Protein AF-0000000085142765 (afdb_homodimer)

InterPro domains:
  IPR001173 Glycosyltransferase 2-like [PF00535] (8-128)
  IPR027791 Galactosyltransferase, C-terminal [PF02709] (174-221)
  IPR029044 Nucleotide-diphospho-sugar transferases [G3DSA:3.90.550.10] (2-235)
  IPR029044 Nucleotide-diphospho-sugar transferases [SSF53448] (7-227)

Sequence (922 aa):
MDVSAAVSVVVPYYRAQADLDRLMAALAAQRGLTGGLQLVVADDGSPVPPRVDPGLPFDVVTVRQQDRGFRASAARALGAEAADGDVLAFLDGDMLPEPGYLNAALAAVAEAPRDAAVVGRRRHLAEAWLERAWADGWRPGDEVPADSRLAEPAWLGDGYRATDDLRRADSTGYRYVISAVLTVAREVYEDAGGFDPAFVGYGGEDWELAHRLWRVGAALRHAPDAVAWQAGADFGGRGDAAEAARVKAREALVLASRIPATTARGHGLSLAGPLRVEARVRVPEGADGAAAAVVAVDAVLCAAPGARVGVVGGLDEAAARALGDPRVRLLGEPGGGAAAAQDLPSTPARGDLDAVRSVPDWSVDVHVPLRPATAGARPDADAVAAWLLRLERAGVERVEVLGEPGERGARDVLAVLTCARARWRRRRGGTARVWRVPVSRLGWAPVAAVPDLEAWWGGWGMDVSAAVSVVVPYYRAQADLDRLMAALAAQRGLTGGLQLVVADDGSPVPPRVDPGLPFDVVTVRQQDRGFRASAARALGAEAADGDVLAFLDGDMLPEPGYLNAALAAVAEAPRDAAVVGRRRHLAEAWLERAWADGWRPGDEVPADSRLAEPAWLGDGYRATDDLRRADSTGYRYVISAVLTVAREVYEDAGGFDPAFVGYGGEDWELAHRLWRVGAALRHAPDAVAWQAGADFGGRGDAAEAARVKAREALVLASRIPATTARGHGLSLAGPLRVEARVRVPEGADGAAAAVVAVDAVLCAAPGARVGVVGGLDEAAARALGDPRVRLLGEPGGGAAAAQDLPSTPARGDLDAVRSVPDWSVDVHVPLRPATAGARPDADAVAAWLLRLERAGVERVEVLGEPGERGARDVLAVLTCARARWRRRRGGTARVWRVPVSRLGWAPVAAVPDLEAWWGGWG

Organism: Micrococcus luteus (strain ATCC 4698 / DSM 20030 / JCM 1464 / CCM 169 / CCUG 5858 / IAM 1056 / NBRC 3333 / NCIMB 9278 / NCTC 2665 / VKM Ac-2230) (NCBI:txid465515)

Radius of gyration: 34.9 Å; Cα contacts (8 Å, |Δi|>4): 2107; chains: 2; bounding box: 73×120×62 Å

Nearest PDB structures (foldseek):
  2z86-assembly1_B  TM=6.151E-01  e=8.120E-24  Escherichia coli
  2z86-assembly2_C  TM=6.147E-01  e=1.084E-23  Escherichia coli
  2z86-assembly2_D  TM=6.015E-01  e=3.859E-23  Escherichia coli
  6p61-assembly2_B  TM=7.987E-01  e=1.266E-08  Leptospira borgpetersenii serovar Hardjo-bovis str. JB197
  6p61-assembly3_C  TM=7.959E-01  e=2.682E-08  Leptospira borgpetersenii serovar Hardjo-bovis str. JB197

Secondary structure (DSSP, 8-state):
--B-S-EEEEEEESS-HHHHHHHHHHHHT--SB-S-EEEEEEE-S-SSPPP--TT-SSEEEEEE----S--HHHHHHHHHHH---SEEEEE-TTEEE-TTHHHHHHHHHHTSTTTEEEEEEEEEE-HHHHHHHHHTT--BTBPPPGGGEEPPPHHHHHHHHHTTTTTT--TTGGGG--TTEEEEEHHHHHHTT-S-TT--SSSSHHHHHHHHHHHTT-EEEEEEEEEEEEES--GGGSS-HHHHHHHHHHHHHHHHTT--SHHHH-SSPPPSS--SEEEEEEPPSSTTHHHHHHHHHHHHHHH-TT-EEEEES---HHHHHHT--TTEEEEES--S----TTSPPPPPPTT-HHHHHHS-SEEEEESS-EEESSTT----HHHHHHHHHHHHHTT--EEEEEEEE-TTSPEEEEEEEEEHHHHHHHHTT----EEEEEGGGGTEEEPPSS--HHHHHT---/--B-S-EEEEEEESS-HHHHHHHHHHHHT--SB-S-EEEEEEE-S-SSPPP--TT-SSEEEEEE----S--HHHHHHHHHHH---SEEEEE-TTEEE-TTHHHHHHHHHHTSTTTEEEEEEEEEE-HHHHHHHHHTT--BTBPPPGGGEEPPPHHHHHHHHHTTTTTT--TTGGGG--TTEEEEEHHHHHHTT-S-TT--SSSSHHHHHHHHHHHTT-EEEEEEEEEEEEES--GGGSS-HHHHHHHHHHHHHHHHTT--SHHHH-SSPPPSSS-SEEEEEEPPSSTTHHHHHHHHHHHHHHH-TT-EEEEES---HHHHHHT--TTEEEEES--S----TT-PPPPPPTT-HHHHHHS-SEEEEESS-EEESSTT----HHHHHHHHHHHHHTT--EEEEEEEE-TTSPEEEEEEEEEHHHHHHHHTT----EEEEEGGGGTEEEPPSS--HHHHTT---

Structure (mmCIF, N/CA/C/O backbone):
data_AF-0000000085142765-model_v1
#
loop_
_entity.id
_entity.type
_entity.pdbx_description
1 polymer 'Predicted glycosyltransferase'
#
loop_
_atom_site.group_PDB
_atom_site.id
_atom_site.type_symbol
_atom_site.label_atom_id
_atom_site.label_alt_id
_atom_site.label_comp_id
_atom_site.label_asym_id
_atom_site.label_entity_id
_atom_site.label_seq_id
_atom_site.pdbx_PDB_ins_code
_atom_site.Cartn_x
_atom_site.Cartn_y
_atom_site.Cartn_z
_atom_site.occupancy
_atom_site.B_iso_or_equiv
_atom_site.auth_seq_id
_atom_site.auth_comp_id
_atom_site.auth_asym_id
_atom_site.auth_atom_id
_atom_site.pdbx_PDB_model_num
ATOM 1 N N . MET A 1 1 ? -17.719 46.75 15.195 1 68.12 1 MET A N 1
ATOM 2 C CA . MET A 1 1 ? -18.547 46.031 16.172 1 68.12 1 MET A CA 1
ATOM 3 C C . MET A 1 1 ? -17.781 45.812 17.469 1 68.12 1 MET A C 1
ATOM 5 O O . MET A 1 1 ? -16.562 45.625 17.469 1 68.12 1 MET A O 1
ATOM 9 N N . ASP A 1 2 ? -18.344 46.094 18.562 1 72.56 2 ASP A N 1
ATOM 10 C CA . ASP A 1 2 ? -17.719 45.875 19.859 1 72.56 2 ASP A CA 1
ATOM 11 C C . ASP A 1 2 ? -17.672 44.375 20.188 1 72.56 2 ASP A C 1
ATOM 13 O O . ASP A 1 2 ? -18.688 43.688 20.109 1 72.56 2 ASP A O 1
ATOM 17 N N . VAL A 1 3 ? -16.406 43.906 20.281 1 80.62 3 VAL A N 1
ATOM 18 C CA . VAL A 1 3 ? -16.25 42.5 20.594 1 80.62 3 VAL A CA 1
ATOM 19 C C . VAL A 1 3 ? -15.859 42.344 22.062 1 80.62 3 VAL A C 1
ATOM 21 O O . VAL A 1 3 ? -15.055 43.094 22.594 1 80.62 3 VAL A O 1
ATOM 24 N N . SER A 1 4 ? -16.453 41.406 22.688 1 84.44 4 SER A N 1
ATOM 25 C CA . SER A 1 4 ? -16.406 41.375 24.156 1 84.44 4 SER A CA 1
ATOM 26 C C . SER A 1 4 ? -15.492 40.25 24.625 1 84.44 4 SER A C 1
ATOM 28 O O . SER A 1 4 ? -15.164 40.156 25.812 1 84.44 4 SER A O 1
ATOM 30 N N . ALA A 1 5 ? -15.023 39.5 23.719 1 89.44 5 ALA A N 1
ATOM 31 C CA . ALA A 1 5 ? -14.156 38.406 24.156 1 89.44 5 ALA A CA 1
ATOM 32 C C . ALA A 1 5 ? -12.797 38.938 24.609 1 89.44 5 ALA A C 1
ATOM 34 O O . ALA A 1 5 ? -12.234 39.812 23.969 1 89.44 5 ALA A O 1
ATOM 35 N N . ALA A 1 6 ? -12.312 38.406 25.734 1 95.56 6 ALA A N 1
ATOM 36 C CA . ALA A 1 6 ? -10.953 38.719 26.172 1 95.56 6 ALA A CA 1
ATOM 37 C C . ALA A 1 6 ? -9.922 38.031 25.266 1 95.56 6 ALA A C 1
ATOM 39 O O . ALA A 1 6 ? -10.031 36.844 24.953 1 95.56 6 ALA A O 1
ATOM 40 N N . VAL A 1 7 ? -9.023 38.812 24.766 1 98.19 7 VAL A N 1
ATOM 41 C CA . VAL A 1 7 ? -8.047 38.281 23.812 1 98.19 7 VAL A CA 1
ATOM 42 C C . VAL A 1 7 ? -6.641 38.406 24.391 1 98.19 7 VAL A C 1
ATOM 44 O O . VAL A 1 7 ? -6.312 39.406 25.016 1 98.19 7 VAL A O 1
ATOM 47 N N . SER A 1 8 ? -5.895 37.344 24.375 1 98.81 8 SER A N 1
ATOM 48 C CA . SER A 1 8 ? -4.461 37.375 24.641 1 98.81 8 SER A CA 1
ATOM 49 C C . SER A 1 8 ? -3.654 37.312 23.359 1 98.81 8 SER A C 1
ATOM 51 O O . SER A 1 8 ? -3.77 36.344 22.594 1 98.81 8 SER A O 1
ATOM 53 N N . VAL A 1 9 ? -2.904 38.344 23.078 1 98.88 9 VAL A N 1
ATOM 54 C CA . VAL A 1 9 ? -1.963 38.312 21.969 1 98.88 9 VAL A CA 1
ATOM 55 C C . VAL A 1 9 ? -0.661 37.656 22.406 1 98.88 9 VAL A C 1
ATOM 57 O O . VAL A 1 9 ? -0.03 38.062 23.375 1 98.88 9 VAL A O 1
ATOM 60 N N . VAL A 1 10 ? -0.28 36.531 21.75 1 98.88 10 VAL A N 1
ATOM 61 C CA . VAL A 1 10 ? 0.938 35.812 22.047 1 98.88 10 VAL A CA 1
ATOM 62 C C . VAL A 1 10 ? 1.992 36.094 20.984 1 98.88 10 VAL A C 1
ATOM 64 O O . VAL A 1 10 ? 1.764 35.844 19.797 1 98.88 10 VAL A O 1
ATOM 67 N N . VAL A 1 11 ? 3.178 36.562 21.375 1 98.69 11 VAL A N 1
ATOM 68 C CA . VAL A 1 11 ? 4.227 37 20.469 1 98.69 11 VAL A CA 1
ATOM 69 C C . VAL A 1 11 ? 5.543 36.312 20.828 1 98.69 11 VAL A C 1
ATOM 71 O O . VAL A 1 11 ? 6.109 36.562 21.891 1 98.69 11 VAL A O 1
ATOM 74 N N . PRO A 1 12 ? 6.02 35.406 19.938 1 98.19 12 PRO A N 1
ATOM 75 C CA . PRO A 1 12 ? 7.395 34.938 20.141 1 98.19 12 PRO A CA 1
ATOM 76 C C . PRO A 1 12 ? 8.422 36.062 19.969 1 98.19 12 PRO A C 1
ATOM 78 O O . PRO A 1 12 ? 8.242 36.938 19.125 1 98.19 12 PRO A O 1
ATOM 81 N N . TYR A 1 13 ? 9.469 36 20.766 1 98.06 13 TYR A N 1
ATOM 82 C CA . TYR A 1 13 ? 10.453 37.094 20.797 1 98.06 13 TYR A CA 1
ATOM 83 C C . TYR A 1 13 ? 11.867 36.531 20.844 1 98.06 13 TYR A C 1
ATOM 85 O O . TYR A 1 13 ? 12.133 35.562 21.578 1 98.06 13 TYR A O 1
ATOM 93 N N . TYR A 1 14 ? 12.734 37.031 20.062 1 97.75 14 TYR A N 1
ATOM 94 C CA . TYR A 1 14 ? 14.164 36.75 20.141 1 97.75 14 TYR A CA 1
ATOM 95 C C . TYR A 1 14 ? 14.977 37.938 19.625 1 97.75 14 TYR A C 1
ATOM 97 O O . TYR A 1 14 ? 15.094 38.125 18.422 1 97.75 14 TYR A O 1
ATOM 105 N N . ARG A 1 15 ? 15.594 38.719 20.422 1 97.06 15 ARG A N 1
ATOM 106 C CA . ARG A 1 15 ? 16.531 39.781 20.141 1 97.06 15 ARG A CA 1
ATOM 107 C C . ARG A 1 15 ? 15.93 40.781 19.156 1 97.06 15 ARG A C 1
ATOM 109 O O . ARG A 1 15 ? 16.578 41.188 18.188 1 97.06 15 ARG A O 1
ATOM 116 N N . ALA A 1 16 ? 14.711 41.25 19.406 1 96.44 16 ALA A N 1
ATOM 117 C CA . ALA A 1 16 ? 14.047 42.125 18.438 1 96.44 16 ALA A CA 1
ATOM 118 C C . ALA A 1 16 ? 13.266 43.219 19.156 1 96.44 16 ALA A C 1
ATOM 120 O O . ALA A 1 16 ? 12.078 43.406 18.891 1 96.44 16 ALA A O 1
ATOM 121 N N . GLN A 1 17 ? 14.016 44 19.938 1 97.44 17 GLN A N 1
ATOM 122 C CA . GLN A 1 17 ? 13.359 45 20.797 1 97.44 17 GLN A CA 1
ATOM 123 C C . GLN A 1 17 ? 12.648 46.062 19.953 1 97.44 17 GLN A C 1
ATOM 125 O O . GLN A 1 17 ? 11.523 46.469 20.266 1 97.44 17 GLN A O 1
ATOM 130 N N . ALA A 1 18 ? 13.305 46.531 18.828 1 95.19 18 ALA A N 1
ATOM 131 C CA . ALA A 1 18 ? 12.695 47.562 18 1 95.19 18 ALA A CA 1
ATOM 132 C C . ALA A 1 18 ? 11.367 47.094 17.406 1 95.19 18 ALA A C 1
ATOM 134 O O . ALA A 1 18 ? 10.391 47.844 17.375 1 95.19 18 ALA A O 1
ATOM 135 N N . ASP A 1 19 ? 11.359 45.844 17 1 96.25 19 ASP A N 1
ATOM 136 C CA . ASP A 1 19 ? 10.133 45.25 16.469 1 96.25 19 ASP A CA 1
ATOM 137 C C . ASP A 1 19 ? 9.062 45.156 17.547 1 96.25 19 ASP A C 1
ATOM 139 O O . ASP A 1 19 ? 7.895 45.469 17.312 1 96.25 19 ASP A O 1
ATOM 143 N N . LEU A 1 20 ? 9.469 44.688 18.688 1 97.62 20 LEU A N 1
ATOM 144 C CA . LEU A 1 20 ? 8.531 44.562 19.797 1 97.62 20 LEU A CA 1
ATOM 145 C C . LEU A 1 20 ? 7.938 45.938 20.172 1 97.62 20 LEU A C 1
ATOM 147 O O . LEU A 1 20 ? 6.738 46.031 20.438 1 97.62 20 LEU A O 1
ATOM 151 N N . ASP A 1 21 ? 8.797 47 20.172 1 96.88 21 ASP A N 1
ATOM 152 C CA . ASP A 1 21 ? 8.336 48.344 20.469 1 96.88 21 ASP A CA 1
ATOM 153 C C . ASP A 1 21 ? 7.254 48.781 19.5 1 96.88 21 ASP A C 1
ATOM 155 O O . ASP A 1 21 ? 6.219 49.312 19.906 1 96.88 21 ASP A O 1
ATOM 159 N N . ARG A 1 22 ? 7.516 48.562 18.234 1 96.81 22 ARG A N 1
ATOM 160 C CA . ARG A 1 22 ? 6.543 48.938 17.203 1 96.81 22 ARG A CA 1
ATOM 161 C C . ARG A 1 22 ? 5.246 48.156 17.359 1 96.81 22 ARG A C 1
ATOM 163 O O . ARG A 1 22 ? 4.156 48.688 17.234 1 96.81 22 ARG A O 1
ATOM 170 N N . LEU A 1 23 ? 5.371 46.844 17.609 1 97.69 23 LEU A N 1
ATOM 171 C CA . LEU A 1 23 ? 4.199 46 17.781 1 97.69 23 LEU A CA 1
ATOM 172 C C . LEU A 1 23 ? 3.369 46.438 18.969 1 97.69 23 LEU A C 1
ATOM 174 O O . LEU A 1 23 ? 2.141 46.5 18.891 1 97.69 23 LEU A O 1
ATOM 178 N N . MET A 1 24 ? 4.004 46.781 20.109 1 98 24 MET A N 1
ATOM 179 C CA . MET A 1 24 ? 3.303 47.25 21.312 1 98 24 MET A CA 1
ATOM 180 C C . MET A 1 24 ? 2.549 48.531 21.016 1 98 24 MET A C 1
ATOM 182 O O . MET A 1 24 ? 1.405 48.688 21.453 1 98 24 MET A O 1
ATOM 186 N N . ALA A 1 25 ? 3.229 49.406 20.281 1 96.88 25 ALA A N 1
ATOM 187 C CA . ALA A 1 25 ? 2.566 50.656 19.906 1 96.88 25 ALA A CA 1
ATOM 188 C C . ALA A 1 25 ? 1.337 50.375 19.047 1 96.88 25 ALA A C 1
ATOM 190 O O . ALA A 1 25 ? 0.284 50.969 19.234 1 96.88 25 ALA A O 1
ATOM 191 N N . ALA A 1 26 ? 1.474 49.5 18.109 1 97.81 26 ALA A N 1
ATOM 192 C CA . ALA A 1 26 ? 0.361 49.125 17.234 1 97.81 26 ALA A CA 1
ATOM 193 C C . ALA A 1 26 ? -0.78 48.5 18.031 1 97.81 26 ALA A C 1
ATOM 195 O O . ALA A 1 26 ? -1.954 48.781 17.766 1 97.81 26 ALA A O 1
ATOM 196 N N . LEU A 1 27 ? -0.471 47.625 19.016 1 98.19 27 LEU A N 1
ATOM 197 C CA . LEU A 1 27 ? -1.481 47 19.859 1 98.19 27 LEU A CA 1
ATOM 198 C C . LEU A 1 27 ? -2.197 48.031 20.719 1 98.19 27 LEU A C 1
ATOM 200 O O . LEU A 1 27 ? -3.406 47.906 20.938 1 98.19 27 LEU A O 1
ATOM 204 N N . ALA A 1 28 ? -1.47 49.031 21.203 1 97.12 28 ALA A N 1
ATOM 205 C CA . ALA A 1 28 ? -2.061 50.094 22.016 1 97.12 28 ALA A CA 1
ATOM 206 C C . ALA A 1 28 ? -3.078 50.906 21.219 1 97.12 28 ALA A C 1
ATOM 208 O O . ALA A 1 28 ? -3.971 51.531 21.797 1 97.12 28 ALA A O 1
ATOM 209 N N . ALA A 1 29 ? -2.934 50.875 19.906 1 96.94 29 ALA A N 1
ATOM 210 C CA . ALA A 1 29 ? -3.791 51.656 19.047 1 96.94 29 ALA A CA 1
ATOM 211 C C . ALA A 1 29 ? -5.008 50.875 18.594 1 96.94 29 ALA A C 1
ATOM 213 O O . ALA A 1 29 ? -5.84 51.375 17.828 1 96.94 29 ALA A O 1
ATOM 214 N N . GLN A 1 30 ? -5.129 49.594 19.047 1 97.44 30 GLN A N 1
ATOM 215 C CA . GLN A 1 30 ? -6.262 48.781 18.641 1 97.44 30 GLN A CA 1
ATOM 216 C C . GLN A 1 30 ? -7.578 49.375 19.109 1 97.44 30 GLN A C 1
ATOM 218 O O . GLN A 1 30 ? -7.645 49.969 20.203 1 97.44 30 GLN A O 1
ATOM 223 N N . ARG A 1 31 ? -8.617 49.188 18.297 1 95.62 31 ARG A N 1
ATOM 224 C CA . ARG A 1 31 ? -9.914 49.812 18.578 1 95.62 31 ARG A CA 1
ATOM 225 C C . ARG A 1 31 ? -11.008 48.75 18.625 1 95.62 31 ARG A C 1
ATOM 227 O O . ARG A 1 31 ? -10.836 47.656 18.094 1 95.62 31 ARG A O 1
ATOM 234 N N . GLY A 1 32 ? -12.055 49.062 19.312 1 94.25 32 GLY A N 1
ATOM 235 C CA . GLY A 1 32 ? -13.25 48.25 19.297 1 94.25 32 GLY A CA 1
ATOM 236 C C . GLY A 1 32 ? -13.141 47 20.156 1 94.25 32 GLY A C 1
ATOM 237 O O . GLY A 1 32 ? -13.75 45.969 19.844 1 94.25 32 GLY A O 1
ATOM 238 N N . LEU A 1 33 ? -12.234 47 21.156 1 94.5 33 LEU A N 1
ATOM 239 C CA . LEU A 1 33 ? -12.055 45.906 22.078 1 94.5 33 LEU A CA 1
ATOM 240 C C . LEU A 1 33 ? -12.695 46.188 23.422 1 94.5 33 LEU A C 1
ATOM 242 O O . LEU A 1 33 ? -12.281 47.125 24.125 1 94.5 33 LEU A O 1
ATOM 246 N N . THR A 1 34 ? -13.711 45.469 23.812 1 92.94 34 THR A N 1
ATOM 247 C CA . THR A 1 34 ? -14.383 45.719 25.078 1 92.94 34 THR A CA 1
ATOM 248 C C . THR A 1 34 ? -14.078 44.625 26.094 1 92.94 34 THR A C 1
ATOM 250 O O . THR A 1 34 ? -14.242 44.812 27.297 1 92.94 34 THR A O 1
ATOM 253 N N . GLY A 1 35 ? -13.703 43.438 25.688 1 92.38 35 GLY A N 1
ATOM 254 C CA . GLY A 1 35 ? -13.453 42.312 26.547 1 92.38 35 GLY A CA 1
ATOM 255 C C . GLY A 1 35 ? -12.086 42.344 27.203 1 92.38 35 GLY A C 1
ATOM 256 O O . GLY A 1 35 ? -11.805 41.531 28.109 1 92.38 35 GLY A O 1
ATOM 257 N N . GLY A 1 36 ? -11.18 43.219 26.688 1 93.56 36 GLY A N 1
ATOM 258 C CA . GLY A 1 36 ? -9.852 43.312 27.266 1 93.56 36 GLY A CA 1
ATOM 259 C C . GLY A 1 36 ? -8.773 42.719 26.359 1 93.56 36 GLY A C 1
ATOM 260 O O . GLY A 1 36 ? -9.062 41.906 25.484 1 93.56 36 GLY A O 1
ATOM 261 N N . LEU A 1 37 ? -7.586 43.219 26.562 1 97.25 37 LEU A N 1
ATOM 262 C CA . LEU A 1 37 ? -6.414 42.812 25.797 1 97.25 37 LEU A CA 1
ATOM 263 C C . LEU A 1 37 ? -5.238 42.5 26.719 1 97.25 37 LEU A C 1
ATOM 265 O O . LEU A 1 37 ? -4.965 43.25 27.656 1 97.25 37 LEU A O 1
ATOM 269 N N . GLN A 1 38 ? -4.715 41.312 26.562 1 98.5 38 GLN A N 1
ATOM 270 C CA . GLN A 1 38 ? -3.457 40.938 27.188 1 98.5 38 GLN A CA 1
ATOM 271 C C . GLN A 1 38 ? -2.377 40.688 26.156 1 98.5 38 GLN A C 1
ATOM 273 O O . GLN A 1 38 ? -2.65 40.094 25.109 1 98.5 38 GLN A O 1
ATOM 278 N N . LEU A 1 39 ? -1.205 41.156 26.422 1 98.69 39 LEU A N 1
ATOM 279 C CA . LEU A 1 39 ? -0.053 40.781 25.609 1 98.69 39 LEU A CA 1
ATOM 280 C C . LEU A 1 39 ? 0.854 39.812 26.359 1 98.69 39 LEU A C 1
ATOM 282 O O . LEU A 1 39 ? 1.226 40.062 27.5 1 98.69 39 LEU A O 1
ATOM 286 N N . VAL A 1 40 ? 1.119 38.656 25.75 1 98.81 40 VAL A N 1
ATOM 287 C CA . VAL A 1 40 ? 2.1 37.719 26.266 1 98.81 40 VAL A CA 1
ATOM 288 C C . VAL A 1 40 ? 3.328 37.688 25.359 1 98.81 40 VAL A C 1
ATOM 290 O O . VAL A 1 40 ? 3.246 37.281 24.203 1 98.81 40 VAL A O 1
ATOM 293 N N . VAL A 1 41 ? 4.445 38.188 25.859 1 98.75 41 VAL A N 1
ATOM 294 C CA . VAL A 1 41 ? 5.719 38.125 25.156 1 98.75 41 VAL A CA 1
ATOM 295 C C . VAL A 1 41 ? 6.457 36.844 25.547 1 98.75 41 VAL A C 1
ATOM 297 O O . VAL A 1 41 ? 6.844 36.656 26.703 1 98.75 41 VAL A O 1
ATOM 300 N N . ALA A 1 42 ? 6.594 35.938 24.609 1 98.75 42 ALA A N 1
ATOM 301 C CA . ALA A 1 42 ? 7.277 34.656 24.844 1 98.75 42 ALA A CA 1
ATOM 302 C C . ALA A 1 42 ? 8.711 34.688 24.328 1 98.75 42 ALA A C 1
ATOM 304 O O . ALA A 1 42 ? 8.945 34.469 23.141 1 98.75 42 ALA A O 1
ATOM 305 N N . ASP A 1 43 ? 9.648 34.906 25.188 1 98.69 43 ASP A N 1
ATOM 306 C CA . ASP A 1 43 ? 11.055 35.094 24.859 1 98.69 43 ASP A CA 1
ATOM 307 C C . ASP A 1 43 ? 11.742 33.75 24.625 1 98.69 43 ASP A C 1
ATOM 309 O O . ASP A 1 43 ? 11.805 32.906 25.516 1 98.69 43 ASP A O 1
ATOM 313 N N . ASP A 1 44 ? 12.266 33.594 23.391 1 98.12 44 ASP A N 1
ATOM 314 C CA . ASP A 1 44 ? 12.914 32.344 22.969 1 98.12 44 ASP A CA 1
ATOM 315 C C . ASP A 1 44 ? 14.367 32.312 23.422 1 98.12 44 ASP A C 1
ATOM 317 O O . ASP A 1 44 ? 15.266 31.953 22.656 1 98.12 44 ASP A O 1
ATOM 321 N N . GLY A 1 45 ? 14.633 32.812 24.562 1 97.69 45 GLY A N 1
ATOM 322 C CA . GLY A 1 45 ? 15.938 32.719 25.203 1 97.69 45 GLY A CA 1
ATOM 323 C C . GLY A 1 45 ? 16.891 33.844 24.812 1 97.69 45 GLY A C 1
ATOM 324 O O . GLY A 1 45 ? 18.078 33.594 24.609 1 97.69 45 GLY A O 1
ATOM 325 N N . SER A 1 46 ? 16.406 35.031 24.625 1 97.56 46 SER A N 1
ATOM 326 C CA . SER A 1 46 ? 17.266 36.156 24.281 1 97.56 46 SER A CA 1
ATOM 327 C C . SER A 1 46 ? 18.281 36.438 25.391 1 97.56 46 SER A C 1
ATOM 329 O O . SER A 1 46 ? 17.969 36.312 26.578 1 97.56 46 SER A O 1
ATOM 331 N N . PRO A 1 47 ? 19.5 36.812 24.984 1 96.38 47 PRO A N 1
ATOM 332 C CA . PRO A 1 47 ? 20.484 37.188 26 1 96.38 47 PRO A CA 1
ATOM 333 C C . PRO A 1 47 ? 20.031 38.344 26.875 1 96.38 47 PRO A C 1
ATOM 335 O O . PRO A 1 47 ? 20.297 38.375 28.078 1 96.38 47 PRO A O 1
ATOM 338 N N . VAL A 1 48 ? 19.438 39.344 26.281 1 96.44 48 VAL A N 1
ATOM 339 C CA . VAL A 1 48 ? 18.828 40.469 26.984 1 96.44 48 VAL A CA 1
ATOM 340 C C . VAL A 1 48 ? 17.312 40.344 26.953 1 96.44 48 VAL A C 1
ATOM 342 O O . VAL A 1 48 ? 16.703 40.219 25.891 1 96.44 48 VAL A O 1
ATOM 345 N N . PRO A 1 49 ? 16.719 40.344 28.047 1 95.94 49 PRO A N 1
ATOM 346 C CA . PRO A 1 49 ? 15.266 40.188 28.094 1 95.94 49 PRO A CA 1
ATOM 347 C C . PRO A 1 49 ? 14.547 41.344 27.391 1 95.94 49 PRO A C 1
ATOM 349 O O . PRO A 1 49 ? 15.078 42.469 27.328 1 95.94 49 PRO A O 1
ATOM 352 N N . PRO A 1 50 ? 13.398 41.062 26.875 1 97.94 50 PRO A N 1
ATOM 353 C CA . PRO A 1 50 ? 12.625 42.125 26.266 1 97.94 50 PRO A CA 1
ATOM 354 C C . PRO A 1 50 ? 12.172 43.188 27.266 1 97.94 50 PRO A C 1
ATOM 356 O O . PRO A 1 50 ? 11.828 42.844 28.406 1 97.94 50 PRO A O 1
ATOM 359 N N . ARG A 1 51 ? 12.156 44.406 26.844 1 96.81 51 ARG A N 1
ATOM 360 C CA . ARG A 1 51 ? 11.617 45.5 27.625 1 96.81 51 ARG A CA 1
ATOM 361 C C . ARG A 1 51 ? 10.172 45.812 27.234 1 96.81 51 ARG A C 1
ATOM 363 O O . ARG A 1 51 ? 9.836 45.812 26.047 1 96.81 51 ARG A O 1
ATOM 370 N N . VAL A 1 52 ? 9.352 45.969 28.219 1 95.5 52 VAL A N 1
ATOM 371 C CA . VAL A 1 52 ? 7.941 46.281 27.984 1 95.5 52 VAL A CA 1
ATOM 372 C C . VAL A 1 52 ? 7.617 47.656 28.531 1 95.5 52 VAL A C 1
ATOM 374 O O . VAL A 1 52 ? 8.047 48.031 29.625 1 95.5 52 VAL A O 1
ATOM 377 N N . ASP A 1 53 ? 6.945 48.438 27.75 1 89.62 53 ASP A N 1
ATOM 378 C CA . ASP A 1 53 ? 6.523 49.75 28.156 1 89.62 53 ASP A CA 1
ATOM 379 C C . ASP A 1 53 ? 5.5 49.688 29.281 1 89.62 53 ASP A C 1
ATOM 381 O O . ASP A 1 53 ? 4.41 49.125 29.109 1 89.62 53 ASP A O 1
ATOM 385 N N . PRO A 1 54 ? 5.727 50.25 30.422 1 88.94 54 PRO A N 1
ATOM 386 C CA . PRO A 1 54 ? 4.793 50.188 31.547 1 88.94 54 PRO A CA 1
ATOM 387 C C . PRO A 1 54 ? 3.537 51.031 31.312 1 88.94 54 PRO A C 1
ATOM 389 O O . PRO A 1 54 ? 2.555 50.906 32.031 1 88.94 54 PRO A O 1
ATOM 392 N N . GLY A 1 55 ? 3.518 51.906 30.406 1 93 55 GLY A N 1
ATOM 393 C CA . GLY A 1 55 ? 2.396 52.812 30.172 1 93 55 GLY A CA 1
ATOM 394 C C . GLY A 1 55 ? 1.373 52.25 29.203 1 93 55 GLY A C 1
ATOM 395 O O . GLY A 1 55 ? 0.457 52.938 28.781 1 93 55 GLY A O 1
ATOM 396 N N . LEU A 1 56 ? 1.499 50.969 28.938 1 95.06 56 LEU A N 1
ATOM 397 C CA . LEU A 1 56 ? 0.558 50.344 28 1 95.06 56 LEU A CA 1
ATOM 398 C C . LEU A 1 56 ? -0.821 50.219 28.641 1 95.06 56 LEU A C 1
ATOM 400 O O . LEU A 1 56 ? -0.934 49.938 29.844 1 95.06 56 LEU A O 1
ATOM 404 N N . PRO A 1 57 ? -1.888 50.344 27.859 1 94.56 57 PRO A N 1
ATOM 405 C CA . PRO A 1 57 ? -3.254 50.312 28.391 1 94.56 57 PRO A CA 1
ATOM 406 C C . PRO A 1 57 ? -3.779 48.875 28.578 1 94.56 57 PRO A C 1
ATOM 408 O O . PRO A 1 57 ? -4.992 48.688 28.672 1 94.56 57 PRO A O 1
ATOM 411 N N . PHE A 1 58 ? -2.955 47.906 28.484 1 95.94 58 PHE A N 1
ATOM 412 C CA . PHE A 1 58 ? -3.309 46.5 28.688 1 95.94 58 PHE A CA 1
ATOM 413 C C . PHE A 1 58 ? -2.213 45.781 29.453 1 95.94 58 PHE A C 1
ATOM 415 O O . PHE A 1 58 ? -1.1 46.281 29.594 1 95.94 58 PHE A O 1
ATOM 422 N N . ASP A 1 59 ? -2.547 44.594 30 1 95.56 59 ASP A N 1
ATOM 423 C CA . ASP A 1 59 ? -1.597 43.781 30.766 1 95.56 59 ASP A CA 1
ATOM 424 C C . ASP A 1 59 ? -0.562 43.125 29.859 1 95.56 59 ASP A C 1
ATOM 426 O O . ASP A 1 59 ? -0.894 42.656 28.766 1 95.56 59 ASP A O 1
ATOM 430 N N . VAL A 1 60 ? 0.658 43.125 30.359 1 97.81 60 VAL A N 1
ATOM 431 C CA . VAL A 1 60 ? 1.731 42.438 29.641 1 97.81 60 VAL A CA 1
ATOM 432 C C . VAL A 1 60 ? 2.393 41.406 30.547 1 97.81 60 VAL A C 1
ATOM 434 O O . VAL A 1 60 ? 2.711 41.719 31.703 1 97.81 60 VAL A O 1
ATOM 437 N N . VAL A 1 61 ? 2.471 40.219 30.047 1 97.69 61 VAL A N 1
ATOM 438 C CA . VAL A 1 61 ? 3.188 39.125 30.719 1 97.69 61 VAL A CA 1
ATOM 439 C C . VAL A 1 61 ? 4.359 38.656 29.844 1 97.69 61 VAL A C 1
ATOM 441 O O . VAL A 1 61 ? 4.219 38.531 28.641 1 97.69 61 VAL A O 1
ATOM 444 N N . THR A 1 62 ? 5.547 38.562 30.453 1 98.12 62 THR A N 1
ATOM 445 C CA . THR A 1 62 ? 6.707 38.031 29.75 1 98.12 62 THR A CA 1
ATOM 446 C C . THR A 1 62 ? 7.09 36.656 30.281 1 98.12 62 THR A C 1
ATOM 448 O O . THR A 1 62 ? 7.195 36.469 31.484 1 98.12 62 THR A O 1
ATOM 451 N N . VAL A 1 63 ? 7.121 35.656 29.391 1 98.56 63 VAL A N 1
ATOM 452 C CA . VAL A 1 63 ? 7.621 34.312 29.719 1 98.56 63 VAL A CA 1
ATOM 453 C C . VAL A 1 63 ? 8.883 34.031 28.906 1 98.56 63 VAL A C 1
ATOM 455 O O . VAL A 1 63 ? 9.109 34.656 27.859 1 98.56 63 VAL A O 1
ATOM 458 N N . ARG A 1 64 ? 9.727 33.125 29.438 1 98 64 ARG A N 1
ATOM 459 C CA . ARG A 1 64 ? 11.023 32.906 28.812 1 98 64 ARG A CA 1
ATOM 460 C C . ARG A 1 64 ? 11.398 31.422 28.859 1 98 64 ARG A C 1
ATOM 462 O O . ARG A 1 64 ? 11.047 30.719 29.797 1 98 64 ARG A O 1
ATOM 469 N N . GLN A 1 65 ? 12 30.891 27.781 1 97.88 65 GLN A N 1
ATOM 470 C CA . GLN A 1 65 ? 12.609 29.562 27.75 1 97.88 65 GLN A CA 1
ATOM 471 C C . GLN A 1 65 ? 14.117 29.656 27.531 1 97.88 65 GLN A C 1
ATOM 473 O O . GLN A 1 65 ? 14.648 30.75 27.281 1 97.88 65 GLN A O 1
ATOM 478 N N . GLN A 1 66 ? 14.859 28.516 27.688 1 96.56 66 GLN A N 1
ATOM 479 C CA . GLN A 1 66 ? 16.297 28.484 27.5 1 96.56 66 GLN A CA 1
ATOM 480 C C . GLN A 1 66 ? 16.688 28.719 26.047 1 96.56 66 GLN A C 1
ATOM 482 O O . GLN A 1 66 ? 15.953 28.312 25.141 1 96.56 66 GLN A O 1
ATOM 487 N N . ASP A 1 67 ? 17.797 29.391 25.859 1 96 67 ASP A N 1
ATOM 488 C CA . ASP A 1 67 ? 18.328 29.578 24.516 1 96 67 ASP A CA 1
ATOM 489 C C . ASP A 1 67 ? 18.891 28.281 23.953 1 96 67 ASP A C 1
ATOM 491 O O . ASP A 1 67 ? 20.047 27.953 24.188 1 96 67 ASP A O 1
ATOM 495 N N . ARG A 1 68 ? 18.156 27.562 23.281 1 94.56 68 ARG A N 1
ATOM 496 C CA . ARG A 1 68 ? 18.594 26.312 22.672 1 94.56 68 ARG A CA 1
ATOM 497 C C . ARG A 1 68 ? 18.406 26.344 21.156 1 94.56 68 ARG A C 1
ATOM 499 O O . ARG A 1 68 ? 18.078 25.328 20.547 1 94.56 68 ARG A O 1
ATOM 506 N N . GLY A 1 69 ? 18.469 27.609 20.656 1 92.38 69 GLY A N 1
ATOM 507 C CA . GLY A 1 69 ? 18.281 27.75 19.219 1 92.38 69 GLY A CA 1
ATOM 508 C C . GLY A 1 69 ? 16.891 28.234 18.844 1 92.38 69 GLY A C 1
ATOM 509 O O . GLY A 1 69 ? 16.125 28.703 19.703 1 92.38 69 GLY A O 1
ATOM 510 N N . PHE A 1 70 ? 16.562 28.25 17.562 1 92 70 PHE A N 1
ATOM 511 C CA . PHE A 1 70 ? 15.312 28.766 17.031 1 92 70 PHE A CA 1
ATOM 512 C C . PHE A 1 70 ? 14.156 27.812 17.344 1 92 70 PHE A C 1
ATOM 514 O O . PHE A 1 70 ? 14 26.781 16.688 1 92 70 PHE A O 1
ATOM 521 N N . ARG A 1 71 ? 13.367 28.156 18.312 1 95.69 71 ARG A N 1
ATOM 522 C CA . ARG A 1 71 ? 12.266 27.328 18.781 1 95.69 71 ARG A CA 1
ATOM 523 C C . ARG A 1 71 ? 10.992 28.156 18.953 1 95.69 71 ARG A C 1
ATOM 525 O O . ARG A 1 71 ? 10.391 28.172 20.031 1 95.69 71 ARG A O 1
ATOM 532 N N . ALA A 1 72 ? 10.586 28.781 17.859 1 95.44 72 ALA A N 1
ATOM 533 C CA . ALA A 1 72 ? 9.406 29.641 17.875 1 95.44 72 ALA A CA 1
ATOM 534 C C . ALA A 1 72 ? 8.164 28.875 18.297 1 95.44 72 ALA A C 1
ATOM 536 O O . ALA A 1 72 ? 7.297 29.406 19 1 95.44 72 ALA A O 1
ATOM 537 N N . SER A 1 73 ? 8.07 27.609 17.859 1 97.06 73 SER A N 1
ATOM 538 C CA . SER A 1 73 ? 6.91 26.812 18.219 1 97.06 73 SER A CA 1
ATOM 539 C C . SER A 1 73 ? 6.816 26.609 19.734 1 97.06 73 SER A C 1
ATOM 541 O O . SER A 1 73 ? 5.746 26.781 20.328 1 97.06 73 SER A O 1
ATOM 543 N N . ALA A 1 74 ? 7.926 26.297 20.328 1 97.75 74 ALA A N 1
ATOM 544 C CA . ALA A 1 74 ? 7.969 26.125 21.781 1 97.75 74 ALA A CA 1
ATOM 545 C C . ALA A 1 74 ? 7.652 27.438 22.484 1 97.75 74 ALA A C 1
ATOM 547 O O . ALA A 1 74 ? 6.965 27.438 23.516 1 97.75 74 ALA A O 1
ATOM 548 N N . ALA A 1 75 ? 8.164 28.5 21.984 1 98.19 75 ALA A N 1
ATOM 549 C CA . ALA A 1 75 ? 7.891 29.812 22.562 1 98.19 75 ALA A CA 1
ATOM 550 C C . ALA A 1 75 ? 6.402 30.141 22.5 1 98.19 75 ALA A C 1
ATOM 552 O O . ALA A 1 75 ? 5.824 30.609 23.484 1 98.19 75 ALA A O 1
ATOM 553 N N . ARG A 1 76 ? 5.754 29.922 21.359 1 98.38 76 ARG A N 1
ATOM 554 C CA . ARG A 1 76 ? 4.32 30.156 21.219 1 98.38 76 ARG A CA 1
ATOM 555 C C . ARG A 1 76 ? 3.523 29.297 22.188 1 98.38 76 ARG A C 1
ATOM 557 O O . ARG A 1 76 ? 2.555 29.766 22.797 1 98.38 76 ARG A O 1
ATOM 564 N N . ALA A 1 77 ? 3.973 28.016 22.297 1 98.19 77 ALA A N 1
ATOM 565 C CA . ALA A 1 77 ? 3.299 27.125 23.25 1 98.19 77 ALA A CA 1
ATOM 566 C C . ALA A 1 77 ? 3.406 27.656 24.672 1 98.19 77 ALA A C 1
ATOM 568 O O . ALA A 1 77 ? 2.412 27.688 25.406 1 98.19 77 ALA A O 1
ATOM 569 N N . LEU A 1 78 ? 4.621 28.062 25.031 1 98.38 78 LEU A N 1
ATOM 570 C CA . LEU A 1 78 ? 4.871 28.609 26.359 1 98.38 78 LEU A CA 1
ATOM 571 C C . LEU A 1 78 ? 4.02 29.859 26.594 1 98.38 78 LEU A C 1
ATOM 573 O O . LEU A 1 78 ? 3.432 30.016 27.672 1 98.38 78 LEU A O 1
ATOM 577 N N . GLY A 1 79 ? 3.967 30.734 25.625 1 98.75 79 GLY A N 1
ATOM 578 C CA . GLY A 1 79 ? 3.148 31.922 25.719 1 98.75 79 GLY A CA 1
ATOM 579 C C . GLY A 1 79 ? 1.668 31.625 25.859 1 98.75 79 GLY A C 1
ATOM 580 O O . GLY A 1 79 ? 0.974 32.281 26.641 1 98.75 79 GLY A O 1
ATOM 581 N N . ALA A 1 80 ? 1.171 30.703 25.078 1 98.5 80 ALA A N 1
ATOM 582 C CA . ALA A 1 80 ? -0.237 30.312 25.141 1 98.5 80 ALA A CA 1
ATOM 583 C C . ALA A 1 80 ? -0.597 29.797 26.531 1 98.5 80 ALA A C 1
ATOM 585 O O . ALA A 1 80 ? -1.691 30.062 27.031 1 98.5 80 ALA A O 1
ATOM 586 N N . GLU A 1 81 ? 0.314 29.078 27.125 1 97.75 81 GLU A N 1
ATOM 587 C CA . GLU A 1 81 ? 0.087 28.547 28.469 1 97.75 81 GLU A CA 1
ATOM 588 C C . GLU A 1 81 ? -0.087 29.688 29.484 1 97.75 81 GLU A C 1
ATOM 590 O O . GLU A 1 81 ? -0.833 29.547 30.453 1 97.75 81 GLU A O 1
ATOM 595 N N . ALA A 1 82 ? 0.561 30.797 29.25 1 98.31 82 ALA A N 1
ATOM 596 C CA . ALA A 1 82 ? 0.552 31.922 30.188 1 98.31 82 ALA A CA 1
ATOM 597 C C . ALA A 1 82 ? -0.606 32.875 29.891 1 98.31 82 ALA A C 1
ATOM 599 O O . ALA A 1 82 ? -0.868 33.812 30.641 1 98.31 82 ALA A O 1
ATOM 600 N N . ALA A 1 83 ? -1.313 32.656 28.797 1 98.44 83 ALA A N 1
ATOM 601 C CA . ALA A 1 83 ? -2.383 33.562 28.344 1 98.44 83 ALA A CA 1
ATOM 602 C C . ALA A 1 83 ? -3.646 33.375 29.172 1 98.44 83 ALA A C 1
ATOM 604 O O . ALA A 1 83 ? -3.961 32.25 29.578 1 98.44 83 ALA A O 1
ATOM 605 N N . ASP A 1 84 ? -4.406 34.375 29.359 1 97.06 84 ASP A N 1
ATOM 606 C CA . ASP A 1 84 ? -5.617 34.281 30.172 1 97.06 84 ASP A CA 1
ATOM 607 C C . ASP A 1 84 ? -6.867 34.469 29.312 1 97.06 84 ASP A C 1
ATOM 609 O O . ASP A 1 84 ? -7.98 34.188 29.766 1 97.06 84 ASP A O 1
ATOM 613 N N . GLY A 1 85 ? -6.707 34.906 28.109 1 97 85 GLY A N 1
ATOM 614 C CA . GLY A 1 85 ? -7.844 35.219 27.25 1 97 85 GLY A CA 1
ATOM 615 C C . GLY A 1 85 ? -8.594 34 26.781 1 97 85 GLY A C 1
ATOM 616 O O . GLY A 1 85 ? -8.023 32.906 26.688 1 97 85 GLY A O 1
ATOM 617 N N . ASP A 1 86 ? -9.875 34.219 26.438 1 96.56 86 ASP A N 1
ATOM 618 C CA . ASP A 1 86 ? -10.703 33.188 25.828 1 96.56 86 ASP A CA 1
ATOM 619 C C . ASP A 1 86 ? -10.32 32.969 24.375 1 96.56 86 ASP A C 1
ATOM 621 O O . ASP A 1 86 ? -10.68 31.938 23.781 1 96.56 86 ASP A O 1
ATOM 625 N N . VAL A 1 87 ? -9.711 33.938 23.859 1 98.5 87 VAL A N 1
ATOM 626 C CA . VAL A 1 87 ? -9.219 33.906 22.484 1 98.5 87 VAL A CA 1
ATOM 627 C C . VAL A 1 87 ? -7.707 34.125 22.469 1 98.5 87 VAL A C 1
ATOM 629 O O . VAL A 1 87 ? -7.207 35 23.203 1 98.5 87 VAL A O 1
ATOM 632 N N . LEU A 1 88 ? -7.016 33.312 21.734 1 98.81 88 LEU A N 1
ATOM 633 C CA . LEU A 1 88 ? -5.578 33.469 21.547 1 98.81 88 LEU A CA 1
ATOM 634 C C . LEU A 1 88 ? -5.266 34.062 20.172 1 98.81 88 LEU A C 1
ATOM 636 O O . LEU A 1 88 ? -5.637 33.469 19.156 1 98.81 88 LEU A O 1
ATOM 640 N N . ALA A 1 89 ? -4.66 35.188 20.141 1 98.88 89 ALA A N 1
ATOM 641 C CA . ALA A 1 89 ? -4.188 35.781 18.891 1 98.88 89 ALA A CA 1
ATOM 642 C C . ALA A 1 89 ? -2.67 35.688 18.781 1 98.88 89 ALA A C 1
ATOM 644 O O . ALA A 1 89 ? -1.938 36.344 19.516 1 98.88 89 ALA A O 1
ATOM 645 N N . PHE A 1 90 ? -2.248 34.844 17.906 1 98.88 90 PHE A N 1
ATOM 646 C CA . PHE A 1 90 ? -0.818 34.719 17.641 1 98.88 90 PHE A CA 1
ATOM 647 C C . PHE A 1 90 ? -0.366 35.75 16.609 1 98.88 90 PHE A C 1
ATOM 649 O O . PHE A 1 90 ? -0.963 35.844 15.531 1 98.88 90 PHE A O 1
ATOM 656 N N . LEU A 1 91 ? 0.644 36.5 16.906 1 98.56 91 LEU A N 1
ATOM 657 C CA . LEU A 1 91 ? 1.317 37.438 16 1 98.56 91 LEU A CA 1
ATOM 658 C C . LEU A 1 91 ? 2.832 37.281 16.078 1 98.56 91 LEU A C 1
ATOM 660 O O . LEU A 1 91 ? 3.389 37.094 17.156 1 98.56 91 LEU A O 1
ATOM 664 N N . ASP A 1 92 ? 3.439 37.25 14.906 1 96.94 92 ASP A N 1
ATOM 665 C CA . ASP A 1 92 ? 4.898 37.312 14.938 1 96.94 92 ASP A CA 1
ATOM 666 C C . ASP A 1 92 ? 5.379 38.688 15.445 1 96.94 92 ASP A C 1
ATOM 668 O O . ASP A 1 92 ? 4.672 39.688 15.32 1 96.94 92 ASP A O 1
ATOM 672 N N . GLY A 1 93 ? 6.59 38.688 16 1 95.81 93 GLY A N 1
ATOM 673 C CA . GLY A 1 93 ? 7.121 39.875 16.656 1 95.81 93 GLY A CA 1
ATOM 674 C C . GLY A 1 93 ? 7.359 41 15.695 1 95.81 93 GLY A C 1
ATOM 675 O O . GLY A 1 93 ? 7.477 42.156 16.109 1 95.81 93 GLY A O 1
ATOM 676 N N . ASP A 1 94 ? 7.398 40.688 14.391 1 94.88 94 ASP A N 1
ATOM 677 C CA . ASP A 1 94 ? 7.68 41.719 13.406 1 94.88 94 ASP A CA 1
ATOM 678 C C . ASP A 1 94 ? 6.41 42.125 12.656 1 94.88 94 ASP A C 1
ATOM 680 O O . ASP A 1 94 ? 6.484 42.719 11.578 1 94.88 94 ASP A O 1
ATOM 684 N N . MET A 1 95 ? 5.285 41.75 13.203 1 97.25 95 MET A N 1
ATOM 685 C CA . MET A 1 95 ? 4.008 42.125 12.594 1 97.25 95 MET A CA 1
ATOM 686 C C . MET A 1 95 ? 3.523 43.469 13.141 1 97.25 95 MET A C 1
ATOM 688 O O . MET A 1 95 ? 3.721 43.75 14.32 1 97.25 95 MET A O 1
ATOM 692 N N . LEU A 1 96 ? 2.867 44.25 12.289 1 98.06 96 LEU A N 1
ATOM 693 C CA . LEU A 1 96 ? 2.256 45.531 12.648 1 98.06 96 LEU A CA 1
ATOM 694 C C . LEU A 1 96 ? 0.765 45.531 12.328 1 98.06 96 LEU A C 1
ATOM 696 O O . LEU A 1 96 ? 0.361 45.906 11.234 1 98.06 96 LEU A O 1
ATOM 700 N N . PRO A 1 97 ? -0.05 45.156 13.32 1 98.62 97 PRO A N 1
ATOM 701 C CA . PRO A 1 97 ? -1.492 45.094 13.07 1 98.62 97 PRO A CA 1
ATOM 702 C C . PRO A 1 97 ? -2.107 46.469 12.906 1 98.62 97 PRO A C 1
ATOM 704 O O . PRO A 1 97 ? -1.769 47.406 13.648 1 98.62 97 PRO A O 1
ATOM 707 N N . GLU A 1 98 ? -2.945 46.656 11.938 1 98.44 98 GLU A N 1
ATOM 708 C CA . GLU A 1 98 ? -3.727 47.875 11.797 1 98.44 98 GLU A CA 1
ATOM 709 C C . GLU A 1 98 ? -4.703 48.031 12.961 1 98.44 98 GLU A C 1
ATOM 711 O O . GLU A 1 98 ? -5.031 47.062 13.648 1 98.44 98 GLU A O 1
ATOM 716 N N . PRO A 1 99 ? -5.207 49.25 13.195 1 98 99 PRO A N 1
ATOM 717 C CA . PRO A 1 99 ? -6.023 49.531 14.383 1 98 99 PRO A CA 1
ATOM 718 C C . PRO A 1 99 ? -7.277 48.656 14.445 1 98 99 PRO A C 1
ATOM 720 O O . PRO A 1 99 ? -7.816 48.406 15.523 1 98 99 PRO A O 1
ATOM 723 N N . GLY A 1 100 ? -7.746 48.156 13.367 1 97.56 100 GLY A N 1
ATOM 724 C CA . GLY A 1 100 ? -8.945 47.312 13.336 1 97.56 100 GLY A CA 1
ATOM 725 C C . GLY A 1 100 ? -8.656 45.844 13.297 1 97.56 100 GLY A C 1
ATOM 726 O O . GLY A 1 100 ? -9.57 45.031 13.203 1 97.56 100 GLY A O 1
ATOM 727 N N . TYR A 1 101 ? -7.391 45.406 13.375 1 98.38 101 TYR A N 1
ATOM 728 C CA . TYR A 1 101 ? -6.988 44.031 13.172 1 98.38 101 TYR A CA 1
ATOM 729 C C . TYR A 1 101 ? -7.684 43.094 14.164 1 98.38 101 TYR A C 1
ATOM 731 O O . TYR A 1 101 ? -8.383 42.188 13.766 1 98.38 101 TYR A O 1
ATOM 739 N N . LEU A 1 102 ? -7.496 43.344 15.469 1 98.44 102 LEU A N 1
ATOM 740 C CA . LEU A 1 102 ? -8.039 42.438 16.484 1 98.44 102 LEU A CA 1
ATOM 741 C C . LEU A 1 102 ? -9.562 42.438 16.453 1 98.44 102 LEU A C 1
ATOM 743 O O . LEU A 1 102 ? -10.195 41.375 16.625 1 98.44 102 LEU A O 1
ATOM 747 N N . ASN A 1 103 ? -10.141 43.656 16.234 1 97.94 103 ASN A N 1
ATOM 748 C CA . ASN A 1 103 ? -11.602 43.75 16.125 1 97.94 103 ASN A CA 1
ATOM 749 C C . ASN A 1 103 ? -12.125 42.844 15 1 97.94 103 ASN A C 1
ATOM 751 O O . ASN A 1 103 ? -13.07 42.094 15.203 1 97.94 103 ASN A O 1
ATOM 755 N N . ALA A 1 104 ? -11.516 42.938 13.852 1 98 104 ALA A N 1
ATOM 756 C CA . ALA A 1 104 ? -11.93 42.125 12.695 1 98 104 ALA A CA 1
ATOM 757 C C . ALA A 1 104 ? -11.734 40.625 12.961 1 98 104 ALA A C 1
ATOM 759 O O . ALA A 1 104 ? -12.602 39.812 12.641 1 98 104 ALA A O 1
ATOM 760 N N . ALA A 1 105 ? -10.586 40.281 13.539 1 98.25 105 ALA A N 1
ATOM 761 C CA . ALA A 1 105 ? -10.297 38.875 13.852 1 98.25 105 ALA A CA 1
ATOM 762 C C . ALA A 1 105 ? -11.297 38.312 14.867 1 98.25 105 ALA A C 1
ATOM 764 O O . ALA A 1 105 ? -11.828 37.219 14.688 1 98.25 105 ALA A O 1
ATOM 765 N N . LEU A 1 106 ? -11.562 39.062 15.898 1 98.06 106 LEU A N 1
ATOM 766 C CA . LEU A 1 106 ? -12.477 38.625 16.953 1 98.06 106 LEU A CA 1
ATOM 767 C C . LEU A 1 106 ? -13.906 38.531 16.422 1 98.06 106 LEU A C 1
ATOM 769 O O . LEU A 1 106 ? -14.672 37.688 16.859 1 98.06 106 LEU A O 1
ATOM 773 N N . ALA A 1 107 ? -14.258 39.469 15.547 1 97.25 107 ALA A N 1
ATOM 774 C CA . ALA A 1 107 ? -15.578 39.375 14.93 1 97.25 107 ALA A CA 1
ATOM 775 C C . ALA A 1 107 ? -15.75 38.062 14.195 1 97.25 107 ALA A C 1
ATOM 777 O O . ALA A 1 107 ? -16.812 37.438 14.266 1 97.25 107 ALA A O 1
ATOM 778 N N . ALA A 1 108 ? -14.734 37.656 13.523 1 97.25 108 ALA A N 1
ATOM 779 C CA . ALA A 1 108 ? -14.766 36.344 12.836 1 97.25 108 ALA A CA 1
ATOM 780 C C . ALA A 1 108 ? -14.828 35.188 13.828 1 97.25 108 ALA A C 1
ATOM 782 O O . ALA A 1 108 ? -15.555 34.219 13.617 1 97.25 108 ALA A O 1
ATOM 783 N N . VAL A 1 109 ? -14.055 35.281 14.945 1 97.62 109 VAL A N 1
ATOM 784 C CA . VAL A 1 109 ? -14.078 34.25 15.992 1 97.62 109 VAL A CA 1
ATOM 785 C C . VAL A 1 109 ? -15.484 34.156 16.578 1 97.62 109 VAL A C 1
ATOM 787 O O . VAL A 1 109 ? -15.961 33.062 16.875 1 97.62 109 VAL A O 1
ATOM 790 N N . ALA A 1 110 ? -16.141 35.25 16.688 1 96.19 110 ALA A N 1
ATOM 791 C CA . ALA A 1 110 ? -17.469 35.312 17.312 1 96.19 110 ALA A CA 1
ATOM 792 C C . ALA A 1 110 ? -18.469 34.5 16.531 1 96.19 110 ALA A C 1
ATOM 794 O O . ALA A 1 110 ? -19.5 34.062 17.078 1 96.19 110 ALA A O 1
ATOM 795 N N . GLU A 1 111 ? -18.219 34.25 15.258 1 94.31 111 GLU A N 1
ATOM 796 C CA . GLU A 1 111 ? -19.109 33.438 14.445 1 94.31 111 GLU A CA 1
ATOM 797 C C . GLU A 1 111 ? -19.094 31.984 14.891 1 94.31 111 GLU A C 1
ATOM 799 O O . GLU A 1 111 ? -20.031 31.234 14.633 1 94.31 111 GLU A O 1
ATOM 804 N N . ALA A 1 112 ? -18 31.578 15.539 1 93.38 112 ALA A N 1
ATOM 805 C CA . ALA A 1 112 ? -17.812 30.25 16.125 1 93.38 112 ALA A CA 1
ATOM 806 C C . ALA A 1 112 ? -16.953 30.312 17.375 1 93.38 112 ALA A C 1
ATOM 808 O O . ALA A 1 112 ? -15.82 29.812 17.406 1 93.38 112 ALA A O 1
ATOM 809 N N . PRO A 1 113 ? -17.469 30.797 18.406 1 93.81 113 PRO A N 1
ATOM 810 C CA . PRO A 1 113 ? -16.688 31.266 19.547 1 93.81 113 PRO A CA 1
ATOM 811 C C . PRO A 1 113 ? -15.883 30.141 20.219 1 93.81 113 PRO A C 1
ATOM 813 O O . PRO A 1 113 ? -14.891 30.391 20.891 1 93.81 113 PRO A O 1
ATOM 816 N N . ARG A 1 114 ? -16.266 28.891 19.969 1 93.69 114 ARG A N 1
ATOM 817 C CA . ARG A 1 114 ? -15.578 27.797 20.656 1 93.69 114 ARG A CA 1
ATOM 818 C C . ARG A 1 114 ? -14.641 27.062 19.703 1 93.69 114 ARG A C 1
ATOM 820 O O . ARG A 1 114 ? -13.75 26.328 20.141 1 93.69 114 ARG A O 1
ATOM 827 N N . ASP A 1 115 ? -14.836 27.25 18.406 1 95.38 115 ASP A N 1
ATOM 828 C CA . ASP A 1 115 ? -14.102 26.375 17.5 1 95.38 115 ASP A CA 1
ATOM 829 C C . ASP A 1 115 ? -13.438 27.156 16.375 1 95.38 115 ASP A C 1
ATOM 831 O O . ASP A 1 115 ? -12.789 26.594 15.508 1 95.38 115 ASP A O 1
ATOM 835 N N . ALA A 1 116 ? -13.438 28.469 16.438 1 96.94 116 ALA A N 1
ATOM 836 C CA . ALA A 1 116 ? -12.922 29.281 15.336 1 96.94 116 ALA A CA 1
ATOM 837 C C . ALA A 1 116 ? -11.398 29.297 15.344 1 96.94 116 ALA A C 1
ATOM 839 O O . ALA A 1 116 ? -10.773 29.406 16.406 1 96.94 116 ALA A O 1
ATOM 840 N N . ALA A 1 117 ? -10.82 29.109 14.242 1 98.56 117 ALA A N 1
ATOM 841 C CA . ALA A 1 117 ? -9.43 29.422 13.922 1 98.56 117 ALA A CA 1
ATOM 842 C C . ALA A 1 117 ? -9.344 30.375 12.742 1 98.56 117 ALA A C 1
ATOM 844 O O . ALA A 1 117 ? -9.609 30 11.602 1 98.56 117 ALA A O 1
ATOM 845 N N . VAL A 1 118 ? -8.953 31.609 12.984 1 98.69 118 VAL A N 1
ATOM 846 C CA . VAL A 1 118 ? -9.078 32.719 12.023 1 98.69 118 VAL A CA 1
ATOM 847 C C . VAL A 1 118 ? -7.691 33.188 11.617 1 98.69 118 VAL A C 1
ATOM 849 O O . VAL A 1 118 ? -6.879 33.562 12.469 1 98.69 118 VAL A O 1
ATOM 852 N N . VAL A 1 119 ? -7.43 33.125 10.344 1 98.69 119 VAL A N 1
ATOM 853 C CA . VAL A 1 119 ? -6.191 33.688 9.82 1 98.69 119 VAL A CA 1
ATOM 854 C C . VAL A 1 119 ? -6.445 35.094 9.289 1 98.69 119 VAL A C 1
ATOM 856 O O . VAL A 1 119 ? -7.387 35.312 8.523 1 98.69 119 VAL A O 1
ATOM 859 N N . GLY A 1 120 ? -5.695 36.062 9.758 1 98.25 120 GLY A N 1
ATOM 860 C CA . GLY A 1 120 ? -5.781 37.406 9.25 1 98.25 120 GLY A CA 1
ATOM 861 C C . GLY A 1 120 ? -5.105 37.594 7.902 1 98.25 120 GLY A C 1
ATOM 862 O O . GLY A 1 120 ? -4.77 36.625 7.238 1 98.25 120 GLY A O 1
ATOM 863 N N . ARG A 1 121 ? -5.016 38.844 7.453 1 97.44 121 ARG A N 1
ATOM 864 C CA . ARG A 1 121 ? -4.363 39.188 6.191 1 97.44 121 ARG A CA 1
ATOM 865 C C . ARG A 1 121 ? -2.982 39.781 6.434 1 97.44 121 ARG A C 1
ATOM 867 O O . ARG A 1 121 ? -2.871 40.906 6.93 1 97.44 121 ARG A O 1
ATOM 874 N N . ARG A 1 122 ? -1.988 39.031 6.125 1 96.31 122 ARG A N 1
ATOM 875 C CA . ARG A 1 122 ? -0.609 39.5 6.211 1 96.31 122 ARG A CA 1
ATOM 876 C C . ARG A 1 122 ? -0.201 40.219 4.941 1 96.31 122 ARG A C 1
ATOM 878 O O . ARG A 1 122 ? -0.298 39.688 3.84 1 96.31 122 ARG A O 1
ATOM 885 N N . ARG A 1 123 ? 0.196 41.406 5.043 1 95.5 123 ARG A N 1
ATOM 886 C CA . ARG A 1 123 ? 0.728 42.219 3.943 1 95.5 123 ARG A CA 1
ATOM 887 C C . ARG A 1 123 ? 2.186 42.594 4.195 1 95.5 123 ARG A C 1
ATOM 889 O O . ARG A 1 123 ? 2.662 42.531 5.328 1 95.5 123 ARG A O 1
ATOM 896 N N . HIS A 1 124 ? 2.836 42.906 3.104 1 95.06 124 HIS A N 1
ATOM 897 C CA . HIS A 1 124 ? 4.266 43.188 3.207 1 95.06 124 HIS A CA 1
ATOM 898 C C . HIS A 1 124 ? 4.594 44.594 2.734 1 95.06 124 HIS A C 1
ATOM 900 O O . HIS A 1 124 ? 3.961 45.094 1.809 1 95.06 124 HIS A O 1
ATOM 906 N N . LEU A 1 125 ? 5.523 45.156 3.387 1 94.88 125 LEU A N 1
ATOM 907 C CA . LEU A 1 125 ? 6.008 46.469 2.982 1 94.88 125 LEU A CA 1
ATOM 908 C C . LEU A 1 125 ? 7.531 46.531 3.051 1 94.88 125 LEU A C 1
ATOM 910 O O . LEU A 1 125 ? 8.164 45.688 3.664 1 94.88 125 LEU A O 1
ATOM 914 N N . ALA A 1 126 ? 8.109 47.531 2.377 1 94.44 126 ALA A N 1
ATOM 915 C CA . ALA A 1 126 ? 9.555 47.688 2.316 1 94.44 126 ALA A CA 1
ATOM 916 C C . ALA A 1 126 ? 10.125 48.062 3.674 1 94.44 126 ALA A C 1
ATOM 918 O O . ALA A 1 126 ? 9.703 49.062 4.258 1 94.44 126 ALA A O 1
ATOM 919 N N . GLU A 1 127 ? 11.078 47.312 4.098 1 92.69 127 GLU A N 1
ATOM 920 C CA . GLU A 1 127 ? 11.672 47.531 5.414 1 92.69 127 GLU A CA 1
ATOM 921 C C . GLU A 1 127 ? 12.289 48.938 5.516 1 92.69 127 GLU A C 1
ATOM 923 O O . GLU A 1 127 ? 12.117 49.625 6.523 1 92.69 127 GLU A O 1
ATOM 928 N N . ALA A 1 128 ? 13.031 49.312 4.512 1 92.62 128 ALA A N 1
ATOM 929 C CA . ALA A 1 128 ? 13.703 50.625 4.504 1 92.62 128 ALA A CA 1
ATOM 930 C C . ALA A 1 128 ? 12.688 51.75 4.609 1 92.62 128 ALA A C 1
ATOM 932 O O . ALA A 1 128 ? 12.945 52.75 5.285 1 92.62 128 ALA A O 1
ATOM 933 N N . TRP A 1 129 ? 11.633 51.594 3.953 1 95.5 129 TRP A N 1
ATOM 934 C CA . TRP A 1 129 ? 10.586 52.594 4.035 1 95.5 129 TRP A CA 1
ATOM 935 C C . TRP A 1 129 ? 10.008 52.688 5.449 1 95.5 129 TRP A C 1
ATOM 937 O O . TRP A 1 129 ? 9.805 53.781 5.984 1 95.5 129 TRP A O 1
ATOM 947 N N . LEU A 1 130 ? 9.695 51.531 6.027 1 95.44 130 LEU A N 1
ATOM 948 C CA . LEU A 1 130 ? 9.094 51.469 7.355 1 95.44 130 LEU A CA 1
ATOM 949 C C . LEU A 1 130 ? 9.945 52.219 8.367 1 95.44 130 LEU A C 1
ATOM 951 O O . LEU A 1 130 ? 9.422 53 9.188 1 95.44 130 LEU A O 1
ATOM 955 N N . GLU A 1 131 ? 11.234 52 8.344 1 94.06 131 GLU A N 1
ATOM 956 C CA . GLU A 1 131 ? 12.141 52.625 9.289 1 94.06 131 GLU A CA 1
ATOM 957 C C . GLU A 1 131 ? 12.023 54.156 9.211 1 94.06 131 GLU A C 1
ATOM 959 O O . GLU A 1 131 ? 11.906 54.844 10.234 1 94.06 131 GLU A O 1
ATOM 964 N N . ARG A 1 132 ? 12.047 54.688 8.023 1 95.81 132 ARG A N 1
ATOM 965 C CA . ARG A 1 132 ? 11.93 56.125 7.816 1 95.81 132 ARG A CA 1
ATOM 966 C C . ARG A 1 132 ? 10.539 56.625 8.188 1 95.81 132 ARG A C 1
ATOM 968 O O . ARG A 1 132 ? 10.398 57.625 8.875 1 95.81 132 ARG A O 1
ATOM 975 N N . ALA A 1 133 ? 9.578 55.906 7.719 1 96.56 133 ALA A N 1
ATOM 976 C CA . ALA A 1 133 ? 8.188 56.312 7.93 1 96.56 133 ALA A CA 1
ATOM 977 C C . ALA A 1 133 ? 7.844 56.312 9.414 1 96.56 133 ALA A C 1
ATOM 979 O O . ALA A 1 133 ? 7.129 57.219 9.891 1 96.56 133 ALA A O 1
ATOM 980 N N . TRP A 1 134 ? 8.32 55.312 10.141 1 96.25 134 TRP A N 1
ATOM 981 C CA . TRP A 1 134 ? 8.055 55.25 11.578 1 96.25 134 TRP A CA 1
ATOM 982 C C . TRP A 1 134 ? 8.641 56.438 12.305 1 96.25 134 TRP A C 1
ATOM 984 O O . TRP A 1 134 ? 7.98 57.031 13.164 1 96.25 134 TRP A O 1
ATOM 994 N N . ALA A 1 135 ? 9.859 56.8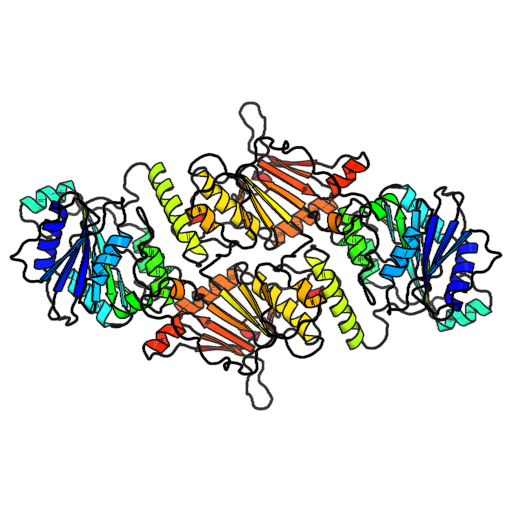12 11.977 1 95.56 135 ALA A N 1
ATOM 995 C CA . ALA A 1 135 ? 10.516 57.969 12.562 1 95.56 135 ALA A CA 1
ATOM 996 C C . ALA A 1 135 ? 9.758 59.25 12.242 1 95.56 135 ALA A C 1
ATOM 998 O O . ALA A 1 135 ? 9.742 60.188 13.047 1 95.56 135 ALA A O 1
ATOM 999 N N . ASP A 1 136 ? 9.109 59.25 11.141 1 97 136 ASP A N 1
ATOM 1000 C CA . ASP A 1 136 ? 8.383 60.438 10.688 1 97 136 ASP A CA 1
ATOM 1001 C C . ASP A 1 136 ? 6.953 60.438 11.211 1 97 136 ASP A C 1
ATOM 1003 O O . ASP A 1 136 ? 6.148 61.281 10.836 1 97 136 ASP A O 1
ATOM 1007 N N . GLY A 1 137 ? 6.547 59.469 11.984 1 96 137 GLY A N 1
ATOM 1008 C CA . GLY A 1 137 ? 5.266 59.5 12.672 1 96 137 GLY A CA 1
ATOM 1009 C C . GLY A 1 137 ? 4.234 58.562 12.062 1 96 137 GLY A C 1
ATOM 1010 O O . GLY A 1 137 ? 3.084 58.531 12.508 1 96 137 GLY A O 1
ATOM 1011 N N . TRP A 1 138 ? 4.668 57.812 10.992 1 96.25 138 TRP A N 1
ATOM 1012 C CA . TRP A 1 138 ? 3.746 56.844 10.406 1 96.25 138 TRP A CA 1
ATOM 1013 C C . TRP A 1 138 ? 3.357 55.781 11.422 1 96.25 138 TRP A C 1
ATOM 1015 O O . TRP A 1 138 ? 4.195 55.344 12.211 1 96.25 138 TRP A O 1
ATOM 1025 N N . ARG A 1 139 ? 2.148 55.375 11.422 1 95.88 139 ARG A N 1
ATOM 1026 C CA . ARG A 1 139 ? 1.625 54.281 12.227 1 95.88 139 ARG A CA 1
ATOM 1027 C C . ARG A 1 139 ? 0.682 53.406 11.406 1 95.88 139 ARG A C 1
ATOM 1029 O O . ARG A 1 139 ? 0.109 53.875 10.414 1 95.88 139 ARG A O 1
ATOM 1036 N N . PRO A 1 140 ? 0.573 52.094 11.781 1 94.56 140 PRO A N 1
ATOM 1037 C CA . PRO A 1 140 ? -0.408 51.25 11.07 1 94.56 140 PRO A CA 1
ATOM 1038 C C . PRO A 1 140 ? -1.787 51.906 11 1 94.56 140 PRO A C 1
ATOM 1040 O O . PRO A 1 140 ? -2.252 52.5 11.992 1 94.56 140 PRO A O 1
ATOM 1043 N N . GLY A 1 141 ? -2.471 51.781 9.93 1 92.81 141 GLY A N 1
ATOM 1044 C CA . GLY A 1 141 ? -3.699 52.5 9.656 1 92.81 141 GLY A CA 1
ATOM 1045 C C . GLY A 1 141 ? -3.504 53.656 8.695 1 92.81 141 GLY A C 1
ATOM 1046 O O . GLY A 1 141 ? -4.441 54.062 8.008 1 92.81 141 GLY A O 1
ATOM 1047 N N . ASP A 1 142 ? -2.193 54.219 8.812 1 95.88 142 ASP A N 1
ATOM 1048 C CA . ASP A 1 142 ? -1.847 55.25 7.832 1 95.88 142 ASP A CA 1
ATOM 1049 C C . ASP A 1 142 ? -1.641 54.625 6.445 1 95.88 142 ASP A C 1
ATOM 1051 O O . ASP A 1 142 ? -1.419 53.438 6.32 1 95.88 142 ASP A O 1
ATOM 1055 N N . GLU A 1 143 ? -1.749 55.5 5.461 1 95 143 GLU A N 1
ATOM 1056 C CA . GLU A 1 143 ? -1.582 55.031 4.09 1 95 143 GLU A CA 1
ATOM 1057 C C . GLU A 1 143 ? -0.151 54.562 3.832 1 95 143 GLU A C 1
ATOM 1059 O O . GLU A 1 143 ? 0.804 55.219 4.266 1 95 143 GLU A O 1
ATOM 1064 N N . VAL A 1 144 ? -0.014 53.406 3.262 1 95.75 144 VAL A N 1
ATOM 1065 C CA . VAL A 1 144 ? 1.273 52.906 2.775 1 95.75 144 VAL A CA 1
ATOM 1066 C C . VAL A 1 144 ? 1.392 53.188 1.276 1 95.75 144 VAL A C 1
ATOM 1068 O O . VAL A 1 144 ? 0.585 52.688 0.486 1 95.75 144 VAL A O 1
ATOM 1071 N N . PRO A 1 145 ? 2.396 53.906 0.855 1 96.25 145 PRO A N 1
ATOM 1072 C CA . PRO A 1 145 ? 2.559 54.188 -0.574 1 96.25 145 PRO A CA 1
ATOM 1073 C C . PRO A 1 145 ? 2.693 52.906 -1.41 1 96.25 145 PRO A C 1
ATOM 1075 O O . PRO A 1 145 ? 3.307 51.938 -0.965 1 96.25 145 PRO A O 1
ATOM 1078 N N . ALA A 1 146 ? 2.145 53.031 -2.635 1 94.88 146 ALA A N 1
ATOM 1079 C CA . ALA A 1 146 ? 2.105 51.875 -3.529 1 94.88 146 ALA A CA 1
ATOM 1080 C C . ALA A 1 146 ? 3.508 51.312 -3.77 1 94.88 146 ALA A C 1
ATOM 1082 O O . ALA A 1 146 ? 3.697 50.094 -3.852 1 94.88 146 ALA A O 1
ATOM 1083 N N . ASP A 1 147 ? 4.469 52.156 -3.908 1 94.62 147 ASP A N 1
ATOM 1084 C CA . ASP A 1 147 ? 5.828 51.75 -4.25 1 94.62 147 ASP A CA 1
ATOM 1085 C C . ASP A 1 147 ? 6.527 51.094 -3.053 1 94.62 147 ASP A C 1
ATOM 1087 O O . ASP A 1 147 ? 7.594 50.5 -3.201 1 94.62 147 ASP A O 1
ATOM 1091 N N . SER A 1 148 ? 5.895 51.219 -1.854 1 95.38 148 SER A N 1
ATOM 1092 C CA . SER A 1 148 ? 6.477 50.625 -0.652 1 95.38 148 SER A CA 1
ATOM 1093 C C . SER A 1 148 ? 5.773 49.312 -0.277 1 95.38 148 SER A C 1
ATOM 1095 O O . SER A 1 148 ? 6.184 48.625 0.664 1 95.38 148 SER A O 1
ATOM 1097 N N . ARG A 1 149 ? 4.719 49.031 -0.991 1 95.44 149 ARG A N 1
ATOM 1098 C CA . ARG A 1 149 ? 4.016 47.781 -0.783 1 95.44 149 ARG A CA 1
ATOM 1099 C C . ARG A 1 149 ? 4.684 46.625 -1.557 1 95.44 149 ARG A C 1
ATOM 1101 O O . ARG A 1 149 ? 5.039 46.812 -2.725 1 95.44 149 ARG A O 1
ATOM 1108 N N . LEU A 1 150 ? 4.922 45.594 -0.853 1 93.56 150 LEU A N 1
ATOM 1109 C CA . LEU A 1 150 ? 5.492 44.406 -1.51 1 93.56 150 LEU A CA 1
ATOM 1110 C C . LEU A 1 150 ? 4.398 43.438 -1.915 1 93.56 150 LEU A C 1
ATOM 1112 O O . LEU A 1 150 ? 3.295 43.469 -1.363 1 93.56 150 LEU A O 1
ATOM 1116 N N . ALA A 1 151 ? 4.699 42.562 -2.861 1 90.56 151 ALA A N 1
ATOM 1117 C CA . ALA A 1 151 ? 3.721 41.625 -3.398 1 90.56 151 ALA A CA 1
ATOM 1118 C C . ALA A 1 151 ? 3.305 40.625 -2.342 1 90.56 151 ALA A C 1
ATOM 1120 O O . ALA A 1 151 ? 4.137 40.156 -1.564 1 90.56 151 ALA A O 1
ATOM 1121 N N . GLU A 1 152 ? 1.992 40.375 -2.25 1 88.81 152 GLU A N 1
ATOM 1122 C CA . GLU A 1 152 ? 1.49 39.281 -1.433 1 88.81 152 GLU A CA 1
ATOM 1123 C C . GLU A 1 152 ? 1.726 37.938 -2.115 1 88.81 152 GLU A C 1
ATOM 1125 O O . GLU A 1 152 ? 1.755 37.844 -3.344 1 88.81 152 GLU A O 1
ATOM 1130 N N . PRO A 1 153 ? 1.953 36.906 -1.324 1 86.38 153 PRO A N 1
ATOM 1131 C CA . PRO A 1 153 ? 2.123 35.594 -1.967 1 86.38 153 PRO A CA 1
ATOM 1132 C C . PRO A 1 153 ? 0.887 35.156 -2.752 1 86.38 153 PRO A C 1
ATOM 1134 O O . PRO A 1 153 ? -0.195 35 -2.176 1 86.38 153 PRO A O 1
ATOM 1137 N N . ALA A 1 154 ? 1.043 34.906 -3.998 1 87.38 154 ALA A N 1
ATOM 1138 C CA . ALA A 1 154 ? -0.069 34.562 -4.883 1 87.38 154 ALA A CA 1
ATOM 1139 C C . ALA A 1 154 ? -0.745 33.281 -4.438 1 87.38 154 ALA A C 1
ATOM 1141 O O . ALA A 1 154 ? -1.971 33.156 -4.492 1 87.38 154 ALA A O 1
ATOM 1142 N N . TRP A 1 155 ? 0.033 32.312 -4.027 1 85.56 155 TRP A N 1
ATOM 1143 C CA . TRP A 1 155 ? -0.51 31 -3.645 1 85.56 155 TRP A CA 1
ATOM 1144 C C . TRP A 1 155 ? -1.496 31.141 -2.49 1 85.56 155 TRP A C 1
ATOM 1146 O O . TRP A 1 155 ? -2.525 30.469 -2.457 1 85.56 155 TRP A O 1
ATOM 1156 N N . LEU A 1 156 ? -1.229 32 -1.568 1 90.81 156 LEU A N 1
ATOM 1157 C CA . LEU A 1 156 ? -2.098 32.219 -0.416 1 90.81 156 LEU A CA 1
ATOM 1158 C C . LEU A 1 156 ? -3.395 32.906 -0.832 1 90.81 156 LEU A C 1
ATOM 1160 O O . LEU A 1 156 ? -4.484 32.438 -0.46 1 90.81 156 LEU A O 1
ATOM 1164 N N . GLY A 1 157 ? -3.23 33.969 -1.646 1 93.06 157 GLY A N 1
ATOM 1165 C CA . GLY A 1 157 ? -4.414 34.625 -2.172 1 93.06 157 GLY A CA 1
ATOM 1166 C C . GLY A 1 157 ? -5.309 33.688 -2.973 1 93.06 157 GLY A C 1
ATOM 1167 O O . GLY A 1 157 ? -6.531 33.719 -2.805 1 93.06 157 GLY A O 1
ATOM 1168 N N . ASP A 1 158 ? -4.723 32.906 -3.791 1 93.56 158 ASP A N 1
ATOM 1169 C CA . ASP A 1 158 ? -5.453 31.953 -4.602 1 93.56 158 ASP A CA 1
ATOM 1170 C C . ASP A 1 158 ? -6.164 30.922 -3.725 1 93.56 158 ASP A C 1
ATOM 1172 O O . ASP A 1 158 ? -7.309 30.547 -3.994 1 93.56 158 ASP A O 1
ATOM 1176 N N . GLY A 1 159 ? -5.488 30.484 -2.678 1 93.81 159 GLY A N 1
ATOM 1177 C CA . GLY A 1 159 ? -6.086 29.547 -1.747 1 93.81 159 GLY A CA 1
ATOM 1178 C C . GLY A 1 159 ? -7.316 30.094 -1.05 1 93.81 159 GLY A C 1
ATOM 1179 O O . GLY A 1 159 ? -8.336 29.406 -0.958 1 93.81 159 GLY A O 1
ATOM 1180 N N . TYR A 1 160 ? -7.215 31.312 -0.602 1 96.69 160 TYR A N 1
ATOM 1181 C CA . TYR A 1 160 ? -8.344 31.953 0.068 1 96.69 160 TYR A CA 1
ATOM 1182 C C . TYR A 1 160 ? -9.523 32.125 -0.885 1 96.69 160 TYR A C 1
ATOM 1184 O O . TYR A 1 160 ? -10.672 31.844 -0.515 1 96.69 160 TYR A O 1
ATOM 1192 N N . ARG A 1 161 ? -9.203 32.5 -2.092 1 95.75 161 ARG A N 1
ATOM 1193 C CA . ARG A 1 161 ? -10.266 32.625 -3.086 1 95.75 161 ARG A CA 1
ATOM 1194 C C . ARG A 1 161 ? -10.922 31.281 -3.387 1 95.75 161 ARG A C 1
ATOM 1196 O O . ARG A 1 161 ? -12.148 31.172 -3.41 1 95.75 161 ARG A O 1
ATOM 1203 N N . ALA A 1 162 ? -10.133 30.281 -3.549 1 94.19 162 ALA A N 1
ATOM 1204 C CA . ALA A 1 162 ? -10.617 28.969 -3.945 1 94.19 162 ALA A CA 1
ATOM 1205 C C . ALA A 1 162 ? -11.445 28.328 -2.836 1 94.19 162 ALA A C 1
ATOM 1207 O O . ALA A 1 162 ? -12.305 27.484 -3.102 1 94.19 162 ALA A O 1
ATOM 1208 N N . THR A 1 163 ? -11.258 28.703 -1.609 1 96 163 THR A N 1
ATOM 1209 C CA . THR A 1 163 ? -11.922 28.078 -0.478 1 96 163 THR A CA 1
ATOM 1210 C C . THR A 1 163 ? -12.969 29 0.132 1 96 163 THR A C 1
ATOM 1212 O O . THR A 1 163 ? -13.469 28.75 1.227 1 96 163 THR A O 1
ATOM 1215 N N . ASP A 1 164 ? -13.297 30.141 -0.508 1 96.94 164 ASP A N 1
ATOM 1216 C CA . ASP A 1 164 ? -14.219 31.125 0.049 1 96.94 164 ASP A CA 1
ATOM 1217 C C . ASP A 1 164 ? -13.781 31.562 1.449 1 96.94 164 ASP A C 1
ATOM 1219 O O . ASP A 1 164 ? -14.555 31.453 2.404 1 96.94 164 ASP A O 1
ATOM 1223 N N . ASP A 1 165 ? -12.477 32.031 1.472 1 97.75 165 ASP A N 1
ATOM 1224 C CA . ASP A 1 165 ? -11.875 32.5 2.717 1 97.75 165 ASP A CA 1
ATOM 1225 C C . ASP A 1 165 ? -11.914 31.406 3.785 1 97.75 165 ASP A C 1
ATOM 1227 O O . ASP A 1 165 ? -12.273 31.672 4.934 1 97.75 165 ASP A O 1
ATOM 1231 N N . LEU A 1 166 ? -11.648 30.141 3.406 1 97.31 166 LEU A N 1
ATOM 1232 C CA . LEU A 1 166 ? -11.477 28.922 4.203 1 97.31 166 LEU A CA 1
ATOM 1233 C C . LEU A 1 166 ? -12.812 28.422 4.727 1 97.31 166 LEU A C 1
ATOM 1235 O O . LEU A 1 166 ? -12.859 27.469 5.512 1 97.31 166 LEU A O 1
ATOM 1239 N N . ARG A 1 167 ? -13.938 28.969 4.246 1 95.5 167 ARG A N 1
ATOM 1240 C CA . ARG A 1 167 ? -15.258 28.469 4.629 1 95.5 167 ARG A CA 1
ATOM 1241 C C . ARG A 1 167 ? -15.523 27.094 4.004 1 95.5 167 ARG A C 1
ATOM 1243 O O . ARG A 1 167 ? -16.375 26.344 4.488 1 95.5 167 ARG A O 1
ATOM 1250 N N . ARG A 1 168 ? -14.883 26.75 2.924 1 94.12 168 ARG A N 1
ATOM 1251 C CA . ARG A 1 168 ? -15 25.469 2.238 1 94.12 168 ARG A CA 1
ATOM 1252 C C . ARG A 1 168 ? -13.688 24.688 2.316 1 94.12 168 ARG A C 1
ATOM 1254 O O . ARG A 1 168 ? -13.289 24.047 1.345 1 94.12 168 ARG A O 1
ATOM 1261 N N . ALA A 1 169 ? -13.039 24.891 3.385 1 94.69 169 ALA A N 1
ATOM 1262 C CA . ALA A 1 169 ? -11.773 24.188 3.586 1 94.69 169 ALA A CA 1
ATOM 1263 C C . ALA A 1 169 ? -12.008 22.688 3.783 1 94.69 169 ALA A C 1
ATOM 1265 O O . ALA A 1 169 ? -13.125 22.266 4.098 1 94.69 169 ALA A O 1
ATOM 1266 N N . ASP A 1 170 ? -11.023 21.922 3.438 1 94.5 170 ASP A N 1
ATOM 1267 C CA . ASP A 1 170 ? -10.906 20.5 3.756 1 94.5 170 ASP A CA 1
ATOM 1268 C C . ASP A 1 170 ? -9.594 20.219 4.477 1 94.5 170 ASP A C 1
ATOM 1270 O O . ASP A 1 170 ? -8.953 21.125 5.004 1 94.5 170 ASP A O 1
ATOM 1274 N N . SER A 1 171 ? -9.219 18.953 4.582 1 92.81 171 SER A N 1
ATOM 1275 C CA . SER A 1 171 ? -8.055 18.578 5.367 1 92.81 171 SER A CA 1
ATOM 1276 C C . SER A 1 171 ? -6.77 19.109 4.738 1 92.81 171 SER A C 1
ATOM 1278 O O . SER A 1 171 ? -5.695 19.047 5.344 1 92.81 171 SER A O 1
ATOM 1280 N N . THR A 1 172 ? -6.812 19.75 3.57 1 90.69 172 THR A N 1
ATOM 1281 C CA . THR A 1 172 ? -5.637 20.344 2.936 1 90.69 172 THR A CA 1
ATOM 1282 C C . THR A 1 172 ? -5.566 21.844 3.209 1 90.69 172 THR A C 1
ATOM 1284 O O . THR A 1 172 ? -4.609 22.5 2.807 1 90.69 172 THR A O 1
ATOM 1287 N N . GLY A 1 173 ? -6.523 22.359 3.906 1 92.44 173 GLY A N 1
ATOM 1288 C CA . GLY A 1 173 ? -6.613 23.781 4.184 1 92.44 173 GLY A CA 1
ATOM 1289 C C . GLY A 1 173 ? -5.559 24.266 5.16 1 92.44 173 GLY A C 1
ATOM 1290 O O . GLY A 1 173 ? -5.312 25.469 5.277 1 92.44 173 GLY A O 1
ATOM 1291 N N . TYR A 1 174 ? -4.914 23.281 5.805 1 92.06 174 TYR A N 1
ATOM 1292 C CA . TYR A 1 174 ? -3.887 23.656 6.773 1 92.06 174 TYR A CA 1
ATOM 1293 C C . TYR A 1 174 ? -2.816 24.531 6.129 1 92.06 174 TYR A C 1
ATOM 1295 O O . TYR A 1 174 ? -2.213 25.375 6.789 1 92.06 174 TYR A O 1
ATOM 1303 N N . ARG A 1 175 ? -2.668 24.484 4.863 1 90.06 175 ARG A N 1
ATOM 1304 C CA . ARG A 1 175 ? -1.615 25.172 4.117 1 90.06 175 ARG A CA 1
ATOM 1305 C C . ARG A 1 175 ? -1.841 26.672 4.113 1 90.06 175 ARG A C 1
ATOM 1307 O O . ARG A 1 175 ? -0.915 27.453 3.852 1 90.06 175 ARG A O 1
ATOM 1314 N N . TYR A 1 176 ? -3.047 27.047 4.418 1 94.19 176 TYR A N 1
ATOM 1315 C CA . TYR A 1 176 ? -3.387 28.453 4.285 1 94.19 176 TYR A CA 1
ATOM 1316 C C . TYR A 1 176 ? -3.508 29.125 5.652 1 94.19 176 TYR A C 1
ATOM 1318 O O . TYR A 1 176 ? -3.998 30.25 5.762 1 94.19 176 TYR A O 1
ATOM 1326 N N . VAL A 1 177 ? -3.088 28.391 6.637 1 96 177 VAL A N 1
ATOM 1327 C CA . VAL A 1 177 ? -3.111 28.922 7.996 1 96 177 VAL A CA 1
ATOM 1328 C C . VAL A 1 177 ? -1.702 29.344 8.406 1 96 177 VAL A C 1
ATOM 1330 O O . VAL A 1 177 ? -0.825 28.5 8.602 1 96 177 VAL A O 1
ATOM 1333 N N . ILE A 1 178 ? -1.565 30.625 8.5 1 94.44 178 ILE A N 1
ATOM 1334 C CA . ILE A 1 178 ? -0.271 31.203 8.852 1 94.44 178 ILE A CA 1
ATOM 1335 C C . ILE A 1 178 ? -0.309 31.734 10.281 1 94.44 178 ILE A C 1
ATOM 1337 O O . ILE A 1 178 ? -1.182 32.531 10.633 1 94.44 178 ILE A O 1
ATOM 1341 N N . SER A 1 179 ? 0.677 31.344 11.062 1 96 179 SER A N 1
ATOM 1342 C CA . SER A 1 179 ? 0.611 31.656 12.484 1 96 179 SER A CA 1
ATOM 1343 C C . SER A 1 179 ? 1.056 33.094 12.766 1 96 179 SER A C 1
ATOM 1345 O O . SER A 1 179 ? 0.851 33.594 13.867 1 96 179 SER A O 1
ATOM 1347 N N . ALA A 1 180 ? 1.604 33.812 11.758 1 96.5 180 ALA A N 1
ATOM 1348 C CA . ALA A 1 180 ? 1.986 35.219 11.945 1 96.5 180 ALA A CA 1
ATOM 1349 C C . ALA A 1 180 ? 0.766 36.062 12.234 1 96.5 180 ALA A C 1
ATOM 1351 O O . ALA A 1 180 ? 0.891 37.156 12.797 1 96.5 180 ALA A O 1
ATOM 1352 N N . VAL A 1 181 ? -0.412 35.625 11.797 1 98.25 181 VAL A N 1
ATOM 1353 C CA . VAL A 1 181 ? -1.666 36.344 11.992 1 98.25 181 VAL A CA 1
ATOM 1354 C C . VAL A 1 181 ? -2.789 35.375 12.297 1 98.25 181 VAL A C 1
ATOM 1356 O O . VAL A 1 181 ? -3.871 35.438 11.719 1 98.25 181 VAL A O 1
ATOM 1359 N N . LEU A 1 182 ? -2.617 34.531 13.211 1 98.75 182 LEU A N 1
ATOM 1360 C CA . LEU A 1 182 ? -3.584 33.5 13.555 1 98.75 182 LEU A CA 1
ATOM 1361 C C . LEU A 1 182 ? -4.297 33.844 14.859 1 98.75 182 LEU A C 1
ATOM 1363 O O . LEU A 1 182 ? -3.654 34.156 15.859 1 98.75 182 LEU A O 1
ATOM 1367 N N . THR A 1 183 ? -5.594 33.906 14.891 1 98.88 183 THR A N 1
ATOM 1368 C CA . THR A 1 183 ? -6.438 34.094 16.062 1 98.88 183 THR A CA 1
ATOM 1369 C C . THR A 1 183 ? -7.363 32.875 16.266 1 98.88 183 THR A C 1
ATOM 1371 O O . THR A 1 183 ? -8.125 32.531 15.359 1 98.88 183 THR A O 1
ATOM 1374 N N . VAL A 1 184 ? -7.293 32.25 17.438 1 98.69 184 VAL A N 1
ATOM 1375 C CA . VAL A 1 184 ? -7.973 30.969 17.625 1 98.69 184 VAL A CA 1
ATOM 1376 C C . VAL A 1 184 ? -8.703 30.969 18.969 1 98.69 184 VAL A C 1
ATOM 1378 O O . VAL A 1 184 ? -8.188 31.5 19.969 1 98.69 184 VAL A O 1
ATOM 1381 N N . ALA A 1 185 ? -9.898 30.453 18.984 1 98.06 185 ALA A N 1
ATOM 1382 C CA . ALA A 1 185 ? -10.57 30.219 20.266 1 98.06 185 ALA A CA 1
ATOM 1383 C C . ALA A 1 185 ? -9.766 29.297 21.156 1 98.06 185 ALA A C 1
ATOM 1385 O O . ALA A 1 185 ? -9.234 28.281 20.688 1 98.06 185 ALA A O 1
ATOM 1386 N N . ARG A 1 186 ? -9.664 29.594 22.406 1 97.25 186 ARG A N 1
ATOM 1387 C CA . ARG A 1 186 ? -8.836 28.844 23.344 1 97.25 186 ARG A CA 1
ATOM 1388 C C . ARG A 1 186 ? -9.258 27.391 23.406 1 97.25 186 ARG A C 1
ATOM 1390 O O . ARG A 1 186 ? -8.414 26.484 23.422 1 97.25 186 ARG A O 1
ATOM 1397 N N . GLU A 1 187 ? -10.508 27.125 23.391 1 95.94 187 GLU A N 1
ATOM 1398 C CA . GLU A 1 187 ? -11.023 25.781 23.547 1 95.94 187 GLU A CA 1
ATOM 1399 C C . GLU A 1 187 ? -10.531 24.859 22.438 1 95.94 187 GLU A C 1
ATOM 1401 O O . GLU A 1 187 ? -10.016 23.766 22.688 1 95.94 187 GLU A O 1
ATOM 1406 N N . VAL A 1 188 ? -10.688 25.312 21.203 1 97.31 188 VAL A N 1
ATOM 1407 C CA . VAL A 1 188 ? -10.297 24.469 20.078 1 97.31 188 VAL A CA 1
ATOM 1408 C C . VAL A 1 188 ? -8.773 24.359 20.016 1 97.31 188 VAL A C 1
ATOM 1410 O O . VAL A 1 188 ? -8.227 23.328 19.625 1 97.31 188 VAL A O 1
ATOM 1413 N N . TYR A 1 189 ? -8.055 25.375 20.438 1 98.06 189 TYR A N 1
ATOM 1414 C CA . TYR A 1 189 ? -6.602 25.328 20.531 1 98.06 189 TYR A CA 1
ATOM 1415 C C . TYR A 1 189 ? -6.16 24.219 21.484 1 98.06 189 TYR A C 1
ATOM 1417 O O . TYR A 1 189 ? -5.289 23.406 21.156 1 98.06 189 TYR A O 1
ATOM 1425 N N . GLU A 1 190 ? -6.805 24.172 22.609 1 97.38 190 GLU A N 1
ATOM 1426 C CA . GLU A 1 190 ? -6.469 23.188 23.625 1 97.38 190 GLU A CA 1
ATOM 1427 C C . GLU A 1 190 ? -6.902 21.781 23.188 1 97.38 190 GLU A C 1
ATOM 1429 O O . GLU A 1 190 ? -6.215 20.797 23.469 1 97.38 190 GLU A O 1
ATOM 1434 N N . ASP A 1 191 ? -8.039 21.703 22.516 1 97 191 ASP A N 1
ATOM 1435 C CA . ASP A 1 191 ? -8.469 20.438 21.953 1 97 191 ASP A CA 1
ATOM 1436 C C . ASP A 1 191 ? -7.43 19.875 20.984 1 97 191 ASP A C 1
ATOM 1438 O O . ASP A 1 191 ? -7.215 18.656 20.922 1 97 191 ASP A O 1
ATOM 1442 N N . ALA A 1 192 ? -6.758 20.766 20.281 1 97.5 192 ALA A N 1
ATOM 1443 C CA . ALA A 1 192 ? -5.781 20.359 19.281 1 97.5 192 ALA A CA 1
ATOM 1444 C C . ALA A 1 192 ? -4.426 20.078 19.906 1 97.5 192 ALA A C 1
ATOM 1446 O O . ALA A 1 192 ? -3.504 19.609 19.25 1 97.5 192 ALA A O 1
ATOM 1447 N N . GLY A 1 193 ? -4.27 20.375 21.156 1 97.12 193 GLY A N 1
ATOM 1448 C CA . GLY A 1 193 ? -3.023 20.141 21.875 1 97.12 193 GLY A CA 1
ATOM 1449 C C . GLY A 1 193 ? -2.027 21.266 21.719 1 97.12 193 GLY A C 1
ATOM 1450 O O . GLY A 1 193 ? -0.888 21.172 22.188 1 97.12 193 GLY A O 1
ATOM 1451 N N . GLY A 1 194 ? -2.467 22.359 21.031 1 97.81 194 GLY A N 1
ATOM 1452 C CA . GLY A 1 194 ? -1.64 23.547 20.891 1 97.81 194 GLY A CA 1
ATOM 1453 C C . GLY A 1 194 ? -0.411 23.328 20.031 1 97.81 194 GLY A C 1
ATOM 1454 O O . GLY A 1 194 ? -0.29 22.297 19.375 1 97.81 194 GLY A O 1
ATOM 1455 N N . PHE A 1 195 ? 0.438 24.344 19.969 1 98.06 195 PHE A N 1
ATOM 1456 C CA . PHE A 1 195 ? 1.681 24.25 19.203 1 98.06 195 PHE A CA 1
ATOM 1457 C C . PHE A 1 195 ? 2.559 23.125 19.75 1 98.06 195 PHE A C 1
ATOM 1459 O O . PHE A 1 195 ? 2.67 22.953 20.953 1 98.06 195 PHE A O 1
ATOM 1466 N N . ASP A 1 196 ? 3.162 22.344 18.875 1 96.38 196 ASP A N 1
ATOM 1467 C CA . ASP A 1 196 ? 4.105 21.297 19.25 1 96.38 196 ASP A CA 1
ATOM 1468 C C . ASP A 1 196 ? 5.477 21.875 19.578 1 96.38 196 ASP A C 1
ATOM 1470 O O . ASP A 1 196 ? 6.191 22.344 18.672 1 96.38 196 ASP A O 1
ATOM 1474 N N . PRO A 1 197 ? 5.887 21.781 20.812 1 95.81 197 PRO A N 1
ATOM 1475 C CA . PRO A 1 197 ? 7.16 22.406 21.188 1 95.81 197 PRO A CA 1
ATOM 1476 C C . PRO A 1 197 ? 8.367 21.672 20.594 1 95.81 197 PRO A C 1
ATOM 1478 O O . PRO A 1 197 ? 9.484 22.188 20.656 1 95.81 197 PRO A O 1
ATOM 1481 N N . ALA A 1 198 ? 8.117 20.562 19.969 1 91.75 198 ALA A N 1
ATOM 1482 C CA . ALA A 1 198 ? 9.219 19.75 19.438 1 91.75 198 ALA A CA 1
ATOM 1483 C C . ALA A 1 198 ? 9.695 20.297 18.094 1 91.75 198 ALA A C 1
ATOM 1485 O O . ALA A 1 198 ? 10.758 19.906 17.609 1 91.75 198 ALA A O 1
ATOM 1486 N N . PHE A 1 199 ? 8.93 21.188 17.469 1 93.31 199 PHE A N 1
ATOM 1487 C CA . PHE A 1 199 ? 9.383 21.812 16.219 1 93.31 199 PHE A CA 1
ATOM 1488 C C . PHE A 1 199 ? 10.586 22.719 16.484 1 93.31 199 PHE A C 1
ATOM 1490 O O . PHE A 1 199 ? 10.539 23.594 17.328 1 93.31 199 PHE A O 1
ATOM 1497 N N . VAL A 1 200 ? 11.625 22.406 15.836 1 89.94 200 VAL A N 1
ATOM 1498 C CA . VAL A 1 200 ? 12.836 23.219 15.898 1 89.94 200 VAL A CA 1
ATOM 1499 C C . VAL A 1 200 ? 13.156 23.781 14.516 1 89.94 200 VAL A C 1
ATOM 1501 O O . VAL A 1 200 ? 13.008 23.078 13.508 1 89.94 200 VAL A O 1
ATOM 1504 N N . GLY A 1 201 ? 13.516 25 14.531 1 84.38 201 GLY A N 1
ATOM 1505 C CA . GLY A 1 201 ? 13.812 25.641 13.258 1 84.38 201 GLY A CA 1
ATOM 1506 C C . GLY A 1 201 ? 12.617 26.328 12.641 1 84.38 201 GLY A C 1
ATOM 1507 O O . GLY A 1 201 ? 11.562 26.453 13.273 1 84.38 201 GLY A O 1
ATOM 1508 N N . TYR A 1 202 ? 12.836 26.828 11.461 1 74.62 202 TYR A N 1
ATOM 1509 C CA . TYR A 1 202 ? 11.812 27.625 10.789 1 74.62 202 TYR A CA 1
ATOM 1510 C C . TYR A 1 202 ? 10.828 26.734 10.039 1 74.62 202 TYR A C 1
ATOM 1512 O O . TYR A 1 202 ? 11.242 25.828 9.32 1 74.62 202 TYR A O 1
ATOM 1520 N N . GLY A 1 203 ? 9.633 26.984 10.359 1 81.5 203 GLY A N 1
ATOM 1521 C CA . GLY A 1 203 ? 8.602 26.594 9.414 1 81.5 203 GLY A CA 1
ATOM 1522 C C . GLY A 1 203 ? 7.902 25.297 9.797 1 81.5 203 GLY A C 1
ATOM 1523 O O . GLY A 1 203 ? 8.453 24.484 10.539 1 81.5 203 GLY A O 1
ATOM 1524 N N . GLY A 1 204 ? 6.629 25.234 9.391 1 90.19 204 GLY A N 1
ATOM 1525 C CA . GLY A 1 204 ? 5.832 24.031 9.367 1 90.19 204 GLY A CA 1
ATOM 1526 C C . GLY A 1 204 ? 4.949 23.875 10.594 1 90.19 204 GLY A C 1
ATOM 1527 O O . GLY A 1 204 ? 3.945 23.156 10.555 1 90.19 204 GLY A O 1
ATOM 1528 N N . GLU A 1 205 ? 5.395 24.469 11.727 1 94.81 205 GLU A N 1
ATOM 1529 C CA . GLU A 1 205 ? 4.645 24.281 12.969 1 94.81 205 GLU A CA 1
ATOM 1530 C C . GLU A 1 205 ? 3.223 24.812 12.836 1 94.81 205 GLU A C 1
ATOM 1532 O O . GLU A 1 205 ? 2.295 24.297 13.453 1 94.81 205 GLU A O 1
ATOM 1537 N N . ASP A 1 206 ? 3.033 25.938 12.086 1 95.56 206 ASP A N 1
ATOM 1538 C CA . ASP A 1 206 ? 1.697 26.5 11.906 1 95.56 206 ASP A CA 1
ATOM 1539 C C . ASP A 1 206 ? 0.815 25.562 11.086 1 95.56 206 ASP A C 1
ATOM 1541 O O . ASP A 1 206 ? -0.342 25.328 11.438 1 95.56 206 ASP A O 1
ATOM 1545 N N . TRP A 1 207 ? 1.444 24.969 10 1 93.5 207 TRP A N 1
ATOM 1546 C CA . TRP A 1 207 ? 0.69 24.047 9.164 1 93.5 207 TRP A CA 1
ATOM 1547 C C . TRP A 1 207 ? 0.305 22.797 9.945 1 93.5 207 TRP A C 1
ATOM 1549 O O . TRP A 1 207 ? -0.823 22.297 9.836 1 93.5 207 TRP A O 1
ATOM 1559 N N . GLU A 1 208 ? 1.236 22.297 10.68 1 95.31 208 GLU A N 1
ATOM 1560 C CA . GLU A 1 208 ? 0.978 21.109 11.484 1 95.31 208 GLU A CA 1
ATOM 1561 C C . GLU A 1 208 ? -0.121 21.375 12.516 1 95.31 208 GLU A C 1
ATOM 1563 O O . GLU A 1 208 ? -1.034 20.562 12.672 1 95.31 208 GLU A O 1
ATOM 1568 N N . LEU A 1 209 ? -0.084 22.484 13.211 1 97.38 209 LEU A N 1
ATOM 1569 C CA . LEU A 1 209 ? -1.148 22.859 14.133 1 97.38 209 LEU A CA 1
ATOM 1570 C C . LEU A 1 209 ? -2.479 23 13.398 1 97.38 209 LEU A C 1
ATOM 1572 O O . LEU A 1 209 ? -3.51 22.531 13.875 1 97.38 209 LEU A O 1
ATOM 1576 N N . ALA A 1 210 ? -2.391 23.688 12.258 1 96.88 210 ALA A N 1
ATOM 1577 C CA . ALA A 1 210 ? -3.609 23.906 11.484 1 96.88 210 ALA A CA 1
ATOM 1578 C C . ALA A 1 210 ? -4.273 22.594 11.117 1 96.88 210 ALA A C 1
ATOM 1580 O O . ALA A 1 210 ? -5.5 22.469 11.156 1 96.88 210 ALA A O 1
ATOM 1581 N N . HIS A 1 211 ? -3.51 21.656 10.773 1 94.94 211 HIS A N 1
ATOM 1582 C CA . HIS A 1 211 ? -4.062 20.344 10.461 1 94.94 211 HIS A CA 1
ATOM 1583 C C . HIS A 1 211 ? -4.754 19.734 11.68 1 94.94 211 HIS A C 1
ATOM 1585 O O . HIS A 1 211 ? -5.852 19.172 11.562 1 94.94 211 HIS A O 1
ATOM 1591 N N . ARG A 1 212 ? -4.102 19.812 12.844 1 96.06 212 ARG A N 1
ATOM 1592 C CA . ARG A 1 212 ? -4.723 19.297 14.062 1 96.06 212 ARG A CA 1
ATOM 1593 C C . ARG A 1 212 ? -5.98 20.078 14.414 1 96.06 212 ARG A C 1
ATOM 1595 O O . ARG A 1 212 ? -6.977 19.516 14.859 1 96.06 212 ARG A O 1
ATOM 1602 N N . LEU A 1 213 ? -5.891 21.391 14.188 1 97.44 213 LEU A N 1
ATOM 1603 C CA . LEU A 1 213 ? -7.086 22.203 14.406 1 97.44 213 LEU A CA 1
ATOM 1604 C C . LEU A 1 213 ? -8.242 21.719 13.539 1 97.44 213 LEU A C 1
ATOM 1606 O O . LEU A 1 213 ? -9.367 21.562 14.023 1 97.44 213 LEU A O 1
ATOM 1610 N N . TRP A 1 214 ? -7.938 21.469 12.289 1 96.25 214 TRP A N 1
ATOM 1611 C CA . TRP A 1 214 ? -8.961 20.938 11.398 1 96.25 214 TRP A CA 1
ATOM 1612 C C . TRP A 1 214 ? -9.523 19.625 11.938 1 96.25 214 TRP A C 1
ATOM 1614 O O . TRP A 1 214 ? -10.742 19.453 12.008 1 96.25 214 TRP A O 1
ATOM 1624 N N . ARG A 1 215 ? -8.688 18.797 12.367 1 94.38 215 ARG A N 1
ATOM 1625 C CA . ARG A 1 215 ? -9.047 17.469 12.852 1 94.38 215 ARG A CA 1
ATOM 1626 C C . ARG A 1 215 ? -10 17.562 14.039 1 94.38 215 ARG A C 1
ATOM 1628 O O . ARG A 1 215 ? -10.93 16.766 14.156 1 94.38 215 ARG A O 1
ATOM 1635 N N . VAL A 1 216 ? -9.797 18.516 14.883 1 96.19 216 VAL A N 1
ATOM 1636 C CA . VAL A 1 216 ? -10.586 18.578 16.109 1 96.19 216 VAL A CA 1
ATOM 1637 C C . VAL A 1 216 ? -11.812 19.469 15.891 1 96.19 216 VAL A C 1
ATOM 1639 O O . VAL A 1 216 ? -12.461 19.891 16.844 1 96.19 216 VAL A O 1
ATOM 1642 N N . GLY A 1 217 ? -12.086 19.859 14.648 1 95.25 217 GLY A N 1
ATOM 1643 C CA . GLY A 1 217 ? -13.367 20.469 14.328 1 95.25 217 GLY A CA 1
ATOM 1644 C C . GLY A 1 217 ? -13.312 21.984 14.258 1 95.25 217 GLY A C 1
ATOM 1645 O O . GLY A 1 217 ? -14.344 22.641 14.336 1 95.25 217 GLY A O 1
ATOM 1646 N N . ALA A 1 218 ? -12.172 22.516 14.117 1 96.94 218 ALA A N 1
ATOM 1647 C CA . ALA A 1 218 ? -12.07 23.969 14.008 1 96.94 218 ALA A CA 1
ATOM 1648 C C . ALA A 1 218 ? -12.805 24.484 12.773 1 96.94 218 ALA A C 1
ATOM 1650 O O . ALA A 1 218 ? -12.766 23.859 11.711 1 96.94 218 ALA A O 1
ATOM 1651 N N . ALA A 1 219 ? -13.492 25.578 12.961 1 96.25 219 ALA A N 1
ATOM 1652 C CA . ALA A 1 219 ? -13.969 26.359 11.828 1 96.25 219 ALA A CA 1
ATOM 1653 C C . ALA A 1 219 ? -12.875 27.297 11.32 1 96.25 219 ALA A C 1
ATOM 1655 O O . ALA A 1 219 ? -12.648 28.375 11.891 1 96.25 219 ALA A O 1
ATOM 1656 N N . LEU A 1 220 ? -12.227 26.891 10.227 1 97.88 220 LEU A N 1
ATOM 1657 C CA . LEU A 1 220 ? -11.195 27.75 9.641 1 97.88 220 LEU A CA 1
ATOM 1658 C C . LEU A 1 220 ? -11.812 28.922 8.906 1 97.88 220 LEU A C 1
ATOM 1660 O O . LEU A 1 220 ? -12.82 28.766 8.211 1 97.88 220 LEU A O 1
ATOM 1664 N N . ARG A 1 221 ? -11.219 30.078 9.102 1 98.06 221 ARG A N 1
ATOM 1665 C CA . ARG A 1 221 ? -11.672 31.297 8.438 1 98.06 221 ARG A CA 1
ATOM 1666 C C . ARG A 1 221 ? -10.492 32.188 8.055 1 98.06 221 ARG A C 1
ATOM 1668 O O . ARG A 1 221 ? -9.477 32.219 8.758 1 98.06 221 ARG A O 1
ATOM 1675 N N . HIS A 1 222 ? -10.586 32.75 6.953 1 98.5 222 HIS A N 1
ATOM 1676 C CA . HIS A 1 222 ? -9.727 33.875 6.617 1 98.5 222 HIS A CA 1
ATOM 1677 C C . HIS A 1 222 ? -10.461 35.219 6.773 1 98.5 222 HIS A C 1
ATOM 1679 O O . HIS A 1 222 ? -11.57 35.375 6.266 1 98.5 222 HIS A O 1
ATOM 1685 N N . ALA A 1 223 ? -9.961 36.125 7.605 1 98.31 223 ALA A N 1
ATOM 1686 C CA . ALA A 1 223 ? -10.508 37.438 7.805 1 98.31 223 ALA A CA 1
ATOM 1687 C C . ALA A 1 223 ? -9.719 38.5 7.016 1 98.31 223 ALA A C 1
ATOM 1689 O O . ALA A 1 223 ? -8.742 39.062 7.52 1 98.31 223 ALA A O 1
ATOM 1690 N N . PRO A 1 224 ? -10.18 38.844 5.832 1 97.44 224 PRO A N 1
ATOM 1691 C CA . PRO A 1 224 ? -9.406 39.719 4.965 1 97.44 224 PRO A CA 1
ATOM 1692 C C . PRO A 1 224 ? -9.266 41.125 5.531 1 97.44 224 PRO A C 1
ATOM 1694 O O . PRO A 1 224 ? -8.359 41.875 5.148 1 97.44 224 PRO A O 1
ATOM 1697 N N . ASP A 1 225 ? -10.141 41.5 6.438 1 97.25 225 ASP A N 1
ATOM 1698 C CA . ASP A 1 225 ? -10.125 42.844 7 1 97.25 225 ASP A CA 1
ATOM 1699 C C . ASP A 1 225 ? -9.219 42.906 8.227 1 97.25 225 ASP A C 1
ATOM 1701 O O . ASP A 1 225 ? -8.953 44 8.75 1 97.25 225 ASP A O 1
ATOM 1705 N N . ALA A 1 226 ? -8.828 41.781 8.742 1 98.31 226 ALA A N 1
ATOM 1706 C CA . ALA A 1 226 ? -7.824 41.781 9.797 1 98.31 226 ALA A CA 1
ATOM 1707 C C . ALA A 1 226 ? -6.418 41.875 9.211 1 98.31 226 ALA A C 1
ATOM 1709 O O . ALA A 1 226 ? -5.715 40.875 9.07 1 98.31 226 ALA A O 1
ATOM 1710 N N . VAL A 1 227 ? -5.988 43.094 8.977 1 97.94 227 VAL A N 1
ATOM 1711 C CA . VAL A 1 227 ? -4.77 43.375 8.227 1 97.94 227 VAL A CA 1
ATOM 1712 C C . VAL A 1 227 ? -3.617 43.656 9.18 1 97.94 227 VAL A C 1
ATOM 1714 O O . VAL A 1 227 ? -3.768 44.438 10.125 1 97.94 227 VAL A O 1
ATOM 1717 N N . ALA A 1 228 ? -2.555 43.031 9 1 98.12 228 ALA A N 1
ATOM 1718 C CA . ALA A 1 228 ? -1.29 43.312 9.664 1 98.12 228 ALA A CA 1
ATOM 1719 C C . ALA A 1 228 ? -0.139 43.375 8.664 1 98.12 228 ALA A C 1
ATOM 1721 O O . ALA A 1 228 ? -0.111 42.594 7.707 1 98.12 228 ALA A O 1
ATOM 1722 N N . TRP A 1 229 ? 0.806 44.25 8.859 1 97.06 229 TRP A N 1
ATOM 1723 C CA . TRP A 1 229 ? 1.927 44.469 7.945 1 97.06 229 TRP A CA 1
ATOM 1724 C C . TRP A 1 229 ? 3.193 43.812 8.477 1 97.06 229 TRP A C 1
ATOM 1726 O O . TRP A 1 229 ? 3.459 43.844 9.68 1 97.06 229 TRP A O 1
ATOM 1736 N N . GLN A 1 230 ? 3.898 43.188 7.664 1 95.62 230 GLN A N 1
ATOM 1737 C CA . GLN A 1 230 ? 5.223 42.656 7.949 1 95.62 230 GLN A CA 1
ATOM 1738 C C . GLN A 1 230 ? 6.293 43.344 7.117 1 95.62 230 GLN A C 1
ATOM 1740 O O . GLN A 1 230 ? 6.133 43.5 5.902 1 95.62 230 GLN A O 1
ATOM 1745 N N . ALA A 1 231 ? 7.336 43.75 7.84 1 91.5 231 ALA A N 1
ATOM 1746 C CA . ALA A 1 231 ? 8.445 44.375 7.109 1 91.5 231 ALA A CA 1
ATOM 1747 C C . ALA A 1 231 ? 9.266 43.312 6.371 1 91.5 231 ALA A C 1
ATOM 1749 O O . ALA A 1 231 ? 9.656 42.281 6.957 1 91.5 231 ALA A O 1
ATOM 1750 N N . GLY A 1 232 ? 9.5 43.625 5.059 1 87.44 232 GLY A N 1
ATOM 1751 C CA . GLY A 1 232 ? 10.297 42.719 4.25 1 87.44 232 GLY A CA 1
ATOM 1752 C C . GLY A 1 232 ? 9.453 41.781 3.395 1 87.44 232 GLY A C 1
ATOM 1753 O O . GLY A 1 232 ? 8.25 41.656 3.607 1 87.44 232 GLY A O 1
ATOM 1754 N N . ALA A 1 233 ? 10.172 41.125 2.412 1 78.12 233 ALA A N 1
ATOM 1755 C CA . ALA A 1 233 ? 9.492 40.219 1.491 1 78.12 233 ALA A CA 1
ATOM 1756 C C . ALA A 1 233 ? 9.156 38.875 2.172 1 78.12 233 ALA A C 1
ATOM 1758 O O . ALA A 1 233 ? 9.758 38.531 3.189 1 78.12 233 ALA A O 1
ATOM 1759 N N . ASP A 1 234 ? 8.266 38.219 1.598 1 74 234 ASP A N 1
ATOM 1760 C CA . ASP A 1 234 ? 7.93 36.875 2.047 1 74 234 ASP A CA 1
ATOM 1761 C C . ASP A 1 234 ? 9.102 35.906 1.843 1 74 234 ASP A C 1
ATOM 1763 O O . ASP A 1 234 ? 10.062 36.25 1.142 1 74 234 ASP A O 1
ATOM 1767 N N . PHE A 1 235 ? 9.086 34.812 2.537 1 65.25 235 PHE A N 1
ATOM 1768 C CA . PHE A 1 235 ? 10.156 33.812 2.529 1 65.25 235 PHE A CA 1
ATOM 1769 C C . PHE A 1 235 ? 10.656 33.562 1.109 1 65.25 235 PHE A C 1
ATOM 1771 O O . PHE A 1 235 ? 11.859 33.562 0.866 1 65.25 235 PHE A O 1
ATOM 1778 N N . GLY A 1 236 ? 9.75 33.375 0.171 1 55.91 236 GLY A N 1
ATOM 1779 C CA . GLY A 1 236 ? 10.141 33.125 -1.204 1 55.91 236 GLY A CA 1
ATOM 1780 C C . GLY A 1 236 ? 10.977 34.219 -1.816 1 55.91 236 GLY A C 1
ATOM 1781 O O . GLY A 1 236 ? 11.695 34 -2.795 1 55.91 236 GLY A O 1
ATOM 1782 N N . GLY A 1 237 ? 10.852 35.281 -1.283 1 57.06 237 GLY A N 1
ATOM 1783 C CA . GLY A 1 237 ? 11.547 36.438 -1.831 1 57.06 237 GLY A CA 1
ATOM 1784 C C . GLY A 1 237 ? 12.828 36.781 -1.098 1 57.06 237 GLY A C 1
ATOM 1785 O O . GLY A 1 237 ? 13.477 37.781 -1.389 1 57.06 237 GLY A O 1
ATOM 1786 N N . ARG A 1 238 ? 13.078 35.688 -0.211 1 61.25 238 ARG A N 1
ATOM 1787 C CA . ARG A 1 238 ? 14.25 35.938 0.619 1 61.25 238 ARG A CA 1
ATOM 1788 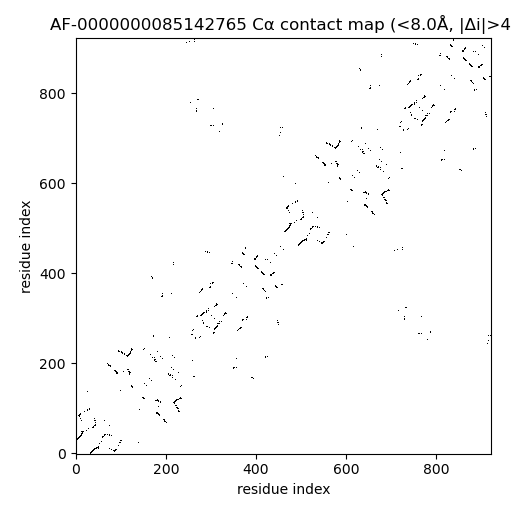C C . ARG A 1 238 ? 15.453 35.125 0.111 1 61.25 238 ARG A C 1
ATOM 1790 O O . ARG A 1 238 ? 15.375 33.906 -0.054 1 61.25 238 ARG A O 1
ATOM 1797 N N . GLY A 1 239 ? 16.484 35.781 -0.367 1 66.06 239 GLY A N 1
ATOM 1798 C CA . GLY A 1 239 ? 17.812 35.219 -0.484 1 66.06 239 GLY A CA 1
ATOM 1799 C C . GLY A 1 239 ? 17.969 34.312 -1.688 1 66.06 239 GLY A C 1
ATOM 1800 O O . GLY A 1 239 ? 17.344 34.531 -2.729 1 66.06 239 GLY A O 1
ATOM 1801 N N . ASP A 1 240 ? 18.781 33.156 -1.545 1 79.56 240 ASP A N 1
ATOM 1802 C CA . ASP A 1 240 ? 19.234 32.219 -2.551 1 79.56 240 ASP A CA 1
ATOM 1803 C C . ASP A 1 240 ? 18.172 31.125 -2.771 1 79.56 240 ASP A C 1
ATOM 1805 O O . ASP A 1 240 ? 17.734 30.469 -1.821 1 79.56 240 ASP A O 1
ATOM 1809 N N . ALA A 1 241 ? 17.75 31.062 -3.914 1 76 241 ALA A N 1
ATOM 1810 C CA . ALA A 1 241 ? 16.703 30.141 -4.328 1 76 241 ALA A CA 1
ATOM 1811 C C . ALA A 1 241 ? 17.031 28.719 -3.906 1 76 241 ALA A C 1
ATOM 1813 O O . ALA A 1 241 ? 16.141 27.953 -3.51 1 76 241 ALA A O 1
ATOM 1814 N N . ALA A 1 242 ? 18.281 28.391 -3.984 1 77.06 242 ALA A N 1
ATOM 1815 C CA . ALA A 1 242 ? 18.703 27.031 -3.639 1 77.06 242 ALA A CA 1
ATOM 1816 C C . ALA A 1 242 ? 18.547 26.766 -2.141 1 77.06 242 ALA A C 1
ATOM 1818 O O . ALA A 1 242 ? 18.094 25.703 -1.729 1 77.06 242 ALA A O 1
ATOM 1819 N N . GLU A 1 243 ? 18.953 27.703 -1.391 1 79.94 243 GLU A N 1
ATOM 1820 C CA . GLU A 1 243 ? 18.828 27.578 0.059 1 79.94 243 GLU A CA 1
ATOM 1821 C C . GLU A 1 243 ? 17.375 27.547 0.49 1 79.94 243 GLU A C 1
ATOM 1823 O O . GLU A 1 243 ? 16.984 26.766 1.375 1 79.94 243 GLU A O 1
ATOM 1828 N N . ALA A 1 244 ? 16.578 28.375 -0.177 1 80.62 244 ALA A N 1
ATOM 1829 C CA . ALA A 1 244 ? 15.148 28.375 0.108 1 80.62 244 ALA A CA 1
ATOM 1830 C C . ALA A 1 244 ? 14.523 27.016 -0.188 1 80.62 244 ALA A C 1
ATOM 1832 O O . ALA A 1 244 ? 13.703 26.516 0.586 1 80.62 244 ALA A O 1
ATOM 1833 N N . ALA A 1 245 ? 15.008 26.469 -1.23 1 78.94 245 ALA A N 1
ATOM 1834 C CA . ALA A 1 245 ? 14.5 25.156 -1.625 1 78.94 245 ALA A CA 1
ATOM 1835 C C . ALA A 1 245 ? 14.883 24.094 -0.604 1 78.94 245 ALA A C 1
ATOM 1837 O O . ALA A 1 245 ? 14.086 23.188 -0.306 1 78.94 245 ALA A O 1
ATOM 1838 N N . ARG A 1 246 ? 16 24.219 -0.043 1 81.25 246 ARG A N 1
ATOM 1839 C CA . ARG A 1 246 ? 16.469 23.266 0.959 1 81.25 246 ARG A CA 1
ATOM 1840 C C . ARG A 1 246 ? 15.656 23.391 2.248 1 81.25 246 ARG A C 1
ATOM 1842 O O . ARG A 1 246 ? 15.281 22.375 2.854 1 81.25 246 ARG A O 1
ATOM 1849 N N . VAL A 1 247 ? 15.406 24.594 2.605 1 80 247 VAL A N 1
ATOM 1850 C CA . VAL A 1 247 ? 14.625 24.828 3.812 1 80 247 VAL A CA 1
ATOM 1851 C C . VAL A 1 247 ? 13.211 24.281 3.633 1 80 247 VAL A C 1
ATOM 1853 O O . VAL A 1 247 ? 12.68 23.609 4.527 1 80 247 VAL A O 1
ATOM 1856 N N . LYS A 1 248 ? 12.711 24.484 2.461 1 81.19 248 LYS A N 1
ATOM 1857 C CA . LYS A 1 248 ? 11.359 24 2.178 1 81.19 248 LYS A CA 1
ATOM 1858 C C . LYS A 1 248 ? 11.312 22.484 2.146 1 81.19 248 LYS A C 1
ATOM 1860 O O . LYS A 1 248 ? 10.344 21.875 2.596 1 81.19 248 LYS A O 1
ATOM 1865 N N . ALA A 1 249 ? 12.359 21.922 1.637 1 82.06 249 ALA A N 1
ATOM 1866 C CA . ALA A 1 249 ? 12.445 20.469 1.609 1 82.06 249 ALA A CA 1
ATOM 1867 C C . ALA A 1 249 ? 12.492 19.891 3.023 1 82.06 249 ALA A C 1
ATOM 1869 O O . ALA A 1 249 ? 11.836 18.891 3.318 1 82.06 249 ALA A O 1
ATOM 1870 N N . ARG A 1 250 ? 13.227 20.547 3.826 1 83.31 250 ARG A N 1
ATOM 1871 C CA . ARG A 1 250 ? 13.32 20.094 5.215 1 83.31 250 ARG A CA 1
ATOM 1872 C C . ARG A 1 250 ? 11.977 20.25 5.926 1 83.31 250 ARG A C 1
ATOM 1874 O O . ARG A 1 250 ? 11.555 19.344 6.656 1 83.31 250 ARG A O 1
ATOM 1881 N N . GLU A 1 251 ? 11.344 21.344 5.676 1 86.44 251 GLU A N 1
ATOM 1882 C CA . GLU A 1 251 ? 10.023 21.562 6.246 1 86.44 251 GLU A CA 1
ATOM 1883 C C . GLU A 1 251 ? 9.031 20.5 5.797 1 86.44 251 GLU A C 1
ATOM 1885 O O . GLU A 1 251 ? 8.289 19.953 6.613 1 86.44 251 GLU A O 1
ATOM 1890 N N . ALA A 1 252 ? 9.133 20.234 4.574 1 86.38 252 ALA A N 1
ATOM 1891 C CA . ALA A 1 252 ? 8.227 19.234 4.012 1 86.38 252 ALA A CA 1
ATOM 1892 C C . ALA A 1 252 ? 8.461 17.859 4.645 1 86.38 252 ALA A C 1
ATOM 1894 O O . ALA A 1 252 ? 7.508 17.141 4.926 1 86.38 252 ALA A O 1
ATOM 1895 N N . LEU A 1 253 ? 9.656 17.531 4.895 1 86.88 253 LEU A N 1
ATOM 1896 C CA . LEU A 1 253 ? 9.992 16.234 5.504 1 86.88 253 LEU A CA 1
ATOM 1897 C C . LEU A 1 253 ? 9.477 16.172 6.938 1 86.88 253 LEU A C 1
ATOM 1899 O O . LEU A 1 253 ? 8.953 15.141 7.363 1 86.88 253 LEU A O 1
ATOM 1903 N N . VAL A 1 254 ? 9.617 17.25 7.613 1 88.25 254 VAL A N 1
ATOM 1904 C CA . VAL A 1 254 ? 9.148 17.312 8.992 1 88.25 254 VAL A CA 1
ATOM 1905 C C . VAL A 1 254 ? 7.633 17.141 9.031 1 88.25 254 VAL A C 1
ATOM 1907 O O . VAL A 1 254 ? 7.102 16.406 9.867 1 88.25 254 VAL A O 1
ATOM 1910 N N . LEU A 1 255 ? 6.961 17.734 8.078 1 89.56 255 LEU A N 1
ATOM 1911 C CA . LEU A 1 255 ? 5.504 17.672 8.039 1 89.56 255 LEU A CA 1
ATOM 1912 C C . LEU A 1 255 ? 5.023 16.297 7.59 1 89.56 255 LEU A C 1
ATOM 1914 O O . LEU A 1 255 ? 3.963 15.836 8.016 1 89.56 255 LEU A O 1
ATOM 1918 N N . ALA A 1 256 ? 5.832 15.648 6.777 1 88.38 256 ALA A N 1
ATOM 1919 C CA . ALA A 1 256 ? 5.449 14.359 6.203 1 88.38 256 ALA A CA 1
ATOM 1920 C C . ALA A 1 256 ? 5.234 13.312 7.293 1 88.38 256 ALA A C 1
ATOM 1922 O O . ALA A 1 256 ? 4.414 12.406 7.137 1 88.38 256 ALA A O 1
ATOM 1923 N N . SER A 1 257 ? 5.902 13.43 8.398 1 87.5 257 SER A N 1
ATOM 1924 C CA . SER A 1 257 ? 5.781 12.453 9.477 1 87.5 257 SER A CA 1
ATOM 1925 C C . SER A 1 257 ? 4.668 12.844 10.453 1 87.5 257 SER A C 1
ATOM 1927 O O . SER A 1 257 ? 4.418 12.133 11.43 1 87.5 257 SER A O 1
ATOM 1929 N N . ARG A 1 258 ? 3.963 13.969 10.164 1 89.44 258 ARG A N 1
ATOM 1930 C CA . ARG A 1 258 ? 3.053 14.492 11.18 1 89.44 258 ARG A CA 1
ATOM 1931 C C . ARG A 1 258 ? 1.656 14.703 10.609 1 89.44 258 ARG A C 1
ATOM 1933 O O . ARG A 1 258 ? 0.669 14.711 11.344 1 89.44 258 ARG A O 1
ATOM 1940 N N . ILE A 1 259 ? 1.55 14.953 9.352 1 90.56 259 ILE A N 1
ATOM 1941 C CA . ILE A 1 259 ? 0.27 15.219 8.703 1 90.56 259 ILE A CA 1
ATOM 1942 C C . ILE A 1 259 ? -0.087 14.078 7.762 1 90.56 259 ILE A C 1
ATOM 1944 O O . ILE A 1 259 ? 0.612 13.836 6.773 1 90.56 259 ILE A O 1
ATOM 1948 N N . PRO A 1 260 ? -1.151 13.367 7.98 1 88 260 PRO A N 1
ATOM 1949 C CA . PRO A 1 260 ? -1.47 12.172 7.195 1 88 260 PRO A CA 1
ATOM 1950 C C . PRO A 1 260 ? -2.104 12.5 5.848 1 88 260 PRO A C 1
ATOM 1952 O O . PRO A 1 260 ? -2.23 11.625 4.988 1 88 260 PRO A O 1
ATOM 1955 N N . ALA A 1 261 ? -2.521 13.719 5.621 1 83.94 261 ALA A N 1
ATOM 1956 C CA . ALA A 1 261 ? -3.055 14.078 4.309 1 83.94 261 ALA A CA 1
ATOM 1957 C C . ALA A 1 261 ? -2.068 13.727 3.201 1 83.94 261 ALA A C 1
ATOM 1959 O O . ALA A 1 261 ? -0.86 13.938 3.348 1 83.94 261 ALA A O 1
ATOM 1960 N N . THR A 1 262 ? -2.525 13.188 2.086 1 78.25 262 THR A N 1
ATOM 1961 C CA . THR A 1 262 ? -1.662 12.688 1.019 1 78.25 262 THR A CA 1
ATOM 1962 C C . THR A 1 262 ? -0.854 13.828 0.405 1 78.25 262 THR A C 1
ATOM 1964 O O . THR A 1 262 ? 0.243 13.609 -0.113 1 78.25 262 THR A O 1
ATOM 1967 N N . THR A 1 263 ? -1.339 15.039 0.579 1 79.06 263 THR A N 1
ATOM 1968 C CA . THR A 1 263 ? -0.643 16.203 0.031 1 79.06 263 THR A CA 1
ATOM 1969 C C . THR A 1 263 ? 0.576 16.547 0.881 1 79.06 263 THR A C 1
ATOM 1971 O O . THR A 1 263 ? 1.439 17.312 0.451 1 79.06 263 THR A O 1
ATOM 1974 N N . ALA A 1 264 ? 0.665 15.93 2.053 1 84.19 264 ALA A N 1
ATOM 1975 C CA . ALA A 1 264 ? 1.803 16.203 2.924 1 84.19 264 ALA A CA 1
ATOM 1976 C C . ALA A 1 264 ? 2.746 15.008 2.994 1 84.19 264 ALA A C 1
ATOM 1978 O O . ALA A 1 264 ? 3.893 15.133 3.426 1 84.19 264 ALA A O 1
ATOM 1979 N N . ARG A 1 265 ? 2.344 13.844 2.6 1 80.38 265 ARG A N 1
ATOM 1980 C CA . ARG A 1 265 ? 3.156 12.672 2.895 1 80.38 265 ARG A CA 1
ATOM 1981 C C . ARG A 1 265 ? 3.234 11.742 1.687 1 80.38 265 ARG A C 1
ATOM 1983 O O . ARG A 1 265 ? 3.979 10.758 1.7 1 80.38 265 ARG A O 1
ATOM 1990 N N . GLY A 1 266 ? 2.605 11.961 0.771 1 75.44 266 GLY A N 1
ATOM 1991 C CA . GLY A 1 266 ? 2.641 11.102 -0.405 1 75.44 266 GLY A CA 1
ATOM 1992 C C . GLY A 1 266 ? 1.467 10.141 -0.481 1 75.44 266 GLY A C 1
ATOM 1993 O O . GLY A 1 266 ? 0.533 10.234 0.318 1 75.44 266 GLY A O 1
ATOM 1994 N N . HIS A 1 267 ? 1.56 9.258 -1.504 1 77.31 267 HIS A N 1
ATOM 1995 C CA . HIS A 1 267 ? 0.401 8.445 -1.86 1 77.31 267 HIS A CA 1
ATOM 1996 C C . HIS A 1 267 ? 0.649 6.973 -1.56 1 77.31 267 HIS A C 1
ATOM 1998 O O . HIS A 1 267 ? -0.299 6.195 -1.424 1 77.31 267 HIS A O 1
ATOM 2004 N N . GLY A 1 268 ? 1.903 6.66 -1.461 1 82 268 GLY A N 1
ATOM 2005 C CA . GLY A 1 268 ? 2.256 5.27 -1.215 1 82 268 GLY A CA 1
ATOM 2006 C C . GLY A 1 268 ? 2.613 4.992 0.233 1 82 268 GLY A C 1
ATOM 2007 O O . GLY A 1 268 ? 2.35 3.902 0.747 1 82 268 GLY A O 1
ATOM 2008 N N . LEU A 1 269 ? 3.145 5.938 0.901 1 83.25 269 LEU A N 1
ATOM 2009 C CA . LEU A 1 269 ? 3.67 5.785 2.254 1 83.25 269 LEU A CA 1
ATOM 2010 C C . LEU A 1 269 ? 2.549 5.871 3.285 1 83.25 269 LEU A C 1
ATOM 2012 O O . LEU A 1 269 ? 1.601 6.641 3.115 1 83.25 269 LEU A O 1
ATOM 2016 N N . SER A 1 270 ? 2.676 5.023 4.238 1 78.06 270 SER A N 1
ATOM 2017 C CA . SER A 1 270 ? 1.854 5.109 5.441 1 78.06 270 SER A CA 1
ATOM 2018 C C . SER A 1 270 ? 2.643 5.699 6.609 1 78.06 270 SER A C 1
ATOM 2020 O O . SER A 1 270 ? 3.875 5.684 6.602 1 78.06 270 SER A O 1
ATOM 2022 N N . LEU A 1 271 ? 1.93 6.332 7.523 1 70.5 271 LEU A N 1
ATOM 2023 C CA . LEU A 1 271 ? 2.584 6.883 8.703 1 70.5 271 LEU A CA 1
ATOM 2024 C C . LEU A 1 271 ? 2.529 5.898 9.867 1 70.5 271 LEU A C 1
ATOM 2026 O O . LEU A 1 271 ? 1.592 5.102 9.969 1 70.5 271 LEU A O 1
ATOM 2030 N N . ALA A 1 272 ? 3.551 5.805 10.719 1 72 272 ALA A N 1
ATOM 2031 C CA . ALA A 1 272 ? 3.533 5.039 11.961 1 72 272 ALA A CA 1
ATOM 2032 C C . ALA A 1 272 ? 2.566 5.652 12.969 1 72 272 ALA A C 1
ATOM 2034 O O . ALA A 1 272 ? 1.917 4.938 13.734 1 72 272 ALA A O 1
ATOM 2035 N N . GLY A 1 273 ? 2.146 6.895 12.867 1 73.38 273 GLY A N 1
ATOM 2036 C CA . GLY A 1 273 ? 1.345 7.547 13.883 1 73.38 273 GLY A CA 1
ATOM 2037 C C . GLY A 1 273 ? 0.027 8.078 13.359 1 73.38 273 GLY A C 1
ATOM 2038 O O . GLY A 1 273 ? -0.977 7.367 13.344 1 73.38 273 GLY A O 1
ATOM 2039 N N . PRO A 1 274 ? 0.025 9.195 12.891 1 83.12 274 PRO A N 1
ATOM 2040 C CA . PRO A 1 274 ? -1.208 9.789 12.367 1 83.12 274 PRO A CA 1
ATOM 2041 C C . PRO A 1 274 ? -1.669 9.133 11.062 1 83.12 274 PRO A C 1
ATOM 2043 O O . PRO A 1 274 ? -0.878 8.984 10.133 1 83.12 274 PRO A O 1
ATOM 2046 N N . LEU A 1 275 ? -2.924 8.625 11.117 1 91 275 LEU A N 1
ATOM 2047 C CA . LEU A 1 275 ? -3.418 7.918 9.938 1 91 275 LEU A CA 1
ATOM 2048 C C . LEU A 1 275 ? -4.516 8.719 9.25 1 91 275 LEU A C 1
ATOM 2050 O O . LEU A 1 275 ? -5.355 9.328 9.906 1 91 275 LEU A O 1
ATOM 2054 N N . ARG A 1 276 ? -4.418 8.68 7.945 1 93.31 276 ARG A N 1
ATOM 2055 C CA . ARG A 1 276 ? -5.516 9.242 7.168 1 93.31 276 ARG A CA 1
ATOM 2056 C C . ARG A 1 276 ? -6.773 8.391 7.297 1 93.31 276 ARG A C 1
ATOM 2058 O O . ARG A 1 276 ? -7.863 8.914 7.539 1 93.31 276 ARG A O 1
ATOM 2065 N N . VAL A 1 277 ? -6.582 7.051 7.195 1 94.5 277 VAL A N 1
ATOM 2066 C CA . VAL A 1 277 ? -7.699 6.109 7.27 1 94.5 277 VAL A CA 1
ATOM 2067 C C . VAL A 1 277 ? -7.324 4.938 8.18 1 94.5 277 VAL A C 1
ATOM 2069 O O . VAL A 1 277 ? -6.234 4.375 8.055 1 94.5 277 VAL A O 1
ATOM 2072 N N . GLU A 1 278 ? -8.125 4.617 9.102 1 94.94 278 GLU A N 1
ATOM 2073 C CA . GLU A 1 278 ? -8.109 3.365 9.852 1 94.94 278 GLU A CA 1
ATOM 2074 C C . GLU A 1 278 ? -9.406 2.59 9.664 1 94.94 278 GLU A C 1
ATOM 2076 O O . GLU A 1 278 ? -10.5 3.145 9.82 1 94.94 278 GLU A O 1
ATOM 2081 N N . ALA A 1 279 ? -9.273 1.36 9.32 1 96.38 279 ALA A N 1
ATOM 2082 C CA . ALA A 1 279 ? -10.469 0.566 9.047 1 96.38 279 ALA A CA 1
ATOM 2083 C C . ALA A 1 279 ? -10.555 -0.635 9.984 1 96.38 279 ALA A C 1
ATOM 2085 O O . ALA A 1 279 ? -9.531 -1.143 10.445 1 96.38 279 ALA A O 1
ATOM 2086 N N . ARG A 1 280 ? -11.703 -0.994 10.32 1 96.5 280 ARG A N 1
ATOM 2087 C CA . ARG A 1 280 ? -12.031 -2.246 10.992 1 96.5 280 ARG A CA 1
ATOM 2088 C C . ARG A 1 280 ? -12.984 -3.088 10.156 1 96.5 280 ARG A C 1
ATOM 2090 O O . ARG A 1 280 ? -14.055 -2.617 9.758 1 96.5 280 ARG A O 1
ATOM 2097 N N . VAL A 1 281 ? -12.617 -4.262 9.852 1 97.19 281 VAL A N 1
ATOM 2098 C CA . VAL A 1 281 ? -13.422 -5.172 9.047 1 97.19 281 VAL A CA 1
ATOM 2099 C C . VAL A 1 281 ? -13.922 -6.328 9.914 1 97.19 281 VAL A C 1
ATOM 2101 O O . VAL A 1 281 ? -13.133 -7.023 10.547 1 97.19 281 VAL A O 1
ATOM 2104 N N . ARG A 1 282 ? -15.203 -6.527 9.914 1 95.94 282 ARG A N 1
ATOM 2105 C CA . ARG A 1 282 ? -15.789 -7.633 10.664 1 95.94 282 ARG A CA 1
ATOM 2106 C C . ARG A 1 282 ? -15.867 -8.891 9.812 1 95.94 282 ARG A C 1
ATOM 2108 O O . ARG A 1 282 ? -16.234 -8.836 8.633 1 95.94 282 ARG A O 1
ATOM 2115 N N . VAL A 1 283 ? -15.516 -9.977 10.383 1 95.12 283 VAL A N 1
ATOM 2116 C CA . VAL A 1 283 ? -15.633 -11.273 9.727 1 95.12 283 VAL A CA 1
ATOM 2117 C C . VAL A 1 283 ? -17.047 -11.828 9.922 1 95.12 283 VAL A C 1
ATOM 2119 O O . VAL A 1 283 ? -17.484 -12.039 11.055 1 95.12 283 VAL A O 1
ATOM 2122 N N . PRO A 1 284 ? -17.734 -11.992 8.797 1 92.31 284 PRO A N 1
ATOM 2123 C CA . PRO A 1 284 ? -19.047 -12.625 8.953 1 92.31 284 PRO A CA 1
ATOM 2124 C C . PRO A 1 284 ? -18.969 -14 9.609 1 92.31 284 PRO A C 1
ATOM 2126 O O . PRO A 1 284 ? -17.938 -14.68 9.5 1 92.31 284 PRO A O 1
ATOM 2129 N N . GLU A 1 285 ? -20 -14.352 10.211 1 86.5 285 GLU A N 1
ATOM 2130 C CA . GLU A 1 285 ? -20.078 -15.688 10.805 1 86.5 285 GLU A CA 1
ATOM 2131 C C . GLU A 1 285 ? -20.109 -16.766 9.727 1 86.5 285 GLU A C 1
ATOM 2133 O O . GLU A 1 285 ? -20.562 -16.531 8.609 1 86.5 285 GLU A O 1
ATOM 2138 N N . GLY A 1 286 ? -19.578 -17.891 10.023 1 81 286 GLY A N 1
ATOM 2139 C CA . GLY A 1 286 ? -19.594 -19.016 9.109 1 81 286 GLY A CA 1
ATOM 2140 C C . GLY A 1 286 ? -18.266 -19.281 8.438 1 81 286 GLY A C 1
ATOM 2141 O O . GLY A 1 286 ? -17.328 -18.484 8.57 1 81 286 GLY A O 1
ATOM 2142 N N . ALA A 1 287 ? -18.188 -20.391 7.828 1 71.62 287 ALA A N 1
ATOM 2143 C CA . ALA A 1 287 ? -16.938 -20.891 7.27 1 71.62 287 ALA A CA 1
ATOM 2144 C C . ALA A 1 287 ? -16.453 -20.016 6.121 1 71.62 287 ALA A C 1
ATOM 2146 O O . ALA A 1 287 ? -15.242 -19.875 5.91 1 71.62 287 ALA A O 1
ATOM 2147 N N . ASP A 1 288 ? -17.438 -19.297 5.492 1 82.25 288 ASP A N 1
ATOM 2148 C CA . ASP A 1 288 ? -17.078 -18.547 4.297 1 82.25 288 ASP A CA 1
ATOM 2149 C C . ASP A 1 288 ? -16.812 -17.078 4.629 1 82.25 288 ASP A C 1
ATOM 2151 O O . ASP A 1 288 ? -16.375 -16.312 3.775 1 82.25 288 ASP A O 1
ATOM 2155 N N . GLY A 1 289 ? -17.031 -16.797 5.879 1 88.88 289 GLY A N 1
ATOM 2156 C CA . GLY A 1 289 ? -16.875 -15.422 6.32 1 88.88 289 GLY A CA 1
ATOM 2157 C C . GLY A 1 289 ? -15.445 -14.938 6.262 1 88.88 289 GLY A C 1
ATOM 2158 O O . GLY A 1 289 ? -15.188 -13.773 5.945 1 88.88 289 GLY A O 1
ATOM 2159 N N . ALA A 1 290 ? -14.555 -15.867 6.508 1 90.19 290 ALA A N 1
ATOM 2160 C CA . ALA A 1 290 ? -13.133 -15.508 6.52 1 90.19 290 ALA A CA 1
ATOM 2161 C C . ALA A 1 290 ? -12.672 -15.078 5.133 1 90.19 290 ALA A C 1
ATOM 2163 O O . ALA A 1 290 ? -11.93 -14.102 4.996 1 90.19 290 ALA A O 1
ATOM 2164 N N . ALA A 1 291 ? -13.133 -15.797 4.09 1 91.19 291 ALA A N 1
ATOM 2165 C CA . ALA A 1 291 ? -12.773 -15.453 2.719 1 91.19 291 ALA A CA 1
ATOM 2166 C C . ALA A 1 291 ? -13.312 -14.078 2.334 1 91.19 291 ALA A C 1
ATOM 2168 O O . ALA A 1 291 ? -12.625 -13.289 1.682 1 91.19 291 ALA A O 1
ATOM 2169 N N . ALA A 1 292 ? -14.484 -13.828 2.76 1 93.44 292 ALA A N 1
ATOM 2170 C CA . ALA A 1 292 ? -15.102 -12.539 2.477 1 93.44 292 ALA A CA 1
ATOM 2171 C C . ALA A 1 292 ? -14.32 -11.406 3.139 1 93.44 292 ALA A C 1
ATOM 2173 O O . ALA A 1 292 ? -14.125 -10.344 2.539 1 93.44 292 ALA A O 1
ATOM 2174 N N . ALA A 1 293 ? -13.875 -11.656 4.344 1 94.25 293 ALA A N 1
ATOM 2175 C CA . ALA A 1 293 ? -13.086 -10.656 5.062 1 94.25 293 ALA A CA 1
ATOM 2176 C C . ALA A 1 293 ? -11.773 -10.375 4.344 1 94.25 293 ALA A C 1
ATOM 2178 O O . ALA A 1 293 ? -11.336 -9.227 4.258 1 94.25 293 ALA A O 1
ATOM 2179 N N . VAL A 1 294 ? -11.156 -11.422 3.807 1 93.5 294 VAL A N 1
ATOM 2180 C CA . VAL A 1 294 ? -9.898 -11.25 3.088 1 93.5 294 VAL A CA 1
ATOM 2181 C C . VAL A 1 294 ? -10.117 -10.359 1.868 1 93.5 294 VAL A C 1
ATOM 2183 O O . VAL A 1 294 ? -9.328 -9.445 1.607 1 93.5 294 VAL A O 1
ATOM 2186 N N . VAL A 1 295 ? -11.203 -10.562 1.169 1 93.12 295 VAL A N 1
ATOM 2187 C CA . VAL A 1 295 ? -11.539 -9.75 0.009 1 93.12 295 VAL A CA 1
ATOM 2188 C C . VAL A 1 295 ? -11.727 -8.297 0.436 1 93.12 295 VAL A C 1
ATOM 2190 O O . VAL A 1 295 ? -11.195 -7.383 -0.2 1 93.12 295 VAL A O 1
ATOM 2193 N N . ALA A 1 296 ? -12.422 -8.125 1.496 1 95.69 296 ALA A N 1
ATOM 2194 C CA . ALA A 1 296 ? -12.719 -6.773 1.967 1 95.69 296 ALA A CA 1
ATOM 2195 C C . ALA A 1 296 ? -11.445 -6.051 2.396 1 95.69 296 ALA A C 1
ATOM 2197 O O . ALA A 1 296 ? -11.273 -4.867 2.1 1 95.69 296 ALA A O 1
ATOM 2198 N N . VAL A 1 297 ? -10.547 -6.754 3.115 1 95.5 297 VAL A N 1
ATOM 2199 C CA . VAL A 1 297 ? -9.297 -6.152 3.564 1 95.5 297 VAL A CA 1
ATOM 2200 C C . VAL A 1 297 ? -8.453 -5.75 2.355 1 95.5 297 VAL A C 1
ATOM 2202 O O . VAL A 1 297 ? -7.902 -4.645 2.316 1 95.5 297 VAL A O 1
ATOM 2205 N N . ASP A 1 298 ? -8.391 -6.645 1.362 1 94.44 298 ASP A N 1
ATOM 2206 C CA . ASP A 1 298 ? -7.668 -6.312 0.138 1 94.44 298 ASP A CA 1
ATOM 2207 C C . ASP A 1 298 ? -8.266 -5.078 -0.536 1 94.44 298 ASP A C 1
ATOM 2209 O O . ASP A 1 298 ? -7.531 -4.199 -0.994 1 94.44 298 ASP A O 1
ATOM 2213 N N . ALA A 1 299 ? -9.555 -4.996 -0.574 1 94.81 299 ALA A N 1
ATOM 2214 C CA . ALA A 1 299 ? -10.25 -3.867 -1.188 1 94.81 299 ALA A CA 1
ATOM 2215 C C . ALA A 1 299 ? -9.945 -2.568 -0.444 1 94.81 299 ALA A C 1
ATOM 2217 O O . ALA A 1 299 ? -9.719 -1.527 -1.065 1 94.81 299 ALA A O 1
ATOM 2218 N N . VAL A 1 300 ? -9.938 -2.635 0.866 1 95.56 300 VAL A N 1
ATOM 2219 C CA . VAL A 1 300 ? -9.648 -1.46 1.681 1 95.56 300 VAL A CA 1
ATOM 2220 C C . VAL A 1 300 ? -8.234 -0.959 1.382 1 95.56 300 VAL A C 1
ATOM 2222 O O . VAL A 1 300 ? -8.023 0.24 1.188 1 95.56 300 VAL A O 1
ATOM 2225 N N . LEU A 1 301 ? -7.293 -1.861 1.265 1 93.5 301 LEU A N 1
ATOM 2226 C CA . LEU A 1 301 ? -5.895 -1.486 1.068 1 93.5 301 LEU A CA 1
ATOM 2227 C C . LEU A 1 301 ? -5.66 -0.993 -0.355 1 93.5 301 LEU A C 1
ATOM 2229 O O . LEU A 1 301 ? -4.75 -0.198 -0.598 1 93.5 301 LEU A O 1
ATOM 2233 N N . CYS A 1 302 ? -6.488 -1.447 -1.281 1 92.5 302 CYS A N 1
ATOM 2234 C CA . CYS A 1 302 ? -6.461 -0.853 -2.613 1 92.5 302 CYS A CA 1
ATOM 2235 C C . CYS A 1 302 ? -7.008 0.569 -2.586 1 92.5 302 CYS A C 1
ATOM 2237 O O . CYS A 1 302 ? -6.469 1.46 -3.244 1 92.5 302 CYS A O 1
ATOM 2239 N N . ALA A 1 303 ? -8.055 0.776 -1.799 1 93.12 303 ALA A N 1
ATOM 2240 C CA . ALA A 1 303 ? -8.719 2.074 -1.713 1 93.12 303 ALA A CA 1
ATOM 2241 C C . ALA A 1 303 ? -7.848 3.088 -0.977 1 93.12 303 ALA A C 1
ATOM 2243 O O . ALA A 1 303 ? -7.844 4.273 -1.315 1 93.12 303 ALA A O 1
ATOM 2244 N N . ALA A 1 304 ? -7.152 2.627 0.005 1 92 304 ALA A N 1
ATOM 2245 C CA . ALA A 1 304 ? -6.277 3.438 0.848 1 92 304 ALA A CA 1
ATOM 2246 C C . ALA A 1 304 ? -5.008 2.676 1.215 1 92 304 ALA A C 1
ATOM 2248 O O . ALA A 1 304 ? -4.918 2.094 2.299 1 92 304 ALA A O 1
ATOM 2249 N N . PRO A 1 305 ? -3.977 2.795 0.38 1 89.31 305 PRO A N 1
ATOM 2250 C CA . PRO A 1 305 ? -2.783 1.959 0.534 1 89.31 305 PRO A CA 1
ATOM 2251 C C . PRO A 1 305 ? -2.057 2.207 1.854 1 89.31 305 PRO A C 1
ATOM 2253 O O . PRO A 1 305 ? -1.359 1.32 2.354 1 89.31 305 PRO A O 1
ATOM 2256 N N . GLY A 1 306 ? -2.209 3.363 2.422 1 88.62 306 GLY A N 1
ATOM 2257 C CA . GLY A 1 306 ? -1.522 3.678 3.664 1 88.62 306 GLY A CA 1
ATOM 2258 C C . GLY A 1 306 ? -2.367 3.412 4.895 1 88.62 306 GLY A C 1
ATOM 2259 O O . GLY A 1 306 ? -1.981 3.771 6.012 1 88.62 306 GLY A O 1
ATOM 2260 N N . ALA A 1 307 ? -3.543 2.773 4.766 1 92.44 307 ALA A N 1
ATOM 2261 C CA . ALA A 1 307 ? -4.453 2.527 5.879 1 92.44 307 ALA A CA 1
ATOM 2262 C C . ALA A 1 307 ? -3.914 1.431 6.793 1 92.44 307 ALA A C 1
ATOM 2264 O O . ALA A 1 307 ? -3.039 0.657 6.398 1 92.44 307 ALA A O 1
ATOM 2265 N N . ARG A 1 308 ? -4.379 1.444 7.957 1 93.69 308 ARG A N 1
ATOM 2266 C CA . ARG A 1 308 ? -4.281 0.302 8.859 1 93.69 308 ARG A CA 1
ATOM 2267 C C . ARG A 1 308 ? -5.629 -0.387 9.023 1 93.69 308 ARG A C 1
ATOM 2269 O O . ARG A 1 308 ? -6.668 0.274 9.07 1 93.69 308 ARG A O 1
ATOM 2276 N N . VAL A 1 309 ? -5.566 -1.711 8.992 1 95.56 309 VAL A N 1
ATOM 2277 C CA . VAL A 1 309 ? -6.824 -2.455 9.008 1 95.56 309 VAL A CA 1
ATOM 2278 C C . VAL A 1 309 ? -6.836 -3.424 10.195 1 95.56 309 VAL A C 1
ATOM 2280 O O . VAL A 1 309 ? -5.918 -4.23 10.352 1 95.56 309 VAL A O 1
ATOM 2283 N N . GLY A 1 310 ? -7.781 -3.23 11.078 1 96.56 310 GLY A N 1
ATOM 2284 C CA . GLY A 1 310 ? -8.078 -4.238 12.086 1 96.56 310 GLY A CA 1
ATOM 2285 C C . GLY A 1 310 ? -9.156 -5.215 11.656 1 96.56 310 GLY A C 1
ATOM 2286 O O . GLY A 1 310 ? -10.172 -4.816 11.094 1 96.56 310 GLY A O 1
ATOM 2287 N N . VAL A 1 311 ? -8.938 -6.496 11.789 1 96.88 311 VAL A N 1
ATOM 2288 C CA . VAL A 1 311 ? -9.914 -7.523 11.445 1 96.88 311 VAL A CA 1
ATOM 2289 C C . VAL A 1 311 ? -10.508 -8.117 12.719 1 96.88 311 VAL A C 1
ATOM 2291 O O . VAL A 1 311 ? -9.781 -8.641 13.57 1 96.88 311 VAL A O 1
ATOM 2294 N N . VAL A 1 312 ? -11.836 -8.008 12.797 1 95.69 312 VAL A N 1
ATOM 2295 C CA . VAL A 1 312 ? -12.531 -8.461 14 1 95.69 312 VAL A CA 1
ATOM 2296 C C . VAL A 1 312 ? -13.359 -9.703 13.68 1 95.69 312 VAL A C 1
ATOM 2298 O O . VAL A 1 312 ? -14.211 -9.68 12.789 1 95.69 312 VAL A O 1
ATOM 2301 N N . GLY A 1 313 ? -13.148 -10.734 14.461 1 93.56 313 GLY A N 1
ATOM 2302 C CA . GLY A 1 313 ? -13.906 -11.961 14.266 1 93.56 313 GLY A CA 1
ATOM 2303 C C . GLY A 1 313 ? -13.023 -13.18 14.062 1 93.56 313 GLY A C 1
ATOM 2304 O O . GLY A 1 313 ? -11.797 -13.078 14.133 1 93.56 313 GLY A O 1
ATOM 2305 N N . GLY A 1 314 ? -13.625 -14.297 13.891 1 91.06 314 GLY A N 1
ATOM 2306 C CA . GLY A 1 314 ? -12.914 -15.562 13.758 1 91.06 314 GLY A CA 1
ATOM 2307 C C . GLY A 1 314 ? -12.344 -15.789 12.375 1 91.06 314 GLY A C 1
ATOM 2308 O O . GLY A 1 314 ? -13.016 -15.523 11.375 1 91.06 314 GLY A O 1
ATOM 2309 N N . LEU A 1 315 ? -11.102 -16.234 12.289 1 91.19 315 LEU A N 1
ATOM 2310 C CA . LEU A 1 315 ? -10.406 -16.578 11.055 1 91.19 315 LEU A CA 1
ATOM 2311 C C . LEU A 1 315 ? -9.805 -17.969 11.133 1 91.19 315 LEU A C 1
ATOM 2313 O O . LEU A 1 315 ? -9.312 -18.375 12.188 1 91.19 315 LEU A O 1
ATOM 2317 N N . ASP A 1 316 ? -9.992 -18.75 10.117 1 89.44 316 ASP A N 1
ATOM 2318 C CA . ASP A 1 316 ? -9.219 -19.984 10.062 1 89.44 316 ASP A CA 1
ATOM 2319 C C . ASP A 1 316 ? -7.754 -19.703 9.719 1 89.44 316 ASP A C 1
ATOM 2321 O O . ASP A 1 316 ? -7.379 -18.562 9.469 1 89.44 316 ASP A O 1
ATOM 2325 N N . GLU A 1 317 ? -6.969 -20.688 9.758 1 88.5 317 GLU A N 1
ATOM 2326 C CA . GLU A 1 317 ? -5.523 -20.547 9.609 1 88.5 317 GLU A CA 1
ATOM 2327 C C . GLU A 1 317 ? -5.164 -19.984 8.234 1 88.5 317 GLU A C 1
ATOM 2329 O O . GLU A 1 317 ? -4.305 -19.109 8.125 1 88.5 317 GLU A O 1
ATOM 2334 N N . ALA A 1 318 ? -5.82 -20.469 7.195 1 88.25 318 ALA A N 1
ATOM 2335 C CA . ALA A 1 318 ? -5.508 -20.031 5.84 1 88.25 318 ALA A CA 1
ATOM 2336 C C . ALA A 1 318 ? -5.785 -18.531 5.664 1 88.25 318 ALA A C 1
ATOM 2338 O O . ALA A 1 318 ? -4.965 -17.812 5.105 1 88.25 318 ALA A O 1
ATOM 2339 N N . ALA A 1 319 ? -6.906 -18.125 6.191 1 91.06 319 ALA A N 1
ATOM 2340 C CA . ALA A 1 319 ? -7.273 -16.703 6.09 1 91.06 319 ALA A CA 1
ATOM 2341 C C . ALA A 1 319 ? -6.332 -15.836 6.91 1 91.06 319 ALA A C 1
ATOM 2343 O O . ALA A 1 319 ? -5.93 -14.758 6.469 1 91.06 319 ALA A O 1
ATOM 2344 N N . ALA A 1 320 ? -5.98 -16.297 8.086 1 92.06 320 ALA A N 1
ATOM 2345 C CA . ALA A 1 320 ? -5.055 -15.547 8.938 1 92.06 320 ALA A CA 1
ATOM 2346 C C . ALA A 1 320 ? -3.707 -15.352 8.25 1 92.06 320 ALA A C 1
ATOM 2348 O O . ALA A 1 320 ? -3.131 -14.266 8.297 1 92.06 320 ALA A O 1
ATOM 2349 N N . ARG A 1 321 ? -3.248 -16.359 7.566 1 90.31 321 ARG A N 1
ATOM 2350 C CA . ARG A 1 321 ? -1.973 -16.266 6.863 1 90.31 321 ARG A CA 1
ATOM 2351 C C . ARG A 1 321 ? -2.076 -15.344 5.652 1 90.31 321 ARG A C 1
ATOM 2353 O O . ARG A 1 321 ? -1.145 -14.594 5.359 1 90.31 321 ARG A O 1
ATOM 2360 N N . ALA A 1 322 ? -3.238 -15.445 4.969 1 89.88 322 ALA A N 1
ATOM 2361 C CA . ALA A 1 322 ? -3.463 -14.578 3.811 1 89.88 322 ALA A CA 1
ATOM 2362 C C . ALA A 1 322 ? -3.477 -13.109 4.215 1 89.88 322 ALA A C 1
ATOM 2364 O O . ALA A 1 322 ? -3.146 -12.234 3.41 1 89.88 322 ALA A O 1
ATOM 2365 N N . LEU A 1 323 ? -3.789 -12.867 5.512 1 92.31 323 LEU A N 1
ATOM 2366 C CA . LEU A 1 323 ? -3.877 -11.5 6.023 1 92.31 323 LEU A CA 1
ATOM 2367 C C . LEU A 1 323 ? -2.59 -11.109 6.738 1 92.31 323 LEU A C 1
ATOM 2369 O O . LEU A 1 323 ? -2.57 -10.141 7.508 1 92.31 323 LEU A O 1
ATOM 2373 N N . GLY A 1 324 ? -1.508 -11.922 6.48 1 90.5 324 GLY A N 1
ATOM 2374 C CA . GLY A 1 324 ? -0.223 -11.641 7.102 1 90.5 324 GLY A CA 1
ATOM 2375 C C . GLY A 1 324 ? 0.474 -10.43 6.512 1 90.5 324 GLY A C 1
ATOM 2376 O O . GLY A 1 324 ? 1.611 -10.531 6.043 1 90.5 324 GLY A O 1
ATOM 2377 N N . ASP A 1 325 ? -0.113 -9.312 6.387 1 91.31 325 ASP A N 1
ATOM 2378 C CA . ASP A 1 325 ? 0.367 -8.008 5.957 1 91.31 325 ASP A CA 1
ATOM 2379 C C . ASP A 1 325 ? 0.709 -7.125 7.152 1 91.31 325 ASP A C 1
ATOM 2381 O O . ASP A 1 325 ? -0.049 -7.062 8.125 1 91.31 325 ASP A O 1
ATOM 2385 N N . PRO A 1 326 ? 1.865 -6.43 7.156 1 90.81 326 PRO A N 1
ATOM 2386 C CA . PRO A 1 326 ? 2.24 -5.602 8.305 1 90.81 326 PRO A CA 1
ATOM 2387 C C . PRO A 1 326 ? 1.227 -4.496 8.586 1 90.81 326 PRO A C 1
ATOM 2389 O O . PRO A 1 326 ? 1.235 -3.908 9.672 1 90.81 326 PRO A O 1
ATOM 2392 N N . ARG A 1 327 ? 0.335 -4.145 7.746 1 94.44 327 ARG A N 1
ATOM 2393 C CA . ARG A 1 327 ? -0.683 -3.113 7.91 1 94.44 327 ARG A CA 1
ATOM 2394 C C . ARG A 1 327 ? -1.956 -3.693 8.516 1 94.44 327 ARG A C 1
ATOM 2396 O O . ARG A 1 327 ? -2.891 -2.955 8.836 1 94.44 327 ARG A O 1
ATOM 2403 N N . VAL A 1 328 ? -2.043 -4.969 8.609 1 94.94 328 VAL A N 1
ATOM 2404 C CA . VAL A 1 328 ? -3.242 -5.656 9.078 1 94.94 328 VAL A CA 1
ATOM 2405 C C . VAL A 1 328 ? -2.998 -6.227 10.469 1 94.94 328 VAL A C 1
ATOM 2407 O O . VAL A 1 328 ? -1.95 -6.824 10.727 1 94.94 328 VAL A O 1
ATOM 2410 N N . ARG A 1 329 ? -3.906 -5.965 11.367 1 95.38 329 ARG A N 1
ATOM 2411 C CA . ARG A 1 329 ? -3.881 -6.547 12.703 1 95.38 329 ARG A CA 1
ATOM 2412 C C . ARG A 1 329 ? -5.109 -7.414 12.945 1 95.38 329 ARG A C 1
ATOM 2414 O O . ARG A 1 329 ? -6.242 -6.98 12.711 1 95.38 329 ARG A O 1
ATOM 2421 N N . LEU A 1 330 ? -4.891 -8.617 13.344 1 95.88 330 LEU A N 1
ATOM 2422 C CA . LEU A 1 330 ? -5.988 -9.5 13.719 1 95.88 330 LEU A CA 1
ATOM 2423 C C . LEU A 1 330 ? -6.414 -9.258 15.164 1 95.88 330 LEU A C 1
ATOM 2425 O O . LEU A 1 330 ? -5.672 -9.578 16.094 1 95.88 330 LEU A O 1
ATOM 2429 N N . LEU A 1 331 ? -7.605 -8.672 15.414 1 93.5 331 LEU A N 1
ATOM 2430 C CA . LEU A 1 331 ? -8.047 -8.211 16.719 1 93.5 331 LEU A CA 1
ATOM 2431 C C . LEU A 1 331 ? -8.828 -9.297 17.453 1 93.5 331 LEU A C 1
ATOM 2433 O O . LEU A 1 331 ? -9.133 -9.172 18.641 1 93.5 331 LEU A O 1
ATOM 2437 N N . GLY A 1 332 ? -9.148 -10.414 16.766 1 87.12 332 GLY A N 1
ATOM 2438 C CA . GLY A 1 332 ? -9.844 -11.523 17.391 1 87.12 332 GLY A CA 1
ATOM 2439 C C . GLY A 1 332 ? -11.312 -11.234 17.641 1 87.12 332 GLY A C 1
ATOM 2440 O O . GLY A 1 332 ? -11.906 -10.383 16.984 1 87.12 332 GLY A O 1
ATOM 2441 N N . GLU A 1 333 ? -12.016 -12.086 18.469 1 79.69 333 GLU A N 1
ATOM 2442 C CA . GLU A 1 333 ? -13.445 -11.961 18.75 1 79.69 333 GLU A CA 1
ATOM 2443 C C . GLU A 1 333 ? -13.719 -10.789 19.688 1 79.69 333 GLU A C 1
ATOM 2445 O O . GLU A 1 333 ? -12.945 -10.539 20.625 1 79.69 333 GLU A O 1
ATOM 2450 N N . PRO A 1 334 ? -14.625 -9.977 19.156 1 66.25 334 PRO A N 1
ATOM 2451 C CA . PRO A 1 334 ? -14.922 -8.891 20.094 1 66.25 334 PRO A CA 1
ATOM 2452 C C . PRO A 1 334 ? -15.273 -9.398 21.5 1 66.25 334 PRO A C 1
ATOM 2454 O O . PRO A 1 334 ? -15.883 -10.461 21.641 1 66.25 334 PRO A O 1
ATOM 2457 N N . GLY A 1 335 ? -14.492 -9.266 22.516 1 50.59 335 GLY A N 1
ATOM 2458 C CA . GLY A 1 335 ? -15.055 -9.609 23.812 1 50.59 335 GLY A CA 1
ATOM 2459 C C . GLY A 1 335 ? -16.531 -9.25 23.938 1 50.59 335 GLY A C 1
ATOM 2460 O O . GLY A 1 335 ? -17.078 -8.578 23.062 1 50.59 335 GLY A O 1
ATOM 2461 N N . GLY A 1 336 ? -17.297 -9.93 24.922 1 47.97 336 GLY A N 1
ATOM 2462 C CA . GLY A 1 336 ? -18.703 -9.773 25.203 1 47.97 336 GLY A CA 1
ATOM 2463 C C . GLY A 1 336 ? -19.234 -8.398 24.828 1 47.97 336 GLY A C 1
ATOM 2464 O O . GLY A 1 336 ? -20.438 -8.219 24.641 1 47.97 336 GLY A O 1
ATOM 2465 N N . GLY A 1 337 ? -18.703 -7.277 25.438 1 41.19 337 GLY A N 1
ATOM 2466 C CA . GLY A 1 337 ? -19.359 -5.984 25.375 1 41.19 337 GLY A CA 1
ATOM 2467 C C . GLY A 1 337 ? -19.094 -5.238 24.078 1 41.19 337 GLY A C 1
ATOM 2468 O O . GLY A 1 337 ? -18.047 -4.586 23.938 1 41.19 337 GLY A O 1
ATOM 2469 N N . ALA A 1 338 ? -19.422 -5.812 23.125 1 41.81 338 ALA A N 1
ATOM 2470 C CA . ALA A 1 338 ? -19.391 -5.027 21.891 1 41.81 338 ALA A CA 1
ATOM 2471 C C . ALA A 1 338 ? -19.703 -3.559 22.172 1 41.81 338 ALA A C 1
ATOM 2473 O O . ALA A 1 338 ? -20.812 -3.227 22.594 1 41.81 338 ALA A O 1
ATOM 2474 N N . ALA A 1 339 ? -18.859 -2.711 22.547 1 44.34 339 ALA A N 1
ATOM 2475 C CA . ALA A 1 339 ? -19.297 -1.32 22.469 1 44.34 339 ALA A CA 1
ATOM 2476 C C . ALA A 1 339 ? -20.156 -1.092 21.234 1 44.34 339 ALA A C 1
ATOM 2478 O O . ALA A 1 339 ? -19.828 -1.551 20.125 1 44.34 339 ALA A O 1
ATOM 2479 N N . ALA A 1 340 ? -21.375 -0.939 21.328 1 42.94 340 ALA A N 1
ATOM 2480 C CA . ALA A 1 340 ? -22.328 -0.585 20.281 1 42.94 340 ALA A CA 1
ATOM 2481 C C . ALA A 1 340 ? -21.703 0.337 19.25 1 42.94 340 ALA A C 1
ATOM 2483 O O . ALA A 1 340 ? -20.969 1.27 19.594 1 42.94 340 ALA A O 1
ATOM 2484 N N . ALA A 1 341 ? -21.406 -0.135 17.922 1 46.47 341 ALA A N 1
ATOM 2485 C CA . ALA A 1 341 ? -21.047 0.554 16.688 1 46.47 341 ALA A CA 1
ATOM 2486 C C . ALA A 1 341 ? -21.328 2.051 16.781 1 46.47 341 ALA A C 1
ATOM 2488 O O . ALA A 1 341 ? -20.75 2.85 16.047 1 46.47 341 ALA A O 1
ATOM 2489 N N . GLN A 1 342 ? -22.344 2.43 17.531 1 51.25 342 GLN A N 1
ATOM 2490 C CA . GLN A 1 342 ? -22.906 3.768 17.422 1 51.25 342 GLN A CA 1
ATOM 2491 C C . GLN A 1 342 ? -22.062 4.789 18.188 1 51.25 342 GLN A C 1
ATOM 2493 O O . GLN A 1 342 ? -22.156 5.992 17.922 1 51.25 342 GLN A O 1
ATOM 2498 N N . ASP A 1 343 ? -21.219 4.309 19.109 1 62.25 343 ASP A N 1
ATOM 2499 C CA . ASP A 1 343 ? -20.688 5.395 19.938 1 62.25 343 ASP A CA 1
ATOM 2500 C C . ASP A 1 343 ? -19.281 5.789 19.5 1 62.25 343 ASP A C 1
ATOM 2502 O O . ASP A 1 343 ? -18.422 4.926 19.297 1 62.25 343 ASP A O 1
ATOM 2506 N N . LEU A 1 344 ? -19.234 7.027 19.031 1 71.94 344 LEU A N 1
ATOM 2507 C CA . LEU A 1 344 ? -17.906 7.598 18.781 1 71.94 344 LEU A CA 1
ATOM 2508 C C . LEU A 1 344 ? -17 7.398 20 1 71.94 344 LEU A C 1
ATOM 2510 O O . LEU A 1 344 ? -17.453 7.531 21.141 1 71.94 344 LEU A O 1
ATOM 2514 N N . PRO A 1 345 ? -15.836 6.859 19.734 1 75.12 345 PRO A N 1
ATOM 2515 C CA . PRO A 1 345 ? -14.906 6.812 20.859 1 75.12 345 PRO A CA 1
ATOM 2516 C C . PRO A 1 345 ? -14.75 8.164 21.562 1 75.12 345 PRO A C 1
ATOM 2518 O O . PRO A 1 345 ? -15.023 9.203 20.953 1 75.12 345 PRO A O 1
ATOM 2521 N N . SER A 1 346 ? -14.367 8.141 22.734 1 82.94 346 SER A N 1
ATOM 2522 C CA . SER A 1 346 ? -14.141 9.367 23.5 1 82.94 346 SER A CA 1
ATOM 2523 C C . SER A 1 346 ? -13.008 10.195 22.891 1 82.94 346 SER A C 1
ATOM 2525 O O . SER A 1 346 ? -12.117 9.648 22.234 1 82.94 346 SER A O 1
ATOM 2527 N N . THR A 1 347 ? -13.164 11.484 23.109 1 89.19 347 THR A N 1
ATOM 2528 C CA . THR A 1 347 ? -12.133 12.406 22.641 1 89.19 347 THR A CA 1
ATOM 2529 C C . THR A 1 347 ? -10.984 12.492 23.625 1 89.19 347 THR A C 1
ATOM 2531 O O . THR A 1 347 ? -11.203 12.398 24.844 1 89.19 347 THR A O 1
ATOM 2534 N N . PRO A 1 348 ? -9.859 12.633 23.172 1 91.38 348 PRO A N 1
ATOM 2535 C CA . PRO A 1 348 ? -8.711 12.844 24.062 1 91.38 348 PRO A CA 1
ATOM 2536 C C . PRO A 1 348 ? -8.891 14.062 24.969 1 91.38 348 PRO A C 1
ATOM 2538 O O . PRO A 1 348 ? -9.656 14.969 24.641 1 91.38 348 PRO A O 1
ATOM 2541 N N . ALA A 1 349 ? -8.156 14.023 26.062 1 93.06 349 ALA A N 1
ATOM 2542 C CA . ALA A 1 349 ? -8.148 15.164 26.969 1 93.06 349 ALA A CA 1
ATOM 2543 C C . ALA A 1 349 ? -7.508 16.375 26.312 1 93.06 349 ALA A C 1
ATOM 2545 O O . ALA A 1 349 ? -6.586 16.25 25.5 1 93.06 349 ALA A O 1
ATOM 2546 N N . ARG A 1 350 ? -8.016 17.547 26.703 1 92.5 350 ARG A N 1
ATOM 2547 C CA . ARG A 1 350 ? -7.414 18.781 26.203 1 92.5 350 ARG A CA 1
ATOM 2548 C C . ARG A 1 350 ? -5.941 18.875 26.594 1 92.5 350 ARG A C 1
ATOM 2550 O O . ARG A 1 350 ? -5.57 18.547 27.719 1 92.5 350 ARG A O 1
ATOM 2557 N N . GLY A 1 351 ? -5.184 19.25 25.625 1 93.06 351 GLY A N 1
ATOM 2558 C CA . GLY A 1 351 ? -3.758 19.406 25.875 1 93.06 351 GLY A CA 1
ATOM 2559 C C . GLY A 1 351 ? -2.961 18.141 25.594 1 93.06 351 GLY A C 1
ATOM 2560 O O . GLY A 1 351 ? -1.728 18.172 25.578 1 93.06 351 GLY A O 1
ATOM 2561 N N . ASP A 1 352 ? -3.66 17.047 25.359 1 93.94 352 ASP A N 1
ATOM 2562 C CA . ASP A 1 352 ? -2.967 15.789 25.094 1 93.94 352 ASP A CA 1
ATOM 2563 C C . ASP A 1 352 ? -2.594 15.664 23.625 1 93.94 352 ASP A C 1
ATOM 2565 O O . ASP A 1 352 ? -3.318 15.047 22.844 1 93.94 352 ASP A O 1
ATOM 2569 N N . LEU A 1 353 ? -1.489 16.203 23.281 1 94.38 353 LEU A N 1
ATOM 2570 C CA . LEU A 1 353 ? -1.027 16.297 21.891 1 94.38 353 LEU A CA 1
ATOM 2571 C C . LEU A 1 353 ? -0.898 14.906 21.281 1 94.38 353 LEU A C 1
ATOM 2573 O O . LEU A 1 353 ? -1.375 14.672 20.172 1 94.38 353 LEU A O 1
ATOM 2577 N N . ASP A 1 354 ? -0.329 13.945 21.984 1 92.31 354 ASP A N 1
ATOM 2578 C CA . ASP A 1 354 ? -0.101 12.602 21.453 1 92.31 354 ASP A CA 1
ATOM 2579 C C . ASP A 1 354 ? -1.422 11.883 21.188 1 92.31 354 ASP A C 1
ATOM 2581 O O . ASP A 1 354 ? -1.571 11.203 20.172 1 92.31 354 ASP A O 1
ATOM 2585 N N . ALA A 1 355 ? -2.326 12.062 22.094 1 93.12 355 ALA A N 1
ATOM 2586 C CA . ALA A 1 355 ? -3.619 11.406 21.938 1 93.12 355 ALA A CA 1
ATOM 2587 C C . ALA A 1 355 ? -4.375 11.961 20.719 1 93.12 355 ALA A C 1
ATOM 2589 O O . ALA A 1 355 ? -4.996 11.203 19.969 1 93.12 355 ALA A O 1
ATOM 2590 N N . VAL A 1 356 ? -4.363 13.266 20.531 1 93.88 356 VAL A N 1
ATOM 2591 C CA . VAL A 1 356 ? -5.059 13.859 19.406 1 93.88 356 VAL A CA 1
ATOM 2592 C C . VAL A 1 356 ? -4.418 13.398 18.094 1 93.88 356 VAL A C 1
ATOM 2594 O O . VAL A 1 356 ? -5.121 13.117 17.125 1 93.88 356 VAL A O 1
ATOM 2597 N N . ARG A 1 357 ? -3.113 13.203 18.094 1 91.94 357 ARG A N 1
ATOM 2598 C CA . ARG A 1 357 ? -2.389 12.758 16.906 1 91.94 357 ARG A CA 1
ATOM 2599 C C . ARG A 1 357 ? -2.746 11.32 16.562 1 91.94 357 ARG A C 1
ATOM 2601 O O . ARG A 1 357 ? -2.684 10.922 15.391 1 91.94 357 ARG A O 1
ATOM 2608 N N . SER A 1 358 ? -3.107 10.539 17.484 1 90.31 358 SER A N 1
ATOM 2609 C CA . SER A 1 358 ? -3.354 9.117 17.281 1 90.31 358 SER A CA 1
ATOM 2610 C C . SER A 1 358 ? -4.734 8.875 16.672 1 90.31 358 SER A C 1
ATOM 2612 O O . SER A 1 358 ? -5.023 7.781 16.188 1 90.31 358 SER A O 1
ATOM 2614 N N . VAL A 1 359 ? -5.602 9.891 16.703 1 92.88 359 VAL A N 1
ATOM 2615 C CA . VAL A 1 359 ? -6.934 9.742 16.125 1 92.88 359 VAL A CA 1
ATOM 2616 C C . VAL A 1 359 ? -6.852 9.828 14.602 1 92.88 359 VAL A C 1
ATOM 2618 O O . VAL A 1 359 ? -6.352 10.805 14.047 1 92.88 359 VAL A O 1
ATOM 2621 N N . PRO A 1 360 ? -7.301 8.789 13.914 1 93.25 360 PRO A N 1
ATOM 2622 C CA . PRO A 1 360 ? -7.289 8.875 12.453 1 93.25 360 PRO A CA 1
ATOM 2623 C C . PRO A 1 360 ? -8.25 9.938 11.914 1 93.25 360 PRO A C 1
ATOM 2625 O O . PRO A 1 360 ? -9.258 10.234 12.555 1 93.25 360 PRO A O 1
ATOM 2628 N N . ASP A 1 361 ? -7.926 10.508 10.758 1 94.56 361 ASP A N 1
ATOM 2629 C CA . ASP A 1 361 ? -8.82 11.484 10.148 1 94.56 361 ASP A CA 1
ATOM 2630 C C . ASP A 1 361 ? -10.188 10.867 9.844 1 94.56 361 ASP A C 1
ATOM 2632 O O . ASP A 1 361 ? -11.219 11.5 10.062 1 94.56 361 ASP A O 1
ATOM 2636 N N . TRP A 1 362 ? -10.133 9.648 9.328 1 95.31 362 TRP A N 1
ATOM 2637 C CA . TRP A 1 362 ? -11.352 8.891 9.047 1 95.31 362 TRP A CA 1
ATOM 2638 C C . TRP A 1 362 ? -11.258 7.477 9.609 1 95.31 362 TRP A C 1
ATOM 2640 O O . TRP A 1 362 ? -10.266 6.777 9.391 1 95.31 362 TRP A O 1
ATOM 2650 N N . SER A 1 363 ? -12.195 7.07 10.383 1 95.56 363 SER A N 1
ATOM 2651 C CA . SER A 1 363 ? -12.383 5.691 10.828 1 95.56 363 SER A CA 1
ATOM 2652 C C . SER A 1 363 ? -13.469 4.988 10.023 1 95.56 363 SER A C 1
ATOM 2654 O O . SER A 1 363 ? -14.562 5.527 9.844 1 95.56 363 SER A O 1
ATOM 2656 N N . VAL A 1 364 ? -13.164 3.867 9.562 1 96.88 364 VAL A N 1
ATOM 2657 C CA . VAL A 1 364 ? -14.117 3.121 8.75 1 96.88 364 VAL A CA 1
ATOM 2658 C C . VAL A 1 364 ? -14.438 1.79 9.43 1 96.88 364 VAL A C 1
ATOM 2660 O O . VAL A 1 364 ? -13.547 0.961 9.633 1 96.88 364 VAL A O 1
ATOM 2663 N N . ASP A 1 365 ? -15.641 1.638 9.797 1 96.56 365 ASP A N 1
ATOM 2664 C CA . ASP A 1 365 ? -16.125 0.382 10.359 1 96.56 365 ASP A CA 1
ATOM 2665 C C . ASP A 1 365 ? -16.938 -0.408 9.328 1 96.56 365 ASP A C 1
ATOM 2667 O O . ASP A 1 365 ? -18.047 -0.025 8.984 1 96.56 365 ASP A O 1
ATOM 2671 N N . VAL A 1 366 ? -16.391 -1.457 8.891 1 97.25 366 VAL A N 1
ATOM 2672 C CA . VAL A 1 366 ? -17.047 -2.307 7.898 1 97.25 366 VAL A CA 1
ATOM 2673 C C . VAL A 1 366 ? -17.75 -3.469 8.594 1 97.25 366 VAL A C 1
ATOM 2675 O O . VAL A 1 366 ? -17.094 -4.418 9.039 1 97.25 366 VAL A O 1
ATOM 2678 N N . HIS A 1 367 ? -19.078 -3.387 8.625 1 96 367 HIS A N 1
ATOM 2679 C CA . HIS A 1 367 ? -19.875 -4.395 9.305 1 96 367 HIS A CA 1
ATOM 2680 C C . HIS A 1 367 ? -20.062 -5.637 8.438 1 96 367 HIS A C 1
ATOM 2682 O O . HIS A 1 367 ? -20.109 -6.754 8.945 1 96 367 HIS A O 1
ATOM 2688 N N . VAL A 1 368 ? -20.234 -5.379 7.172 1 95.75 368 VAL A N 1
ATOM 2689 C CA . VAL A 1 368 ? -20.344 -6.414 6.152 1 95.75 368 VAL A CA 1
ATOM 2690 C C . VAL A 1 368 ? -19.266 -6.223 5.094 1 95.75 368 VAL A C 1
ATOM 2692 O O . VAL A 1 368 ? -19.109 -5.133 4.535 1 95.75 368 VAL A O 1
ATOM 2695 N N . PRO A 1 369 ? -18.484 -7.285 4.84 1 96.62 369 PRO A N 1
ATOM 2696 C CA . PRO A 1 369 ? -17.438 -7.133 3.82 1 96.62 369 PRO A CA 1
ATOM 2697 C C . PRO A 1 369 ? -17.984 -6.594 2.498 1 96.62 369 PRO A C 1
ATOM 2699 O O . PRO A 1 369 ? -18.984 -7.086 1.992 1 96.62 369 PRO A O 1
ATOM 2702 N N . LEU A 1 370 ? -17.266 -5.574 1.953 1 96.75 370 LEU A N 1
ATOM 2703 C CA . LEU A 1 370 ? -17.688 -4.902 0.73 1 96.75 370 LEU A CA 1
ATOM 2704 C C . LEU A 1 370 ? -16.594 -4.953 -0.325 1 96.75 370 LEU A C 1
ATOM 2706 O O . LEU A 1 370 ? -15.406 -5.047 0.009 1 96.75 370 LEU A O 1
ATOM 2710 N N . ARG A 1 371 ? -16.938 -4.871 -1.555 1 94.56 371 ARG A N 1
ATOM 2711 C CA . ARG A 1 371 ? -16.078 -4.789 -2.727 1 94.56 371 ARG A CA 1
ATOM 2712 C C . ARG A 1 371 ? -16.734 -3.984 -3.84 1 94.56 371 ARG A C 1
ATOM 2714 O O . ARG A 1 371 ? -17.938 -3.732 -3.799 1 94.56 371 ARG A O 1
ATOM 2721 N N . PRO A 1 372 ? -15.922 -3.475 -4.789 1 94.81 372 PRO A N 1
ATOM 2722 C CA . PRO A 1 372 ? -16.594 -2.865 -5.945 1 94.81 372 PRO A CA 1
ATOM 2723 C C . PRO A 1 372 ? -17.609 -3.797 -6.598 1 94.81 372 PRO A C 1
ATOM 2725 O O . PRO A 1 372 ? -17.375 -5.004 -6.695 1 94.81 372 PRO A O 1
ATOM 2728 N N . ALA A 1 373 ? -18.703 -3.256 -7.031 1 94.12 373 ALA A N 1
ATOM 2729 C CA . ALA A 1 373 ? -19.797 -4.035 -7.594 1 94.12 373 ALA A CA 1
ATOM 2730 C C . ALA A 1 373 ? -19.422 -4.613 -8.953 1 94.12 373 ALA A C 1
ATOM 2732 O O . ALA A 1 373 ? -19.875 -5.699 -9.32 1 94.12 373 ALA A O 1
ATOM 2733 N N . THR A 1 374 ? -18.609 -3.834 -9.688 1 90.75 374 THR A N 1
ATOM 2734 C CA . THR A 1 374 ? -18.203 -4.266 -11.023 1 90.75 374 THR A CA 1
ATOM 2735 C C . THR A 1 374 ? -17.188 -5.402 -10.938 1 90.75 374 THR A C 1
ATOM 2737 O O . THR A 1 374 ? -16.188 -5.289 -10.219 1 90.75 374 THR A O 1
ATOM 2740 N N . ALA A 1 375 ? -17.406 -6.438 -11.703 1 83.56 375 ALA A N 1
ATOM 2741 C CA . ALA A 1 375 ? -16.531 -7.594 -11.719 1 83.56 375 ALA A CA 1
ATOM 2742 C C . ALA A 1 375 ? -15.125 -7.207 -12.18 1 83.56 375 ALA A C 1
ATOM 2744 O O . ALA A 1 375 ? -14.969 -6.52 -13.188 1 83.56 375 ALA A O 1
ATOM 2745 N N . GLY A 1 376 ? -14.195 -7.625 -11.359 1 80.25 376 GLY A N 1
ATOM 2746 C CA . GLY A 1 376 ? -12.812 -7.387 -11.734 1 80.25 376 GLY A CA 1
ATOM 2747 C C . GLY A 1 376 ? -12.328 -5.996 -11.383 1 80.25 376 GLY A C 1
ATOM 2748 O O . GLY A 1 376 ? -11.141 -5.688 -11.523 1 80.25 376 GLY A O 1
ATOM 2749 N N . ALA A 1 377 ? -13.258 -5.164 -10.992 1 88.5 377 ALA A N 1
ATOM 2750 C CA . ALA A 1 377 ? -12.867 -3.799 -10.656 1 88.5 377 ALA A CA 1
ATOM 2751 C C . ALA A 1 377 ? -12.148 -3.75 -9.312 1 88.5 377 ALA A C 1
ATOM 2753 O O . ALA A 1 377 ? -12.438 -4.551 -8.414 1 88.5 377 ALA A O 1
ATOM 2754 N N . ARG A 1 378 ? -11.219 -2.861 -9.195 1 89.06 378 ARG A N 1
ATOM 2755 C CA . ARG A 1 378 ? -10.523 -2.566 -7.949 1 89.06 378 ARG A CA 1
ATOM 2756 C C . ARG A 1 378 ? -10.727 -1.108 -7.543 1 89.06 378 ARG A C 1
ATOM 2758 O O . ARG A 1 378 ? -10.914 -0.241 -8.398 1 89.06 378 ARG A O 1
ATOM 2765 N N . PRO A 1 379 ? -10.656 -0.92 -6.254 1 92.44 379 PRO A N 1
ATOM 2766 C CA . PRO A 1 379 ? -10.766 0.479 -5.832 1 92.44 379 PRO A CA 1
ATOM 2767 C C . PRO A 1 379 ? -9.609 1.338 -6.328 1 92.44 379 PRO A C 1
ATOM 2769 O O . PRO A 1 379 ? -8.461 0.879 -6.359 1 92.44 379 PRO A O 1
ATOM 2772 N N . ASP A 1 380 ? -9.945 2.508 -6.777 1 90.81 380 ASP A N 1
ATOM 2773 C CA . ASP A 1 380 ? -8.961 3.512 -7.184 1 90.81 380 ASP A CA 1
ATOM 2774 C C . ASP A 1 380 ? -8.617 4.441 -6.023 1 90.81 380 ASP A C 1
ATOM 2776 O O . ASP A 1 380 ? -9.453 5.246 -5.594 1 90.81 380 ASP A O 1
ATOM 2780 N N . ALA A 1 381 ? -7.422 4.398 -5.582 1 90.25 381 ALA A N 1
ATOM 2781 C CA . ALA A 1 381 ? -7.004 5.137 -4.395 1 90.25 381 ALA A CA 1
ATOM 2782 C C . ALA A 1 381 ? -7.172 6.641 -4.594 1 90.25 381 ALA A C 1
ATOM 2784 O O . ALA A 1 381 ? -7.555 7.359 -3.668 1 90.25 381 ALA A O 1
ATOM 2785 N N . ASP A 1 382 ? -6.863 7.16 -5.828 1 87.94 382 ASP A N 1
ATOM 2786 C CA . ASP A 1 382 ? -6.996 8.586 -6.102 1 87.94 382 ASP A CA 1
ATOM 2787 C C . ASP A 1 382 ? -8.461 9.023 -6.051 1 87.94 382 ASP A C 1
ATOM 2789 O O . ASP A 1 382 ? -8.773 10.094 -5.535 1 87.94 382 ASP A O 1
ATOM 2793 N N . ALA A 1 383 ? -9.297 8.141 -6.555 1 92.38 383 ALA A N 1
ATOM 2794 C CA . ALA A 1 383 ? -10.719 8.453 -6.547 1 92.38 383 ALA A CA 1
ATOM 2795 C C . ALA A 1 383 ? -11.273 8.461 -5.121 1 92.38 383 ALA A C 1
ATOM 2797 O O . ALA A 1 383 ? -12.102 9.305 -4.773 1 92.38 383 ALA A O 1
ATOM 2798 N N . VAL A 1 384 ? -10.828 7.59 -4.309 1 93.31 384 VAL A N 1
ATOM 2799 C CA . VAL A 1 384 ? -11.281 7.516 -2.924 1 93.31 384 VAL A CA 1
ATOM 2800 C C . VAL A 1 384 ? -10.789 8.742 -2.152 1 93.31 384 VAL A C 1
ATOM 2802 O O . VAL A 1 384 ? -11.555 9.344 -1.396 1 93.31 384 VAL A O 1
ATOM 2805 N N . ALA A 1 385 ? -9.555 9.148 -2.375 1 91.31 385 ALA A N 1
ATOM 2806 C CA . ALA A 1 385 ? -9.008 10.344 -1.727 1 91.31 385 ALA A CA 1
ATOM 2807 C C . ALA A 1 385 ? -9.805 11.586 -2.111 1 91.31 385 ALA A C 1
ATOM 2809 O O . ALA A 1 385 ? -10.148 12.406 -1.251 1 91.31 385 ALA A O 1
ATOM 2810 N N . ALA A 1 386 ? -10.07 11.695 -3.393 1 92.44 386 ALA A N 1
ATOM 2811 C CA . ALA A 1 386 ? -10.852 12.836 -3.875 1 92.44 386 ALA A CA 1
ATOM 2812 C C . ALA A 1 386 ? -12.258 12.828 -3.279 1 92.44 386 ALA A C 1
ATOM 2814 O O . ALA A 1 386 ? -12.805 13.891 -2.953 1 92.44 386 ALA A O 1
ATOM 2815 N N . TRP A 1 387 ? -12.828 11.656 -3.16 1 96.12 387 TRP A N 1
ATOM 2816 C CA . TRP A 1 387 ? -14.164 11.516 -2.602 1 96.12 387 TRP A CA 1
ATOM 2817 C C . TRP A 1 387 ? -14.203 11.953 -1.142 1 96.12 387 TRP A C 1
ATOM 2819 O O . TRP A 1 387 ? -15.125 12.656 -0.72 1 96.12 387 TRP A O 1
ATOM 2829 N N . LEU A 1 388 ? -13.203 11.617 -0.33 1 94.88 388 LEU A N 1
ATOM 2830 C CA . LEU A 1 388 ? -13.125 12.023 1.068 1 94.88 388 LEU A CA 1
ATOM 2831 C C . LEU A 1 388 ? -13.016 13.539 1.188 1 94.88 388 LEU A C 1
ATOM 2833 O O . LEU A 1 388 ? -13.664 14.141 2.045 1 94.88 388 LEU A O 1
ATOM 2837 N N . LEU A 1 389 ? -12.234 14.141 0.301 1 94 389 LEU A N 1
ATOM 2838 C CA . LEU A 1 389 ? -12.102 15.594 0.321 1 94 389 LEU A CA 1
ATOM 2839 C C . LEU A 1 389 ? -13.438 16.266 -0.007 1 94 389 LEU A C 1
ATOM 2841 O O . LEU A 1 389 ? -13.781 17.281 0.586 1 94 389 LEU A O 1
ATOM 2845 N N . ARG A 1 390 ? -14.188 15.672 -0.917 1 95.88 390 ARG A N 1
ATOM 2846 C CA . ARG A 1 390 ? -15.5 16.203 -1.248 1 95.88 390 ARG A CA 1
ATOM 2847 C C . ARG A 1 390 ? -16.438 16.141 -0.049 1 95.88 390 ARG A C 1
ATOM 2849 O O . ARG A 1 390 ? -17.203 17.062 0.205 1 95.88 390 ARG A O 1
ATOM 2856 N N . LEU A 1 391 ? -16.375 15.031 0.699 1 96.81 391 LEU A N 1
ATOM 2857 C CA . LEU A 1 391 ? -17.172 14.898 1.909 1 96.81 391 LEU A CA 1
ATOM 2858 C C . LEU A 1 391 ? -16.812 15.984 2.918 1 96.81 391 LEU A C 1
ATOM 2860 O O . LEU A 1 391 ? -17.703 16.609 3.502 1 96.81 391 LEU A O 1
ATOM 2864 N N . GLU A 1 392 ? -15.555 16.219 3.061 1 95.81 392 GLU A N 1
ATOM 2865 C CA . GLU A 1 392 ? -15.07 17.203 4.016 1 95.81 392 GLU A CA 1
ATOM 2866 C C . GLU A 1 392 ? -15.531 18.609 3.635 1 95.81 392 GLU A C 1
ATOM 2868 O O . GLU A 1 392 ? -16.016 19.359 4.48 1 95.81 392 GLU A O 1
ATOM 2873 N N . ARG A 1 393 ? -15.445 18.953 2.371 1 94.88 393 ARG A N 1
ATOM 2874 C CA . ARG A 1 393 ? -15.875 20.266 1.899 1 94.88 393 ARG A CA 1
ATOM 2875 C C . ARG A 1 393 ? -17.375 20.438 2.057 1 94.88 393 ARG A C 1
ATOM 2877 O O . ARG A 1 393 ? -17.859 21.547 2.275 1 94.88 393 ARG A O 1
ATOM 2884 N N . ALA A 1 394 ? -18.094 19.312 1.999 1 95.62 394 ALA A N 1
ATOM 2885 C CA . ALA A 1 394 ? -19.547 19.344 2.15 1 95.62 394 ALA A CA 1
ATOM 2886 C C . ALA A 1 394 ? -19.938 19.344 3.625 1 95.62 394 ALA A C 1
ATOM 2888 O O . ALA A 1 394 ? -21.125 19.422 3.953 1 95.62 394 ALA A O 1
ATOM 2889 N N . GLY A 1 395 ? -19.016 19.219 4.508 1 94.56 395 GLY A N 1
ATOM 2890 C CA . GLY A 1 395 ? -19.266 19.234 5.941 1 94.56 395 GLY A CA 1
ATOM 2891 C C . GLY A 1 395 ? -19.797 17.922 6.465 1 94.56 395 GLY A C 1
ATOM 2892 O O . GLY A 1 395 ? -20.344 17.859 7.566 1 94.56 395 GLY A O 1
ATOM 2893 N N . VAL A 1 396 ? -19.672 16.828 5.609 1 96.94 396 VAL A N 1
ATOM 2894 C CA . VAL A 1 396 ? -20.125 15.5 6.035 1 96.94 396 VAL A CA 1
ATOM 2895 C C . VAL A 1 396 ? -19.078 14.883 6.977 1 96.94 396 VAL A C 1
ATOM 2897 O O . VAL A 1 396 ? -17.906 14.789 6.629 1 96.94 396 VAL A O 1
ATOM 2900 N N . GLU A 1 397 ? -19.516 14.516 8.148 1 96.38 397 GLU A N 1
ATOM 2901 C CA . GLU A 1 397 ? -18.594 14 9.148 1 96.38 397 GLU A CA 1
ATOM 2902 C C . GLU A 1 397 ? -18.859 12.531 9.453 1 96.38 397 GLU A C 1
ATOM 2904 O O . GLU A 1 397 ? -18.078 11.875 10.141 1 96.38 397 GLU A O 1
ATOM 2909 N N . ARG A 1 398 ? -19.953 12.047 9.031 1 96.25 398 ARG A N 1
ATOM 2910 C CA . ARG A 1 398 ? -20.312 10.648 9.18 1 96.25 398 ARG A CA 1
ATOM 2911 C C . ARG A 1 398 ? -21.062 10.133 7.953 1 96.25 398 ARG A C 1
ATOM 2913 O O . ARG A 1 398 ? -21.938 10.82 7.422 1 96.25 398 ARG A O 1
ATOM 2920 N N . VAL A 1 399 ? -20.641 8.992 7.457 1 97.81 399 VAL A N 1
ATOM 2921 C CA . VAL A 1 399 ? -21.312 8.352 6.332 1 97.81 399 VAL A CA 1
ATOM 2922 C C . VAL A 1 399 ? -21.828 6.977 6.754 1 97.81 399 VAL A C 1
ATOM 2924 O O . VAL A 1 399 ? -21.062 6.156 7.27 1 97.81 399 VAL A O 1
ATOM 2927 N N . GLU A 1 400 ? -23.062 6.766 6.637 1 97.5 400 GLU A N 1
ATOM 2928 C CA . GLU A 1 400 ? -23.656 5.441 6.812 1 97.5 400 GLU A CA 1
ATOM 2929 C C . GLU A 1 400 ? -23.969 4.797 5.465 1 97.5 400 GLU A C 1
ATOM 2931 O O . GLU A 1 400 ? -24.828 5.281 4.723 1 97.5 400 GLU A O 1
ATOM 2936 N N . VAL A 1 401 ? -23.25 3.791 5.168 1 97.94 401 VAL A N 1
ATOM 2937 C CA . VAL A 1 401 ? -23.453 3.043 3.932 1 97.94 401 VAL A CA 1
ATOM 2938 C C . VAL A 1 401 ? -24.531 1.984 4.133 1 97.94 401 VAL A C 1
ATOM 2940 O O . VAL A 1 401 ? -24.375 1.075 4.953 1 97.94 401 VAL A O 1
ATOM 2943 N N . LEU A 1 402 ? -25.547 2.092 3.32 1 97.38 402 LEU A N 1
ATOM 2944 C CA . LEU A 1 402 ? -26.75 1.288 3.545 1 97.38 402 LEU A CA 1
ATOM 2945 C C . LEU A 1 402 ? -26.844 0.154 2.529 1 97.38 402 LEU A C 1
ATOM 2947 O O . LEU A 1 402 ? -26.406 0.307 1.382 1 97.38 402 LEU A O 1
ATOM 2951 N N . GLY A 1 403 ? -27.359 -0.972 2.975 1 95.12 403 GLY A N 1
ATOM 2952 C CA . GLY A 1 403 ? -27.672 -2.076 2.082 1 95.12 403 GLY A CA 1
ATOM 2953 C C . GLY A 1 403 ? -28.953 -1.876 1.313 1 95.12 403 GLY A C 1
ATOM 2954 O O . GLY A 1 403 ? -29.5 -0.767 1.267 1 95.12 403 GLY A O 1
ATOM 2955 N N . GLU A 1 404 ? -29.359 -2.908 0.636 1 88 404 GLU A N 1
ATOM 2956 C CA . GLU A 1 404 ? -30.641 -2.889 -0.068 1 88 404 GLU A CA 1
ATOM 2957 C C . GLU A 1 404 ? -31.812 -2.893 0.912 1 88 404 GLU A C 1
ATOM 2959 O O . GLU A 1 404 ? -31.703 -3.408 2.025 1 88 404 GLU A O 1
ATOM 2964 N N . PRO A 1 405 ? -32.906 -2.238 0.498 1 85.44 405 PRO A N 1
ATOM 2965 C CA . PRO A 1 405 ? -34.062 -2.229 1.387 1 85.44 405 PRO A CA 1
ATOM 2966 C C . PRO A 1 405 ? -34.625 -3.625 1.642 1 85.44 405 PRO A C 1
ATOM 2968 O O . PRO A 1 405 ? -34.719 -4.434 0.715 1 85.44 405 PRO A O 1
ATOM 2971 N N . GLY A 1 406 ? -34.781 -3.986 2.891 1 76.5 406 GLY A N 1
ATOM 2972 C CA . GLY A 1 406 ? -35.438 -5.23 3.258 1 76.5 406 GLY A CA 1
ATOM 2973 C C . GLY A 1 406 ? -36.938 -5.191 3.062 1 76.5 406 GLY A C 1
ATOM 2974 O O . GLY A 1 406 ? -37.438 -4.348 2.33 1 76.5 406 GLY A O 1
ATOM 2975 N N . GLU A 1 407 ? -37.656 -6.254 3.613 1 68.81 407 GLU A N 1
ATOM 2976 C CA . GLU A 1 407 ? -39.094 -6.434 3.465 1 68.81 407 GLU A CA 1
ATOM 2977 C C . GLU A 1 407 ? -39.844 -5.227 4 1 68.81 407 GLU A C 1
ATOM 2979 O O . GLU A 1 407 ? -40.844 -4.805 3.408 1 68.81 407 GLU A O 1
ATOM 2984 N N . ARG A 1 408 ? -39.531 -4.641 5.113 1 72.62 408 ARG A N 1
ATOM 2985 C CA . ARG A 1 408 ? -40.281 -3.521 5.676 1 72.62 408 ARG A CA 1
ATOM 2986 C C . ARG A 1 408 ? -39.594 -2.191 5.332 1 72.62 408 ARG A C 1
ATOM 2988 O O . ARG A 1 408 ? -39.812 -1.195 6.031 1 72.62 408 ARG A O 1
ATOM 2995 N N . GLY A 1 409 ? -38.656 -2.322 4.496 1 73.06 409 GLY A N 1
ATOM 2996 C CA . GLY A 1 409 ? -38.062 -1.091 4 1 73.06 409 GLY A CA 1
ATOM 2997 C C . GLY A 1 409 ? -36.812 -0.687 4.762 1 73.06 409 GLY A C 1
ATOM 2998 O O . GLY A 1 409 ? -36.125 0.244 4.363 1 73.06 409 GLY A O 1
ATOM 2999 N N . ALA A 1 410 ? -36.625 -1.336 5.898 1 79.19 410 ALA A N 1
ATOM 3000 C CA . ALA A 1 410 ? -35.469 -1.004 6.699 1 79.19 410 ALA A CA 1
ATOM 3001 C C . ALA A 1 410 ? -34.188 -1.476 6.02 1 79.19 410 ALA A C 1
ATOM 3003 O O . ALA A 1 410 ? -34.156 -2.523 5.367 1 79.19 410 ALA A O 1
ATOM 3004 N N . ARG A 1 411 ? -33.156 -0.464 5.969 1 88.44 411 ARG A N 1
ATOM 3005 C CA . ARG A 1 411 ? -31.859 -0.798 5.383 1 88.44 411 ARG A CA 1
ATOM 3006 C C . ARG A 1 411 ? -30.812 -1.038 6.465 1 88.44 411 ARG A C 1
ATOM 3008 O O . ARG A 1 411 ? -30.703 -0.267 7.422 1 88.44 411 ARG A O 1
ATOM 3015 N N . ASP A 1 412 ? -30.125 -2.129 6.324 1 92.75 412 ASP A N 1
ATOM 3016 C CA . ASP A 1 412 ? -29.016 -2.404 7.23 1 92.75 412 ASP A CA 1
ATOM 3017 C C . ASP A 1 412 ? -27.828 -1.476 6.945 1 92.75 412 ASP A C 1
ATOM 3019 O O . ASP A 1 412 ? -27.609 -1.088 5.797 1 92.75 412 ASP A O 1
ATOM 3023 N N . VAL A 1 413 ? -27.219 -1.015 7.973 1 96.06 413 VAL A N 1
ATOM 3024 C CA . VAL A 1 413 ? -25.969 -0.273 7.82 1 96.06 413 VAL A CA 1
ATOM 3025 C C . VAL A 1 413 ? -24.812 -1.245 7.578 1 96.06 413 VAL A C 1
ATOM 3027 O O . VAL A 1 413 ? -24.531 -2.094 8.422 1 96.06 413 VAL A O 1
ATOM 3030 N N . LEU A 1 414 ? -24.188 -1.107 6.441 1 97.38 414 LEU A N 1
ATOM 3031 C CA . LEU A 1 414 ? -23.141 -2.031 6.035 1 97.38 414 LEU A CA 1
ATOM 3032 C C . LEU A 1 414 ? -21.766 -1.529 6.492 1 97.38 414 LEU A C 1
ATOM 3034 O O . LEU A 1 414 ? -20.844 -2.324 6.699 1 97.38 414 LEU A O 1
ATOM 3038 N N . ALA A 1 415 ? -21.578 -0.318 6.566 1 97.69 415 ALA A N 1
ATOM 3039 C CA . ALA A 1 415 ? -20.344 0.321 7.012 1 97.69 415 ALA A CA 1
ATOM 3040 C C . ALA A 1 415 ? -20.609 1.741 7.504 1 97.69 415 ALA A C 1
ATOM 3042 O O . ALA A 1 415 ? -21.625 2.348 7.156 1 97.69 415 ALA A O 1
ATOM 3043 N N . VAL A 1 416 ? -19.797 2.211 8.297 1 97.38 416 VAL A N 1
ATOM 3044 C CA . VAL A 1 416 ? -19.859 3.58 8.805 1 97.38 416 VAL A CA 1
ATOM 3045 C C . VAL A 1 416 ? -18.5 4.242 8.695 1 97.38 416 VAL A C 1
ATOM 3047 O O . VAL A 1 416 ? -17.484 3.682 9.141 1 97.38 416 VAL A O 1
ATOM 3050 N N . LEU A 1 417 ? -18.406 5.312 8.031 1 97.62 417 LEU A N 1
ATOM 3051 C CA . LEU A 1 417 ? -17.234 6.176 8.039 1 97.62 417 LEU A CA 1
ATOM 3052 C C . LEU A 1 417 ? -17.422 7.352 8.992 1 97.62 417 LEU A C 1
ATOM 3054 O O . LEU A 1 417 ? -18.453 8.031 8.938 1 97.62 417 LEU A O 1
ATOM 3058 N N . THR A 1 418 ? -16.531 7.559 9.836 1 96.38 418 THR A N 1
ATOM 3059 C CA . THR A 1 418 ? -16.609 8.648 10.805 1 96.38 418 THR A CA 1
ATOM 3060 C C . THR A 1 418 ? -15.367 9.531 10.734 1 96.38 418 THR A C 1
ATOM 3062 O O . THR A 1 418 ? -14.25 9.047 10.922 1 96.38 418 THR A O 1
ATOM 3065 N N . CYS A 1 419 ? -15.594 10.781 10.453 1 96.19 419 CYS A N 1
ATOM 3066 C CA . CYS A 1 419 ? -14.531 11.781 10.484 1 96.19 419 CYS A CA 1
ATOM 3067 C C . CYS A 1 419 ? -14.141 12.117 11.922 1 96.19 419 CYS A C 1
ATOM 3069 O O . CYS A 1 419 ? -15 12.195 12.797 1 96.19 419 CYS A O 1
ATOM 3071 N N . ALA A 1 420 ? -12.914 12.344 12.18 1 94.56 420 ALA A N 1
ATOM 3072 C CA . ALA A 1 420 ? -12.445 12.695 13.516 1 94.56 420 ALA A CA 1
ATOM 3073 C C . ALA A 1 420 ? -13.195 13.906 14.055 1 94.56 420 ALA A C 1
ATOM 3075 O O . ALA A 1 420 ? -13.477 13.984 15.258 1 94.56 420 ALA A O 1
ATOM 3076 N N . ARG A 1 421 ? -13.578 14.812 13.188 1 95.5 421 ARG A N 1
ATOM 3077 C CA . ARG A 1 421 ? -14.234 16.062 13.555 1 95.5 421 ARG A CA 1
ATOM 3078 C C . ARG A 1 421 ? -15.555 15.797 14.281 1 95.5 421 ARG A C 1
ATOM 3080 O O . ARG A 1 421 ? -15.969 16.594 15.125 1 95.5 421 ARG A O 1
ATOM 3087 N N . ALA A 1 422 ? -16.156 14.688 13.992 1 94.62 422 ALA A N 1
ATOM 3088 C CA . ALA A 1 422 ? -17.438 14.344 14.609 1 94.62 422 ALA A CA 1
ATOM 3089 C C . ALA A 1 422 ? -17.281 14.172 16.125 1 94.62 422 ALA A C 1
ATOM 3091 O O . ALA A 1 422 ? -18.172 14.555 16.891 1 94.62 422 ALA A O 1
ATOM 3092 N N . ARG A 1 423 ? -16.188 13.648 16.547 1 91.94 423 ARG A N 1
ATOM 3093 C CA . ARG A 1 423 ? -15.945 13.406 17.969 1 91.94 423 ARG A CA 1
ATOM 3094 C C . ARG A 1 423 ? -15.922 14.711 18.75 1 91.94 423 ARG A C 1
ATOM 3096 O O . ARG A 1 423 ? -16.594 14.836 19.781 1 91.94 423 ARG A O 1
ATOM 3103 N N . TRP A 1 424 ? -15.203 15.656 18.281 1 93.06 424 TRP A N 1
ATOM 3104 C CA . TRP A 1 424 ? -15.047 16.922 18.984 1 93.06 424 TRP A CA 1
ATOM 3105 C C . TRP A 1 424 ? -16.297 17.781 18.844 1 93.06 424 TRP A C 1
ATOM 3107 O O . TRP A 1 424 ? -16.594 18.609 19.719 1 93.06 424 TRP A O 1
ATOM 3117 N N . ARG A 1 425 ? -16.953 17.656 17.688 1 91.12 425 ARG A N 1
ATOM 3118 C CA . ARG A 1 425 ? -18.25 18.328 17.562 1 91.12 425 ARG A CA 1
ATOM 3119 C C . ARG A 1 425 ? -19.188 17.891 18.672 1 91.12 425 ARG A C 1
ATOM 3121 O O . ARG A 1 425 ? -19.859 18.719 19.297 1 91.12 425 ARG A O 1
ATOM 3128 N N . ARG A 1 426 ? -19.203 16.688 18.922 1 89 426 ARG A N 1
ATOM 3129 C CA . ARG A 1 426 ? -20.047 16.172 20 1 89 426 ARG A CA 1
ATOM 3130 C C . ARG A 1 426 ? -19.625 16.719 21.344 1 89 426 ARG A C 1
ATOM 3132 O O . ARG A 1 426 ? -20.484 17.078 22.172 1 89 426 ARG A O 1
ATOM 3139 N N . ARG A 1 427 ? -18.375 16.78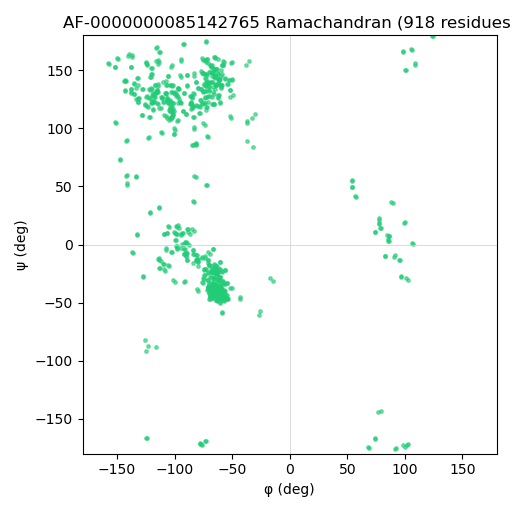1 21.578 1 88.19 427 ARG A N 1
ATOM 3140 C CA . ARG A 1 427 ? -17.875 17.328 22.828 1 88.19 427 ARG A CA 1
ATOM 3141 C C . ARG A 1 427 ? -18.375 18.75 23.031 1 88.19 427 ARG A C 1
ATOM 3143 O O . ARG A 1 427 ? -18.641 19.172 24.172 1 88.19 427 ARG A O 1
ATOM 3150 N N . ARG A 1 428 ? -18.531 19.469 21.984 1 87.62 428 ARG A N 1
ATOM 3151 C CA . ARG A 1 428 ? -18.938 20.859 22.094 1 87.62 428 ARG A CA 1
ATOM 3152 C C . ARG A 1 428 ? -20.453 21.016 21.891 1 87.62 428 ARG A C 1
ATOM 3154 O O . ARG A 1 428 ? -20.938 22.109 21.578 1 87.62 428 ARG A O 1
ATOM 3161 N N . GLY A 1 429 ? -21.172 19.891 22 1 87.06 429 GLY A N 1
ATOM 3162 C CA . GLY A 1 429 ? -22.625 19.906 22.016 1 87.06 429 GLY A CA 1
ATOM 3163 C C . GLY A 1 429 ? -23.234 19.922 20.625 1 87.06 429 GLY A C 1
ATOM 3164 O O . GLY A 1 429 ? -24.438 20.141 20.484 1 87.06 429 GLY A O 1
ATOM 3165 N N . GLY A 1 430 ? -22.328 19.734 19.641 1 89 430 GLY A N 1
ATOM 3166 C CA . GLY A 1 430 ? -22.859 19.688 18.281 1 89 430 GLY A CA 1
ATOM 3167 C C . GLY A 1 430 ? -23.188 18.281 17.812 1 89 430 GLY A C 1
ATOM 3168 O O . GLY A 1 430 ? -23.031 17.312 18.562 1 89 430 GLY A O 1
ATOM 3169 N N . THR A 1 431 ? -23.797 18.266 16.656 1 91.12 431 THR A N 1
ATOM 3170 C CA . THR A 1 431 ? -24.125 16.984 16.031 1 91.12 431 THR A CA 1
ATOM 3171 C C . THR A 1 431 ? -23.438 16.859 14.664 1 91.12 431 THR A C 1
ATOM 3173 O O . THR A 1 431 ? -23.406 17.812 13.891 1 91.12 431 THR A O 1
ATOM 3176 N N . ALA A 1 432 ? -22.875 15.711 14.5 1 91.69 432 ALA A N 1
ATOM 3177 C CA . ALA A 1 432 ? -22.203 15.453 13.227 1 91.69 432 ALA A CA 1
ATOM 3178 C C . ALA A 1 432 ? -23.203 15.383 12.078 1 91.69 432 ALA A C 1
ATOM 3180 O O . ALA A 1 432 ? -24.297 14.859 12.242 1 91.69 432 ALA A O 1
ATOM 3181 N N . ARG A 1 433 ? -22.844 15.938 10.984 1 94.88 433 ARG A N 1
ATOM 3182 C CA . ARG A 1 433 ? -23.656 15.781 9.781 1 94.88 433 ARG A CA 1
ATOM 3183 C C . ARG A 1 433 ? -23.5 14.383 9.195 1 94.88 433 ARG A C 1
ATOM 3185 O O . ARG A 1 433 ? -22.391 13.961 8.867 1 94.88 433 ARG A O 1
ATOM 3192 N N . VAL A 1 434 ? -24.609 13.688 9.078 1 96.19 434 VAL A N 1
ATOM 3193 C CA . VAL A 1 434 ? -24.609 12.297 8.625 1 96.19 434 VAL A CA 1
ATOM 3194 C C . VAL A 1 434 ? -25.156 12.219 7.199 1 96.19 434 VAL A C 1
ATOM 3196 O O . VAL A 1 434 ? -26.172 12.836 6.879 1 96.19 434 VAL A O 1
ATOM 3199 N N . TRP A 1 435 ? -24.453 11.648 6.348 1 97.88 435 TRP A N 1
ATOM 3200 C CA . TRP A 1 435 ? -24.938 11.305 5.016 1 97.88 435 TRP A CA 1
ATOM 3201 C C . TRP A 1 435 ? -25.219 9.812 4.91 1 97.88 435 TRP A C 1
ATOM 3203 O O . TRP A 1 435 ? -24.328 8.984 5.133 1 97.88 435 TRP A O 1
ATOM 3213 N N . ARG A 1 436 ? -26.484 9.453 4.699 1 97.12 436 ARG A N 1
ATOM 3214 C CA . ARG A 1 436 ? -26.891 8.07 4.469 1 97.12 436 ARG A CA 1
ATOM 3215 C C . ARG A 1 436 ? -26.984 7.766 2.977 1 97.12 436 ARG A C 1
ATOM 3217 O O . ARG A 1 436 ? -27.672 8.469 2.24 1 97.12 436 ARG A O 1
ATOM 3224 N N . VAL A 1 437 ? -26.219 6.766 2.559 1 97.44 437 VAL A N 1
ATOM 3225 C CA . VAL A 1 437 ? -26.125 6.512 1.125 1 97.44 437 VAL A CA 1
ATOM 3226 C C . VAL A 1 437 ? -26.188 5.008 0.864 1 97.44 437 VAL A C 1
ATOM 3228 O O . VAL A 1 437 ? -25.484 4.234 1.528 1 97.44 437 VAL A O 1
ATOM 3231 N N . PRO A 1 438 ? -27.078 4.555 -0.118 1 96.75 438 PRO A N 1
ATOM 3232 C CA . PRO A 1 438 ? -27.031 3.141 -0.5 1 96.75 438 PRO A CA 1
ATOM 3233 C C . PRO A 1 438 ? -25.672 2.736 -1.085 1 96.75 438 PRO A C 1
ATOM 3235 O O . PRO A 1 438 ? -25.062 3.5 -1.841 1 96.75 438 PRO A O 1
ATOM 3238 N N . VAL A 1 439 ? -25.266 1.554 -0.739 1 96.94 439 VAL A N 1
ATOM 3239 C CA . VAL A 1 439 ? -23.969 1.051 -1.164 1 96.94 439 VAL A CA 1
ATOM 3240 C C . VAL A 1 439 ? -23.875 1.045 -2.689 1 96.94 439 VAL A C 1
ATOM 3242 O O . VAL A 1 439 ? -22.812 1.295 -3.264 1 96.94 439 VAL A O 1
ATOM 3245 N N . SER A 1 440 ? -24.969 0.841 -3.398 1 95.5 440 SER A N 1
ATOM 3246 C CA . SER A 1 440 ? -25.016 0.775 -4.855 1 95.5 440 SER A CA 1
ATOM 3247 C C . SER A 1 440 ? -24.656 2.119 -5.48 1 95.5 440 SER A C 1
ATOM 3249 O O . SER A 1 440 ? -24.078 2.17 -6.57 1 95.5 440 SER A O 1
ATOM 3251 N N . ARG A 1 441 ? -24.938 3.176 -4.824 1 95.94 441 ARG A N 1
ATOM 3252 C CA . ARG A 1 441 ? -24.641 4.512 -5.328 1 95.94 441 ARG A CA 1
ATOM 3253 C C . ARG A 1 441 ? -23.141 4.793 -5.273 1 95.94 441 ARG A C 1
ATOM 3255 O O . ARG A 1 441 ? -22.641 5.684 -5.965 1 95.94 441 ARG A O 1
ATOM 3262 N N . LEU A 1 442 ? -22.453 4.047 -4.438 1 96.31 442 LEU A N 1
ATOM 3263 C CA . LEU A 1 442 ? -21 4.195 -4.328 1 96.31 442 LEU A CA 1
ATOM 3264 C C . LEU A 1 442 ? -20.281 3.238 -5.27 1 96.31 442 LEU A C 1
ATOM 3266 O O . LEU A 1 442 ? -19.047 3.201 -5.301 1 96.31 442 LEU A O 1
ATOM 3270 N N . GLY A 1 443 ? -21.094 2.381 -5.977 1 96.19 443 GLY A N 1
ATOM 3271 C CA . GLY A 1 443 ? -20.5 1.4 -6.875 1 96.19 443 GLY A CA 1
ATOM 3272 C C . GLY A 1 443 ? -19.922 0.203 -6.152 1 96.19 443 GLY A C 1
ATOM 3273 O O . GLY A 1 443 ? -19 -0.453 -6.664 1 96.19 443 GLY A O 1
ATOM 3274 N N . TRP A 1 444 ? -20.281 -0.026 -4.961 1 96.75 444 TRP A N 1
ATOM 3275 C CA . TRP A 1 444 ? -19.812 -1.146 -4.152 1 96.75 444 TRP A CA 1
ATOM 3276 C C . TRP A 1 444 ? -20.953 -2.129 -3.875 1 96.75 444 TRP A C 1
ATOM 3278 O O . TRP A 1 444 ? -22.109 -1.831 -4.141 1 96.75 444 TRP A O 1
ATOM 3288 N N . ALA A 1 445 ? -20.719 -3.279 -3.441 1 96.25 445 ALA A N 1
ATOM 3289 C CA . ALA A 1 445 ? -21.672 -4.316 -3.064 1 96.25 445 ALA A CA 1
ATOM 3290 C C . ALA A 1 445 ? -21.094 -5.238 -1.997 1 96.25 445 ALA A C 1
ATOM 3292 O O . ALA A 1 445 ? -19.875 -5.328 -1.843 1 96.25 445 ALA A O 1
ATOM 3293 N N . PRO A 1 446 ? -21.953 -5.84 -1.173 1 95.5 446 PRO A N 1
ATOM 3294 C CA . PRO A 1 446 ? -21.453 -6.867 -0.258 1 95.5 446 PRO A CA 1
ATOM 3295 C C . PRO A 1 446 ? -20.734 -8 -0.983 1 95.5 446 PRO A C 1
ATOM 3297 O O . PRO A 1 446 ? -21.125 -8.375 -2.094 1 95.5 446 PRO A O 1
ATOM 3300 N N . VAL A 1 447 ? -19.672 -8.508 -0.379 1 93.25 447 VAL A N 1
ATOM 3301 C CA . VAL A 1 447 ? -19.016 -9.703 -0.892 1 93.25 447 VAL A CA 1
ATOM 3302 C C . VAL A 1 447 ? -19.969 -10.898 -0.805 1 93.25 447 VAL A C 1
ATOM 3304 O O . VAL A 1 447 ? -20.672 -11.062 0.19 1 93.25 447 VAL A O 1
ATOM 3307 N N . ALA A 1 448 ? -20 -11.648 -1.784 1 86.88 448 ALA A N 1
ATOM 3308 C CA . ALA A 1 448 ? -20.875 -12.82 -1.812 1 86.88 448 ALA A CA 1
ATOM 3309 C C . ALA A 1 448 ? -20.562 -13.766 -0.653 1 86.88 448 ALA A C 1
ATOM 3311 O O . ALA A 1 448 ? -19.438 -13.773 -0.136 1 86.88 448 ALA A O 1
ATOM 3312 N N . ALA A 1 449 ? -21.531 -14.547 -0.242 1 82.38 449 ALA A N 1
ATOM 3313 C CA . ALA A 1 449 ? -21.391 -15.5 0.857 1 82.38 449 ALA A CA 1
ATOM 3314 C C . ALA A 1 449 ? -20.203 -16.438 0.616 1 82.38 449 ALA A C 1
ATOM 3316 O O . ALA A 1 449 ? -19.406 -16.688 1.522 1 82.38 449 ALA A O 1
ATOM 3317 N N . VAL A 1 450 ? -20.203 -16.906 -0.597 1 83.94 450 VAL A N 1
ATOM 3318 C CA . VAL A 1 450 ? -19.031 -17.641 -1.051 1 83.94 450 VAL A CA 1
ATOM 3319 C C . VAL A 1 450 ? -18.281 -16.844 -2.119 1 83.94 450 VAL A C 1
ATOM 3321 O O . VAL A 1 450 ? -18.672 -16.859 -3.293 1 83.94 450 VAL A O 1
ATOM 3324 N N . PRO A 1 451 ? -17.297 -16.141 -1.641 1 86.5 451 PRO A N 1
ATOM 3325 C CA . PRO A 1 451 ? -16.625 -15.258 -2.607 1 86.5 451 PRO A CA 1
ATOM 3326 C C . PRO A 1 451 ? -15.828 -16.031 -3.658 1 86.5 451 PRO A C 1
ATOM 3328 O O . PRO A 1 451 ? -15.234 -17.062 -3.348 1 86.5 451 PRO A O 1
ATOM 3331 N N . ASP A 1 452 ? -15.914 -15.57 -4.824 1 85.06 452 ASP A N 1
ATOM 3332 C CA . ASP A 1 452 ? -15.031 -16.047 -5.887 1 85.06 452 ASP A CA 1
ATOM 3333 C C . ASP A 1 452 ? -13.672 -15.359 -5.828 1 85.06 452 ASP A C 1
ATOM 3335 O O . ASP A 1 452 ? -13.453 -14.352 -6.5 1 85.06 452 ASP A O 1
ATOM 3339 N N . LEU A 1 453 ? -12.766 -15.93 -5.043 1 84.94 453 LEU A N 1
ATOM 3340 C CA . LEU A 1 453 ? -11.461 -15.328 -4.801 1 84.94 453 LEU A CA 1
ATOM 3341 C C . LEU A 1 453 ? -10.625 -15.305 -6.078 1 84.94 453 LEU A C 1
ATOM 3343 O O . LEU A 1 453 ? -9.891 -14.344 -6.328 1 84.94 453 LEU A O 1
ATOM 3347 N N . GLU A 1 454 ? -10.758 -16.266 -6.891 1 79.69 454 GLU A N 1
ATOM 3348 C CA . GLU A 1 454 ? -10.008 -16.312 -8.141 1 79.69 454 GLU A CA 1
ATOM 3349 C C . GLU A 1 454 ? -10.406 -15.164 -9.062 1 79.69 454 GLU A C 1
ATOM 3351 O O . GLU A 1 454 ? -9.539 -14.523 -9.664 1 79.69 454 GLU A O 1
ATOM 3356 N N . ALA A 1 455 ? -11.641 -14.914 -9.086 1 81 455 ALA A N 1
ATOM 3357 C CA . ALA A 1 455 ? -12.117 -13.797 -9.898 1 81 455 ALA A CA 1
ATOM 3358 C C . ALA A 1 455 ? -11.648 -12.461 -9.336 1 81 455 ALA A C 1
ATOM 3360 O O . ALA A 1 455 ? -11.289 -11.555 -10.086 1 81 455 ALA A O 1
ATOM 3361 N N . TRP A 1 456 ? -11.617 -12.383 -8.031 1 85.25 456 TRP A N 1
ATOM 3362 C CA . TRP A 1 456 ? -11.195 -11.148 -7.379 1 85.25 456 TRP A CA 1
ATOM 3363 C C . TRP A 1 456 ? -9.719 -10.883 -7.629 1 85.25 456 TRP A C 1
ATOM 3365 O O . TRP A 1 456 ? -9.32 -9.742 -7.895 1 85.25 456 TRP A O 1
ATOM 3375 N N . TRP A 1 457 ? -8.945 -11.828 -7.68 1 77.31 457 TRP A N 1
ATOM 3376 C CA . TRP A 1 457 ? -7.496 -11.664 -7.805 1 77.31 457 TRP A CA 1
ATOM 3377 C C . TRP A 1 457 ? -7.09 -11.547 -9.266 1 77.31 457 TRP A C 1
ATOM 3379 O O . TRP A 1 457 ? -5.949 -11.188 -9.578 1 77.31 457 TRP A O 1
ATOM 3389 N N . GLY A 1 458 ? -8.094 -11.391 -10.461 1 65.69 458 GLY A N 1
ATOM 3390 C CA . GLY A 1 458 ? -7.84 -11.148 -11.867 1 65.69 458 GLY A CA 1
ATOM 3391 C C . GLY A 1 458 ? -7.566 -12.422 -12.656 1 65.69 458 GLY A C 1
ATOM 3392 O O . GLY A 1 458 ? -7.082 -12.367 -13.789 1 65.69 458 GLY A O 1
ATOM 3393 N N . GLY A 1 459 ? -7.605 -13.68 -12.195 1 52.47 459 GLY A N 1
ATOM 3394 C CA . GLY A 1 459 ? -7.109 -14.789 -12.992 1 52.47 459 GLY A CA 1
ATOM 3395 C C . GLY A 1 459 ? -8.195 -15.781 -13.367 1 52.47 459 GLY A C 1
ATOM 3396 O O . GLY A 1 459 ? -9.383 -15.469 -13.289 1 52.47 459 GLY A O 1
ATOM 3397 N N . TRP A 1 460 ? -8.797 -16.922 -12.859 1 48.47 460 TRP A N 1
ATOM 3398 C CA . TRP A 1 460 ? -8.836 -18.25 -13.484 1 48.47 460 TRP A CA 1
ATOM 3399 C C . TRP A 1 460 ? -10.07 -18.391 -14.367 1 48.47 460 TRP A C 1
ATOM 3401 O O . TRP A 1 460 ? -10.359 -19.484 -14.867 1 48.47 460 TRP A O 1
ATOM 3411 N N . GLY A 1 461 ? -11.125 -17.391 -14.406 1 38.97 461 GLY A N 1
ATOM 3412 C CA . GLY A 1 461 ? -12.281 -17.859 -15.148 1 38.97 461 GLY A CA 1
ATOM 3413 C C . GLY A 1 461 ? -12.062 -17.891 -16.641 1 38.97 461 GLY A C 1
ATOM 3414 O O . GLY A 1 461 ? -11.148 -17.25 -17.156 1 38.97 461 GLY A O 1
ATOM 3415 N N . MET B 1 1 ? 10.859 -41.5 -30.453 1 68.69 1 MET B N 1
ATOM 3416 C CA . MET B 1 1 ? 12.266 -41.25 -30.156 1 68.69 1 MET B CA 1
ATOM 3417 C C . MET B 1 1 ? 12.68 -41.969 -28.891 1 68.69 1 MET B C 1
ATOM 3419 O O . MET B 1 1 ? 11.883 -42.125 -27.953 1 68.69 1 MET B O 1
ATOM 3423 N N . ASP B 1 2 ? 13.742 -42.688 -28.875 1 73.12 2 ASP B N 1
ATOM 3424 C CA . ASP B 1 2 ? 14.242 -43.344 -27.672 1 73.12 2 ASP B CA 1
ATOM 3425 C C . ASP B 1 2 ? 14.82 -42.344 -26.688 1 73.12 2 ASP B C 1
ATOM 3427 O O . ASP B 1 2 ? 15.625 -41.5 -27.062 1 73.12 2 ASP B O 1
ATOM 3431 N N . VAL B 1 3 ? 14.156 -42.344 -25.516 1 81 3 VAL B N 1
ATOM 3432 C CA . VAL B 1 3 ? 14.625 -41.406 -24.484 1 81 3 VAL B CA 1
ATOM 3433 C C . VAL B 1 3 ? 15.414 -42.188 -23.422 1 81 3 VAL B C 1
ATOM 3435 O O . VAL B 1 3 ? 15.039 -43.281 -23.047 1 81 3 VAL B O 1
ATOM 3438 N N . SER B 1 4 ? 16.5 -41.625 -23.031 1 84.62 4 SER B N 1
ATOM 3439 C CA . SER B 1 4 ? 17.469 -42.406 -22.266 1 84.62 4 SER B CA 1
ATOM 3440 C C . SER B 1 4 ? 17.469 -41.969 -20.797 1 84.62 4 SER B C 1
ATOM 3442 O O . SER B 1 4 ? 18.078 -42.656 -19.953 1 84.62 4 SER B O 1
ATOM 3444 N N . ALA B 1 5 ? 16.703 -41 -20.5 1 89.5 5 ALA B N 1
ATOM 3445 C CA . ALA B 1 5 ? 16.688 -40.562 -19.109 1 89.5 5 ALA B CA 1
ATOM 3446 C C . ALA B 1 5 ? 15.938 -41.594 -18.234 1 89.5 5 ALA B C 1
ATOM 3448 O O . ALA B 1 5 ? 14.891 -42.094 -18.641 1 89.5 5 ALA B O 1
ATOM 3449 N N . ALA B 1 6 ? 16.516 -41.906 -17.062 1 95.56 6 ALA B N 1
ATOM 3450 C CA . ALA B 1 6 ? 15.812 -42.719 -16.094 1 95.56 6 ALA B CA 1
ATOM 3451 C C . ALA B 1 6 ? 14.656 -41.938 -15.461 1 95.56 6 ALA B C 1
ATOM 3453 O O . ALA B 1 6 ? 14.82 -40.812 -15.039 1 95.56 6 ALA B O 1
ATOM 3454 N N . VAL B 1 7 ? 13.508 -42.531 -15.492 1 98.19 7 VAL B N 1
ATOM 3455 C CA . VAL B 1 7 ? 12.328 -41.812 -14.992 1 98.19 7 VAL B CA 1
ATOM 3456 C C . VAL B 1 7 ? 11.734 -42.594 -13.812 1 98.19 7 VAL B C 1
ATOM 3458 O O . VAL B 1 7 ? 11.672 -43.812 -13.828 1 98.19 7 VAL B O 1
ATOM 3461 N N . SER B 1 8 ? 11.484 -41.906 -12.742 1 98.81 8 SER B N 1
ATOM 3462 C CA . SER B 1 8 ? 10.68 -42.438 -11.641 1 98.81 8 SER B CA 1
ATOM 3463 C C . SER B 1 8 ? 9.266 -41.875 -11.68 1 98.81 8 SER B C 1
ATOM 3465 O O . SER B 1 8 ? 9.062 -40.656 -11.609 1 98.81 8 SER B O 1
ATOM 3467 N N . VAL B 1 9 ? 8.305 -42.75 -11.844 1 98.88 9 VAL B N 1
ATOM 3468 C CA . VAL B 1 9 ? 6.898 -42.344 -11.727 1 98.88 9 VAL B CA 1
ATOM 3469 C C . VAL B 1 9 ? 6.477 -42.375 -10.258 1 98.88 9 VAL B C 1
ATOM 3471 O O . VAL B 1 9 ? 6.602 -43.406 -9.586 1 98.88 9 VAL B O 1
ATOM 3474 N N . VAL B 1 10 ? 6.055 -41.25 -9.719 1 98.88 10 VAL B N 1
ATOM 3475 C CA . VAL B 1 10 ? 5.617 -41.094 -8.336 1 98.88 10 VAL B CA 1
ATOM 3476 C C . VAL B 1 10 ? 4.094 -41.031 -8.281 1 98.88 10 VAL B C 1
ATOM 3478 O O . VAL B 1 10 ? 3.496 -40.125 -8.883 1 98.88 10 VAL B O 1
ATOM 3481 N N . VAL B 1 11 ? 3.441 -41.906 -7.535 1 98.69 11 VAL B N 1
ATOM 3482 C CA . VAL B 1 11 ? 1.987 -42.031 -7.492 1 98.69 11 VAL B CA 1
ATOM 3483 C C . VAL B 1 11 ? 1.508 -42 -6.043 1 98.69 11 VAL B C 1
ATOM 3485 O O . VAL B 1 11 ? 1.786 -42.938 -5.277 1 98.69 11 VAL B O 1
ATOM 3488 N N . PRO B 1 12 ? 0.809 -40.906 -5.66 1 98.12 12 PRO B N 1
ATOM 3489 C CA . PRO B 1 12 ? 0.13 -41 -4.363 1 98.12 12 PRO B CA 1
ATOM 3490 C C . PRO B 1 12 ? -0.976 -42.062 -4.348 1 98.12 12 PRO B C 1
ATOM 3492 O O . PRO B 1 12 ? -1.656 -42.25 -5.355 1 98.12 12 PRO B O 1
ATOM 3495 N N . TYR B 1 13 ? -1.129 -42.719 -3.217 1 98.12 13 TYR B N 1
ATOM 3496 C CA . TYR B 1 13 ? -2.061 -43.844 -3.109 1 98.12 13 TYR B CA 1
ATOM 3497 C C . TYR B 1 13 ? -2.846 -43.781 -1.805 1 98.12 13 TYR B C 1
ATOM 3499 O O . TYR B 1 13 ? -2.285 -43.469 -0.75 1 98.12 13 TYR B O 1
ATOM 3507 N N . TYR B 1 14 ? -4.098 -43.969 -1.864 1 97.75 14 TYR B N 1
ATOM 3508 C CA . TYR B 1 14 ? -4.945 -44.156 -0.69 1 97.75 14 TYR B CA 1
ATOM 3509 C C . TYR B 1 14 ? -6.152 -45 -1.021 1 97.75 14 TYR B C 1
ATOM 3511 O O . TYR B 1 14 ? -7.109 -44.531 -1.643 1 97.75 14 TYR B O 1
ATOM 3519 N N . ARG B 1 15 ? -6.23 -46.219 -0.633 1 97.06 15 ARG B N 1
ATOM 3520 C CA . ARG B 1 15 ? -7.34 -47.156 -0.709 1 97.06 15 ARG B CA 1
ATOM 3521 C C . ARG B 1 15 ? -7.855 -47.281 -2.139 1 97.06 15 ARG B C 1
ATOM 3523 O O . ARG B 1 15 ? -9.07 -47.25 -2.373 1 97.06 15 ARG B O 1
ATOM 3530 N N . ALA B 1 16 ? -6.973 -47.5 -3.105 1 96.38 16 ALA B N 1
ATOM 3531 C CA . ALA B 1 16 ? -7.402 -47.5 -4.5 1 96.38 16 ALA B CA 1
ATOM 3532 C C . ALA B 1 16 ? -6.66 -48.562 -5.289 1 96.38 16 ALA B C 1
ATOM 3534 O O . ALA B 1 16 ? -6.094 -48.281 -6.352 1 96.38 16 ALA B O 1
ATOM 3535 N N . GLN B 1 17 ? -6.836 -49.812 -4.824 1 97.44 17 GLN B N 1
ATOM 3536 C CA . GLN B 1 17 ? -6.051 -50.906 -5.395 1 97.44 17 GLN B CA 1
ATOM 3537 C C . GLN B 1 17 ? -6.406 -51.125 -6.863 1 97.44 17 GLN B C 1
ATOM 3539 O O . GLN B 1 17 ? -5.52 -51.344 -7.695 1 97.44 17 GLN B O 1
ATOM 3544 N N . ALA B 1 18 ? -7.738 -51.062 -7.211 1 95.25 18 ALA B N 1
ATOM 3545 C CA . ALA B 1 18 ? -8.148 -51.281 -8.594 1 95.25 18 ALA B CA 1
ATOM 3546 C C . ALA B 1 18 ? -7.531 -50.25 -9.523 1 95.25 18 ALA B C 1
ATOM 3548 O O . ALA B 1 18 ? -7.074 -50.594 -10.625 1 95.25 18 ALA B O 1
ATOM 3549 N N . ASP B 1 19 ? -7.5 -49.031 -9.07 1 96.31 19 ASP B N 1
ATOM 3550 C CA . ASP B 1 19 ? -6.887 -47.969 -9.852 1 96.31 19 ASP B CA 1
ATOM 3551 C C . ASP B 1 19 ? -5.387 -48.188 -10.008 1 96.31 19 ASP B C 1
ATOM 3553 O O . ASP B 1 19 ? -4.84 -48.031 -11.102 1 96.31 19 ASP B O 1
ATOM 3557 N N . LEU B 1 20 ? -4.762 -48.562 -8.93 1 97.62 20 LEU B N 1
ATOM 3558 C CA . LEU B 1 20 ? -3.328 -48.812 -8.969 1 97.62 20 LEU B CA 1
ATOM 3559 C C . LEU B 1 20 ? -3.014 -49.969 -9.93 1 97.62 20 LEU B C 1
ATOM 3561 O O . LEU B 1 20 ? -2.041 -49.906 -10.68 1 97.62 20 LEU B O 1
ATOM 3565 N N . ASP B 1 21 ? -3.879 -51.031 -9.914 1 96.94 21 ASP B N 1
ATOM 3566 C CA . ASP B 1 21 ? -3.689 -52.156 -10.82 1 96.94 21 ASP B CA 1
ATOM 3567 C C . ASP B 1 21 ? -3.738 -51.719 -12.281 1 96.94 21 ASP B C 1
ATOM 3569 O O . ASP B 1 21 ? -2.885 -52.094 -13.078 1 96.94 21 ASP B O 1
ATOM 3573 N N . ARG B 1 22 ? -4.715 -50.875 -12.578 1 96.81 22 ARG B N 1
ATOM 3574 C CA . ARG B 1 22 ? -4.852 -50.406 -13.945 1 96.81 22 ARG B CA 1
ATOM 3575 C C . ARG B 1 22 ? -3.664 -49.531 -14.336 1 96.81 22 ARG B C 1
ATOM 3577 O O . ARG B 1 22 ? -3.148 -49.625 -15.453 1 96.81 22 ARG B O 1
ATOM 3584 N N . LEU B 1 23 ? -3.256 -48.656 -13.43 1 97.75 23 LEU B N 1
ATOM 3585 C CA . LEU B 1 23 ? -2.125 -47.781 -13.695 1 97.75 23 LEU B CA 1
ATOM 3586 C C . LEU B 1 23 ? -0.851 -48.562 -13.93 1 97.75 23 LEU B C 1
ATOM 3588 O O . LEU B 1 23 ? -0.094 -48.281 -14.859 1 97.75 23 LEU B O 1
ATOM 3592 N N . MET B 1 24 ? -0.589 -49.625 -13.117 1 98 24 MET B N 1
ATOM 3593 C CA . MET B 1 24 ? 0.591 -50.469 -13.281 1 98 24 MET B CA 1
ATOM 3594 C C . MET B 1 24 ? 0.581 -51.156 -14.633 1 98 24 MET B C 1
ATOM 3596 O O . MET B 1 24 ? 1.614 -51.25 -15.305 1 98 24 MET B O 1
ATOM 3600 N N . ALA B 1 25 ? -0.602 -51.625 -14.992 1 96.94 25 ALA B N 1
ATOM 3601 C CA . ALA B 1 25 ? -0.726 -52.25 -16.312 1 96.94 25 ALA B CA 1
ATOM 3602 C C . ALA B 1 25 ? -0.411 -51.25 -17.422 1 96.94 25 ALA B C 1
ATOM 3604 O O . ALA B 1 25 ? 0.29 -51.562 -18.375 1 96.94 25 ALA B O 1
ATOM 3605 N N . ALA B 1 26 ? -0.925 -50.062 -17.297 1 97.81 26 ALA B N 1
ATOM 3606 C CA . ALA B 1 26 ? -0.674 -49.031 -18.281 1 97.81 26 ALA B CA 1
ATOM 3607 C C . ALA B 1 26 ? 0.809 -48.688 -18.344 1 97.81 26 ALA B C 1
ATOM 3609 O O . ALA B 1 26 ? 1.357 -48.438 -19.438 1 97.81 26 ALA B O 1
ATOM 3610 N N . LEU B 1 27 ? 1.496 -48.594 -17.188 1 98.19 27 LEU B N 1
ATOM 3611 C CA . LEU B 1 27 ? 2.922 -48.281 -17.141 1 98.19 27 LEU B CA 1
ATOM 3612 C C . LEU B 1 27 ? 3.742 -49.406 -17.766 1 98.19 27 LEU B C 1
ATOM 3614 O O . LEU B 1 27 ? 4.742 -49.125 -18.438 1 98.19 27 LEU B O 1
ATOM 3618 N N . ALA B 1 28 ? 3.318 -50.625 -17.578 1 97.19 28 ALA B N 1
ATOM 3619 C CA . ALA B 1 28 ? 4.02 -51.781 -18.156 1 97.19 28 ALA B CA 1
ATOM 3620 C C . ALA B 1 28 ? 3.959 -51.75 -19.688 1 97.19 28 ALA B C 1
ATOM 3622 O O . ALA B 1 28 ? 4.801 -52.344 -20.359 1 97.19 28 ALA B O 1
ATOM 3623 N N . ALA B 1 29 ? 2.971 -51.031 -20.203 1 97 29 ALA B N 1
ATOM 3624 C CA . ALA B 1 29 ? 2.754 -51 -21.641 1 97 29 ALA B CA 1
ATOM 3625 C C . ALA B 1 29 ? 3.475 -49.812 -22.266 1 97 29 ALA B C 1
ATOM 3627 O O . ALA B 1 29 ? 3.393 -49.594 -23.469 1 97 29 ALA B O 1
ATOM 3628 N N . GLN B 1 30 ? 4.191 -49 -21.453 1 97.5 30 GLN B N 1
ATOM 3629 C CA . GLN B 1 30 ? 4.891 -47.844 -21.984 1 97.5 30 GLN B CA 1
ATOM 3630 C C . GLN B 1 30 ? 5.965 -48.281 -22.984 1 97.5 30 GLN B C 1
ATOM 3632 O O . GLN B 1 30 ? 6.609 -49.312 -22.812 1 97.5 30 GLN B O 1
ATOM 3637 N N . ARG B 1 31 ? 6.164 -47.406 -23.984 1 95.69 31 ARG B N 1
ATOM 3638 C CA . ARG B 1 31 ? 7.09 -47.719 -25.062 1 95.69 31 ARG B CA 1
ATOM 3639 C C . ARG B 1 31 ? 8.141 -46.625 -25.219 1 95.69 31 ARG B C 1
ATOM 3641 O O . ARG B 1 31 ? 7.934 -45.5 -24.766 1 95.69 31 ARG B O 1
ATOM 3648 N N . GLY B 1 32 ? 9.227 -47 -25.797 1 94.38 32 GLY B N 1
ATOM 3649 C CA . GLY B 1 32 ? 10.242 -46.031 -26.188 1 94.38 32 GLY B CA 1
ATOM 3650 C C . GLY B 1 32 ? 11.07 -45.562 -25.016 1 94.38 32 GLY B C 1
ATOM 3651 O O . GLY B 1 32 ? 11.555 -44.406 -25.016 1 94.38 32 GLY B O 1
ATOM 3652 N N . LEU B 1 33 ? 11.141 -46.312 -23.906 1 94.69 33 LEU B N 1
ATOM 3653 C CA . LEU B 1 33 ? 11.938 -45.969 -22.719 1 94.69 33 LEU B CA 1
ATOM 3654 C C . LEU B 1 33 ? 13.227 -46.781 -22.672 1 94.69 33 LEU B C 1
ATOM 3656 O O . LEU B 1 33 ? 13.18 -48.031 -22.562 1 94.69 33 LEU B O 1
ATOM 3660 N N . THR B 1 34 ? 14.359 -46.156 -22.797 1 93.19 34 THR B N 1
ATOM 3661 C CA . THR B 1 34 ? 15.625 -46.906 -22.781 1 93.19 34 THR B CA 1
ATOM 3662 C C . THR B 1 34 ? 16.391 -46.625 -21.5 1 93.19 34 THR B C 1
ATOM 3664 O O . THR B 1 34 ? 17.266 -47.406 -21.125 1 93.19 34 THR B O 1
ATOM 3667 N N . GLY B 1 35 ? 16.156 -45.562 -20.797 1 92.56 35 GLY B N 1
ATOM 3668 C CA . GLY B 1 35 ? 16.875 -45.188 -19.594 1 92.56 35 GLY B CA 1
ATOM 3669 C C . GLY B 1 35 ? 16.375 -45.906 -18.344 1 92.56 35 GLY B C 1
ATOM 3670 O O . GLY B 1 35 ? 17 -45.844 -17.281 1 92.56 35 GLY B O 1
ATOM 3671 N N . GLY B 1 36 ? 15.172 -46.562 -18.438 1 93.62 36 GLY B N 1
ATOM 3672 C CA . GLY B 1 36 ? 14.633 -47.281 -17.312 1 93.62 36 GLY B CA 1
ATOM 3673 C C . GLY B 1 36 ? 13.43 -46.594 -16.688 1 93.62 36 GLY B C 1
ATOM 3674 O O . GLY B 1 36 ? 13.227 -45.375 -16.875 1 93.62 36 GLY B O 1
ATOM 3675 N N . LEU B 1 37 ? 12.641 -47.406 -16.031 1 97.31 37 LEU B N 1
ATOM 3676 C CA . LEU B 1 37 ? 11.422 -46.938 -15.375 1 97.31 37 LEU B CA 1
ATOM 3677 C C . LEU B 1 37 ? 11.328 -47.5 -13.961 1 97.31 37 LEU B C 1
ATOM 3679 O O . LEU B 1 37 ? 11.586 -48.688 -13.727 1 97.31 37 LEU B O 1
ATOM 3683 N N . GLN B 1 38 ? 11.172 -46.594 -13.031 1 98.5 38 GLN B N 1
ATOM 3684 C CA . GLN B 1 38 ? 10.844 -46.938 -11.656 1 98.5 38 GLN B CA 1
ATOM 3685 C C . GLN B 1 38 ? 9.461 -46.438 -11.273 1 98.5 38 GLN B C 1
ATOM 3687 O O . GLN B 1 38 ? 9.078 -45.312 -11.641 1 98.5 38 GLN B O 1
ATOM 3692 N N . LEU B 1 39 ? 8.719 -47.25 -10.609 1 98.69 39 LEU B N 1
ATOM 3693 C CA . LEU B 1 39 ? 7.465 -46.812 -10.008 1 98.69 39 LEU B CA 1
ATOM 3694 C C . LEU B 1 39 ? 7.605 -46.656 -8.5 1 98.69 39 LEU B C 1
ATOM 3696 O O . LEU B 1 39 ? 8.078 -47.562 -7.82 1 98.69 39 LEU B O 1
ATOM 3700 N N . VAL B 1 40 ? 7.316 -45.469 -7.973 1 98.81 40 VAL B N 1
ATOM 3701 C CA . VAL B 1 40 ? 7.238 -45.219 -6.535 1 98.81 40 VAL B CA 1
ATOM 3702 C C . VAL B 1 40 ? 5.785 -45.031 -6.117 1 98.81 40 VAL B C 1
ATOM 3704 O O . VAL B 1 40 ? 5.152 -44.031 -6.504 1 98.81 40 VAL B O 1
ATOM 3707 N N . VAL B 1 41 ? 5.23 -45.969 -5.383 1 98.75 41 VAL B N 1
ATOM 3708 C CA . VAL B 1 41 ? 3.895 -45.844 -4.812 1 98.75 41 VAL B CA 1
ATOM 3709 C C . VAL B 1 41 ? 3.977 -45.219 -3.426 1 98.75 41 VAL B C 1
ATOM 3711 O O . VAL B 1 41 ? 4.551 -45.812 -2.504 1 98.75 41 VAL B O 1
ATOM 3714 N N . ALA B 1 42 ? 3.48 -44.031 -3.279 1 98.75 42 ALA B N 1
ATOM 3715 C CA . ALA B 1 42 ? 3.496 -43.312 -2.008 1 98.75 42 ALA B CA 1
ATOM 3716 C C . ALA B 1 42 ? 2.146 -43.406 -1.304 1 98.75 42 ALA B C 1
ATOM 3718 O O . ALA B 1 42 ? 1.229 -42.625 -1.588 1 98.75 42 ALA B O 1
ATOM 3719 N N . ASP B 1 43 ? 2.057 -44.281 -0.35 1 98.69 43 ASP B N 1
ATOM 3720 C CA . ASP B 1 43 ? 0.816 -44.594 0.348 1 98.69 43 ASP B CA 1
ATOM 3721 C C . ASP B 1 43 ? 0.518 -43.562 1.438 1 98.69 43 ASP B C 1
ATOM 3723 O O . ASP B 1 43 ? 1.305 -43.406 2.371 1 98.69 43 ASP B O 1
ATOM 3727 N N . ASP B 1 44 ? -0.635 -42.906 1.282 1 98.12 44 ASP B N 1
ATOM 3728 C CA . ASP B 1 44 ? -1.059 -41.844 2.193 1 98.12 44 ASP B CA 1
ATOM 3729 C C . ASP B 1 44 ? -1.725 -42.438 3.439 1 98.12 44 ASP B C 1
ATOM 3731 O O . ASP B 1 44 ? -2.775 -41.938 3.867 1 98.12 44 ASP B O 1
ATOM 3735 N N . GLY B 1 45 ? -1.252 -43.531 3.896 1 97.69 45 GLY B N 1
ATOM 3736 C CA . GLY B 1 45 ? -1.672 -44.094 5.156 1 97.69 45 GLY B CA 1
ATOM 3737 C C . GLY B 1 45 ? -2.873 -45.031 5.016 1 97.69 45 GLY B C 1
ATOM 3738 O O . GLY B 1 45 ? -3.77 -45 5.863 1 97.69 45 GLY B O 1
ATOM 3739 N N . SER B 1 46 ? -2.975 -45.781 3.947 1 97.56 46 SER B N 1
ATOM 3740 C CA . SER B 1 46 ? -4.086 -46.719 3.764 1 97.56 46 SER B CA 1
ATOM 3741 C C . SER B 1 46 ? -4.09 -47.781 4.848 1 97.56 46 SER B C 1
ATOM 3743 O O . SER B 1 46 ? -3.033 -48.25 5.258 1 97.56 46 SER B O 1
ATOM 3745 N N . PRO B 1 47 ? -5.293 -48.188 5.285 1 96.31 47 PRO B N 1
ATOM 3746 C CA . PRO B 1 47 ? -5.355 -49.281 6.254 1 96.31 47 PRO B CA 1
ATOM 3747 C C . PRO B 1 47 ? -4.75 -50.562 5.723 1 96.31 47 PRO B C 1
ATOM 3749 O O . PRO B 1 47 ? -4.113 -51.312 6.473 1 96.31 47 PRO B O 1
ATOM 3752 N N . VAL B 1 48 ? -5.004 -50.906 4.484 1 96.38 48 VAL B N 1
ATOM 3753 C CA . VAL B 1 48 ? -4.395 -52.031 3.797 1 96.38 48 VAL B CA 1
ATOM 3754 C C . VAL B 1 48 ? -3.34 -51.531 2.811 1 96.38 48 VAL B C 1
ATOM 3756 O O . VAL B 1 48 ? -3.635 -50.719 1.941 1 96.38 48 VAL B O 1
ATOM 3759 N N . PRO B 1 49 ? -2.188 -51.938 2.957 1 95.94 49 PRO B N 1
ATOM 3760 C CA . PRO B 1 49 ? -1.133 -51.5 2.047 1 95.94 49 PRO B CA 1
ATOM 3761 C C . PRO B 1 49 ? -1.412 -51.875 0.591 1 95.94 49 PRO B C 1
ATOM 3763 O O . PRO B 1 49 ? -2.102 -52.844 0.321 1 95.94 49 PRO B O 1
ATOM 3766 N N . PRO B 1 50 ? -0.91 -51.062 -0.296 1 97.94 50 PRO B N 1
ATOM 3767 C CA . PRO B 1 50 ? -1.079 -51.406 -1.711 1 97.94 50 PRO B CA 1
ATOM 3768 C C . PRO B 1 50 ? -0.345 -52.688 -2.105 1 97.94 50 PRO B C 1
ATOM 3770 O O . PRO B 1 50 ? 0.751 -52.938 -1.605 1 97.94 50 PRO B O 1
ATOM 3773 N N . ARG B 1 51 ? -0.937 -53.406 -2.977 1 96.94 51 ARG B N 1
ATOM 3774 C CA . ARG B 1 51 ? -0.308 -54.594 -3.566 1 96.94 51 ARG B CA 1
ATOM 3775 C C . ARG B 1 51 ? 0.332 -54.25 -4.91 1 96.94 51 ARG B C 1
ATOM 3777 O O . ARG B 1 51 ? -0.246 -53.531 -5.711 1 96.94 51 ARG B O 1
ATOM 3784 N N . VAL B 1 52 ? 1.527 -54.719 -5.086 1 95.56 52 VAL B N 1
ATOM 3785 C CA . VAL B 1 52 ? 2.248 -54.5 -6.332 1 95.56 52 VAL B CA 1
ATOM 3786 C C . VAL B 1 52 ? 2.482 -55.812 -7.051 1 95.56 52 VAL B C 1
ATOM 3788 O O . VAL B 1 52 ? 2.846 -56.812 -6.422 1 95.56 52 VAL B O 1
ATOM 3791 N N . ASP B 1 53 ? 2.203 -55.812 -8.312 1 89.88 53 ASP B N 1
ATOM 3792 C CA . ASP B 1 53 ? 2.434 -57 -9.133 1 89.88 53 ASP B CA 1
ATOM 3793 C C . ASP B 1 53 ? 3.924 -57.312 -9.25 1 89.88 53 ASP B C 1
ATOM 3795 O O . ASP B 1 53 ? 4.688 -56.5 -9.781 1 89.88 53 ASP B O 1
ATOM 3799 N N . PRO B 1 54 ? 4.402 -58.438 -8.852 1 89.19 54 PRO B N 1
ATOM 3800 C CA . PRO B 1 54 ? 5.828 -58.781 -8.914 1 89.19 54 PRO B CA 1
ATOM 3801 C C . PRO B 1 54 ? 6.316 -59 -10.344 1 89.19 54 PRO B C 1
ATOM 3803 O O . PRO B 1 54 ? 7.523 -59.062 -10.586 1 89.19 54 PRO B O 1
ATOM 3806 N N . GLY B 1 55 ? 5.488 -59.219 -11.281 1 93.19 55 GLY B N 1
ATOM 3807 C CA . GLY B 1 55 ? 5.867 -59.531 -12.648 1 93.19 55 GLY B CA 1
ATOM 3808 C C . GLY B 1 55 ? 6.047 -58.281 -13.516 1 93.19 55 GLY B C 1
ATOM 3809 O O . GLY B 1 55 ? 6.207 -58.406 -14.734 1 93.19 55 GLY B O 1
ATOM 3810 N N . LEU B 1 56 ? 6.105 -57.156 -12.852 1 95.12 56 LEU B N 1
ATOM 3811 C CA . LEU B 1 56 ? 6.258 -55.938 -13.617 1 95.12 56 LEU B CA 1
ATOM 3812 C C . LEU B 1 56 ? 7.672 -55.812 -14.18 1 95.12 56 LEU B C 1
ATOM 3814 O O . LEU B 1 56 ? 8.641 -56.219 -13.539 1 95.12 56 LEU B O 1
ATOM 3818 N N . PRO B 1 57 ? 7.844 -55.219 -15.359 1 94.56 57 PRO B N 1
ATOM 3819 C CA . PRO B 1 57 ? 9.148 -55.156 -16.016 1 94.56 57 PRO B CA 1
ATOM 3820 C C . PRO B 1 57 ? 9.984 -53.969 -15.523 1 94.56 57 PRO B C 1
ATOM 3822 O O . PRO B 1 57 ? 10.93 -53.562 -16.203 1 94.56 57 PRO B O 1
ATOM 3825 N N . PHE B 1 58 ? 9.617 -53.344 -14.469 1 95.94 58 PHE B N 1
ATOM 3826 C CA . PHE B 1 58 ? 10.344 -52.25 -13.859 1 95.94 58 PHE B CA 1
ATOM 3827 C C . PHE B 1 58 ? 10.305 -52.344 -12.336 1 95.94 58 PHE B C 1
ATOM 3829 O O . PHE B 1 58 ? 9.516 -53.125 -11.781 1 95.94 58 PHE B O 1
ATOM 3836 N N . ASP B 1 59 ? 11.219 -51.625 -11.648 1 95.56 59 ASP B N 1
ATOM 3837 C CA . ASP B 1 59 ? 11.305 -51.625 -10.188 1 95.56 59 ASP B CA 1
ATOM 3838 C C . ASP B 1 59 ? 10.141 -50.875 -9.562 1 95.56 59 ASP B C 1
ATOM 3840 O O . ASP B 1 59 ? 9.742 -49.812 -10.062 1 95.56 59 ASP B O 1
ATOM 3844 N N . VAL B 1 60 ? 9.648 -51.438 -8.484 1 97.81 60 VAL B N 1
ATOM 3845 C CA . VAL B 1 60 ? 8.594 -50.781 -7.727 1 97.81 60 VAL B CA 1
ATOM 3846 C C . VAL B 1 60 ? 9.023 -50.625 -6.273 1 97.81 60 VAL B C 1
ATOM 3848 O O . VAL B 1 60 ? 9.516 -51.562 -5.652 1 97.81 60 VAL B O 1
ATOM 3851 N N . VAL B 1 61 ? 8.938 -49.375 -5.805 1 97.75 61 VAL B N 1
ATOM 3852 C CA . VAL B 1 61 ? 9.18 -49.062 -4.402 1 97.75 61 VAL B CA 1
ATOM 3853 C C . VAL B 1 61 ? 7.906 -48.531 -3.768 1 97.75 61 VAL B C 1
ATOM 3855 O O . VAL B 1 61 ? 7.211 -47.688 -4.363 1 97.75 61 VAL B O 1
ATOM 3858 N N . THR B 1 62 ? 7.535 -49.062 -2.6 1 98.12 62 THR B N 1
ATOM 3859 C CA . THR B 1 62 ? 6.387 -48.531 -1.863 1 98.12 62 THR B CA 1
ATOM 3860 C C . THR B 1 62 ? 6.84 -47.812 -0.598 1 98.12 62 THR B C 1
ATOM 3862 O O . THR B 1 62 ? 7.645 -48.344 0.172 1 98.12 62 THR B O 1
ATOM 3865 N N . VAL B 1 63 ? 6.477 -46.531 -0.462 1 98.56 63 VAL B N 1
ATOM 3866 C CA . VAL B 1 63 ? 6.691 -45.781 0.761 1 98.56 63 VAL B CA 1
ATOM 3867 C C . VAL B 1 63 ? 5.348 -45.438 1.392 1 98.56 63 VAL B C 1
ATOM 3869 O O . VAL B 1 63 ? 4.324 -45.375 0.707 1 98.56 63 VAL B O 1
ATOM 3872 N N . ARG B 1 64 ? 5.359 -45.188 2.715 1 97.94 64 ARG B N 1
ATOM 3873 C CA . ARG B 1 64 ? 4.102 -45 3.428 1 97.94 64 ARG B CA 1
ATOM 3874 C C . ARG B 1 64 ? 4.25 -43.938 4.512 1 97.94 64 ARG B C 1
ATOM 3876 O O . ARG B 1 64 ? 5.312 -43.812 5.117 1 97.94 64 ARG B O 1
ATOM 3883 N N . GLN B 1 65 ? 3.234 -43.094 4.68 1 97.88 65 GLN B N 1
ATOM 3884 C CA . GLN B 1 65 ? 3.141 -42.156 5.805 1 97.88 65 GLN B CA 1
ATOM 3885 C C . GLN B 1 65 ? 1.935 -42.469 6.684 1 97.88 65 GLN B C 1
ATOM 3887 O O . GLN B 1 65 ? 1.124 -43.344 6.34 1 97.88 65 GLN B O 1
ATOM 3892 N N . GLN B 1 66 ? 1.831 -41.844 7.883 1 96.5 66 GLN B N 1
ATOM 3893 C CA . GLN B 1 66 ? 0.733 -42.062 8.812 1 96.5 66 GLN B CA 1
ATOM 3894 C C . GLN B 1 66 ? -0.588 -41.562 8.25 1 96.5 66 GLN B C 1
ATOM 3896 O O . GLN B 1 66 ? -0.613 -40.562 7.52 1 96.5 66 GLN B O 1
ATOM 3901 N N . ASP B 1 67 ? -1.633 -42.281 8.562 1 95.94 67 ASP B N 1
ATOM 3902 C CA . ASP B 1 67 ? -2.967 -41.812 8.172 1 95.94 67 ASP B CA 1
ATOM 3903 C C . ASP B 1 67 ? -3.412 -40.625 8.992 1 95.94 67 ASP B C 1
ATOM 3905 O O . ASP B 1 67 ? -3.934 -40.781 10.102 1 95.94 67 ASP B O 1
ATOM 3909 N N . ARG B 1 68 ? -3.184 -39.5 8.547 1 94.5 68 ARG B N 1
ATOM 3910 C CA . ARG B 1 68 ? -3.586 -38.281 9.234 1 94.5 68 ARG B CA 1
ATOM 3911 C C . ARG B 1 68 ? -4.512 -37.438 8.359 1 94.5 68 ARG B C 1
ATOM 3913 O O . ARG B 1 68 ? -4.445 -36.188 8.383 1 94.5 68 ARG B O 1
ATOM 3920 N N . GLY B 1 69 ? -5.211 -38.188 7.469 1 92.38 69 GLY B N 1
ATOM 3921 C CA . GLY B 1 69 ? -6.105 -37.469 6.566 1 92.38 69 GLY B CA 1
ATOM 3922 C C . GLY B 1 69 ? -5.535 -37.312 5.168 1 92.38 69 GLY B C 1
ATOM 3923 O O . GLY B 1 69 ? -4.543 -37.969 4.816 1 92.38 69 GLY B O 1
ATOM 3924 N N . PHE B 1 70 ? -6.203 -36.531 4.336 1 92 70 PHE B N 1
ATOM 3925 C CA . PHE B 1 70 ? -5.84 -36.375 2.934 1 92 70 PHE B CA 1
ATOM 3926 C C . PHE B 1 70 ? -4.605 -35.5 2.801 1 92 70 PHE B C 1
ATOM 3928 O O . PHE B 1 70 ? -4.688 -34.25 2.928 1 92 70 PHE B O 1
ATOM 3935 N N . ARG B 1 71 ? -3.492 -36.094 2.537 1 95.62 71 ARG B N 1
ATOM 3936 C CA . ARG B 1 71 ? -2.209 -35.406 2.451 1 95.62 71 ARG B CA 1
ATOM 3937 C C . ARG B 1 71 ? -1.436 -35.844 1.212 1 95.62 71 ARG B C 1
ATOM 3939 O O . ARG B 1 71 ? -0.287 -36.281 1.312 1 95.62 71 ARG B O 1
ATOM 3946 N N . ALA B 1 72 ? -2.057 -35.625 0.071 1 95.44 72 ALA B N 1
ATOM 3947 C CA . ALA B 1 72 ? -1.467 -36.031 -1.201 1 95.44 72 ALA B CA 1
ATOM 3948 C C . ALA B 1 72 ? -0.13 -35.344 -1.435 1 95.44 72 ALA B C 1
ATOM 3950 O O . ALA B 1 72 ? 0.802 -35.938 -1.98 1 95.44 72 ALA B O 1
ATOM 3951 N N . SER B 1 73 ? -0.04 -34.062 -1.029 1 97.06 73 SER B N 1
ATOM 3952 C CA . SER B 1 73 ? 1.204 -33.344 -1.218 1 97.06 73 SER B CA 1
ATOM 3953 C C . SER B 1 73 ? 2.352 -33.969 -0.447 1 97.06 73 SER B C 1
ATOM 3955 O O . SER B 1 73 ? 3.441 -34.156 -0.989 1 97.06 73 SER B O 1
ATOM 3957 N N . ALA B 1 74 ? 2.074 -34.312 0.784 1 97.75 74 ALA B N 1
ATOM 3958 C CA . ALA B 1 74 ? 3.08 -34.969 1.605 1 97.75 74 ALA B CA 1
ATOM 3959 C C . ALA B 1 74 ? 3.453 -36.344 1.02 1 97.75 74 ALA B C 1
ATOM 3961 O O . ALA B 1 74 ? 4.625 -36.719 1.037 1 97.75 74 ALA B O 1
ATOM 3962 N N . ALA B 1 75 ? 2.479 -37.031 0.552 1 98.19 75 ALA B N 1
ATOM 3963 C CA . ALA B 1 75 ? 2.732 -38.344 -0.065 1 98.19 75 ALA B CA 1
ATOM 3964 C C . ALA B 1 75 ? 3.623 -38.188 -1.297 1 98.19 75 ALA B C 1
ATOM 3966 O O . ALA B 1 75 ? 4.566 -38.969 -1.479 1 98.19 75 ALA B O 1
ATOM 3967 N N . ARG B 1 76 ? 3.344 -37.25 -2.17 1 98.38 76 ARG B N 1
ATOM 3968 C CA . ARG B 1 76 ? 4.164 -37 -3.352 1 98.38 76 ARG B CA 1
ATOM 3969 C C . ARG B 1 76 ? 5.594 -36.625 -2.963 1 98.38 76 ARG B C 1
ATOM 3971 O O . ARG B 1 76 ? 6.551 -37.094 -3.592 1 98.38 76 ARG B O 1
ATOM 3978 N N . ALA B 1 77 ? 5.691 -35.781 -1.908 1 98.25 77 ALA B N 1
ATOM 3979 C CA . ALA B 1 77 ? 7.02 -35.406 -1.432 1 98.25 77 ALA B CA 1
ATOM 3980 C C . ALA B 1 77 ? 7.793 -36.625 -0.956 1 98.25 77 ALA B C 1
ATOM 3982 O O . ALA B 1 77 ? 8.961 -36.812 -1.309 1 98.25 77 ALA B O 1
ATOM 3983 N N . LEU B 1 78 ? 7.102 -37.469 -0.173 1 98.38 78 LEU B N 1
ATOM 3984 C CA . LEU B 1 78 ? 7.703 -38.688 0.337 1 98.38 78 LEU B CA 1
ATOM 3985 C C . LEU B 1 78 ? 8.133 -39.594 -0.808 1 98.38 78 LEU B C 1
ATOM 3987 O O . LEU B 1 78 ? 9.234 -40.156 -0.782 1 98.38 78 LEU B O 1
ATOM 3991 N N . GLY B 1 79 ? 7.281 -39.75 -1.783 1 98.81 79 GLY B N 1
ATOM 3992 C CA . GLY B 1 79 ? 7.598 -40.562 -2.953 1 98.81 79 GLY B CA 1
ATOM 3993 C C . GLY B 1 79 ? 8.781 -40.031 -3.74 1 98.81 79 GLY B C 1
ATOM 3994 O O . GLY B 1 79 ? 9.633 -40.781 -4.18 1 98.81 79 GLY B O 1
ATOM 3995 N N . ALA B 1 80 ? 8.82 -38.75 -3.951 1 98.56 80 ALA B N 1
ATOM 3996 C CA . ALA B 1 80 ? 9.922 -38.125 -4.68 1 98.56 80 ALA B CA 1
ATOM 3997 C C . ALA B 1 80 ? 11.25 -38.375 -3.973 1 98.56 80 ALA B C 1
ATOM 3999 O O . ALA B 1 80 ? 12.281 -38.594 -4.625 1 98.56 80 ALA B O 1
ATOM 4000 N N . GLU B 1 81 ? 11.227 -38.344 -2.662 1 97.75 81 GLU B N 1
ATOM 4001 C CA . GLU B 1 81 ? 12.438 -38.594 -1.886 1 97.75 81 GLU B CA 1
ATOM 4002 C C . GLU B 1 81 ? 12.961 -40 -2.133 1 97.75 81 GLU B C 1
ATOM 4004 O O . GLU B 1 81 ? 14.172 -40.25 -2.102 1 97.75 81 GLU B O 1
ATOM 4009 N N . ALA B 1 82 ? 12.078 -40.938 -2.404 1 98.31 82 ALA B N 1
ATOM 4010 C CA . ALA B 1 82 ? 12.43 -42.344 -2.576 1 98.31 82 ALA B CA 1
ATOM 4011 C C . ALA B 1 82 ? 12.773 -42.656 -4.031 1 98.31 82 ALA B C 1
ATOM 4013 O O . ALA B 1 82 ? 13.234 -43.75 -4.348 1 98.31 82 ALA B O 1
ATOM 4014 N N . ALA B 1 83 ? 12.578 -41.719 -4.926 1 98.44 83 ALA B N 1
ATOM 4015 C CA . ALA B 1 83 ? 12.766 -41.906 -6.359 1 98.44 83 ALA B CA 1
ATOM 4016 C C . ALA B 1 83 ? 14.25 -41.906 -6.723 1 98.44 83 ALA B C 1
ATOM 4018 O O . ALA B 1 83 ? 15.031 -41.156 -6.141 1 98.44 83 ALA B O 1
ATOM 4019 N N . ASP B 1 84 ? 14.641 -42.625 -7.699 1 97.06 84 ASP B N 1
ATOM 4020 C CA . ASP B 1 84 ? 16.047 -42.719 -8.102 1 97.06 84 ASP B CA 1
ATOM 4021 C C . ASP B 1 84 ? 16.266 -42.062 -9.461 1 97.06 84 ASP B C 1
ATOM 4023 O O . ASP B 1 84 ? 17.406 -41.812 -9.859 1 97.06 84 ASP B O 1
ATOM 4027 N N . GLY B 1 85 ? 15.211 -41.781 -10.18 1 97.12 85 GLY B N 1
ATOM 4028 C CA . GLY B 1 85 ? 15.328 -41.312 -11.547 1 97.12 85 GLY B CA 1
ATOM 4029 C C . GLY B 1 85 ? 15.828 -39.875 -11.625 1 97.12 85 GLY B C 1
ATOM 4030 O O . GLY B 1 85 ? 15.656 -39.094 -10.688 1 97.12 85 GLY B O 1
ATOM 4031 N N . ASP B 1 86 ? 16.406 -39.531 -12.781 1 96.62 86 ASP B N 1
ATOM 4032 C CA . ASP B 1 86 ? 16.828 -38.188 -13.094 1 96.62 86 ASP B CA 1
ATOM 4033 C C . ASP B 1 86 ? 15.617 -37.312 -13.414 1 96.62 86 ASP B C 1
ATOM 4035 O O . ASP B 1 86 ? 15.719 -36.062 -13.391 1 96.62 86 ASP B O 1
ATOM 4039 N N . VAL B 1 87 ? 14.594 -37.938 -13.773 1 98.56 87 VAL B N 1
ATOM 4040 C CA . VAL B 1 87 ? 13.328 -37.281 -14.07 1 98.56 87 VAL B CA 1
ATOM 4041 C C . VAL B 1 87 ? 12.227 -37.844 -13.172 1 98.56 87 VAL B C 1
ATOM 4043 O O . VAL B 1 87 ? 12.172 -39.062 -12.945 1 98.56 87 VAL B O 1
ATOM 4046 N N . LEU B 1 88 ? 11.453 -36.969 -12.617 1 98.81 88 LEU B N 1
ATOM 4047 C CA . LEU B 1 88 ? 10.305 -37.344 -11.797 1 98.81 88 LEU B CA 1
ATOM 4048 C C . LEU B 1 88 ? 9.008 -37.156 -12.562 1 98.81 88 LEU B C 1
ATOM 4050 O O . LEU B 1 88 ? 8.703 -36.031 -13 1 98.81 88 LEU B O 1
ATOM 4054 N N . ALA B 1 89 ? 8.273 -38.188 -12.789 1 98.88 89 ALA B N 1
ATOM 4055 C CA . ALA B 1 89 ? 6.949 -38.125 -13.383 1 98.88 89 ALA B CA 1
ATOM 4056 C C . ALA B 1 89 ? 5.859 -38.344 -12.344 1 98.88 89 ALA B C 1
ATOM 4058 O O . ALA B 1 89 ? 5.699 -39.469 -11.844 1 98.88 89 ALA B O 1
ATOM 4059 N N . PHE B 1 90 ? 5.188 -37.312 -12.016 1 98.88 90 PHE B N 1
ATOM 4060 C CA . PHE B 1 90 ? 4.066 -37.406 -11.094 1 98.88 90 PHE B CA 1
ATOM 4061 C C . PHE B 1 90 ? 2.789 -37.781 -11.836 1 98.88 90 PHE B C 1
ATOM 4063 O O . PHE B 1 90 ? 2.432 -37.125 -12.828 1 98.88 90 PHE B O 1
ATOM 4070 N N . LEU B 1 91 ? 2.107 -38.812 -11.422 1 98.56 91 LEU B N 1
ATOM 4071 C CA . LEU B 1 91 ? 0.794 -39.219 -11.891 1 98.56 91 LEU B CA 1
ATOM 4072 C C . LEU B 1 91 ? -0.143 -39.5 -10.719 1 98.56 91 LEU B C 1
ATOM 4074 O O . LEU B 1 91 ? 0.268 -40.094 -9.711 1 98.56 91 LEU B O 1
ATOM 4078 N N . ASP B 1 92 ? -1.361 -39.031 -10.859 1 96.88 92 ASP B N 1
ATOM 4079 C CA . ASP B 1 92 ? -2.346 -39.438 -9.875 1 96.88 92 ASP B CA 1
ATOM 4080 C C . ASP B 1 92 ? -2.672 -40.938 -10.039 1 96.88 92 ASP B C 1
ATOM 4082 O O . ASP B 1 92 ? -2.533 -41.5 -11.125 1 96.88 92 ASP B O 1
ATOM 4086 N N . GLY B 1 93 ? -3.104 -41.531 -8.938 1 95.75 93 GLY B N 1
ATOM 4087 C CA . GLY B 1 93 ? -3.322 -42.969 -8.898 1 95.75 93 GLY B CA 1
ATOM 4088 C C . GLY B 1 93 ? -4.434 -43.438 -9.82 1 95.75 93 GLY B C 1
ATOM 4089 O O . GLY B 1 93 ? -4.516 -44.625 -10.164 1 95.75 93 GLY B O 1
ATOM 4090 N N . ASP B 1 94 ? -5.273 -42.469 -10.242 1 94.81 94 ASP B N 1
ATOM 4091 C CA . ASP B 1 94 ? -6.406 -42.844 -11.086 1 94.81 94 ASP B CA 1
ATOM 4092 C C . ASP B 1 94 ? -6.16 -42.438 -12.539 1 94.81 94 ASP B C 1
ATOM 4094 O O . ASP B 1 94 ? -7.102 -42.344 -13.336 1 94.81 94 ASP B O 1
ATOM 4098 N N . MET B 1 95 ? -4.93 -42.156 -12.852 1 97.19 95 MET B N 1
ATOM 4099 C CA . MET B 1 95 ? -4.57 -41.812 -14.227 1 97.19 95 MET B CA 1
ATOM 4100 C C . MET B 1 95 ? -4.203 -43.062 -15.023 1 97.19 95 MET B C 1
ATOM 4102 O O . MET B 1 95 ? -3.6 -44 -14.484 1 97.19 95 MET B O 1
ATOM 4106 N N . LEU B 1 96 ? -4.535 -43.031 -16.312 1 98.06 96 LEU B N 1
ATOM 4107 C CA . LEU B 1 96 ? -4.199 -44.094 -17.25 1 98.06 96 LEU B CA 1
ATOM 4108 C C . LEU B 1 96 ? -3.404 -43.562 -18.422 1 98.06 96 LEU B C 1
ATOM 4110 O O . LEU B 1 96 ? -3.98 -43.188 -19.453 1 98.06 96 LEU B O 1
ATOM 4114 N N . PRO B 1 97 ? -2.072 -43.594 -18.297 1 98.62 97 PRO B N 1
ATOM 4115 C CA . PRO B 1 97 ? -1.248 -43.062 -19.391 1 98.62 97 PRO B CA 1
ATOM 4116 C C . PRO B 1 97 ? -1.295 -43.938 -20.641 1 98.62 97 PRO B C 1
ATOM 4118 O O . PRO B 1 97 ? -1.252 -45.156 -20.547 1 98.62 97 PRO B O 1
ATOM 4121 N N . GLU B 1 98 ? -1.424 -43.312 -21.781 1 98.44 98 GLU B N 1
ATOM 4122 C CA . GLU B 1 98 ? -1.298 -44.031 -23.047 1 98.44 98 GLU B CA 1
ATOM 4123 C C . GLU B 1 98 ? 0.122 -44.562 -23.25 1 98.44 98 GLU B C 1
ATOM 4125 O O . GLU B 1 98 ? 1.062 -44.062 -22.609 1 98.44 98 GLU B O 1
ATOM 4130 N N . PRO B 1 99 ? 0.313 -45.531 -24.141 1 98 99 PRO B N 1
ATOM 4131 C CA . PRO B 1 99 ? 1.613 -46.188 -24.266 1 98 99 PRO B CA 1
ATOM 4132 C C . PRO B 1 99 ? 2.734 -45.219 -24.641 1 98 99 PRO B C 1
ATOM 4134 O O . PRO B 1 99 ? 3.904 -45.5 -24.344 1 98 99 PRO B O 1
ATOM 4137 N N . GLY B 1 100 ? 2.445 -44.094 -25.203 1 97.56 100 GLY B N 1
ATOM 4138 C CA . GLY B 1 100 ? 3.455 -43.125 -25.594 1 97.56 100 GLY B CA 1
ATOM 4139 C C . GLY B 1 100 ? 3.609 -42 -24.609 1 97.56 100 GLY B C 1
ATOM 4140 O O . GLY B 1 100 ? 4.379 -41.062 -24.844 1 97.56 100 GLY B O 1
ATOM 4141 N N . TYR B 1 101 ? 2.902 -42.031 -23.469 1 98.38 101 TYR B N 1
ATOM 4142 C CA . TYR B 1 101 ? 2.838 -40.906 -22.547 1 98.38 101 TYR B CA 1
ATOM 4143 C C . TYR B 1 101 ? 4.227 -40.531 -22.047 1 98.38 101 TYR B C 1
ATOM 4145 O O . TYR B 1 101 ? 4.672 -39.375 -22.219 1 98.38 101 TYR B O 1
ATOM 4153 N N . LEU B 1 102 ? 4.945 -41.469 -21.391 1 98.44 102 LEU B N 1
ATOM 4154 C CA . LEU B 1 102 ? 6.238 -41.156 -20.797 1 98.44 102 LEU B CA 1
ATOM 4155 C C . LEU B 1 102 ? 7.258 -40.781 -21.859 1 98.44 102 LEU B C 1
ATOM 4157 O O . LEU B 1 102 ? 8.07 -39.875 -21.641 1 98.44 102 LEU B O 1
ATOM 4161 N N . ASN B 1 103 ? 7.195 -41.469 -23.031 1 98 103 ASN B N 1
ATOM 4162 C CA . ASN B 1 103 ? 8.102 -41.125 -24.109 1 98 103 ASN B CA 1
ATOM 4163 C C . ASN B 1 103 ? 7.914 -39.688 -24.547 1 98 103 ASN B C 1
ATOM 4165 O O . ASN B 1 103 ? 8.891 -38.938 -24.688 1 98 103 ASN B O 1
ATOM 4169 N N . ALA B 1 104 ? 6.684 -39.25 -24.719 1 98 104 ALA B N 1
ATOM 4170 C CA . ALA B 1 104 ? 6.375 -37.875 -25.141 1 98 104 ALA B CA 1
ATOM 4171 C C . ALA B 1 104 ? 6.801 -36.875 -24.062 1 98 104 ALA B C 1
ATOM 4173 O O . ALA B 1 104 ? 7.383 -35.844 -24.375 1 98 104 ALA B O 1
ATOM 4174 N N . ALA B 1 105 ? 6.512 -37.188 -22.797 1 98.25 105 ALA B N 1
ATOM 4175 C CA . ALA B 1 105 ? 6.883 -36.312 -21.688 1 98.25 105 ALA B CA 1
ATOM 4176 C C . ALA B 1 105 ? 8.398 -36.156 -21.578 1 98.25 105 ALA B C 1
ATOM 4178 O O . ALA B 1 105 ? 8.914 -35.062 -21.438 1 98.25 105 ALA B O 1
ATOM 4179 N N . LEU B 1 106 ? 9.094 -37.281 -21.672 1 98.12 106 LEU B N 1
ATOM 4180 C CA . LEU B 1 106 ? 10.547 -37.281 -21.547 1 98.12 106 LEU B CA 1
ATOM 4181 C C . LEU B 1 106 ? 11.195 -36.562 -22.734 1 98.12 106 LEU B C 1
ATOM 4183 O O . LEU B 1 106 ? 12.234 -35.906 -22.578 1 98.12 106 LEU B O 1
ATOM 4187 N N . ALA B 1 107 ? 10.594 -36.719 -23.906 1 97.31 107 ALA B N 1
ATOM 4188 C CA . ALA B 1 107 ? 11.102 -36 -25.062 1 97.31 107 ALA B CA 1
ATOM 4189 C C . ALA B 1 107 ? 11.055 -34.469 -24.812 1 97.31 107 ALA B C 1
ATOM 4191 O O . ALA B 1 107 ? 11.984 -33.75 -25.172 1 97.31 107 ALA B O 1
ATOM 4192 N N . ALA B 1 108 ? 10 -34.031 -24.219 1 97.31 108 ALA B N 1
ATOM 4193 C CA . ALA B 1 108 ? 9.875 -32.625 -23.891 1 97.31 108 ALA B CA 1
ATOM 4194 C C . ALA B 1 108 ? 10.891 -32.219 -22.812 1 97.31 108 ALA B C 1
ATOM 4196 O O . ALA B 1 108 ? 11.484 -31.141 -22.891 1 97.31 108 ALA B O 1
ATOM 4197 N N . VAL B 1 109 ? 11.109 -33.094 -21.781 1 97.69 109 VAL B N 1
ATOM 4198 C CA . VAL B 1 109 ? 12.102 -32.844 -20.75 1 97.69 109 VAL B CA 1
ATOM 4199 C C . VAL B 1 109 ? 13.484 -32.719 -21.375 1 97.69 109 VAL B C 1
ATOM 4201 O O . VAL B 1 109 ? 14.297 -31.875 -20.953 1 97.69 109 VAL B O 1
ATOM 4204 N N . ALA B 1 110 ? 13.742 -33.5 -22.359 1 96.25 110 ALA B N 1
ATOM 4205 C CA . ALA B 1 110 ? 15.055 -33.562 -23 1 96.25 110 ALA B CA 1
ATOM 4206 C C . ALA B 1 110 ? 15.414 -32.219 -23.641 1 96.25 110 ALA B C 1
ATOM 4208 O O . ALA B 1 110 ? 16.594 -31.906 -23.844 1 96.25 110 ALA B O 1
ATOM 4209 N N . GLU B 1 111 ? 14.422 -31.422 -23.953 1 94.44 111 GLU B N 1
ATOM 4210 C CA . GLU B 1 111 ? 14.68 -30.094 -24.516 1 94.44 111 GLU B CA 1
ATOM 4211 C C . GLU B 1 111 ? 15.336 -29.172 -23.5 1 94.44 111 GLU B C 1
ATOM 4213 O O . GLU B 1 111 ? 15.992 -28.203 -23.859 1 94.44 111 GLU B O 1
ATOM 4218 N N . ALA B 1 112 ? 15.156 -29.469 -22.203 1 93.5 112 ALA B N 1
ATOM 4219 C CA . ALA B 1 112 ? 15.773 -28.766 -21.078 1 93.5 112 ALA B CA 1
ATOM 4220 C C . ALA B 1 112 ? 16.031 -29.734 -19.922 1 93.5 112 ALA B C 1
ATOM 4222 O O . ALA B 1 112 ? 15.398 -29.609 -18.859 1 93.5 112 ALA B O 1
ATOM 4223 N N . PRO B 1 113 ? 16.953 -30.531 -20.031 1 93.88 113 PRO B N 1
ATOM 4224 C CA . PRO B 1 113 ? 17.078 -31.719 -19.188 1 93.88 113 PRO B CA 1
ATOM 4225 C C . PRO B 1 113 ? 17.281 -31.375 -17.719 1 93.88 113 PRO B C 1
ATOM 4227 O O . PRO B 1 113 ? 17 -32.219 -16.844 1 93.88 113 PRO B O 1
ATOM 4230 N N . ARG B 1 114 ? 17.688 -30.172 -17.422 1 93.88 114 ARG B N 1
ATOM 4231 C CA . ARG B 1 114 ? 17.969 -29.828 -16.031 1 93.88 114 ARG B CA 1
ATOM 4232 C C . ARG B 1 114 ? 16.859 -28.969 -15.445 1 93.88 114 ARG B C 1
ATOM 4234 O O . ARG B 1 114 ? 16.75 -28.828 -14.219 1 93.88 114 ARG B O 1
ATOM 4241 N N . ASP B 1 115 ? 16.062 -28.359 -16.297 1 95.44 115 ASP B N 1
ATOM 4242 C CA . ASP B 1 115 ? 15.164 -27.344 -15.75 1 95.44 115 ASP B CA 1
ATOM 4243 C C . ASP B 1 115 ? 13.742 -27.531 -16.266 1 95.44 115 ASP B C 1
ATOM 4245 O O . ASP B 1 115 ? 12.844 -26.75 -15.938 1 95.44 115 ASP B O 1
ATOM 4249 N N . ALA B 1 116 ? 13.445 -28.594 -16.953 1 97.06 116 ALA B N 1
ATOM 4250 C CA . ALA B 1 116 ? 12.133 -28.766 -17.578 1 97.06 116 ALA B CA 1
ATOM 4251 C C . ALA B 1 116 ? 11.094 -29.172 -16.531 1 97.06 116 ALA B C 1
ATOM 4253 O O . ALA B 1 116 ? 11.367 -29.984 -15.648 1 97.06 116 ALA B O 1
ATOM 4254 N N . ALA B 1 117 ? 9.992 -28.562 -16.562 1 98.56 117 ALA B N 1
ATOM 4255 C CA . ALA B 1 117 ? 8.75 -28.984 -15.93 1 98.56 117 ALA B CA 1
ATOM 4256 C C . ALA B 1 117 ? 7.637 -29.141 -16.969 1 98.56 117 ALA B C 1
ATOM 4258 O O . ALA B 1 117 ? 7.133 -28.141 -17.484 1 98.56 117 ALA B O 1
ATOM 4259 N N . VAL B 1 118 ? 7.219 -30.344 -17.25 1 98.69 118 VAL B N 1
ATOM 4260 C CA . VAL B 1 118 ? 6.367 -30.672 -18.391 1 98.69 118 VAL B CA 1
ATOM 4261 C C . VAL B 1 118 ? 5.016 -31.188 -17.891 1 98.69 118 VAL B C 1
ATOM 4263 O O . VAL B 1 118 ? 4.957 -32.156 -17.125 1 98.69 118 VAL B O 1
ATOM 4266 N N . VAL B 1 119 ? 3.996 -30.516 -18.297 1 98.69 119 VAL B N 1
ATOM 4267 C CA . VAL B 1 119 ? 2.65 -31 -18 1 98.69 119 VAL B CA 1
ATOM 4268 C C . VAL B 1 119 ? 2.096 -31.766 -19.203 1 98.69 119 VAL B C 1
ATOM 4270 O O . VAL B 1 119 ? 2.15 -31.281 -20.328 1 98.69 119 VAL B O 1
ATOM 4273 N N . GLY B 1 120 ? 1.656 -32.969 -18.969 1 98.25 120 GLY B N 1
ATOM 4274 C CA . GLY B 1 120 ? 1.022 -33.75 -20.016 1 98.25 120 GLY B CA 1
ATOM 4275 C C . GLY B 1 120 ? -0.407 -33.312 -20.297 1 98.25 120 GLY B C 1
ATOM 4276 O O . GLY B 1 120 ? -0.846 -32.25 -19.859 1 98.25 120 GLY B O 1
ATOM 4277 N N . ARG B 1 121 ? -1.099 -34.125 -21.141 1 97.38 121 ARG B N 1
ATOM 4278 C CA . ARG B 1 121 ? -2.494 -33.875 -21.484 1 97.38 121 ARG B CA 1
ATOM 4279 C C . ARG B 1 121 ? -3.422 -34.844 -20.734 1 97.38 121 ARG B C 1
ATOM 4281 O O . ARG B 1 121 ? -3.438 -36.031 -21.031 1 97.38 121 ARG B O 1
ATOM 4288 N N . ARG B 1 122 ? -4.129 -34.281 -19.797 1 96.25 122 ARG B N 1
ATOM 4289 C CA . ARG B 1 122 ? -5.125 -35.062 -19.047 1 96.25 122 ARG B CA 1
ATOM 4290 C C . ARG B 1 122 ? -6.465 -35.062 -19.781 1 96.25 122 ARG B C 1
ATOM 4292 O O . ARG B 1 122 ? -7.02 -34 -20.078 1 96.25 122 ARG B O 1
ATOM 4299 N N . ARG B 1 123 ? -6.965 -36.156 -20.125 1 95.5 123 ARG B N 1
ATOM 4300 C CA . ARG B 1 123 ? -8.289 -36.344 -20.719 1 95.5 123 ARG B CA 1
ATOM 4301 C C . ARG B 1 123 ? -9.203 -37.125 -19.797 1 95.5 123 ARG B C 1
ATOM 4303 O O . ARG B 1 123 ? -8.727 -37.812 -18.875 1 95.5 123 ARG B O 1
ATOM 4310 N N . HIS B 1 124 ? -10.477 -36.969 -20.031 1 95.06 124 HIS B N 1
ATOM 4311 C CA . HIS B 1 124 ? -11.438 -37.594 -19.141 1 95.06 124 HIS B CA 1
ATOM 4312 C C . HIS B 1 124 ? -12.352 -38.562 -19.906 1 95.06 124 HIS B C 1
ATOM 4314 O O . HIS B 1 124 ? -12.688 -38.312 -21.062 1 95.06 124 HIS B O 1
ATOM 4320 N N . LEU B 1 125 ? -12.688 -39.594 -19.281 1 94.94 125 LEU B N 1
ATOM 4321 C CA . LEU B 1 125 ? -13.633 -40.562 -19.844 1 94.94 125 LEU B CA 1
ATOM 4322 C C . LEU B 1 125 ? -14.633 -41.031 -18.797 1 94.94 125 LEU B C 1
ATOM 4324 O O . LEU B 1 125 ? -14.422 -40.844 -17.609 1 94.94 125 LEU B O 1
ATOM 4328 N N . ALA B 1 126 ? -15.734 -41.594 -19.266 1 94.56 126 ALA B N 1
ATOM 4329 C CA . ALA B 1 126 ? -16.812 -42.031 -18.375 1 94.56 126 ALA B CA 1
ATOM 4330 C C . ALA B 1 126 ? -16.359 -43.25 -17.547 1 94.56 126 ALA B C 1
ATOM 4332 O O . ALA B 1 126 ? -15.93 -44.25 -18.094 1 94.56 126 ALA B O 1
ATOM 4333 N N . GLU B 1 127 ? -16.531 -43.125 -16.266 1 92.75 127 GLU B N 1
ATOM 4334 C CA . GLU B 1 127 ? -16.078 -44.156 -15.336 1 92.75 127 GLU B CA 1
ATOM 4335 C C . GLU B 1 127 ? -16.781 -45.469 -15.617 1 92.75 127 GLU B C 1
ATOM 4337 O O . GLU B 1 127 ? -16.141 -46.531 -15.633 1 92.75 127 GLU B O 1
ATOM 4342 N N . ALA B 1 128 ? -18.078 -45.438 -15.805 1 92.75 128 ALA B N 1
ATOM 4343 C CA . ALA B 1 128 ? -18.859 -46.625 -16.047 1 92.75 128 ALA B CA 1
ATOM 4344 C C . ALA B 1 128 ? -18.391 -47.344 -17.312 1 92.75 128 ALA B C 1
ATOM 4346 O O . ALA B 1 128 ? -18.344 -48.594 -17.359 1 92.75 128 ALA B O 1
ATOM 4347 N N . TRP B 1 129 ? -18.109 -46.594 -18.281 1 95.56 129 TRP B N 1
ATOM 4348 C CA . TRP B 1 129 ? -17.594 -47.188 -19.516 1 95.56 129 TRP B CA 1
ATOM 4349 C C . TRP B 1 129 ? -16.25 -47.875 -19.266 1 95.56 129 TRP B C 1
ATOM 4351 O O . TRP B 1 129 ? -16.016 -48.969 -19.75 1 95.56 129 TRP B O 1
ATOM 4361 N N . LEU B 1 130 ? -15.336 -47.188 -18.594 1 95.56 130 LEU B N 1
ATOM 4362 C CA . LEU B 1 130 ? -14 -47.719 -18.344 1 95.56 130 LEU B CA 1
ATOM 4363 C C . LEU B 1 130 ? -14.07 -49.094 -17.672 1 95.56 130 LEU B C 1
ATOM 4365 O O . LEU B 1 130 ? -13.359 -50 -18.047 1 95.56 130 LEU B O 1
ATOM 4369 N N . GLU B 1 131 ? -14.906 -49.188 -16.656 1 94.25 131 GLU B N 1
ATOM 4370 C CA . GLU B 1 131 ? -15.031 -50.469 -15.93 1 94.25 131 GLU B CA 1
ATOM 4371 C C . GLU B 1 131 ? -15.391 -51.594 -16.875 1 94.25 131 GLU B C 1
ATOM 4373 O O . GLU B 1 131 ? -14.781 -52.688 -16.828 1 94.25 131 GLU B O 1
ATOM 4378 N N . ARG B 1 132 ? -16.359 -51.375 -17.719 1 95.94 132 ARG B N 1
ATOM 4379 C CA . ARG B 1 132 ? -16.781 -52.406 -18.672 1 95.94 132 ARG B CA 1
ATOM 4380 C C . ARG B 1 132 ? -15.711 -52.656 -19.719 1 95.94 132 ARG B C 1
ATOM 4382 O O . ARG B 1 132 ? -15.391 -53.812 -20.031 1 95.94 132 ARG B O 1
ATOM 4389 N N . ALA B 1 133 ? -15.203 -51.594 -20.234 1 96.56 133 ALA B N 1
ATOM 4390 C CA . ALA B 1 133 ? -14.211 -51.688 -21.297 1 96.56 133 ALA B CA 1
ATOM 4391 C C . ALA B 1 133 ? -12.953 -52.406 -20.828 1 96.56 133 ALA B C 1
ATOM 4393 O O . ALA B 1 133 ? -12.375 -53.188 -21.562 1 96.56 133 ALA B O 1
ATOM 4394 N N . TRP B 1 134 ? -12.531 -52.125 -19.594 1 96.31 134 TRP B N 1
ATOM 4395 C CA . TRP B 1 134 ? -11.344 -52.75 -19.047 1 96.31 134 TRP B CA 1
ATOM 4396 C C . TRP B 1 134 ? -11.547 -54.281 -18.953 1 96.31 134 TRP B C 1
ATOM 4398 O O . TRP B 1 134 ? -10.656 -55.031 -19.328 1 96.31 134 TRP B O 1
ATOM 4408 N N . ALA B 1 135 ? -12.688 -54.688 -18.453 1 95.69 135 ALA B N 1
ATOM 4409 C CA . ALA B 1 135 ? -13.031 -56.094 -18.344 1 95.69 135 ALA B CA 1
ATOM 4410 C C . ALA B 1 135 ? -13.055 -56.75 -19.719 1 95.69 135 ALA B C 1
ATOM 4412 O O . ALA B 1 135 ? -12.719 -57.938 -19.859 1 95.69 135 ALA B O 1
ATOM 4413 N N . ASP B 1 136 ? -13.383 -56 -20.703 1 97.06 136 ASP B N 1
ATOM 4414 C CA . ASP B 1 136 ? -13.5 -56.5 -22.062 1 97.06 136 ASP B CA 1
ATOM 4415 C C . ASP B 1 136 ? -12.156 -56.438 -22.797 1 97.06 136 ASP B C 1
ATOM 4417 O O . ASP B 1 136 ? -12.086 -56.719 -24 1 97.06 136 ASP B O 1
ATOM 4421 N N . GLY B 1 137 ? -11.102 -55.969 -22.172 1 96.12 137 GLY B N 1
ATOM 4422 C CA . GLY B 1 137 ? -9.766 -56.062 -22.75 1 96.12 137 GLY B CA 1
ATOM 4423 C C . GLY B 1 137 ? -9.25 -54.719 -23.25 1 96.12 137 GLY B C 1
ATOM 4424 O O . GLY B 1 137 ? -8.156 -54.656 -23.812 1 96.12 137 GLY B O 1
ATOM 4425 N N . TRP B 1 138 ? -10.102 -53.656 -23.062 1 96.31 138 TRP B N 1
ATOM 4426 C CA . TRP B 1 138 ? -9.633 -52.344 -23.453 1 96.31 138 TRP B CA 1
ATOM 4427 C C . TRP B 1 138 ? -8.406 -51.938 -22.656 1 96.31 138 TRP B C 1
ATOM 4429 O O . TRP B 1 138 ? -8.32 -52.219 -21.453 1 96.31 138 TRP B O 1
ATOM 4439 N N . ARG B 1 139 ? -7.473 -51.312 -23.25 1 96.06 139 ARG B N 1
ATOM 4440 C CA . ARG B 1 139 ? -6.285 -50.719 -22.625 1 96.06 139 ARG B CA 1
ATOM 4441 C C . ARG B 1 139 ? -5.98 -49.344 -23.203 1 96.06 139 ARG B C 1
ATOM 4443 O O . ARG B 1 139 ? -6.387 -49.031 -24.328 1 96.06 139 ARG B O 1
ATOM 4450 N N . PRO B 1 140 ? -5.316 -48.469 -22.391 1 94.69 140 PRO B N 1
ATOM 4451 C CA . PRO B 1 140 ? -4.93 -47.188 -22.953 1 94.69 140 PRO B CA 1
ATOM 4452 C C . PRO B 1 140 ? -4.203 -47.312 -24.297 1 94.69 140 PRO B C 1
ATOM 4454 O O . PRO B 1 140 ? -3.352 -48.188 -24.453 1 94.69 140 PRO B O 1
ATOM 4457 N N . GLY B 1 141 ? -4.434 -46.438 -25.203 1 92.94 141 GLY B N 1
ATOM 4458 C CA . GLY B 1 141 ? -3.973 -46.562 -26.578 1 92.94 141 GLY B CA 1
ATOM 4459 C C . GLY B 1 141 ? -5.059 -47.031 -27.531 1 92.94 141 GLY B C 1
ATOM 4460 O O . GLY B 1 141 ? -5 -46.75 -28.719 1 92.94 141 GLY B O 1
ATOM 4461 N N . ASP B 1 142 ? -6.012 -47.844 -26.875 1 95.94 142 ASP B N 1
ATOM 4462 C CA . ASP B 1 142 ? -7.184 -48.219 -27.656 1 95.94 142 ASP B CA 1
ATOM 4463 C C . ASP B 1 142 ? -8.117 -47.031 -27.859 1 95.94 142 ASP B C 1
ATOM 4465 O O . ASP B 1 142 ? -8.055 -46.062 -27.109 1 95.94 142 ASP B O 1
ATOM 4469 N N . GLU B 1 143 ? -8.953 -47.156 -28.875 1 95 143 GLU B N 1
ATOM 4470 C CA . GLU B 1 143 ? -9.891 -46.094 -29.172 1 95 143 GLU B CA 1
ATOM 4471 C C . GLU B 1 143 ? -10.922 -45.938 -28.047 1 95 143 GLU B C 1
ATOM 4473 O O . GLU B 1 143 ? -11.445 -46.938 -27.531 1 95 143 GLU B O 1
ATOM 4478 N N . VAL B 1 144 ? -11.094 -44.75 -27.594 1 95.81 144 VAL B N 1
ATOM 4479 C CA . VAL B 1 144 ? -12.188 -44.406 -26.688 1 95.81 144 VAL B CA 1
ATOM 4480 C C . VAL B 1 144 ? -13.359 -43.844 -27.469 1 95.81 144 VAL B C 1
ATOM 4482 O O . VAL B 1 144 ? -13.227 -42.812 -28.125 1 95.81 144 VAL B O 1
ATOM 4485 N N . PRO B 1 145 ? -14.516 -44.406 -27.375 1 96.25 145 PRO B N 1
ATOM 4486 C CA . PRO B 1 145 ? -15.68 -43.906 -28.094 1 96.25 145 PRO B CA 1
ATOM 4487 C C . PRO B 1 145 ? -16.016 -42.469 -27.719 1 96.25 145 PRO B C 1
ATOM 4489 O O . PRO B 1 145 ? -15.883 -42.062 -26.562 1 96.25 145 PRO B O 1
ATOM 4492 N N . ALA B 1 146 ? -16.5 -41.75 -28.75 1 94.81 146 ALA B N 1
ATOM 4493 C CA . ALA B 1 146 ? -16.797 -40.344 -28.578 1 94.81 146 ALA B CA 1
ATOM 4494 C C . ALA B 1 146 ? -17.781 -40.125 -27.438 1 94.81 146 ALA B C 1
ATOM 4496 O O . ALA B 1 146 ? -17.656 -39.156 -26.672 1 94.81 146 ALA B O 1
ATOM 4497 N N . ASP B 1 147 ? -18.75 -40.938 -27.312 1 94.62 147 ASP B N 1
ATOM 4498 C CA . ASP B 1 147 ? -19.812 -40.75 -26.312 1 94.62 147 ASP B CA 1
ATOM 4499 C C . ASP B 1 147 ? -19.312 -41.062 -24.906 1 94.62 147 ASP B C 1
ATOM 4501 O O . ASP B 1 147 ? -19.984 -40.781 -23.922 1 94.62 147 ASP B O 1
ATOM 4505 N N . SER B 1 148 ? -18.078 -41.656 -24.828 1 95.38 148 SER B N 1
ATOM 4506 C CA . SER B 1 148 ? -17.5 -42 -23.531 1 95.38 148 SER B CA 1
ATOM 4507 C C . SER B 1 148 ? -16.438 -41 -23.125 1 95.38 148 SER B C 1
ATOM 4509 O O . SER B 1 148 ? -15.898 -41.062 -22.016 1 95.38 148 SER B O 1
ATOM 4511 N N . ARG B 1 149 ? -16.125 -40.094 -24.031 1 95.44 149 ARG B N 1
ATOM 4512 C CA . ARG B 1 149 ? -15.18 -39.031 -23.719 1 95.44 149 ARG B CA 1
ATOM 4513 C C . ARG B 1 149 ? -15.875 -37.875 -23.031 1 95.44 149 ARG B C 1
ATOM 4515 O O . ARG B 1 149 ? -16.953 -37.438 -23.438 1 95.44 149 ARG B O 1
ATOM 4522 N N . LEU B 1 150 ? -15.297 -37.469 -21.938 1 93.56 150 LEU B N 1
ATOM 4523 C CA . LEU B 1 150 ? -15.836 -36.312 -21.219 1 93.56 150 LEU B CA 1
ATOM 4524 C C . LEU B 1 150 ? -15.125 -35.031 -21.641 1 93.56 150 LEU B C 1
ATOM 4526 O O . LEU B 1 150 ? -14 -35.094 -22.141 1 93.56 150 LEU B O 1
ATOM 4530 N N . ALA B 1 151 ? -15.758 -33.906 -21.438 1 90.56 151 ALA B N 1
ATOM 4531 C CA . ALA B 1 151 ? -15.227 -32.625 -21.844 1 90.56 151 ALA B CA 1
ATOM 4532 C C . ALA B 1 151 ? -13.953 -32.281 -21.078 1 90.56 151 ALA B C 1
ATOM 4534 O O . ALA B 1 151 ? -13.867 -32.531 -19.859 1 90.56 151 ALA B O 1
ATOM 4535 N N . GLU B 1 152 ? -12.93 -31.812 -21.797 1 88.75 152 GLU B N 1
ATOM 4536 C CA . GLU B 1 152 ? -11.75 -31.25 -21.141 1 88.75 152 GLU B CA 1
ATOM 4537 C C . GLU B 1 152 ? -12.039 -29.859 -20.594 1 88.75 152 GLU B C 1
ATOM 4539 O O . GLU B 1 152 ? -12.883 -29.141 -21.125 1 88.75 152 GLU B O 1
ATOM 4544 N N . PRO B 1 153 ? -11.391 -29.531 -19.5 1 86.25 153 PRO B N 1
ATOM 4545 C CA . PRO B 1 153 ? -11.617 -28.172 -18.984 1 86.25 153 PRO B CA 1
ATOM 4546 C C . PRO B 1 153 ? -11.203 -27.094 -19.984 1 86.25 153 PRO B C 1
ATOM 4548 O O . PRO B 1 153 ? -10.039 -27.016 -20.375 1 86.25 153 PRO B O 1
ATOM 4551 N N . ALA B 1 154 ? -12.094 -26.25 -20.344 1 87.56 154 ALA B N 1
ATOM 4552 C CA . ALA B 1 154 ? -11.852 -25.219 -21.359 1 87.56 154 ALA B CA 1
ATOM 4553 C C . ALA B 1 154 ? -10.758 -24.266 -20.906 1 87.56 154 ALA B C 1
ATOM 4555 O O . ALA B 1 154 ? -9.93 -23.828 -21.719 1 87.56 154 ALA B O 1
ATOM 4556 N N . TRP B 1 155 ? -10.758 -23.891 -19.641 1 85.56 155 TRP B N 1
ATOM 4557 C CA . TRP B 1 155 ? -9.797 -22.922 -19.141 1 85.56 155 TRP B CA 1
ATOM 4558 C C . TRP B 1 155 ? -8.367 -23.422 -19.328 1 85.56 155 TRP B C 1
ATOM 4560 O O . TRP B 1 155 ? -7.469 -22.641 -19.656 1 85.56 155 TRP B O 1
ATOM 4570 N N . LEU B 1 156 ? -8.133 -24.672 -19.156 1 90.75 156 LEU B N 1
ATOM 4571 C CA . LEU B 1 156 ? -6.805 -25.266 -19.312 1 90.75 156 LEU B CA 1
ATOM 4572 C C . LEU B 1 156 ? -6.379 -25.266 -20.781 1 90.75 156 LEU B C 1
ATOM 4574 O O . LEU B 1 156 ? -5.27 -24.828 -21.109 1 90.75 156 LEU B O 1
ATOM 4578 N N . GLY B 1 157 ? -7.309 -25.703 -21.641 1 93.06 157 GLY B N 1
ATOM 4579 C CA . GLY B 1 157 ? -7.031 -25.656 -23.062 1 93.06 157 GLY B CA 1
ATOM 4580 C C . GLY B 1 157 ? -6.734 -24.266 -23.578 1 93.06 157 GLY B C 1
ATOM 4581 O O . GLY B 1 157 ? -5.789 -24.062 -24.344 1 93.06 157 GLY B O 1
ATOM 4582 N N . ASP B 1 158 ? -7.504 -23.328 -23.141 1 93.56 158 ASP B N 1
ATOM 4583 C CA . ASP B 1 158 ? -7.312 -21.938 -23.516 1 93.56 158 ASP B CA 1
ATOM 4584 C C . ASP B 1 158 ? -5.965 -21.406 -23.031 1 93.56 158 ASP B C 1
ATOM 4586 O O . ASP B 1 158 ? -5.277 -20.688 -23.75 1 93.56 158 ASP B O 1
ATOM 4590 N N . GLY B 1 159 ? -5.605 -21.812 -21.812 1 93.88 159 GLY B N 1
ATOM 4591 C CA . GLY B 1 159 ? -4.32 -21.406 -21.266 1 93.88 159 GLY B CA 1
ATOM 4592 C C . GLY B 1 159 ? -3.141 -21.922 -22.062 1 93.88 159 GLY B C 1
ATOM 4593 O O . GLY B 1 159 ? -2.207 -21.172 -22.359 1 93.88 159 GLY B O 1
ATOM 4594 N N . TYR B 1 160 ? -3.211 -23.172 -22.453 1 96.69 160 TYR B N 1
ATOM 4595 C CA . TYR B 1 160 ? -2.141 -23.766 -23.25 1 96.69 160 TYR B CA 1
ATOM 4596 C C . TYR B 1 160 ? -2.031 -23.078 -24.609 1 96.69 160 TYR B C 1
ATOM 4598 O O . TYR B 1 160 ? -0.928 -22.781 -25.062 1 96.69 160 TYR B O 1
ATOM 4606 N N . ARG B 1 161 ? -3.166 -22.812 -25.172 1 95.81 161 ARG B N 1
ATOM 4607 C CA . ARG B 1 161 ? -3.162 -22.109 -26.453 1 95.81 161 ARG B CA 1
ATOM 4608 C C . ARG B 1 161 ? -2.584 -20.719 -26.328 1 95.81 161 ARG B C 1
ATOM 4610 O O . ARG B 1 161 ? -1.729 -20.312 -27.109 1 95.81 161 ARG B O 1
ATOM 4617 N N . ALA B 1 162 ? -2.992 -20.016 -25.328 1 94.25 162 ALA B N 1
ATOM 4618 C CA . ALA B 1 162 ? -2.604 -18.625 -25.125 1 94.25 162 ALA B CA 1
ATOM 4619 C C . ALA B 1 162 ? -1.114 -18.5 -24.812 1 94.25 162 ALA B C 1
ATOM 4621 O O . ALA B 1 162 ? -0.499 -17.469 -25.078 1 94.25 162 ALA B O 1
ATOM 4622 N N . THR B 1 163 ? -0.483 -19.516 -24.297 1 96.12 163 THR B N 1
ATOM 4623 C CA . THR B 1 163 ? 0.907 -19.453 -23.859 1 96.12 163 THR B CA 1
ATOM 4624 C C . THR B 1 163 ? 1.802 -20.266 -24.797 1 96.12 163 THR B C 1
ATOM 4626 O O . THR B 1 163 ? 2.961 -20.531 -24.469 1 96.12 163 THR B O 1
ATOM 4629 N N . ASP B 1 164 ? 1.291 -20.75 -25.953 1 97 164 ASP B N 1
ATOM 4630 C CA . ASP B 1 164 ? 2.053 -21.609 -26.844 1 97 164 ASP B CA 1
ATOM 4631 C C . ASP B 1 164 ? 2.609 -22.828 -26.109 1 97 164 ASP B C 1
ATOM 4633 O O . ASP B 1 164 ? 3.818 -23.062 -26.125 1 97 164 ASP B O 1
ATOM 4637 N N . ASP B 1 165 ? 1.619 -23.547 -25.469 1 97.81 165 ASP B N 1
ATOM 4638 C CA . ASP B 1 165 ? 1.944 -24.75 -24.703 1 97.81 165 ASP B CA 1
ATOM 4639 C C . ASP B 1 165 ? 2.982 -24.438 -23.625 1 97.81 165 ASP B C 1
ATOM 4641 O O . ASP B 1 165 ? 3.947 -25.188 -23.453 1 97.81 165 ASP B O 1
ATOM 4645 N N . LEU B 1 166 ? 2.859 -23.281 -22.922 1 97.31 166 LEU B N 1
ATOM 4646 C CA . LEU B 1 166 ? 3.592 -22.797 -21.766 1 97.31 166 LEU B CA 1
ATOM 4647 C C . LEU B 1 166 ? 4.992 -22.344 -22.156 1 97.31 166 LEU B C 1
ATOM 4649 O O . LEU B 1 166 ? 5.805 -22 -21.297 1 97.31 166 LEU B O 1
ATOM 4653 N N . ARG B 1 167 ? 5.297 -22.234 -23.469 1 95.56 167 ARG B N 1
ATOM 4654 C CA . ARG B 1 167 ? 6.582 -21.719 -23.922 1 95.56 167 ARG B CA 1
ATOM 4655 C C . ARG B 1 167 ? 6.688 -20.219 -23.656 1 95.56 167 ARG B C 1
ATOM 4657 O O . ARG B 1 167 ? 7.789 -19.672 -23.594 1 95.56 167 ARG B O 1
ATOM 4664 N N . ARG B 1 168 ? 5.582 -19.516 -23.562 1 94.38 168 ARG B N 1
ATOM 4665 C CA . ARG B 1 168 ? 5.516 -18.094 -23.281 1 94.38 168 ARG B CA 1
ATOM 4666 C C . ARG B 1 168 ? 4.879 -17.828 -21.922 1 94.38 168 ARG B C 1
ATOM 4668 O O . ARG B 1 168 ? 4.102 -16.875 -21.766 1 94.38 168 ARG B O 1
ATOM 4675 N N . ALA B 1 169 ? 5.102 -18.734 -21.062 1 94.81 169 ALA B N 1
ATOM 4676 C CA . ALA B 1 169 ? 4.559 -18.594 -19.719 1 94.81 169 ALA B CA 1
ATOM 4677 C C . ALA B 1 169 ? 5.234 -17.453 -18.969 1 94.81 169 ALA B C 1
ATOM 4679 O O . ALA B 1 169 ? 6.32 -17 -19.359 1 94.81 169 ALA B O 1
ATOM 4680 N N . ASP B 1 170 ? 4.535 -16.875 -18.047 1 94.69 170 ASP B N 1
ATOM 4681 C CA . ASP B 1 170 ? 5.035 -15.953 -17.031 1 94.69 170 ASP B CA 1
ATOM 4682 C C . ASP B 1 170 ? 4.707 -16.438 -15.625 1 94.69 170 ASP B C 1
ATOM 4684 O O . ASP B 1 170 ? 4.395 -17.609 -15.422 1 94.69 170 ASP B O 1
ATOM 4688 N N . SER B 1 171 ? 4.844 -15.594 -14.633 1 93.12 171 SER B N 1
ATOM 4689 C CA . SER B 1 171 ? 4.676 -16.016 -13.242 1 93.12 171 SER B CA 1
ATOM 4690 C C . SER B 1 171 ? 3.23 -16.406 -12.961 1 93.12 171 SER B C 1
ATOM 4692 O O . SER B 1 171 ? 2.928 -16.938 -11.891 1 93.12 171 SER B O 1
ATOM 4694 N N . THR B 1 172 ? 2.305 -16.266 -13.906 1 91.06 172 THR B N 1
ATOM 4695 C CA . THR B 1 172 ? 0.919 -16.688 -13.727 1 91.06 172 THR B CA 1
ATOM 4696 C C . THR B 1 172 ? 0.682 -18.062 -14.359 1 91.06 172 THR B C 1
ATOM 4698 O O . THR B 1 172 ? -0.413 -18.609 -14.258 1 91.06 172 THR B O 1
ATOM 4701 N N . GLY B 1 173 ? 1.68 -18.625 -14.961 1 92.81 173 GLY B N 1
ATOM 4702 C CA . GLY B 1 173 ? 1.566 -19.891 -15.664 1 92.81 173 GLY B CA 1
ATOM 4703 C C . GLY B 1 173 ? 1.388 -21.062 -14.727 1 92.81 173 GLY B C 1
ATOM 4704 O O . GLY B 1 173 ? 0.993 -22.156 -15.156 1 92.81 173 GLY B O 1
ATOM 4705 N N . TYR B 1 174 ? 1.644 -20.797 -13.438 1 92.31 174 TYR B N 1
ATOM 4706 C CA . TYR B 1 174 ? 1.508 -21.875 -12.461 1 92.31 174 TYR B CA 1
ATOM 4707 C C . TYR B 1 174 ? 0.111 -22.484 -12.516 1 92.31 174 TYR B C 1
ATOM 4709 O O . TYR B 1 174 ? -0.067 -23.672 -12.234 1 92.31 174 TYR B O 1
ATOM 4717 N N . ARG B 1 175 ? -0.838 -21.797 -13 1 90.31 175 ARG B N 1
ATOM 4718 C CA . ARG B 1 175 ? -2.24 -22.203 -13.008 1 90.31 175 ARG B CA 1
ATOM 4719 C C . ARG B 1 175 ? -2.475 -23.359 -13.984 1 90.31 175 ARG B C 1
ATOM 4721 O O . ARG B 1 175 ? -3.486 -24.047 -13.891 1 90.31 175 ARG B O 1
ATOM 4728 N N . TYR B 1 176 ? -1.538 -23.516 -14.859 1 94.31 176 TYR B N 1
ATOM 4729 C CA . TYR B 1 176 ? -1.759 -24.484 -15.922 1 94.31 176 TYR B CA 1
ATOM 4730 C C . TYR B 1 176 ? -0.91 -25.734 -15.703 1 94.31 176 TYR B C 1
ATOM 4732 O O . TYR B 1 176 ? -0.796 -26.578 -16.594 1 94.31 176 TYR B O 1
ATOM 4740 N N . VAL B 1 177 ? -0.325 -25.797 -14.555 1 96.06 177 VAL B N 1
ATOM 4741 C CA . VAL B 1 177 ? 0.487 -26.953 -14.203 1 96.06 177 VAL B CA 1
ATOM 4742 C C . VAL B 1 177 ? -0.294 -27.859 -13.258 1 96.06 177 VAL B C 1
ATOM 4744 O O . VAL B 1 177 ? -0.537 -27.516 -12.102 1 96.06 177 VAL B O 1
ATOM 4747 N N . ILE B 1 178 ? -0.654 -28.969 -13.797 1 94.44 178 ILE B N 1
ATOM 4748 C CA . ILE B 1 178 ? -1.443 -29.938 -13.047 1 94.44 178 ILE B CA 1
ATOM 4749 C C . ILE B 1 178 ? -0.573 -31.141 -12.672 1 94.44 178 ILE B C 1
ATOM 4751 O O . ILE B 1 178 ? 0.07 -31.734 -13.539 1 94.44 178 ILE B O 1
ATOM 4755 N N . SER B 1 179 ? -0.614 -31.516 -11.422 1 96 179 SER B N 1
ATOM 4756 C CA . SER B 1 179 ? 0.331 -32.531 -10.945 1 96 179 SER B CA 1
ATOM 4757 C C . SER B 1 179 ? -0.143 -33.938 -11.281 1 96 179 SER B C 1
ATOM 4759 O O . SER B 1 179 ? 0.621 -34.875 -11.164 1 96 179 SER B O 1
ATOM 4761 N N . ALA B 1 180 ? -1.397 -34.094 -11.781 1 96.44 180 ALA B N 1
ATOM 4762 C CA . ALA B 1 180 ? -1.881 -35.406 -12.188 1 96.44 180 ALA B CA 1
ATOM 4763 C C . ALA B 1 180 ? -1.067 -35.938 -13.359 1 96.44 180 ALA B C 1
ATOM 4765 O O . ALA B 1 180 ? -1.047 -37.156 -13.594 1 96.44 180 ALA B O 1
ATOM 4766 N N . VAL B 1 181 ? -0.458 -35.062 -14.141 1 98.25 181 VAL B N 1
ATOM 4767 C CA . VAL B 1 181 ? 0.353 -35.438 -15.289 1 98.25 181 VAL B CA 1
ATOM 4768 C C . VAL B 1 181 ? 1.576 -34.531 -15.375 1 98.25 181 VAL B C 1
ATOM 4770 O O . VAL B 1 181 ? 1.896 -34 -16.453 1 98.25 181 VAL B O 1
ATOM 4773 N N . LEU B 1 182 ? 2.301 -34.406 -14.367 1 98.75 182 LEU B N 1
ATOM 4774 C CA . LEU B 1 182 ? 3.463 -33.5 -14.297 1 98.75 182 LEU B CA 1
ATOM 4775 C C . LEU B 1 182 ? 4.758 -34.312 -14.344 1 98.75 182 LEU B C 1
ATOM 4777 O O . LEU B 1 182 ? 4.922 -35.281 -13.586 1 98.75 182 LEU B O 1
ATOM 4781 N N . THR B 1 183 ? 5.652 -34.062 -15.25 1 98.88 183 THR B N 1
ATOM 4782 C CA . THR B 1 183 ? 6.984 -34.625 -15.367 1 98.88 183 THR B CA 1
ATOM 4783 C C . THR B 1 183 ? 8.055 -33.562 -15.258 1 98.88 183 THR B C 1
ATOM 4785 O O . THR B 1 183 ? 8.047 -32.594 -16.016 1 98.88 183 THR B O 1
ATOM 4788 N N . VAL B 1 184 ? 8.977 -33.719 -14.297 1 98.69 184 VAL B N 1
ATOM 4789 C CA . VAL B 1 184 ? 9.891 -32.625 -13.984 1 98.69 184 VAL B CA 1
ATOM 4790 C C . VAL B 1 184 ? 11.312 -33.188 -13.836 1 98.69 184 VAL B C 1
ATOM 4792 O O . VAL B 1 184 ? 11.508 -34.25 -13.273 1 98.69 184 VAL B O 1
ATOM 4795 N N . ALA B 1 185 ? 12.273 -32.469 -14.359 1 98.12 185 ALA B N 1
ATOM 4796 C CA . ALA B 1 185 ? 13.664 -32.812 -14.086 1 98.12 185 ALA B CA 1
ATOM 4797 C C . ALA B 1 185 ? 13.961 -32.75 -12.594 1 98.12 185 ALA B C 1
ATOM 4799 O O . ALA B 1 185 ? 13.531 -31.828 -11.906 1 98.12 185 ALA B O 1
ATOM 4800 N N . ARG B 1 186 ? 14.672 -33.688 -12.086 1 97.31 186 ARG B N 1
ATOM 4801 C CA . ARG B 1 186 ? 14.938 -33.812 -10.656 1 97.31 186 ARG B CA 1
ATOM 4802 C C . ARG B 1 186 ? 15.641 -32.562 -10.125 1 97.31 186 ARG B C 1
ATOM 4804 O O . ARG B 1 186 ? 15.305 -32.062 -9.055 1 97.31 186 ARG B O 1
ATOM 4811 N N . GLU B 1 187 ? 16.547 -32.062 -10.859 1 96.06 187 GLU B N 1
ATOM 4812 C CA . GLU B 1 187 ? 17.359 -30.922 -10.391 1 96.06 187 GLU B CA 1
ATOM 4813 C C . GLU B 1 187 ? 16.484 -29.703 -10.102 1 96.06 187 GLU B C 1
ATOM 4815 O O . GLU B 1 187 ? 16.578 -29.109 -9.023 1 96.06 187 GLU B O 1
ATOM 4820 N N . VAL B 1 188 ? 15.633 -29.359 -11.047 1 97.44 188 VAL B N 1
ATOM 4821 C CA . VAL B 1 188 ? 14.812 -28.156 -10.859 1 97.44 188 VAL B CA 1
ATOM 4822 C C . VAL B 1 188 ? 13.758 -28.438 -9.789 1 97.44 188 VAL B C 1
ATOM 4824 O O . VAL B 1 188 ? 13.383 -27.531 -9.039 1 97.44 188 VAL B O 1
ATOM 4827 N N . TYR B 1 189 ? 13.297 -29.656 -9.648 1 98.12 189 TYR B N 1
ATOM 4828 C CA . TYR B 1 189 ? 12.383 -30.016 -8.578 1 98.12 189 TYR B CA 1
ATOM 4829 C C . TYR B 1 189 ? 13.016 -29.766 -7.211 1 98.12 189 TYR B C 1
ATOM 4831 O O . TYR B 1 189 ? 12.398 -29.156 -6.34 1 98.12 189 TYR B O 1
ATOM 4839 N N . GLU B 1 190 ? 14.234 -30.188 -7.086 1 97.44 190 GLU B N 1
ATOM 4840 C CA . GLU B 1 190 ? 14.953 -30.031 -5.824 1 97.44 190 GLU B CA 1
ATOM 4841 C C . GLU B 1 190 ? 15.305 -28.562 -5.574 1 97.44 190 GLU B C 1
ATOM 4843 O O . GLU B 1 190 ? 15.273 -28.094 -4.43 1 97.44 190 GLU B O 1
ATOM 4848 N N . ASP B 1 191 ? 15.633 -27.844 -6.637 1 97.19 191 ASP B N 1
ATOM 4849 C CA . ASP B 1 191 ? 15.875 -26.422 -6.512 1 97.19 191 ASP B CA 1
ATOM 4850 C C . ASP B 1 191 ? 14.641 -25.703 -5.969 1 97.19 191 ASP B C 1
ATOM 4852 O O . ASP B 1 191 ? 14.758 -24.734 -5.199 1 97.19 191 ASP B O 1
ATOM 4856 N N . ALA B 1 192 ? 13.477 -26.203 -6.336 1 97.56 192 ALA B N 1
ATOM 4857 C CA . ALA B 1 192 ? 12.219 -25.578 -5.93 1 97.56 192 ALA B CA 1
ATOM 4858 C C . ALA B 1 192 ? 11.805 -26.031 -4.531 1 97.56 192 ALA B C 1
ATOM 4860 O O . ALA B 1 192 ? 10.844 -25.5 -3.965 1 97.56 192 ALA B O 1
ATOM 4861 N N . GLY B 1 193 ? 12.477 -26.984 -3.982 1 97.25 193 GLY B N 1
ATOM 4862 C CA . GLY B 1 193 ? 12.172 -27.484 -2.652 1 97.25 193 GLY B CA 1
ATOM 4863 C C . GLY B 1 193 ? 11.109 -28.562 -2.652 1 97.25 193 GLY B C 1
ATOM 4864 O O . GLY B 1 193 ? 10.688 -29.031 -1.591 1 97.25 193 GLY B O 1
ATOM 4865 N N . GLY B 1 194 ? 10.648 -28.938 -3.887 1 97.88 194 GLY B N 1
ATOM 4866 C CA . GLY B 1 194 ? 9.695 -30.031 -4.027 1 97.88 194 GLY B CA 1
ATOM 4867 C C . GLY B 1 194 ? 8.32 -29.688 -3.479 1 97.88 194 GLY B C 1
ATOM 4868 O O . GLY B 1 194 ? 8.039 -28.547 -3.146 1 97.88 194 GLY B O 1
ATOM 4869 N N . PHE B 1 195 ? 7.438 -30.688 -3.482 1 98.06 195 PHE B N 1
ATOM 4870 C CA . PHE B 1 195 ? 6.094 -30.516 -2.945 1 98.06 195 PHE B CA 1
ATOM 4871 C C . PHE B 1 195 ? 6.145 -30.125 -1.474 1 98.06 195 PHE B C 1
ATOM 4873 O O . PHE B 1 195 ? 6.945 -30.656 -0.71 1 98.06 195 PHE B O 1
ATOM 4880 N N . ASP B 1 196 ? 5.34 -29.188 -1.043 1 96.38 196 ASP B N 1
ATOM 4881 C CA . ASP B 1 196 ? 5.215 -28.781 0.353 1 96.38 196 ASP B CA 1
ATOM 4882 C C . ASP B 1 196 ? 4.352 -29.766 1.136 1 96.38 196 ASP B C 1
ATOM 4884 O O . ASP B 1 196 ? 3.135 -29.828 0.94 1 96.38 196 ASP B O 1
ATOM 4888 N N . PRO B 1 197 ? 4.941 -30.469 2.061 1 95.88 197 PRO B N 1
ATOM 4889 C CA . PRO B 1 197 ? 4.176 -31.484 2.787 1 95.88 197 PRO B CA 1
ATOM 4890 C C . PRO B 1 197 ? 3.127 -30.875 3.717 1 95.88 197 PRO B C 1
ATOM 4892 O O . PRO B 1 197 ? 2.271 -31.594 4.238 1 95.88 197 PRO B O 1
ATOM 4895 N N . ALA B 1 198 ? 3.154 -29.578 3.863 1 91.75 198 ALA B N 1
ATOM 4896 C CA . ALA B 1 198 ? 2.244 -28.922 4.801 1 91.75 198 ALA B CA 1
ATOM 4897 C C . ALA B 1 198 ? 0.859 -28.75 4.184 1 91.75 198 ALA B C 1
ATOM 4899 O O . ALA B 1 198 ? -0.104 -28.438 4.887 1 91.75 198 ALA B O 1
ATOM 4900 N N . PHE B 1 199 ? 0.726 -28.938 2.863 1 93.31 199 PHE B N 1
ATOM 4901 C CA . PHE B 1 199 ? -0.59 -28.875 2.236 1 93.31 199 PHE B CA 1
ATOM 4902 C C . PHE B 1 199 ? -1.463 -30.031 2.705 1 93.31 199 PHE B C 1
ATOM 4904 O O . PHE B 1 199 ? -1.062 -31.203 2.615 1 93.31 199 PHE B O 1
ATOM 4911 N N . VAL B 1 200 ? -2.533 -29.688 3.268 1 90 200 VAL B N 1
ATOM 4912 C CA . VAL B 1 200 ? -3.523 -30.672 3.691 1 90 200 VAL B CA 1
ATOM 4913 C C . VAL B 1 200 ? -4.828 -30.453 2.934 1 90 200 VAL B C 1
ATOM 4915 O O . VAL B 1 200 ? -5.246 -29.312 2.723 1 90 200 VAL B O 1
ATOM 4918 N N . GLY B 1 201 ? -5.379 -31.547 2.518 1 84.38 201 GLY B N 1
ATOM 4919 C CA . GLY B 1 201 ? -6.613 -31.438 1.761 1 84.38 201 GLY B CA 1
ATOM 4920 C C . GLY B 1 201 ? -6.391 -31.359 0.263 1 84.38 201 GLY B C 1
ATOM 4921 O O . GLY B 1 201 ? -5.27 -31.531 -0.214 1 84.38 201 GLY B O 1
ATOM 4922 N N . TYR B 1 202 ? -7.484 -31.156 -0.428 1 74.06 202 TYR B N 1
ATOM 4923 C CA . TYR B 1 202 ? -7.438 -31.172 -1.886 1 74.06 202 TYR B CA 1
ATOM 4924 C C . TYR B 1 202 ? -7.066 -29.797 -2.439 1 74.06 202 TYR B C 1
ATOM 4926 O O . TYR B 1 202 ? -7.613 -28.781 -2.014 1 74.06 202 TYR B O 1
ATOM 4934 N N . GLY B 1 203 ? -6.082 -29.891 -3.252 1 81.56 203 GLY B N 1
ATOM 4935 C CA . GLY B 1 203 ? -5.93 -28.797 -4.199 1 81.56 203 GLY B CA 1
ATOM 4936 C C . GLY B 1 203 ? -4.867 -27.797 -3.793 1 81.56 203 GLY B C 1
ATOM 4937 O O . GLY B 1 203 ? -4.527 -27.688 -2.613 1 81.56 203 GLY B O 1
ATOM 4938 N N . GLY B 1 204 ? -4.27 -27.203 -4.836 1 90.31 204 GLY B N 1
ATOM 4939 C CA . GLY B 1 204 ? -3.432 -26.016 -4.734 1 90.31 204 GLY B CA 1
ATOM 4940 C C . GLY B 1 204 ? -1.95 -26.344 -4.66 1 90.31 204 GLY B C 1
ATOM 4941 O O . GLY B 1 204 ? -1.11 -25.5 -4.977 1 90.31 204 GLY B O 1
ATOM 4942 N N . GLU B 1 205 ? -1.625 -27.547 -4.125 1 94.94 205 GLU B N 1
ATOM 4943 C CA . GLU B 1 205 ? -0.218 -27.875 -3.941 1 94.94 205 GLU B CA 1
ATOM 4944 C C . GLU B 1 205 ? 0.527 -27.891 -5.273 1 94.94 205 GLU B C 1
ATOM 4946 O O . GLU B 1 205 ? 1.717 -27.562 -5.324 1 94.94 205 GLU B O 1
ATOM 4951 N N . ASP B 1 206 ? -0.132 -28.328 -6.367 1 95.56 206 ASP B N 1
ATOM 4952 C CA . ASP B 1 206 ? 0.518 -28.344 -7.676 1 95.56 206 ASP B CA 1
ATOM 4953 C C . ASP B 1 206 ? 0.787 -26.938 -8.172 1 95.56 206 ASP B C 1
ATOM 4955 O O . ASP B 1 206 ? 1.878 -26.641 -8.672 1 95.56 206 ASP B O 1
ATOM 4959 N N . TRP B 1 207 ? -0.234 -26.016 -7.941 1 93.75 207 TRP B N 1
ATOM 4960 C CA . TRP B 1 207 ? -0.06 -24.625 -8.359 1 93.75 207 TRP B CA 1
ATOM 4961 C C . TRP B 1 207 ? 1.056 -23.953 -7.566 1 93.75 207 TRP B C 1
ATOM 4963 O O . TRP B 1 207 ? 1.873 -23.219 -8.133 1 93.75 207 TRP B O 1
ATOM 4973 N N . GLU B 1 208 ? 1.043 -24.203 -6.316 1 95.44 208 GLU B N 1
ATOM 4974 C CA . GLU B 1 208 ? 2.076 -23.625 -5.457 1 95.44 208 GLU B CA 1
ATOM 4975 C C . GLU B 1 208 ? 3.463 -24.125 -5.859 1 95.44 208 GLU B C 1
ATOM 4977 O O . GLU B 1 208 ? 4.402 -23.328 -5.969 1 95.44 208 GLU B O 1
ATOM 4982 N N . LEU B 1 209 ? 3.629 -25.375 -6.094 1 97.44 209 LEU B N 1
ATOM 4983 C CA . LEU B 1 209 ? 4.891 -25.922 -6.586 1 97.44 209 LEU B CA 1
ATOM 4984 C C . LEU B 1 209 ? 5.258 -25.312 -7.93 1 97.44 209 LEU B C 1
ATOM 4986 O O . LEU B 1 209 ? 6.41 -24.938 -8.148 1 97.44 209 LEU B O 1
ATOM 4990 N N . ALA B 1 210 ? 4.242 -25.266 -8.797 1 96.94 210 ALA B N 1
ATOM 4991 C CA . ALA B 1 210 ? 4.488 -24.719 -10.133 1 96.94 210 ALA B CA 1
ATOM 4992 C C . ALA B 1 210 ? 5.027 -23.297 -10.047 1 96.94 210 ALA B C 1
ATOM 4994 O O . ALA B 1 210 ? 5.922 -22.906 -10.812 1 96.94 210 ALA B O 1
ATOM 4995 N N . HIS B 1 211 ? 4.508 -22.547 -9.188 1 95.06 211 HIS B N 1
ATOM 4996 C CA . HIS B 1 211 ? 5.004 -21.188 -9.008 1 95.06 211 HIS B CA 1
ATOM 4997 C C . HIS B 1 211 ? 6.461 -21.188 -8.562 1 95.06 211 HIS B C 1
ATOM 4999 O O . HIS B 1 211 ? 7.27 -20.406 -9.07 1 95.06 211 HIS B O 1
ATOM 5005 N N . ARG B 1 212 ? 6.793 -22.047 -7.594 1 96.12 212 ARG B N 1
ATOM 5006 C CA . ARG B 1 212 ? 8.18 -22.141 -7.152 1 96.12 212 ARG B CA 1
ATOM 5007 C C . ARG B 1 212 ? 9.078 -22.656 -8.273 1 96.12 212 ARG B C 1
ATOM 5009 O O . ARG B 1 212 ? 10.211 -22.188 -8.422 1 96.12 212 ARG B O 1
ATOM 5016 N N . LEU B 1 213 ? 8.531 -23.594 -9.023 1 97.5 213 LEU B N 1
ATOM 5017 C CA . LEU B 1 213 ? 9.297 -24.062 -10.172 1 97.5 213 LEU B CA 1
ATOM 5018 C C . LEU B 1 213 ? 9.609 -22.922 -11.125 1 97.5 213 LEU B C 1
ATOM 5020 O O . LEU B 1 213 ? 10.75 -22.781 -11.586 1 97.5 213 LEU B O 1
ATOM 5024 N N . TRP B 1 214 ? 8.609 -22.125 -11.391 1 96.31 214 TRP B N 1
ATOM 5025 C CA . TRP B 1 214 ? 8.836 -20.953 -12.234 1 96.31 214 TRP B CA 1
ATOM 5026 C C . TRP B 1 214 ? 9.922 -20.062 -11.641 1 96.31 214 TRP B C 1
ATOM 5028 O O . TRP B 1 214 ? 10.844 -19.641 -12.344 1 96.31 214 TRP B O 1
ATOM 5038 N N . ARG B 1 215 ? 9.859 -19.844 -10.422 1 94.56 215 ARG B N 1
ATOM 5039 C CA . ARG B 1 215 ? 10.766 -18.953 -9.711 1 94.56 215 ARG B CA 1
ATOM 5040 C C . ARG B 1 215 ? 12.211 -19.438 -9.836 1 94.56 215 ARG B C 1
ATOM 5042 O O . ARG B 1 215 ? 13.125 -18.625 -9.992 1 94.56 215 ARG B O 1
ATOM 5049 N N . VAL B 1 216 ? 12.406 -20.703 -9.812 1 96.38 216 VAL B N 1
ATOM 5050 C CA . VAL B 1 216 ? 13.773 -21.219 -9.789 1 96.38 216 VAL B CA 1
ATOM 5051 C C . VAL B 1 216 ? 14.234 -21.5 -11.219 1 96.38 216 VAL B C 1
ATOM 5053 O O . VAL B 1 216 ? 15.234 -22.188 -11.422 1 96.38 216 VAL B O 1
ATOM 5056 N N . GLY B 1 217 ? 13.484 -21.078 -12.211 1 95.38 217 GLY B N 1
ATOM 5057 C CA . GLY B 1 217 ? 13.984 -21.062 -13.578 1 95.38 217 GLY B CA 1
ATOM 5058 C C . GLY B 1 217 ? 13.508 -22.25 -14.398 1 95.38 217 GLY B C 1
ATOM 5059 O O . GLY B 1 217 ? 14.102 -22.562 -15.43 1 95.38 217 GLY B O 1
ATOM 5060 N N . ALA B 1 218 ? 12.5 -22.875 -13.984 1 97.06 218 ALA B N 1
ATOM 5061 C CA . ALA B 1 218 ? 11.984 -24.016 -14.75 1 97.06 218 ALA B CA 1
ATOM 5062 C C . ALA B 1 218 ? 11.516 -23.562 -16.141 1 97.06 218 ALA B C 1
ATOM 5064 O O . ALA B 1 218 ? 10.914 -22.5 -16.281 1 97.06 218 ALA B O 1
ATOM 5065 N N . ALA B 1 219 ? 11.836 -24.375 -17.109 1 96.31 219 ALA B N 1
ATOM 5066 C CA . ALA B 1 219 ? 11.195 -24.281 -18.422 1 96.31 219 ALA B CA 1
ATOM 5067 C C . ALA B 1 219 ? 9.859 -25.016 -18.422 1 96.31 219 ALA B C 1
ATOM 5069 O O . ALA B 1 219 ? 9.828 -26.25 -18.562 1 96.31 219 ALA B O 1
ATOM 5070 N N . LEU B 1 220 ? 8.766 -24.266 -18.281 1 97.94 220 LEU B N 1
ATOM 5071 C CA . LEU B 1 220 ? 7.449 -24.891 -18.312 1 97.94 220 LEU B CA 1
ATOM 5072 C C . LEU B 1 220 ? 7.066 -25.281 -19.734 1 97.94 220 LEU B C 1
ATOM 5074 O O . LEU B 1 220 ? 7.32 -24.531 -20.688 1 97.94 220 LEU B O 1
ATOM 5078 N N . ARG B 1 221 ? 6.5 -26.453 -19.859 1 98.12 221 ARG B N 1
ATOM 5079 C CA . ARG B 1 221 ? 6.039 -26.953 -21.156 1 98.12 221 ARG B CA 1
ATOM 5080 C C . ARG B 1 221 ? 4.75 -27.75 -21 1 98.12 221 ARG B C 1
ATOM 5082 O O . ARG B 1 221 ? 4.531 -28.406 -19.984 1 98.12 221 ARG B O 1
ATOM 5089 N N . HIS B 1 222 ? 3.92 -27.594 -21.906 1 98.5 222 HIS B N 1
ATOM 5090 C CA . HIS B 1 222 ? 2.812 -28.516 -22.094 1 98.5 222 HIS B CA 1
ATOM 5091 C C . HIS B 1 222 ? 3.088 -29.484 -23.25 1 98.5 222 HIS B C 1
ATOM 5093 O O . HIS B 1 222 ? 3.465 -29.062 -24.344 1 98.5 222 HIS B O 1
ATOM 5099 N N . ALA B 1 223 ? 3.072 -30.781 -22.984 1 98.38 223 ALA B N 1
ATOM 5100 C CA . ALA B 1 223 ? 3.246 -31.828 -23.984 1 98.38 223 ALA B CA 1
ATOM 5101 C C . ALA B 1 223 ? 1.902 -32.438 -24.391 1 98.38 223 ALA B C 1
ATOM 5103 O O . ALA B 1 223 ? 1.435 -33.375 -23.781 1 98.38 223 ALA B O 1
ATOM 5104 N N . PRO B 1 224 ? 1.316 -31.938 -25.469 1 97.44 224 PRO B N 1
ATOM 5105 C CA . PRO B 1 224 ? -0.035 -32.375 -25.828 1 97.44 224 PRO B CA 1
ATOM 5106 C C . PRO B 1 224 ? -0.097 -33.844 -26.219 1 97.44 224 PRO B C 1
ATOM 5108 O O . PRO B 1 224 ? -1.169 -34.469 -26.188 1 97.44 224 PRO B O 1
ATOM 5111 N N . ASP B 1 225 ? 1.023 -34.406 -26.578 1 97.25 225 ASP B N 1
ATOM 5112 C CA . ASP B 1 225 ? 1.053 -35.781 -27.031 1 97.25 225 ASP B CA 1
ATOM 5113 C C . ASP B 1 225 ? 1.255 -36.75 -25.859 1 97.25 225 ASP B C 1
ATOM 5115 O O . ASP B 1 225 ? 1.153 -37.969 -26.016 1 97.25 225 ASP B O 1
ATOM 5119 N N . ALA B 1 226 ? 1.632 -36.219 -24.734 1 98.31 226 ALA B N 1
ATOM 5120 C CA . ALA B 1 226 ? 1.674 -37.031 -23.516 1 98.31 226 ALA B CA 1
ATOM 5121 C C . ALA B 1 226 ? 0.287 -37.156 -22.891 1 98.31 226 ALA B C 1
ATOM 5123 O O . ALA B 1 226 ? -0.042 -36.438 -21.938 1 98.31 226 ALA B O 1
ATOM 5124 N N . VAL B 1 227 ? -0.471 -38.125 -23.375 1 98 227 VAL B N 1
ATOM 5125 C CA . VAL B 1 227 ? -1.888 -38.219 -23.031 1 98 227 VAL B CA 1
ATOM 5126 C C . VAL B 1 227 ? -2.09 -39.25 -21.938 1 98 227 VAL B C 1
ATOM 5128 O O . VAL B 1 227 ? -1.546 -40.375 -22.016 1 98 227 VAL B O 1
ATOM 5131 N N . ALA B 1 228 ? -2.779 -38.938 -20.953 1 98.12 228 ALA B N 1
ATOM 5132 C CA . ALA B 1 228 ? -3.26 -39.844 -19.922 1 98.12 228 ALA B CA 1
ATOM 5133 C C . ALA B 1 228 ? -4.742 -39.625 -19.641 1 98.12 228 ALA B C 1
ATOM 5135 O O . ALA B 1 228 ? -5.227 -38.5 -19.672 1 98.12 228 ALA B O 1
ATOM 5136 N N . TRP B 1 229 ? -5.48 -40.656 -19.375 1 97.06 229 TRP B N 1
ATOM 5137 C CA . TRP B 1 229 ? -6.926 -40.625 -19.172 1 97.06 229 TRP B CA 1
ATOM 5138 C C . TRP B 1 229 ? -7.258 -40.688 -17.688 1 97.06 229 TRP B C 1
ATOM 5140 O O . TRP B 1 229 ? -6.621 -41.438 -16.938 1 97.06 229 TRP B O 1
ATOM 5150 N N . GLN B 1 230 ? -8.141 -39.938 -17.25 1 95.62 230 GLN B N 1
ATOM 5151 C CA . GLN B 1 230 ? -8.711 -40 -15.914 1 95.62 230 GLN B CA 1
ATOM 5152 C C . GLN B 1 230 ? -10.188 -40.375 -15.953 1 95.62 230 GLN B C 1
ATOM 5154 O O . GLN B 1 230 ? -10.953 -39.812 -16.734 1 95.62 230 GLN B O 1
ATOM 5159 N N . ALA B 1 231 ? -10.5 -41.344 -15.109 1 91.62 231 ALA B N 1
ATOM 5160 C CA . ALA B 1 231 ? -11.914 -41.688 -15.031 1 91.62 231 ALA B CA 1
ATOM 5161 C C . ALA B 1 231 ? -12.711 -40.656 -14.25 1 91.62 231 ALA B C 1
ATOM 5163 O O . ALA B 1 231 ? -12.32 -40.281 -13.148 1 91.62 231 ALA B O 1
ATOM 5164 N N . GLY B 1 232 ? -13.852 -40.25 -14.883 1 87.5 232 GLY B N 1
ATOM 5165 C CA . GLY B 1 232 ? -14.711 -39.281 -14.234 1 87.5 232 GLY B CA 1
ATOM 5166 C C . GLY B 1 232 ? -14.492 -37.875 -14.719 1 87.5 232 GLY B C 1
ATOM 5167 O O . GLY B 1 232 ? -13.492 -37.594 -15.375 1 87.5 232 GLY B O 1
ATOM 5168 N N . ALA B 1 233 ? -15.484 -37 -14.352 1 78.19 233 ALA B N 1
ATOM 5169 C CA . ALA B 1 233 ? -15.422 -35.594 -14.766 1 78.19 233 ALA B CA 1
ATOM 5170 C C . ALA B 1 233 ? -14.391 -34.812 -13.945 1 78.19 233 ALA B C 1
ATOM 5172 O O . ALA B 1 233 ? -14.023 -35.25 -12.852 1 78.19 233 ALA B O 1
ATOM 5173 N N . ASP B 1 234 ? -13.992 -33.781 -14.484 1 74.12 234 ASP B N 1
ATOM 5174 C CA . ASP B 1 234 ? -13.109 -32.844 -13.758 1 74.12 234 ASP B CA 1
ATOM 5175 C C . ASP B 1 234 ? -13.812 -32.281 -12.531 1 74.12 234 ASP B C 1
ATOM 5177 O O . ASP B 1 234 ? -15.031 -32.375 -12.398 1 74.12 234 ASP B O 1
ATOM 5181 N N . PHE B 1 235 ? -13.023 -31.781 -11.602 1 66.12 235 PHE B N 1
ATOM 5182 C CA . PHE B 1 235 ? -13.516 -31.25 -10.328 1 66.12 235 PHE B CA 1
ATOM 5183 C C . PHE B 1 235 ? -14.758 -30.391 -10.547 1 66.12 235 PHE B C 1
ATOM 5185 O O . PHE B 1 235 ? -15.75 -30.547 -9.836 1 66.12 235 PHE B O 1
ATOM 5192 N N . GLY B 1 236 ? -14.742 -29.516 -11.531 1 56.94 236 GLY B N 1
ATOM 5193 C CA . GLY B 1 236 ? -15.875 -28.641 -11.781 1 56.94 236 GLY B CA 1
ATOM 5194 C C . GLY 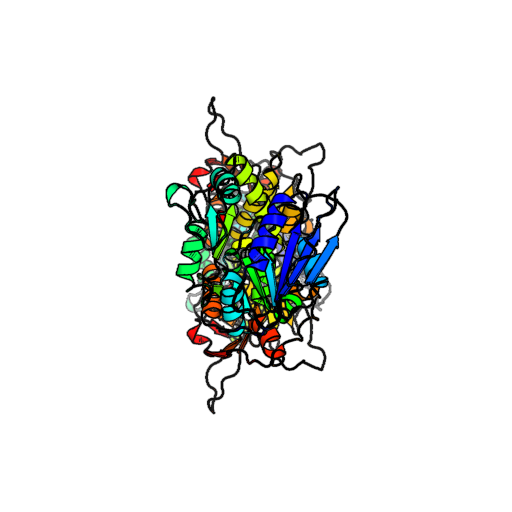B 1 236 ? -17.156 -29.391 -12.117 1 56.94 236 GLY B C 1
ATOM 5195 O O . GLY B 1 236 ? -18.25 -28.859 -11.992 1 56.94 236 GLY B O 1
ATOM 5196 N N . GLY B 1 237 ? -16.984 -30.531 -12.516 1 57.28 237 GLY B N 1
ATOM 5197 C CA . GLY B 1 237 ? -18.125 -31.312 -12.938 1 57.28 237 GLY B CA 1
ATOM 5198 C C . GLY B 1 237 ? -18.594 -32.312 -11.883 1 57.28 237 GLY B C 1
ATOM 5199 O O . GLY B 1 237 ? -19.484 -33.125 -12.141 1 57.28 237 GLY B O 1
ATOM 5200 N N . ARG B 1 238 ? -17.891 -31.984 -10.703 1 61.41 238 ARG B N 1
ATOM 5201 C CA . ARG B 1 238 ? -18.188 -32.938 -9.633 1 61.41 238 ARG B CA 1
ATOM 5202 C C . ARG B 1 238 ? -19.156 -32.312 -8.625 1 61.41 238 ARG B C 1
ATOM 5204 O O . ARG B 1 238 ? -18.938 -31.219 -8.117 1 61.41 238 ARG B O 1
ATOM 5211 N N . GLY B 1 239 ? -20.344 -32.875 -8.492 1 66 239 GLY B N 1
ATOM 5212 C CA . GLY B 1 239 ? -21.188 -32.688 -7.32 1 66 239 GLY B CA 1
ATOM 5213 C C . GLY B 1 239 ? -21.891 -31.328 -7.305 1 66 239 GLY B C 1
ATOM 5214 O O . GLY B 1 239 ? -22.234 -30.797 -8.359 1 66 239 GLY B O 1
ATOM 5215 N N . ASP B 1 240 ? -22.062 -30.703 -6.059 1 79.75 240 ASP B N 1
ATOM 5216 C CA . ASP B 1 240 ? -22.812 -29.5 -5.715 1 79.75 240 ASP B CA 1
ATOM 5217 C C . ASP B 1 240 ? -21.984 -28.25 -5.957 1 79.75 240 ASP B C 1
ATOM 5219 O O . ASP B 1 240 ? -20.859 -28.125 -5.441 1 79.75 240 ASP B O 1
ATOM 5223 N N . ALA B 1 241 ? -22.453 -27.484 -6.781 1 76.19 241 ALA B N 1
ATOM 5224 C CA . ALA B 1 241 ? -21.797 -26.25 -7.199 1 76.19 241 ALA B CA 1
ATOM 5225 C C . ALA B 1 241 ? -21.375 -25.422 -5.996 1 76.19 241 ALA B C 1
ATOM 5227 O O . ALA B 1 241 ? -20.312 -24.797 -6 1 76.19 241 ALA B O 1
ATOM 5228 N N . ALA B 1 242 ? -22.188 -25.422 -4.988 1 77.06 242 ALA B N 1
ATOM 5229 C CA . ALA B 1 242 ? -21.906 -24.625 -3.801 1 77.06 242 ALA B CA 1
ATOM 5230 C C . ALA B 1 242 ? -20.703 -25.188 -3.039 1 77.06 242 ALA B C 1
ATOM 5232 O O . ALA B 1 242 ? -19.844 -24.453 -2.572 1 77.06 242 ALA B O 1
ATOM 5233 N N . GLU B 1 243 ? -20.688 -26.453 -2.906 1 79.94 243 GLU B N 1
ATOM 5234 C CA . GLU B 1 243 ? -19.578 -27.094 -2.217 1 79.94 243 GLU B CA 1
ATOM 5235 C C . GLU B 1 243 ? -18.281 -26.938 -2.998 1 79.94 243 GLU B C 1
ATOM 5237 O O . GLU B 1 243 ? -17.219 -26.703 -2.41 1 79.94 243 GLU B O 1
ATOM 5242 N N . ALA B 1 244 ? -18.422 -27.062 -4.32 1 80.69 244 ALA B N 1
ATOM 5243 C CA . ALA B 1 244 ? -17.25 -26.859 -5.168 1 80.69 244 ALA B CA 1
ATOM 5244 C C . ALA B 1 244 ? -16.688 -25.438 -4.996 1 80.69 244 ALA B C 1
ATOM 5246 O O . ALA B 1 244 ? -15.469 -25.266 -4.914 1 80.69 244 ALA B O 1
ATOM 5247 N N . ALA B 1 245 ? -17.594 -24.547 -4.875 1 79.12 245 ALA B N 1
ATOM 5248 C CA . ALA B 1 245 ? -17.188 -23.156 -4.703 1 79.12 245 ALA B CA 1
ATOM 5249 C C . ALA B 1 245 ? -16.469 -22.953 -3.369 1 79.12 245 ALA B C 1
ATOM 5251 O O . ALA B 1 245 ? -15.5 -22.203 -3.287 1 79.12 245 ALA B O 1
ATOM 5252 N N . ARG B 1 246 ? -16.875 -23.641 -2.4 1 81.44 246 ARG B N 1
ATOM 5253 C CA . ARG B 1 246 ? -16.266 -23.531 -1.08 1 81.44 246 ARG B CA 1
ATOM 5254 C C . ARG B 1 246 ? -14.867 -24.125 -1.077 1 81.44 246 ARG B C 1
ATOM 5256 O O . ARG B 1 246 ? -13.945 -23.562 -0.488 1 81.44 246 ARG B O 1
ATOM 5263 N N . VAL B 1 247 ? -14.758 -25.234 -1.728 1 80 247 VAL B N 1
ATOM 5264 C CA . VAL B 1 247 ? -13.453 -25.891 -1.814 1 80 247 VAL B CA 1
ATOM 5265 C C . VAL B 1 247 ? -12.477 -24.984 -2.57 1 80 247 VAL B C 1
ATOM 5267 O O . VAL B 1 247 ? -11.336 -24.812 -2.143 1 80 247 VAL B O 1
ATOM 5270 N N . LYS B 1 248 ? -12.992 -24.391 -3.59 1 81.25 248 LYS B N 1
ATOM 5271 C CA . LYS B 1 248 ? -12.141 -23.516 -4.395 1 81.25 248 LYS B CA 1
ATOM 5272 C C . LYS B 1 248 ? -11.75 -22.266 -3.611 1 81.25 248 LYS B C 1
ATOM 5274 O O . LYS B 1 248 ? -10.625 -21.781 -3.732 1 81.25 248 LYS B O 1
ATOM 5279 N N . ALA B 1 249 ? -12.664 -21.797 -2.844 1 82.12 249 ALA B N 1
ATOM 5280 C CA . ALA B 1 249 ? -12.375 -20.625 -2.01 1 82.12 249 ALA B CA 1
ATOM 5281 C C . ALA B 1 249 ? -11.297 -20.953 -0.978 1 82.12 249 ALA B C 1
ATOM 5283 O O . ALA B 1 249 ? -10.398 -20.141 -0.741 1 82.12 249 ALA B O 1
ATOM 5284 N N . ARG B 1 250 ? -11.414 -22.094 -0.439 1 83.38 250 ARG B N 1
ATOM 5285 C CA . ARG B 1 250 ? -10.414 -22.531 0.536 1 83.38 250 ARG B CA 1
ATOM 5286 C C . ARG B 1 250 ? -9.047 -22.688 -0.118 1 83.38 250 ARG B C 1
ATOM 5288 O O . ARG B 1 250 ? -8.031 -22.266 0.436 1 83.38 250 ARG B O 1
ATOM 5295 N N . GLU B 1 251 ? -9.055 -23.281 -1.266 1 86.56 251 GLU B N 1
ATOM 5296 C CA . GLU B 1 251 ? -7.816 -23.438 -2.023 1 86.56 251 GLU B CA 1
ATOM 5297 C C . GLU B 1 251 ? -7.184 -22.078 -2.334 1 86.56 251 GLU B C 1
ATOM 5299 O O . GLU B 1 251 ? -5.98 -21.891 -2.146 1 86.56 251 GLU B O 1
ATOM 5304 N N . ALA B 1 252 ? -8.023 -21.234 -2.729 1 86.62 252 ALA B N 1
ATOM 5305 C CA . ALA B 1 252 ? -7.539 -19.906 -3.076 1 86.62 252 ALA B CA 1
ATOM 5306 C C . ALA B 1 252 ? -6.93 -19.203 -1.863 1 86.62 252 ALA B C 1
ATOM 5308 O O . ALA B 1 252 ? -5.902 -18.531 -1.978 1 86.62 252 ALA B O 1
ATOM 5309 N N . LEU B 1 253 ? -7.496 -19.359 -0.746 1 87.19 253 LEU B N 1
ATOM 5310 C CA . LEU B 1 253 ? -6.992 -18.75 0.477 1 87.19 253 LEU B CA 1
ATOM 5311 C C . LEU B 1 253 ? -5.641 -19.344 0.865 1 87.19 253 LEU B C 1
ATOM 5313 O O . LEU B 1 253 ? -4.734 -18.609 1.279 1 87.19 253 LEU B O 1
ATOM 5317 N N . VAL B 1 254 ? -5.531 -20.609 0.7 1 88.56 254 VAL B N 1
ATOM 5318 C CA . VAL B 1 254 ? -4.273 -21.281 1.019 1 88.56 254 VAL B CA 1
ATOM 5319 C C . VAL B 1 254 ? -3.172 -20.781 0.089 1 88.56 254 VAL B C 1
ATOM 5321 O O . VAL B 1 254 ? -2.053 -20.5 0.533 1 88.56 254 VAL B O 1
ATOM 5324 N N . LEU B 1 255 ? -3.51 -20.562 -1.151 1 89.94 255 LEU B N 1
ATOM 5325 C CA . LEU B 1 255 ? -2.527 -20.141 -2.139 1 89.94 255 LEU B CA 1
ATOM 5326 C C . LEU B 1 255 ? -2.162 -18.672 -1.938 1 89.94 255 LEU B C 1
ATOM 5328 O O . LEU B 1 255 ? -1.03 -18.266 -2.211 1 89.94 255 LEU B O 1
ATOM 5332 N N . ALA B 1 256 ? -3.107 -17.906 -1.417 1 88.81 256 ALA B N 1
ATOM 5333 C CA . ALA B 1 256 ? -2.92 -16.469 -1.261 1 88.81 256 ALA B CA 1
ATOM 5334 C C . ALA B 1 256 ? -1.755 -16.156 -0.323 1 88.81 256 ALA B C 1
ATOM 5336 O O . ALA B 1 256 ? -1.07 -15.148 -0.482 1 88.81 256 ALA B O 1
ATOM 5337 N N . SER B 1 257 ? -1.465 -17.031 0.603 1 87.94 257 SER B N 1
ATOM 5338 C CA . SER B 1 257 ? -0.391 -16.797 1.563 1 87.94 257 SER B CA 1
ATOM 5339 C C . SER B 1 257 ? 0.932 -17.359 1.059 1 87.94 257 SER B C 1
ATOM 5341 O O . SER B 1 257 ? 1.954 -17.266 1.742 1 87.94 257 SER B O 1
ATOM 5343 N N . ARG B 1 258 ? 0.932 -17.938 -0.178 1 89.88 258 ARG B N 1
ATOM 5344 C CA . ARG B 1 258 ? 2.115 -18.688 -0.593 1 89.88 258 ARG B CA 1
ATOM 5345 C C . ARG B 1 258 ? 2.623 -18.203 -1.946 1 89.88 258 ARG B C 1
ATOM 5347 O O . ARG B 1 258 ? 3.797 -18.375 -2.273 1 89.88 258 ARG B O 1
ATOM 5354 N N . ILE B 1 259 ? 1.764 -17.672 -2.752 1 91 259 ILE B N 1
ATOM 5355 C CA . ILE B 1 259 ? 2.131 -17.234 -4.094 1 91 259 ILE B CA 1
ATOM 5356 C C . ILE B 1 259 ? 2.016 -15.711 -4.184 1 91 259 ILE B C 1
ATOM 5358 O O . ILE B 1 259 ? 0.922 -15.156 -4.047 1 91 259 ILE B O 1
ATOM 5362 N N . PRO B 1 260 ? 3.076 -15 -4.438 1 88.56 260 PRO B N 1
ATOM 5363 C CA . PRO B 1 260 ? 3.057 -13.539 -4.398 1 88.56 260 PRO B CA 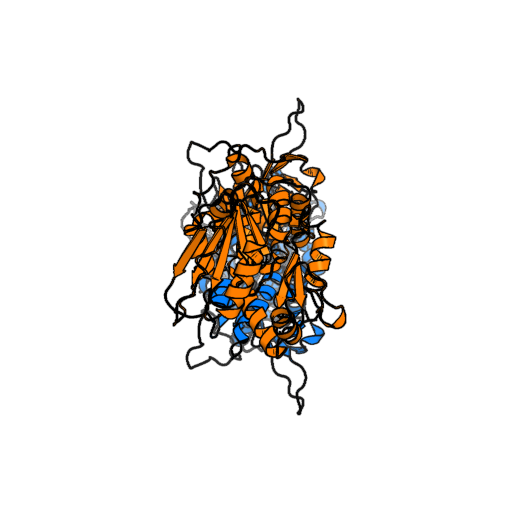1
ATOM 5364 C C . PRO B 1 260 ? 2.477 -12.922 -5.668 1 88.56 260 PRO B C 1
ATOM 5366 O O . PRO B 1 260 ? 2.189 -11.727 -5.703 1 88.56 260 PRO B O 1
ATOM 5369 N N . ALA B 1 261 ? 2.305 -13.68 -6.719 1 84.69 261 ALA B N 1
ATOM 5370 C CA . ALA B 1 261 ? 1.675 -13.133 -7.918 1 84.69 261 ALA B CA 1
ATOM 5371 C C . ALA B 1 261 ? 0.319 -12.516 -7.594 1 84.69 261 ALA B C 1
ATOM 5373 O O . ALA B 1 261 ? -0.452 -13.07 -6.805 1 84.69 261 ALA B O 1
ATOM 5374 N N . THR B 1 262 ? -0.003 -11.367 -8.156 1 78.5 262 THR B N 1
ATOM 5375 C CA . THR B 1 262 ? -1.205 -10.609 -7.812 1 78.5 262 THR B CA 1
ATOM 5376 C C . THR B 1 262 ? -2.459 -11.406 -8.172 1 78.5 262 THR B C 1
ATOM 5378 O O . THR B 1 262 ? -3.512 -11.219 -7.551 1 78.5 262 THR B O 1
ATOM 5381 N N . THR B 1 263 ? -2.314 -12.352 -9.062 1 79.44 263 THR B N 1
ATOM 5382 C CA . THR B 1 263 ? -3.453 -13.164 -9.469 1 79.44 263 THR B CA 1
ATOM 5383 C C . THR B 1 263 ? -3.789 -14.195 -8.391 1 79.44 263 THR B C 1
ATOM 5385 O O . THR B 1 263 ? -4.867 -14.797 -8.422 1 79.44 263 THR B O 1
ATOM 5388 N N . ALA B 1 264 ? -2.895 -14.336 -7.422 1 84.75 264 ALA B N 1
ATOM 5389 C CA . ALA B 1 264 ? -3.141 -15.297 -6.355 1 84.75 264 ALA B CA 1
ATOM 5390 C C . ALA B 1 264 ? -3.428 -14.594 -5.031 1 84.75 264 ALA B C 1
ATOM 5392 O O . ALA B 1 264 ? -3.947 -15.211 -4.098 1 84.75 264 ALA B O 1
ATOM 5393 N N . ARG B 1 265 ? -3.123 -13.352 -4.875 1 81.12 265 ARG B N 1
ATOM 5394 C CA . ARG B 1 265 ? -3.176 -12.758 -3.547 1 81.12 265 ARG B CA 1
ATOM 5395 C C . ARG B 1 265 ? -3.838 -11.383 -3.588 1 81.12 265 ARG B C 1
ATOM 5397 O O . ARG B 1 265 ? -4.094 -10.781 -2.545 1 81.12 265 ARG B O 1
ATOM 5404 N N . GLY B 1 266 ? -4.094 -10.898 -4.598 1 75.88 266 GLY B N 1
ATOM 5405 C CA . GLY B 1 266 ? -4.711 -9.586 -4.703 1 75.88 266 GLY B CA 1
ATOM 5406 C C . GLY B 1 266 ? -3.711 -8.484 -4.984 1 75.88 266 GLY B C 1
ATOM 5407 O O . GLY B 1 266 ? -2.541 -8.75 -5.266 1 75.88 266 GLY B O 1
ATOM 5408 N N . HIS B 1 267 ? -4.23 -7.23 -4.922 1 78.5 267 HIS B N 1
ATOM 5409 C CA . HIS B 1 267 ? -3.461 -6.094 -5.414 1 78.5 267 HIS B CA 1
ATOM 5410 C C . HIS B 1 267 ? -3.074 -5.156 -4.277 1 78.5 267 HIS B C 1
ATOM 5412 O O . HIS B 1 267 ? -2.141 -4.359 -4.41 1 78.5 267 HIS B O 1
ATOM 5418 N N . GLY B 1 268 ? -3.795 -5.277 -3.199 1 83.62 268 GLY B N 1
ATOM 5419 C CA . GLY B 1 268 ? -3.539 -4.398 -2.068 1 83.62 268 GLY B CA 1
ATOM 5420 C C . GLY B 1 268 ? -2.709 -5.055 -0.98 1 83.62 268 GLY B C 1
ATOM 5421 O O . GLY B 1 268 ? -1.889 -4.395 -0.338 1 83.62 268 GLY B O 1
ATOM 5422 N N . LEU B 1 269 ? -2.852 -6.316 -0.809 1 84.94 269 LEU B N 1
ATOM 5423 C CA . LEU B 1 269 ? -2.232 -7.059 0.283 1 84.94 269 LEU B CA 1
ATOM 5424 C C . LEU B 1 269 ? -0.78 -7.391 -0.04 1 84.94 269 LEU B C 1
ATOM 5426 O O . LEU B 1 269 ? -0.443 -7.664 -1.194 1 84.94 269 LEU B O 1
ATOM 5430 N N . SER B 1 270 ? 0.002 -7.27 0.955 1 79.38 270 SER B N 1
ATOM 5431 C CA . SER B 1 270 ? 1.373 -7.77 0.921 1 79.38 270 SER B CA 1
ATOM 5432 C C . SER B 1 270 ? 1.5 -9.086 1.677 1 79.38 270 SER B C 1
ATOM 5434 O O . SER B 1 270 ? 0.655 -9.414 2.512 1 79.38 270 SER B O 1
ATOM 5436 N N . LEU B 1 271 ? 2.506 -9.875 1.276 1 73.38 271 LEU B N 1
ATOM 5437 C CA . LEU B 1 271 ? 2.742 -11.133 1.97 1 73.38 271 LEU B CA 1
ATOM 5438 C C . LEU B 1 271 ? 3.812 -10.969 3.043 1 73.38 271 LEU B C 1
ATOM 5440 O O . LEU B 1 271 ? 4.711 -10.133 2.91 1 73.38 271 LEU B O 1
ATOM 5444 N N . ALA B 1 272 ? 3.74 -11.656 4.184 1 73.12 272 ALA B N 1
ATOM 5445 C CA . ALA B 1 272 ? 4.789 -11.727 5.199 1 73.12 272 ALA B CA 1
ATOM 5446 C C . ALA B 1 272 ? 6 -12.5 4.684 1 73.12 272 ALA B C 1
ATOM 5448 O O . ALA B 1 272 ? 7.141 -12.172 5.02 1 73.12 272 ALA B O 1
ATOM 5449 N N . GLY B 1 273 ? 5.93 -13.344 3.672 1 74.31 273 GLY B N 1
ATOM 5450 C CA . GLY B 1 273 ? 7.031 -14.195 3.26 1 74.31 273 GLY B CA 1
ATOM 5451 C C . GLY B 1 273 ? 7.395 -14.039 1.796 1 74.31 273 GLY B C 1
ATOM 5452 O O . GLY B 1 273 ? 8.266 -13.234 1.448 1 74.31 273 GLY B O 1
ATOM 5453 N N . PRO B 1 274 ? 6.758 -14.641 0.983 1 84.06 274 PRO B N 1
ATOM 5454 C CA . PRO B 1 274 ? 7.059 -14.547 -0.448 1 84.06 274 PRO B CA 1
ATOM 5455 C C . PRO B 1 274 ? 6.641 -13.203 -1.049 1 84.06 274 PRO B C 1
ATOM 5457 O O . PRO B 1 274 ? 5.477 -12.812 -0.946 1 84.06 274 PRO B O 1
ATOM 5460 N N . LEU B 1 275 ? 7.66 -12.477 -1.55 1 91.38 275 LEU B N 1
ATOM 5461 C CA . LEU B 1 275 ? 7.359 -11.148 -2.07 1 91.38 275 LEU B CA 1
ATOM 5462 C C . LEU B 1 275 ? 7.426 -11.133 -3.594 1 91.38 275 LEU B C 1
ATOM 5464 O O . LEU B 1 275 ? 8.297 -11.766 -4.188 1 91.38 275 LEU B O 1
ATOM 5468 N N . ARG B 1 276 ? 6.48 -10.406 -4.133 1 93.69 276 ARG B N 1
ATOM 5469 C CA . ARG B 1 276 ? 6.547 -10.156 -5.57 1 93.69 276 ARG B CA 1
ATOM 5470 C C . ARG B 1 276 ? 7.711 -9.227 -5.906 1 93.69 276 ARG B C 1
ATOM 5472 O O . ARG B 1 276 ? 8.492 -9.508 -6.82 1 93.69 276 ARG B O 1
ATOM 5479 N N . VAL B 1 277 ? 7.852 -8.141 -5.086 1 94.69 277 VAL B N 1
ATOM 5480 C CA . VAL B 1 277 ? 8.906 -7.156 -5.301 1 94.69 277 VAL B CA 1
ATOM 5481 C C . VAL B 1 277 ? 9.562 -6.809 -3.969 1 94.69 277 VAL B C 1
ATOM 5483 O O . VAL B 1 277 ? 8.883 -6.562 -2.973 1 94.69 277 VAL B O 1
ATOM 5486 N N . GLU B 1 278 ? 10.828 -6.852 -3.896 1 95.19 278 GLU B N 1
ATOM 5487 C CA . GLU B 1 278 ? 11.648 -6.27 -2.838 1 95.19 278 GLU B CA 1
ATOM 5488 C C . GLU B 1 278 ? 12.602 -5.223 -3.396 1 95.19 278 GLU B C 1
ATOM 5490 O O . GLU B 1 278 ? 13.32 -5.48 -4.367 1 95.19 278 GLU B O 1
ATOM 5495 N N . ALA B 1 279 ? 12.586 -4.074 -2.811 1 96.5 279 ALA B N 1
ATOM 5496 C CA . ALA B 1 279 ? 13.414 -2.992 -3.328 1 96.5 279 ALA B CA 1
ATOM 5497 C C . ALA B 1 279 ? 14.422 -2.521 -2.277 1 96.5 279 ALA B C 1
ATOM 5499 O O . ALA B 1 279 ? 14.164 -2.621 -1.076 1 96.5 279 ALA B O 1
ATOM 5500 N N . ARG B 1 280 ? 15.531 -2.125 -2.707 1 96.5 280 ARG B N 1
ATOM 5501 C CA . ARG B 1 280 ? 16.531 -1.409 -1.922 1 96.5 280 ARG B CA 1
ATOM 5502 C C . ARG B 1 280 ? 16.812 -0.037 -2.521 1 96.5 280 ARG B C 1
ATOM 5504 O O . ARG B 1 280 ? 17.156 0.071 -3.699 1 96.5 280 ARG B O 1
ATOM 5511 N N . VAL B 1 281 ? 16.641 0.973 -1.78 1 97.19 281 VAL B N 1
ATOM 5512 C CA . VAL B 1 281 ? 16.875 2.346 -2.225 1 97.19 281 VAL B CA 1
ATOM 5513 C C . VAL B 1 281 ? 18.094 2.924 -1.525 1 97.19 281 VAL B C 1
ATOM 5515 O O . VAL B 1 281 ? 18.172 2.938 -0.295 1 97.19 281 VAL B O 1
ATOM 5518 N N . ARG B 1 282 ? 19.016 3.408 -2.293 1 95.94 282 ARG B N 1
ATOM 5519 C CA . ARG B 1 282 ? 20.203 4.035 -1.733 1 95.94 282 ARG B CA 1
ATOM 5520 C C . ARG B 1 282 ? 19.984 5.527 -1.51 1 95.94 282 ARG B C 1
ATOM 5522 O O . ARG B 1 282 ? 19.422 6.211 -2.361 1 95.94 282 ARG B O 1
ATOM 5529 N N . VAL B 1 283 ? 20.422 5.992 -0.405 1 95.06 283 VAL B N 1
ATOM 5530 C CA . VAL B 1 283 ? 20.375 7.418 -0.094 1 95.06 283 VAL B CA 1
ATOM 5531 C C . VAL B 1 283 ? 21.609 8.109 -0.669 1 95.06 283 VAL B C 1
ATOM 5533 O O . VAL B 1 283 ? 22.734 7.781 -0.311 1 95.06 283 VAL B O 1
ATOM 5536 N N . PRO B 1 284 ? 21.359 9.023 -1.597 1 92.25 284 PRO B N 1
ATOM 5537 C CA . PRO B 1 284 ? 22.516 9.773 -2.084 1 92.25 284 PRO B CA 1
ATOM 5538 C C . PRO B 1 284 ? 23.25 10.5 -0.964 1 92.25 284 PRO B C 1
ATOM 5540 O O . PRO B 1 284 ? 22.656 10.844 0.058 1 92.25 284 PRO B O 1
ATOM 5543 N N . GLU B 1 285 ? 24.469 10.719 -1.195 1 86.5 285 GLU B N 1
ATOM 5544 C CA . GLU B 1 285 ? 25.266 11.484 -0.238 1 86.5 285 GLU B CA 1
ATOM 5545 C C . GLU B 1 285 ? 24.812 12.945 -0.188 1 86.5 285 GLU B C 1
ATOM 5547 O O . GLU B 1 285 ? 24.297 13.477 -1.176 1 86.5 285 GLU B O 1
ATOM 5552 N N . GLY B 1 286 ? 24.922 13.547 0.936 1 81.12 286 GLY B N 1
ATOM 5553 C CA . GLY B 1 286 ? 24.594 14.961 1.091 1 81.12 286 GLY B CA 1
ATOM 5554 C C . GLY B 1 286 ? 23.281 15.188 1.823 1 81.12 286 GLY B C 1
ATOM 5555 O O . GLY B 1 286 ? 22.547 14.25 2.082 1 81.12 286 GLY B O 1
ATOM 5556 N N . ALA B 1 287 ? 23.094 16.391 2.189 1 72 287 ALA B N 1
ATOM 5557 C CA . ALA B 1 287 ? 21.984 16.781 3.055 1 72 287 ALA B CA 1
ATOM 5558 C C . ALA B 1 287 ? 20.641 16.578 2.354 1 72 287 ALA B C 1
ATOM 5560 O O . ALA B 1 287 ? 19.641 16.281 3 1 72 287 ALA B O 1
ATOM 5561 N N . ASP B 1 288 ? 20.703 16.594 0.981 1 82.38 288 ASP B N 1
ATOM 5562 C CA . ASP B 1 288 ? 19.453 16.547 0.234 1 82.38 288 ASP B CA 1
ATOM 5563 C C . ASP B 1 288 ? 19.141 15.133 -0.221 1 82.38 288 ASP B C 1
ATOM 5565 O O . ASP B 1 288 ? 18.047 14.867 -0.738 1 82.38 288 ASP B O 1
ATOM 5569 N N . GLY B 1 289 ? 20.078 14.281 0.098 1 88.88 289 GLY B N 1
ATOM 5570 C CA . GLY B 1 289 ? 19.922 12.906 -0.33 1 88.88 289 GLY B CA 1
ATOM 5571 C C . GLY B 1 289 ? 18.781 12.188 0.367 1 88.88 289 GLY B C 1
ATOM 5572 O O . GLY B 1 289 ? 18.094 11.359 -0.24 1 88.88 289 GLY B O 1
ATOM 5573 N N . ALA B 1 290 ? 18.578 12.578 1.592 1 90 290 ALA B N 1
ATOM 5574 C CA . ALA B 1 290 ? 17.516 11.93 2.375 1 90 290 ALA B CA 1
ATOM 5575 C C . ALA B 1 290 ? 16.141 12.219 1.791 1 90 290 ALA B C 1
ATOM 5577 O O . ALA B 1 290 ? 15.297 11.328 1.702 1 90 290 ALA B O 1
ATOM 5578 N N . ALA B 1 291 ? 15.93 13.477 1.355 1 91.06 291 ALA B N 1
ATOM 5579 C CA . ALA B 1 291 ? 14.648 13.852 0.758 1 91.06 291 ALA B CA 1
ATOM 5580 C C . ALA B 1 291 ? 14.414 13.094 -0.547 1 91.06 291 ALA B C 1
ATOM 5582 O O . ALA B 1 291 ? 13.297 12.641 -0.816 1 91.06 291 ALA B O 1
ATOM 5583 N N . ALA B 1 292 ? 15.438 12.969 -1.281 1 93.31 292 ALA B N 1
ATOM 5584 C CA . ALA B 1 292 ? 15.336 12.234 -2.543 1 93.31 292 ALA B CA 1
ATOM 5585 C C . ALA B 1 292 ? 14.969 10.773 -2.303 1 93.31 292 ALA B C 1
ATOM 5587 O O . ALA B 1 292 ? 14.164 10.203 -3.035 1 93.31 292 ALA B O 1
ATOM 5588 N N . ALA B 1 293 ? 15.555 10.211 -1.271 1 94.12 293 ALA B N 1
ATOM 5589 C CA . ALA B 1 293 ? 15.266 8.82 -0.93 1 94.12 293 ALA B CA 1
ATOM 5590 C C . ALA B 1 293 ? 13.805 8.656 -0.528 1 94.12 293 ALA B C 1
ATOM 5592 O O . ALA B 1 293 ? 13.164 7.664 -0.895 1 94.12 293 ALA B O 1
ATOM 5593 N N . VAL B 1 294 ? 13.273 9.617 0.203 1 93.19 294 VAL B N 1
ATOM 5594 C CA . VAL B 1 294 ? 11.883 9.555 0.624 1 93.19 294 VAL B CA 1
ATOM 5595 C 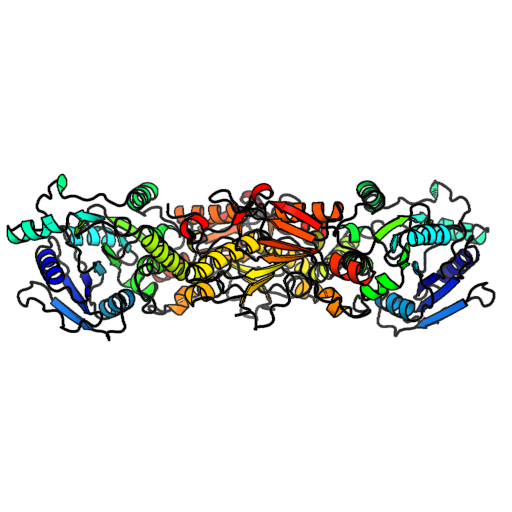C . VAL B 1 294 ? 10.969 9.555 -0.603 1 93.19 294 VAL B C 1
ATOM 5597 O O . VAL B 1 294 ? 10.023 8.766 -0.683 1 93.19 294 VAL B O 1
ATOM 5600 N N . VAL B 1 295 ? 11.281 10.391 -1.574 1 92.94 295 VAL B N 1
ATOM 5601 C CA . VAL B 1 295 ? 10.516 10.445 -2.812 1 92.94 295 VAL B CA 1
ATOM 5602 C C . VAL B 1 295 ? 10.57 9.102 -3.525 1 92.94 295 VAL B C 1
ATOM 5604 O O . VAL B 1 295 ? 9.547 8.578 -3.965 1 92.94 295 VAL B O 1
ATOM 5607 N N . ALA B 1 296 ? 11.734 8.562 -3.574 1 95.56 296 ALA B N 1
ATOM 5608 C CA . ALA B 1 296 ? 11.922 7.297 -4.289 1 95.56 296 ALA B CA 1
ATOM 5609 C C . ALA B 1 296 ? 11.164 6.164 -3.6 1 95.56 296 ALA B C 1
ATOM 5611 O O . ALA B 1 296 ? 10.539 5.332 -4.266 1 95.56 296 ALA B O 1
ATOM 5612 N N . VAL B 1 297 ? 11.227 6.102 -2.256 1 95.31 297 VAL B N 1
ATOM 5613 C CA . VAL B 1 297 ? 10.531 5.059 -1.508 1 95.31 297 VAL B CA 1
ATOM 5614 C C . VAL B 1 297 ? 9.023 5.176 -1.735 1 95.31 297 VAL B C 1
ATOM 5616 O O . VAL B 1 297 ? 8.344 4.176 -1.976 1 95.31 297 VAL B O 1
ATOM 5619 N N . ASP B 1 298 ? 8.531 6.406 -1.689 1 94.19 298 ASP B N 1
ATOM 5620 C CA . ASP B 1 298 ? 7.109 6.625 -1.962 1 94.19 298 ASP B CA 1
ATOM 5621 C C . ASP B 1 298 ? 6.742 6.152 -3.369 1 94.19 298 ASP B C 1
ATOM 5623 O O . ASP B 1 298 ? 5.707 5.516 -3.564 1 94.19 298 ASP B O 1
ATOM 5627 N N . ALA B 1 299 ? 7.57 6.445 -4.312 1 94.69 299 ALA B N 1
ATOM 5628 C CA . ALA B 1 299 ? 7.336 6.051 -5.699 1 94.69 299 ALA B CA 1
ATOM 5629 C C . ALA B 1 299 ? 7.316 4.531 -5.84 1 94.69 299 ALA B C 1
ATOM 5631 O O . ALA B 1 299 ? 6.469 3.979 -6.547 1 94.69 299 ALA B O 1
ATOM 5632 N N . VAL B 1 300 ? 8.227 3.867 -5.156 1 95.5 300 VAL B N 1
ATOM 5633 C CA . VAL B 1 300 ? 8.289 2.41 -5.207 1 95.5 300 VAL B CA 1
ATOM 5634 C C . VAL B 1 300 ? 6.992 1.819 -4.656 1 95.5 300 VAL B C 1
ATOM 5636 O O . VAL B 1 300 ? 6.41 0.915 -5.258 1 95.5 300 VAL B O 1
ATOM 5639 N N . LEU B 1 301 ? 6.5 2.359 -3.57 1 93.38 301 LEU B N 1
ATOM 5640 C CA . LEU B 1 301 ? 5.32 1.814 -2.912 1 93.38 301 LEU B CA 1
ATOM 5641 C C . LEU B 1 301 ? 4.059 2.133 -3.709 1 93.38 301 LEU B C 1
ATOM 5643 O O . LEU B 1 301 ? 3.074 1.394 -3.643 1 93.38 301 LEU B O 1
ATOM 5647 N N . CYS B 1 302 ? 4.098 3.217 -4.469 1 92.38 302 CYS B N 1
ATOM 5648 C CA . CYS B 1 302 ? 3.012 3.457 -5.414 1 92.38 302 CYS B CA 1
ATOM 5649 C C . CYS B 1 302 ? 3.045 2.445 -6.555 1 92.38 302 CYS B C 1
ATOM 5651 O O . CYS B 1 302 ? 2 1.948 -6.98 1 92.38 302 CYS B O 1
ATOM 5653 N N . ALA B 1 303 ? 4.246 2.121 -7.004 1 93.06 303 ALA B N 1
ATOM 5654 C CA . ALA B 1 303 ? 4.43 1.203 -8.125 1 93.06 303 ALA B CA 1
ATOM 5655 C C . ALA B 1 303 ? 4.082 -0.228 -7.727 1 93.06 303 ALA B C 1
ATOM 5657 O O . ALA B 1 303 ? 3.545 -0.991 -8.531 1 93.06 303 ALA B O 1
ATOM 5658 N N . ALA B 1 304 ? 4.402 -0.58 -6.52 1 92.12 304 ALA B N 1
ATOM 5659 C CA . ALA B 1 304 ? 4.18 -1.908 -5.957 1 92.12 304 ALA B CA 1
ATOM 5660 C C . ALA B 1 304 ? 3.754 -1.82 -4.492 1 92.12 304 ALA B C 1
ATOM 5662 O O . ALA B 1 304 ? 4.578 -1.968 -3.59 1 92.12 304 ALA B O 1
ATOM 5663 N N . PRO B 1 305 ? 2.455 -1.727 -4.25 1 89.44 305 PRO B N 1
ATOM 5664 C CA . PRO B 1 305 ? 1.955 -1.444 -2.904 1 89.44 305 PRO B CA 1
ATOM 5665 C C . PRO B 1 305 ? 2.301 -2.545 -1.904 1 89.44 305 PRO B C 1
ATOM 5667 O O . PRO B 1 305 ? 2.391 -2.287 -0.701 1 89.44 305 PRO B O 1
ATOM 5670 N N . GLY B 1 306 ? 2.504 -3.74 -2.369 1 88.88 306 GLY B N 1
ATOM 5671 C CA . GLY B 1 306 ? 2.812 -4.84 -1.471 1 88.88 306 GLY B CA 1
ATOM 5672 C C . GLY B 1 306 ? 4.301 -5.082 -1.312 1 88.88 306 GLY B C 1
ATOM 5673 O O . GLY B 1 306 ? 4.715 -6.074 -0.706 1 88.88 306 GLY B O 1
ATOM 5674 N N . ALA B 1 307 ? 5.176 -4.203 -1.831 1 92.62 307 ALA B N 1
ATOM 5675 C CA . ALA B 1 307 ? 6.625 -4.379 -1.785 1 92.62 307 ALA B CA 1
ATOM 5676 C C . ALA B 1 307 ? 7.164 -4.133 -0.378 1 92.62 307 ALA B C 1
ATOM 5678 O O . ALA B 1 307 ? 6.484 -3.521 0.454 1 92.62 307 ALA B O 1
ATOM 5679 N N . ARG B 1 308 ? 8.289 -4.645 -0.146 1 93.88 308 ARG B N 1
ATOM 5680 C CA . ARG B 1 308 ? 9.125 -4.246 0.979 1 93.88 308 ARG B CA 1
ATOM 5681 C C . ARG B 1 308 ? 10.328 -3.441 0.504 1 93.88 308 ARG B C 1
ATOM 5683 O O . ARG B 1 308 ? 10.906 -3.738 -0.543 1 93.88 308 ARG B O 1
ATOM 5690 N N . VAL B 1 309 ? 10.609 -2.381 1.257 1 95.62 309 VAL B N 1
ATOM 5691 C CA . VAL B 1 309 ? 11.664 -1.479 0.808 1 95.62 309 VAL B CA 1
ATOM 5692 C C . VAL B 1 309 ? 12.727 -1.345 1.896 1 95.62 309 VAL B C 1
ATOM 5694 O O . VAL B 1 309 ? 12.414 -1.018 3.043 1 95.62 309 VAL B O 1
ATOM 5697 N N . GLY B 1 310 ? 13.938 -1.736 1.57 1 96.62 310 GLY B N 1
ATOM 5698 C CA . GLY B 1 310 ? 15.086 -1.4 2.4 1 96.62 310 GLY B CA 1
ATOM 5699 C C . GLY B 1 310 ? 15.766 -0.111 1.982 1 96.62 310 GLY B C 1
ATOM 5700 O O . GLY B 1 310 ? 15.977 0.129 0.792 1 96.62 310 GLY B O 1
ATOM 5701 N N . VAL B 1 311 ? 16.031 0.792 2.893 1 96.81 311 VAL B N 1
ATOM 5702 C CA . VAL B 1 311 ? 16.719 2.047 2.613 1 96.81 311 VAL B CA 1
ATOM 5703 C C . VAL B 1 311 ? 18.141 1.978 3.143 1 96.81 311 VAL B C 1
ATOM 5705 O O . VAL B 1 311 ? 18.359 1.75 4.336 1 96.81 311 VAL B O 1
ATOM 5708 N N . VAL B 1 312 ? 19.078 2.195 2.211 1 95.75 312 VAL B N 1
ATOM 5709 C CA . VAL B 1 312 ? 20.484 2.074 2.557 1 95.75 312 VAL B CA 1
ATOM 5710 C C . VAL B 1 312 ? 21.141 3.451 2.516 1 95.75 312 VAL B C 1
ATOM 5712 O O . VAL B 1 312 ? 21.109 4.133 1.49 1 95.75 312 VAL B O 1
ATOM 5715 N N . GLY B 1 313 ? 21.797 3.793 3.6 1 93.56 313 GLY B N 1
ATOM 5716 C CA . GLY B 1 313 ? 22.484 5.07 3.656 1 93.56 313 GLY B CA 1
ATOM 5717 C C . GLY B 1 313 ? 22.047 5.934 4.828 1 93.56 313 GLY B C 1
ATOM 5718 O O . GLY B 1 313 ? 21.219 5.516 5.637 1 93.56 313 GLY B O 1
ATOM 5719 N N . GLY B 1 314 ? 22.625 7.078 4.938 1 91 314 GLY B N 1
ATOM 5720 C CA . GLY B 1 314 ? 22.359 7.977 6.051 1 91 314 GLY B CA 1
ATOM 5721 C C . GLY B 1 314 ? 21.078 8.773 5.891 1 91 314 GLY B C 1
ATOM 5722 O O . GLY B 1 314 ? 20.781 9.273 4.805 1 91 314 GLY B O 1
ATOM 5723 N N . LEU B 1 315 ? 20.281 8.859 6.945 1 91.06 315 LEU B N 1
ATOM 5724 C CA . LEU B 1 315 ? 19.047 9.633 7.012 1 91.06 315 LEU B CA 1
ATOM 5725 C C . LEU B 1 315 ? 19.047 10.555 8.227 1 91.06 315 LEU B C 1
ATOM 5727 O O . LEU B 1 315 ? 19.531 10.18 9.297 1 91.06 315 LEU B O 1
ATOM 5731 N N . ASP B 1 316 ? 18.672 11.781 8.039 1 89.25 316 ASP B N 1
ATOM 5732 C CA . ASP B 1 316 ? 18.406 12.602 9.219 1 89.25 316 ASP B CA 1
ATOM 5733 C C . ASP B 1 316 ? 17.109 12.188 9.906 1 89.25 316 ASP B C 1
ATOM 5735 O O . ASP B 1 316 ? 16.391 11.312 9.414 1 89.25 316 ASP B O 1
ATOM 5739 N N . GLU B 1 317 ? 16.844 12.766 10.984 1 88.25 317 GLU B N 1
ATOM 5740 C CA . GLU B 1 317 ? 15.727 12.352 11.82 1 88.25 317 GLU B CA 1
ATOM 5741 C C . GLU B 1 317 ? 14.391 12.562 11.102 1 88.25 317 GLU B C 1
ATOM 5743 O O . GLU B 1 317 ? 13.508 11.703 11.164 1 88.25 317 GLU B O 1
ATOM 5748 N N . ALA B 1 318 ? 14.25 13.688 10.422 1 88 318 ALA B N 1
ATOM 5749 C CA . ALA B 1 318 ? 12.992 13.992 9.742 1 88 318 ALA B CA 1
ATOM 5750 C C . ALA B 1 318 ? 12.688 12.969 8.656 1 88 318 ALA B C 1
ATOM 5752 O O . ALA B 1 318 ? 11.562 12.477 8.555 1 88 318 ALA B O 1
ATOM 5753 N N . ALA B 1 319 ? 13.703 12.641 7.918 1 90.94 319 ALA B N 1
ATOM 5754 C CA . ALA B 1 319 ? 13.531 11.656 6.848 1 90.94 319 ALA B CA 1
ATOM 5755 C C . ALA B 1 319 ? 13.234 10.273 7.418 1 90.94 319 ALA B C 1
ATOM 5757 O O . ALA B 1 319 ? 12.391 9.547 6.891 1 90.94 319 ALA B O 1
ATOM 5758 N N . ALA B 1 320 ? 13.914 9.906 8.469 1 91.81 320 ALA B N 1
ATOM 5759 C CA . ALA B 1 320 ? 13.688 8.609 9.102 1 91.81 320 ALA B CA 1
ATOM 5760 C C . ALA B 1 320 ? 12.25 8.477 9.594 1 91.81 320 ALA B C 1
ATOM 5762 O O . ALA B 1 320 ? 11.617 7.438 9.414 1 91.81 320 ALA B O 1
ATOM 5763 N N . ARG B 1 321 ? 11.719 9.531 10.125 1 89.81 321 ARG B N 1
ATOM 5764 C CA . ARG B 1 321 ? 10.352 9.516 10.617 1 89.81 321 ARG B CA 1
ATOM 5765 C C . ARG B 1 321 ? 9.352 9.469 9.461 1 89.81 321 ARG B C 1
ATOM 5767 O O . ARG B 1 321 ? 8.328 8.789 9.547 1 89.81 321 ARG B O 1
ATOM 5774 N N . ALA B 1 322 ? 9.695 10.219 8.391 1 89.38 322 ALA B N 1
ATOM 5775 C CA . ALA B 1 322 ? 8.836 10.219 7.211 1 89.38 322 ALA B CA 1
ATOM 5776 C C . ALA B 1 322 ? 8.75 8.828 6.59 1 89.38 322 ALA B C 1
ATOM 5778 O O . ALA B 1 322 ? 7.754 8.484 5.953 1 89.38 322 ALA B O 1
ATOM 5779 N N . LEU B 1 323 ? 9.797 8 6.867 1 91.88 323 LEU B N 1
ATOM 5780 C CA . LEU B 1 323 ? 9.867 6.656 6.309 1 91.88 323 LEU B CA 1
ATOM 5781 C C . LEU B 1 323 ? 9.375 5.625 7.32 1 91.88 323 LEU B C 1
ATOM 5783 O O . LEU B 1 323 ? 9.648 4.43 7.172 1 91.88 323 LEU B O 1
ATOM 5787 N N . GLY B 1 324 ? 8.68 6.133 8.383 1 90.12 324 GLY B N 1
ATOM 5788 C CA . GLY B 1 324 ? 8.156 5.246 9.406 1 90.12 324 GLY B CA 1
ATOM 5789 C C . GLY B 1 324 ? 6.973 4.426 8.945 1 90.12 324 GLY B C 1
ATOM 5790 O O . GLY B 1 324 ? 5.902 4.469 9.547 1 90.12 324 GLY B O 1
ATOM 5791 N N . ASP B 1 325 ? 7.008 3.742 7.867 1 91.06 325 ASP B N 1
ATOM 5792 C CA . ASP B 1 325 ? 6.055 2.807 7.281 1 91.06 325 ASP B CA 1
ATOM 5793 C C . ASP B 1 325 ? 6.422 1.363 7.617 1 91.06 325 ASP B C 1
ATOM 5795 O O . ASP B 1 325 ? 7.594 0.981 7.535 1 91.06 325 ASP B O 1
ATOM 5799 N N . PRO B 1 326 ? 5.469 0.51 8.031 1 90.62 326 PRO B N 1
ATOM 5800 C CA . PRO B 1 326 ? 5.793 -0.87 8.391 1 90.62 326 PRO B CA 1
ATOM 5801 C C . PRO B 1 326 ? 6.402 -1.659 7.238 1 90.62 326 PRO B C 1
ATOM 5803 O O . PRO B 1 326 ? 6.992 -2.721 7.453 1 90.62 326 PRO B O 1
ATOM 5806 N N . ARG B 1 327 ? 6.34 -1.248 6.035 1 94.44 327 ARG B N 1
ATOM 5807 C CA . ARG B 1 327 ? 6.891 -1.912 4.855 1 94.44 327 ARG B CA 1
ATOM 5808 C C . ARG B 1 327 ? 8.32 -1.456 4.586 1 94.44 327 ARG B C 1
ATOM 5810 O O . ARG B 1 327 ? 8.992 -1.983 3.695 1 94.44 327 ARG B O 1
ATOM 5817 N N . VAL B 1 328 ? 8.758 -0.455 5.262 1 94.88 328 VAL B N 1
ATOM 5818 C CA . VAL B 1 328 ? 10.07 0.144 5.043 1 94.88 328 VAL B CA 1
ATOM 5819 C C . VAL B 1 328 ? 11.008 -0.217 6.195 1 94.88 328 VAL B C 1
ATOM 5821 O O . VAL B 1 328 ? 10.617 -0.142 7.363 1 94.88 328 VAL B O 1
ATOM 5824 N N . ARG B 1 329 ? 12.172 -0.688 5.863 1 95.38 329 ARG B N 1
ATOM 5825 C CA . ARG B 1 329 ? 13.219 -0.953 6.844 1 95.38 329 ARG B CA 1
ATOM 5826 C C . ARG B 1 329 ? 14.438 -0.08 6.586 1 95.38 329 ARG B C 1
ATOM 5828 O O . ARG B 1 329 ? 14.938 -0.016 5.457 1 95.38 329 ARG B O 1
ATOM 5835 N N . LEU B 1 330 ? 14.867 0.614 7.57 1 95.75 330 LEU B N 1
ATOM 5836 C CA . LEU B 1 330 ? 16.094 1.395 7.477 1 95.75 330 LEU B CA 1
ATOM 5837 C C . LEU B 1 330 ? 17.312 0.522 7.746 1 95.75 330 LEU B C 1
ATOM 5839 O O . LEU B 1 330 ? 17.531 0.085 8.875 1 95.75 330 LEU B O 1
ATOM 5843 N N . LEU B 1 331 ? 18.156 0.21 6.734 1 93.5 331 LEU B N 1
ATOM 5844 C CA . LEU B 1 331 ? 19.234 -0.759 6.809 1 93.5 331 LEU B CA 1
ATOM 5845 C C . LEU B 1 331 ? 20.547 -0.081 7.215 1 93.5 331 LEU B C 1
ATOM 5847 O O . LEU B 1 331 ? 21.531 -0.755 7.508 1 93.5 331 LEU B O 1
ATOM 5851 N N . GLY B 1 332 ? 20.562 1.253 7.277 1 86.94 332 GLY B N 1
ATOM 5852 C CA . GLY B 1 332 ? 21.75 1.973 7.707 1 86.94 332 GLY B CA 1
ATOM 5853 C C . GLY B 1 332 ? 22.859 1.99 6.664 1 86.94 332 GLY B C 1
ATOM 5854 O O . GLY B 1 332 ? 22.594 1.819 5.473 1 86.94 332 GLY B O 1
ATOM 5855 N N . GLU B 1 333 ? 24.109 2.398 7.035 1 79.69 333 GLU B N 1
ATOM 5856 C CA . GLU B 1 333 ? 25.234 2.51 6.117 1 79.69 333 GLU B CA 1
ATOM 5857 C C . GLU B 1 333 ? 25.766 1.135 5.73 1 79.69 333 GLU B C 1
ATOM 5859 O O . GLU B 1 333 ? 25.812 0.227 6.562 1 79.69 333 GLU B O 1
ATOM 5864 N N . PRO B 1 334 ? 25.812 1.027 4.391 1 66.31 334 PRO B N 1
ATOM 5865 C CA . PRO B 1 334 ? 26.375 -0.273 4.023 1 66.31 334 PRO B CA 1
ATOM 5866 C C . PRO B 1 334 ? 27.703 -0.556 4.723 1 66.31 334 PRO B C 1
ATOM 5868 O O . PRO B 1 334 ? 28.484 0.368 4.973 1 66.31 334 PRO B O 1
ATOM 5871 N N . GLY B 1 335 ? 27.828 -1.444 5.617 1 50.59 335 GLY B N 1
ATOM 5872 C CA . GLY B 1 335 ? 29.203 -1.74 6.016 1 50.59 335 GLY B CA 1
ATOM 5873 C C . GLY B 1 335 ? 30.172 -1.714 4.855 1 50.59 335 GLY B C 1
ATOM 5874 O O . GLY B 1 335 ? 29.766 -1.63 3.697 1 50.59 335 GLY B O 1
ATOM 5875 N N . GLY B 1 336 ? 31.516 -1.439 5.133 1 48.34 336 GLY B N 1
ATOM 5876 C CA . GLY B 1 336 ? 32.625 -1.348 4.195 1 48.34 336 GLY B CA 1
ATOM 5877 C C . GLY B 1 336 ? 32.406 -2.146 2.926 1 48.34 336 GLY B C 1
ATOM 5878 O O . GLY B 1 336 ? 33.094 -1.942 1.926 1 48.34 336 GLY B O 1
ATOM 5879 N N . GLY B 1 337 ? 32.156 -3.473 3 1 42.78 337 GLY B N 1
ATOM 5880 C CA . GLY B 1 337 ? 32.25 -4.336 1.831 1 42.78 337 GLY B CA 1
ATOM 5881 C C . GLY B 1 337 ? 30.969 -4.316 0.988 1 42.78 337 GLY B C 1
ATOM 5882 O O . GLY B 1 337 ? 30.047 -5.102 1.223 1 42.78 337 GLY B O 1
ATOM 5883 N N . ALA B 1 338 ? 30.703 -3.277 0.607 1 41.94 338 ALA B N 1
ATOM 5884 C CA . ALA B 1 338 ? 29.625 -3.258 -0.377 1 41.94 338 ALA B CA 1
ATOM 5885 C C . ALA B 1 338 ? 29.719 -4.465 -1.309 1 41.94 338 ALA B C 1
ATOM 5887 O O . ALA B 1 338 ? 30.688 -4.625 -2.035 1 41.94 338 ALA B O 1
ATOM 5888 N N . ALA B 1 339 ? 29.172 -5.578 -1.095 1 43.59 339 ALA B N 1
ATOM 5889 C CA . ALA B 1 339 ? 29.109 -6.547 -2.186 1 43.59 339 ALA B CA 1
ATOM 5890 C C . ALA B 1 339 ? 28.859 -5.852 -3.521 1 43.59 339 ALA B C 1
ATOM 5892 O O . ALA B 1 339 ? 28 -4.988 -3.631 1 43.59 339 ALA B O 1
ATOM 5893 N N . ALA B 1 340 ? 29.719 -5.684 -4.359 1 44.22 340 ALA B N 1
ATOM 5894 C CA . ALA B 1 340 ? 29.562 -5.156 -5.715 1 44.22 340 ALA B CA 1
ATOM 5895 C C . ALA B 1 340 ? 28.188 -5.492 -6.289 1 44.22 340 ALA B C 1
ATOM 5897 O O . ALA B 1 340 ? 27.719 -6.625 -6.168 1 44.22 340 ALA B O 1
ATOM 5898 N N . ALA B 1 341 ? 27.281 -4.457 -6.52 1 47.09 341 ALA B N 1
ATOM 5899 C CA . ALA B 1 341 ? 26.031 -4.422 -7.262 1 47.09 341 ALA B CA 1
ATOM 5900 C C . ALA B 1 341 ? 25.922 -5.617 -8.203 1 47.09 341 ALA B C 1
ATOM 5902 O O . ALA B 1 341 ? 24.812 -5.996 -8.602 1 47.09 341 ALA B O 1
ATOM 5903 N N . GLN B 1 342 ? 27.016 -6.129 -8.656 1 53.44 342 GLN B N 1
ATOM 5904 C CA . GLN B 1 342 ? 27 -7.016 -9.812 1 53.44 342 GLN B CA 1
ATOM 5905 C C . GLN B 1 342 ? 26.672 -8.453 -9.398 1 53.44 342 GLN B C 1
ATOM 5907 O O . GLN B 1 342 ? 26.312 -9.273 -10.242 1 53.44 342 GLN B O 1
ATOM 5912 N N . ASP B 1 343 ? 26.781 -8.773 -8.07 1 63.44 343 ASP B N 1
ATOM 5913 C CA . ASP B 1 343 ? 26.719 -10.219 -7.863 1 63.44 343 ASP B CA 1
ATOM 5914 C C . ASP B 1 343 ? 25.344 -10.641 -7.336 1 63.44 343 ASP B C 1
ATOM 5916 O O . ASP B 1 343 ? 24.828 -10.039 -6.395 1 63.44 343 ASP B O 1
ATOM 5920 N N . LEU B 1 344 ? 24.688 -11.43 -8.188 1 73.44 344 LEU B N 1
ATOM 5921 C CA . LEU B 1 344 ? 23.469 -12.07 -7.719 1 73.44 344 LEU B CA 1
ATOM 5922 C C . LEU B 1 344 ? 23.703 -12.805 -6.398 1 73.44 344 LEU B C 1
ATOM 5924 O O . LEU B 1 344 ? 24.734 -13.445 -6.223 1 73.44 344 LEU B O 1
ATOM 5928 N N . PRO B 1 345 ? 22.859 -12.484 -5.43 1 76.38 345 PRO B N 1
ATOM 5929 C CA . PRO B 1 345 ? 23 -13.289 -4.211 1 76.38 345 PRO B CA 1
ATOM 5930 C C . PRO B 1 345 ? 23 -14.789 -4.492 1 76.38 345 PRO B C 1
ATOM 5932 O O . PRO B 1 345 ? 22.5 -15.227 -5.527 1 76.38 345 PRO B O 1
ATOM 5935 N N . SER B 1 346 ? 23.547 -15.492 -3.648 1 83.44 346 SER B N 1
ATOM 5936 C CA . SER B 1 346 ? 23.594 -16.938 -3.773 1 83.44 346 SER B CA 1
ATOM 5937 C C . SER B 1 346 ? 22.203 -17.547 -3.693 1 83.44 346 SER B C 1
ATOM 5939 O O . SER B 1 346 ? 21.297 -16.969 -3.096 1 83.44 346 SER B O 1
ATOM 5941 N N . THR B 1 347 ? 22.094 -18.688 -4.379 1 89.31 347 THR B N 1
ATOM 5942 C CA . THR B 1 347 ? 20.828 -19.422 -4.352 1 89.31 347 THR B CA 1
ATOM 5943 C C . THR B 1 347 ? 20.734 -20.297 -3.109 1 89.31 347 THR B C 1
ATOM 5945 O O . THR B 1 347 ? 21.75 -20.797 -2.619 1 89.31 347 THR B O 1
ATOM 5948 N N . PRO B 1 348 ? 19.625 -20.469 -2.635 1 91.44 348 PRO B N 1
ATOM 5949 C CA . PRO B 1 348 ? 19.422 -21.422 -1.532 1 91.44 348 PRO B CA 1
ATOM 5950 C C . PRO B 1 348 ? 19.859 -22.844 -1.883 1 91.44 348 PRO B C 1
ATOM 5952 O O . PRO B 1 348 ? 19.938 -23.188 -3.062 1 91.44 348 PRO B O 1
ATOM 5955 N N . ALA B 1 349 ? 20.125 -23.578 -0.819 1 93.19 349 ALA B N 1
ATOM 5956 C CA . ALA B 1 349 ? 20.453 -25 -0.998 1 93.19 349 ALA B CA 1
ATOM 5957 C C . ALA B 1 349 ? 19.25 -25.766 -1.537 1 93.19 349 ALA B C 1
ATOM 5959 O O . ALA B 1 349 ? 18.109 -25.438 -1.228 1 93.19 349 ALA B O 1
ATOM 5960 N N . ARG B 1 350 ? 19.578 -26.797 -2.334 1 92.69 350 ARG B N 1
ATOM 5961 C CA . ARG B 1 350 ? 18.516 -27.656 -2.832 1 92.69 350 ARG B CA 1
ATOM 5962 C C . ARG B 1 350 ? 17.75 -28.312 -1.681 1 92.69 350 ARG B C 1
ATOM 5964 O O . ARG B 1 350 ? 18.359 -28.766 -0.704 1 92.69 350 ARG B O 1
ATOM 5971 N N . GLY B 1 351 ? 16.453 -28.281 -1.836 1 93.06 351 GLY B N 1
ATOM 5972 C CA . GLY B 1 351 ? 15.617 -28.891 -0.823 1 93.06 351 GLY B CA 1
ATOM 5973 C C . GLY B 1 351 ? 15.195 -27.938 0.271 1 93.06 351 GLY B C 1
ATOM 5974 O O . GLY B 1 351 ? 14.344 -28.25 1.097 1 93.06 351 GLY B O 1
ATOM 5975 N N . ASP B 1 352 ? 15.805 -26.766 0.287 1 94.12 352 ASP B N 1
ATOM 5976 C CA . ASP B 1 352 ? 15.469 -25.781 1.316 1 94.12 352 ASP B CA 1
ATOM 5977 C C . ASP B 1 352 ? 14.234 -24.969 0.921 1 94.12 352 ASP B C 1
ATOM 5979 O O . ASP B 1 352 ? 14.352 -23.875 0.387 1 94.12 352 ASP B O 1
ATOM 5983 N N . LEU B 1 353 ? 13.102 -25.5 1.221 1 94.5 353 LEU B N 1
ATOM 5984 C CA . LEU B 1 353 ? 11.82 -24.938 0.819 1 94.5 353 LEU B CA 1
ATOM 5985 C C . LEU B 1 353 ? 11.648 -23.516 1.362 1 94.5 353 LEU B C 1
ATOM 5987 O O . LEU B 1 353 ? 11.273 -22.609 0.623 1 94.5 353 LEU B O 1
ATOM 5991 N N . ASP B 1 354 ? 11.977 -23.281 2.613 1 92.5 354 ASP B N 1
ATOM 5992 C CA . ASP B 1 354 ? 11.797 -21.969 3.244 1 92.5 354 ASP B CA 1
ATOM 5993 C C . ASP B 1 354 ? 12.703 -20.922 2.604 1 92.5 354 ASP B C 1
ATOM 5995 O O . ASP B 1 354 ? 12.281 -19.781 2.383 1 92.5 354 ASP B O 1
ATOM 5999 N N . ALA B 1 355 ? 13.898 -21.328 2.324 1 93.38 355 ALA B N 1
ATOM 6000 C CA . ALA B 1 355 ? 14.836 -20.391 1.719 1 93.38 355 ALA B CA 1
ATOM 6001 C C . ALA B 1 355 ? 14.391 -19.984 0.316 1 93.38 355 ALA B C 1
ATOM 6003 O O . ALA B 1 355 ? 14.492 -18.828 -0.066 1 93.38 355 ALA B O 1
ATOM 6004 N N . VAL B 1 356 ? 13.922 -20.938 -0.478 1 94.25 356 VAL B N 1
ATOM 6005 C CA . VAL B 1 356 ? 13.477 -20.625 -1.831 1 94.25 356 VAL B CA 1
ATOM 6006 C C . VAL B 1 356 ? 12.258 -19.703 -1.774 1 94.25 356 VAL B C 1
ATOM 6008 O O . VAL B 1 356 ? 12.141 -18.766 -2.574 1 94.25 356 VAL B O 1
ATOM 6011 N N . ARG B 1 357 ? 11.414 -19.875 -0.768 1 92.25 357 ARG B N 1
ATOM 6012 C CA . ARG B 1 357 ? 10.219 -19.047 -0.604 1 92.25 357 ARG B CA 1
ATOM 6013 C C . ARG B 1 357 ? 10.594 -17.609 -0.237 1 92.25 357 ARG B C 1
ATOM 6015 O O . ARG B 1 357 ? 9.844 -16.688 -0.533 1 92.25 357 ARG B O 1
ATOM 6022 N N . SER B 1 358 ? 11.664 -17.406 0.38 1 90.62 358 SER B N 1
ATOM 6023 C CA . SER B 1 358 ? 12.055 -16.094 0.882 1 90.62 358 SER B CA 1
ATOM 6024 C C . SER B 1 358 ? 12.641 -15.227 -0.229 1 90.62 358 SER B C 1
ATOM 6026 O O . SER B 1 358 ? 12.789 -14.016 -0.067 1 90.62 358 SER B O 1
ATOM 6028 N N . VAL B 1 359 ? 12.992 -15.836 -1.368 1 93.06 359 VAL B N 1
ATOM 6029 C CA . VAL B 1 359 ? 13.539 -15.078 -2.486 1 93.06 359 VAL B CA 1
ATOM 6030 C C . VAL B 1 359 ? 12.414 -14.336 -3.207 1 93.06 359 VAL B C 1
ATOM 6032 O O . VAL B 1 359 ? 11.453 -14.953 -3.664 1 93.06 359 VAL B O 1
ATOM 6035 N N . PRO B 1 360 ? 12.508 -13.031 -3.283 1 93.5 360 PRO B N 1
ATOM 6036 C CA . PRO B 1 360 ? 11.469 -12.312 -4.027 1 93.5 360 PRO B CA 1
ATOM 6037 C C . PRO B 1 360 ? 11.492 -12.625 -5.52 1 93.5 360 PRO B C 1
ATOM 6039 O O . PRO B 1 360 ? 12.547 -12.961 -6.07 1 93.5 360 PRO B O 1
ATOM 6042 N N . ASP B 1 361 ? 10.336 -12.523 -6.172 1 94.75 361 ASP B N 1
ATOM 6043 C CA . ASP B 1 361 ? 10.281 -12.75 -7.613 1 94.75 361 ASP B CA 1
ATOM 6044 C C . ASP B 1 361 ? 11.156 -11.75 -8.359 1 94.75 361 ASP B C 1
ATOM 6046 O O . ASP B 1 361 ? 11.859 -12.109 -9.305 1 94.75 361 ASP B O 1
ATOM 6050 N N . TRP B 1 362 ? 11.094 -10.5 -7.898 1 95.5 362 TRP B N 1
ATOM 6051 C CA . TRP B 1 362 ? 11.914 -9.438 -8.461 1 95.5 362 TRP B CA 1
ATOM 6052 C C . TRP B 1 362 ? 12.602 -8.633 -7.352 1 95.5 362 TRP B C 1
ATOM 6054 O O . TRP B 1 362 ? 11.945 -8.203 -6.398 1 95.5 362 TRP B O 1
ATOM 6064 N N . SER B 1 363 ? 13.875 -8.492 -7.41 1 95.69 363 SER B N 1
ATOM 6065 C CA . SER B 1 363 ? 14.656 -7.59 -6.57 1 95.69 363 SER B CA 1
ATOM 6066 C C . SER B 1 363 ? 15.023 -6.312 -7.32 1 95.69 363 SER B C 1
ATOM 6068 O O . SER B 1 363 ? 15.508 -6.371 -8.453 1 95.69 363 SER B O 1
ATOM 6070 N N . VAL B 1 364 ? 14.781 -5.238 -6.723 1 96.88 364 VAL B N 1
ATOM 6071 C CA . VAL B 1 364 ? 15.062 -3.959 -7.363 1 96.88 364 VAL B CA 1
ATOM 6072 C C . VAL B 1 364 ? 16.094 -3.182 -6.535 1 96.88 364 VAL B C 1
ATOM 6074 O O . VAL B 1 364 ? 15.836 -2.859 -5.371 1 96.88 364 VAL B O 1
ATOM 6077 N N . ASP B 1 365 ? 17.203 -2.957 -7.098 1 96.56 365 ASP B N 1
ATOM 6078 C CA . ASP B 1 365 ? 18.234 -2.135 -6.473 1 96.56 365 ASP B CA 1
ATOM 6079 C C . ASP B 1 365 ? 18.266 -0.74 -7.094 1 96.56 365 ASP B C 1
ATOM 6081 O O . ASP B 1 365 ? 18.703 -0.576 -8.242 1 96.56 365 ASP B O 1
ATOM 6085 N N . VAL B 1 366 ? 17.875 0.203 -6.359 1 97.19 366 VAL B N 1
ATOM 6086 C CA . VAL B 1 366 ? 17.844 1.587 -6.82 1 97.19 366 VAL B CA 1
ATOM 6087 C C . VAL B 1 366 ? 19.094 2.32 -6.34 1 97.19 366 VAL B C 1
ATOM 6089 O O . VAL B 1 366 ? 19.188 2.676 -5.164 1 97.19 366 VAL B O 1
ATOM 6092 N N . HIS B 1 367 ? 20 2.574 -7.27 1 95.94 367 HIS B N 1
ATOM 6093 C CA . HIS B 1 367 ? 21.266 3.219 -6.949 1 95.94 367 HIS B CA 1
ATOM 6094 C C . HIS B 1 367 ? 21.094 4.73 -6.812 1 95.94 367 HIS B C 1
ATOM 6096 O O . HIS B 1 367 ? 21.75 5.363 -5.992 1 95.94 367 HIS B O 1
ATOM 6102 N N . VAL B 1 368 ? 20.281 5.25 -7.695 1 95.69 368 VAL B N 1
ATOM 6103 C CA . VAL B 1 368 ? 19.906 6.664 -7.699 1 95.69 368 VAL B CA 1
ATOM 6104 C C . VAL B 1 368 ? 18.391 6.809 -7.57 1 95.69 368 VAL B C 1
ATOM 6106 O O . VAL B 1 368 ? 17.641 6.195 -8.328 1 95.69 368 VAL B O 1
ATOM 6109 N N . PRO B 1 369 ? 17.953 7.594 -6.582 1 96.56 369 PRO B N 1
ATOM 6110 C CA . PRO B 1 369 ? 16.5 7.762 -6.441 1 96.56 369 PRO B CA 1
ATOM 6111 C C . PRO B 1 369 ? 15.828 8.188 -7.746 1 96.56 369 PRO B C 1
ATOM 6113 O O . PRO B 1 369 ? 16.297 9.109 -8.414 1 96.56 369 PRO B O 1
ATOM 6116 N N . LEU B 1 370 ? 14.711 7.484 -8.07 1 96.75 370 LEU B N 1
ATOM 6117 C CA . LEU B 1 370 ? 13.992 7.715 -9.312 1 96.75 370 LEU B CA 1
ATOM 6118 C C . LEU B 1 370 ? 12.531 8.047 -9.039 1 96.75 370 LEU B C 1
ATOM 6120 O O . LEU B 1 370 ? 11.977 7.637 -8.016 1 96.75 370 LEU B O 1
ATOM 6124 N N . ARG B 1 371 ? 11.906 8.734 -9.93 1 94.5 371 ARG B N 1
ATOM 6125 C CA . ARG B 1 371 ? 10.492 9.078 -9.945 1 94.5 371 ARG B CA 1
ATOM 6126 C C . ARG B 1 371 ? 9.977 9.211 -11.375 1 94.5 371 ARG B C 1
ATOM 6128 O O . ARG B 1 371 ? 10.766 9.297 -12.312 1 94.5 371 ARG B O 1
ATOM 6135 N N . PRO B 1 372 ? 8.641 9.117 -11.547 1 94.69 372 PRO B N 1
ATOM 6136 C CA . PRO B 1 372 ? 8.148 9.43 -12.891 1 94.69 372 PRO B CA 1
ATOM 6137 C C . PRO B 1 372 ? 8.625 10.789 -13.398 1 94.69 372 PRO B C 1
ATOM 6139 O O . PRO B 1 372 ? 8.703 11.75 -12.617 1 94.69 372 PRO B O 1
ATOM 6142 N N . ALA B 1 373 ? 8.945 10.875 -14.641 1 94.12 373 ALA B N 1
ATOM 6143 C CA . ALA B 1 373 ? 9.508 12.086 -15.242 1 94.12 373 ALA B CA 1
ATOM 6144 C C . ALA B 1 373 ? 8.461 13.195 -15.32 1 94.12 373 ALA B C 1
ATOM 6146 O O . ALA B 1 373 ? 8.797 14.375 -15.219 1 94.12 373 ALA B O 1
ATOM 6147 N N . THR B 1 374 ? 7.203 12.766 -15.539 1 90.75 374 THR B N 1
ATOM 6148 C CA . THR B 1 374 ? 6.121 13.734 -15.664 1 90.75 374 THR B CA 1
ATOM 6149 C C . THR B 1 374 ? 5.773 14.336 -14.305 1 90.75 374 THR B C 1
ATOM 6151 O O . THR B 1 374 ? 5.551 13.609 -13.336 1 90.75 374 THR B O 1
ATOM 6154 N N . ALA B 1 375 ? 5.668 15.648 -14.266 1 83.38 375 ALA B N 1
ATOM 6155 C CA . ALA B 1 375 ? 5.348 16.359 -13.023 1 83.38 375 ALA B CA 1
ATOM 6156 C C . ALA B 1 375 ? 3.979 15.945 -12.5 1 83.38 375 ALA B C 1
ATOM 6158 O O . ALA B 1 375 ? 3 15.914 -13.25 1 83.38 375 ALA B O 1
ATOM 6159 N N . GLY B 1 376 ? 4.016 15.594 -11.25 1 80.19 376 GLY B N 1
ATOM 6160 C CA . GLY B 1 376 ? 2.752 15.258 -10.609 1 80.19 376 GLY B CA 1
ATOM 6161 C C . GLY B 1 376 ? 2.314 13.828 -10.867 1 80.19 376 GLY B C 1
ATOM 6162 O O . GLY B 1 376 ? 1.335 13.359 -10.281 1 80.19 376 GLY B O 1
ATOM 6163 N N . ALA B 1 377 ? 3 13.203 -11.766 1 88.44 377 ALA B N 1
ATOM 6164 C CA . ALA B 1 377 ? 2.621 11.828 -12.078 1 88.44 377 ALA B CA 1
ATOM 6165 C C . ALA B 1 377 ? 3.041 10.875 -10.969 1 88.44 377 ALA B C 1
ATOM 6167 O O . ALA B 1 377 ? 4.047 11.102 -10.289 1 88.44 377 ALA B O 1
ATOM 6168 N N . ARG B 1 378 ? 2.258 9.867 -10.773 1 88.88 378 ARG B N 1
ATOM 6169 C CA . ARG B 1 378 ? 2.562 8.773 -9.852 1 88.88 378 ARG B CA 1
ATOM 6170 C C . ARG B 1 378 ? 2.607 7.438 -10.594 1 88.88 378 ARG B C 1
ATOM 6172 O O . ARG B 1 378 ? 1.929 7.258 -11.602 1 88.88 378 ARG B O 1
ATOM 6179 N N . PRO B 1 379 ? 3.404 6.566 -10.008 1 92.31 379 PRO B N 1
ATOM 6180 C CA . PRO B 1 379 ? 3.416 5.246 -10.648 1 92.31 379 PRO B CA 1
ATOM 6181 C C . PRO B 1 379 ? 2.066 4.539 -10.562 1 92.31 379 PRO B C 1
ATOM 6183 O O . PRO B 1 379 ? 1.38 4.633 -9.539 1 92.31 379 PRO B O 1
ATOM 6186 N N . ASP B 1 380 ? 1.696 3.926 -11.648 1 90.81 380 ASP B N 1
ATOM 6187 C CA . ASP B 1 380 ? 0.497 3.098 -11.719 1 90.81 380 ASP B CA 1
ATOM 6188 C C . ASP B 1 380 ? 0.823 1.634 -11.43 1 90.81 380 ASP B C 1
ATOM 6190 O O . ASP B 1 380 ? 1.481 0.969 -12.234 1 90.81 380 ASP B O 1
ATOM 6194 N N . ALA B 1 381 ? 0.322 1.12 -10.375 1 90.31 381 ALA B N 1
ATOM 6195 C CA . ALA B 1 381 ? 0.664 -0.224 -9.922 1 90.31 381 ALA B CA 1
ATOM 6196 C C . ALA B 1 381 ? 0.265 -1.273 -10.953 1 90.31 381 ALA B C 1
ATOM 6198 O O . ALA B 1 381 ? 0.986 -2.252 -11.164 1 90.31 381 ALA B O 1
ATOM 6199 N N . ASP B 1 382 ? -0.922 -1.087 -11.609 1 88.06 382 ASP B N 1
ATOM 6200 C CA . ASP B 1 382 ? -1.377 -2.047 -12.609 1 88.06 382 ASP B CA 1
ATOM 6201 C C . ASP B 1 382 ? -0.455 -2.049 -13.828 1 88.06 382 ASP B C 1
ATOM 6203 O O . ASP B 1 382 ? -0.15 -3.107 -14.383 1 88.06 382 ASP B O 1
ATOM 6207 N N . ALA B 1 383 ? -0.016 -0.861 -14.172 1 92.5 383 ALA B N 1
ATOM 6208 C CA . ALA B 1 383 ? 0.887 -0.75 -15.312 1 92.5 383 ALA B CA 1
ATOM 6209 C C . ALA B 1 383 ? 2.236 -1.395 -15.008 1 92.5 383 ALA B C 1
ATOM 6211 O O . ALA B 1 383 ? 2.828 -2.049 -15.875 1 92.5 383 ALA B O 1
ATOM 6212 N N . VAL B 1 384 ? 2.711 -1.255 -13.836 1 93.44 384 VAL B N 1
ATOM 6213 C CA . VAL B 1 384 ? 3.988 -1.835 -13.438 1 93.44 384 VAL B CA 1
ATOM 6214 C C . VAL B 1 384 ? 3.877 -3.357 -13.406 1 93.44 384 VAL B C 1
ATOM 6216 O O . VAL B 1 384 ? 4.762 -4.062 -13.891 1 93.44 384 VAL B O 1
ATOM 6219 N N . ALA B 1 385 ? 2.785 -3.883 -12.883 1 91.44 385 ALA B N 1
ATOM 6220 C CA . ALA B 1 385 ? 2.557 -5.324 -12.844 1 91.44 385 ALA B CA 1
ATOM 6221 C C . ALA B 1 385 ? 2.521 -5.91 -14.25 1 91.44 385 ALA B C 1
ATOM 6223 O O . ALA B 1 385 ? 3.141 -6.945 -14.516 1 91.44 385 ALA B O 1
ATOM 6224 N N . ALA B 1 386 ? 1.802 -5.23 -15.117 1 92.69 386 ALA B N 1
ATOM 6225 C CA . ALA B 1 386 ? 1.717 -5.684 -16.5 1 92.69 386 ALA B CA 1
ATOM 6226 C C . ALA B 1 386 ? 3.086 -5.648 -17.172 1 92.69 386 ALA B C 1
ATOM 6228 O O . ALA B 1 386 ? 3.418 -6.535 -17.969 1 92.69 386 ALA B O 1
ATOM 6229 N N . TRP B 1 387 ? 3.842 -4.617 -16.875 1 96.25 387 TRP B N 1
ATOM 6230 C CA . TRP B 1 387 ? 5.176 -4.469 -17.438 1 96.25 387 TRP B CA 1
ATOM 6231 C C . TRP B 1 387 ? 6.086 -5.609 -17 1 96.25 387 TRP B C 1
ATOM 6233 O O . TRP B 1 387 ? 6.828 -6.168 -17.812 1 96.25 387 TRP B O 1
ATOM 6243 N N . LEU B 1 388 ? 6.059 -6.035 -15.742 1 95.06 388 LEU B N 1
ATOM 6244 C CA . LEU B 1 388 ? 6.863 -7.145 -15.242 1 95.06 388 LEU B CA 1
ATOM 6245 C C . LEU B 1 388 ? 6.492 -8.445 -15.938 1 95.06 388 LEU B C 1
ATOM 6247 O O . LEU B 1 388 ? 7.367 -9.234 -16.297 1 95.06 388 LEU B O 1
ATOM 6251 N N . LEU B 1 389 ? 5.191 -8.641 -16.141 1 94.31 389 LEU B N 1
ATOM 6252 C CA . LEU B 1 389 ? 4.75 -9.852 -16.844 1 94.31 389 LEU B CA 1
ATOM 6253 C C . LEU B 1 389 ? 5.266 -9.867 -18.281 1 94.31 389 LEU B C 1
ATOM 6255 O O . LEU B 1 389 ? 5.656 -10.922 -18.781 1 94.31 389 LEU B O 1
ATOM 6259 N N . ARG B 1 390 ? 5.293 -8.711 -18.922 1 96.06 390 ARG B N 1
ATOM 6260 C CA . ARG B 1 390 ? 5.828 -8.633 -20.266 1 96.06 390 ARG B CA 1
ATOM 6261 C C . ARG B 1 390 ? 7.309 -8.992 -20.297 1 96.06 390 ARG B C 1
ATOM 6263 O O . ARG B 1 390 ? 7.77 -9.68 -21.203 1 96.06 390 ARG B O 1
ATOM 6270 N N . LEU B 1 391 ? 8.07 -8.523 -19.297 1 96.94 391 LEU B N 1
ATOM 6271 C CA . LEU B 1 391 ? 9.477 -8.883 -19.188 1 96.94 391 LEU B CA 1
ATOM 6272 C C . LEU B 1 391 ? 9.656 -10.391 -19.047 1 96.94 391 LEU B C 1
ATOM 6274 O O . LEU B 1 391 ? 10.5 -10.984 -19.719 1 96.94 391 LEU B O 1
ATOM 6278 N N . GLU B 1 392 ? 8.82 -10.969 -18.234 1 96.06 392 GLU B N 1
ATOM 6279 C CA . GLU B 1 392 ? 8.906 -12.406 -17.984 1 96.06 392 GLU B CA 1
ATOM 6280 C C . GLU B 1 392 ? 8.602 -13.211 -19.25 1 96.06 392 GLU B C 1
ATOM 6282 O O . GLU B 1 392 ? 9.328 -14.148 -19.578 1 96.06 392 GLU B O 1
ATOM 6287 N N . ARG B 1 393 ? 7.59 -12.805 -19.984 1 95.19 393 ARG B N 1
ATOM 6288 C CA . ARG B 1 393 ? 7.227 -13.492 -21.219 1 95.19 393 ARG B CA 1
ATOM 6289 C C . ARG B 1 393 ? 8.32 -13.344 -22.266 1 95.19 393 ARG B C 1
ATOM 6291 O O . ARG B 1 393 ? 8.516 -14.234 -23.094 1 95.19 393 ARG B O 1
ATOM 6298 N N . ALA B 1 394 ? 9.055 -12.234 -22.188 1 95.81 394 ALA B N 1
ATOM 6299 C CA . ALA B 1 394 ? 10.141 -11.977 -23.125 1 95.81 394 ALA B CA 1
ATOM 6300 C C . ALA B 1 394 ? 11.422 -12.68 -22.672 1 95.81 394 ALA B C 1
ATOM 6302 O O . ALA B 1 394 ? 12.438 -12.625 -23.375 1 95.81 394 ALA B O 1
ATOM 6303 N N . GLY B 1 395 ? 11.43 -13.305 -21.547 1 94.69 395 GLY B N 1
ATOM 6304 C CA . GLY B 1 395 ? 12.578 -14.031 -21.031 1 94.69 395 GLY B CA 1
ATOM 6305 C C . GLY B 1 395 ? 13.633 -13.125 -20.422 1 94.69 395 GLY B C 1
ATOM 6306 O O . GLY B 1 395 ? 14.773 -13.539 -20.234 1 94.69 395 GLY B O 1
ATOM 6307 N N . VAL B 1 396 ? 13.242 -11.82 -20.172 1 97 396 VAL B N 1
ATOM 6308 C CA . VAL B 1 396 ? 14.172 -10.883 -19.547 1 97 396 VAL B CA 1
ATOM 6309 C C . VAL B 1 396 ? 14.258 -11.164 -18.047 1 97 396 VAL B C 1
ATOM 6311 O O . VAL B 1 396 ? 13.234 -11.188 -17.359 1 97 396 VAL B O 1
ATOM 6314 N N . GLU B 1 397 ? 15.461 -11.391 -17.578 1 96.5 397 GLU B N 1
ATOM 6315 C CA . GLU B 1 397 ? 15.633 -11.758 -16.172 1 96.5 397 GLU B CA 1
ATOM 6316 C C . GLU B 1 397 ? 16.391 -10.68 -15.414 1 96.5 397 GLU B C 1
ATOM 6318 O O . GLU B 1 397 ? 16.484 -10.719 -14.18 1 96.5 397 GLU B O 1
ATOM 6323 N N . ARG B 1 398 ? 16.969 -9.773 -16.109 1 96.25 398 ARG B N 1
ATOM 6324 C CA . ARG B 1 398 ? 17.672 -8.641 -15.508 1 96.25 398 ARG B CA 1
ATOM 6325 C C . ARG B 1 398 ? 17.469 -7.379 -16.344 1 96.25 398 ARG B C 1
ATOM 6327 O O . ARG B 1 398 ? 17.531 -7.422 -17.578 1 96.25 398 ARG B O 1
ATOM 6334 N N . VAL B 1 399 ? 17.141 -6.309 -15.672 1 97.81 399 VAL B N 1
ATOM 6335 C CA . VAL B 1 399 ? 17 -5.016 -16.328 1 97.81 399 VAL B CA 1
ATOM 6336 C C . VAL B 1 399 ? 17.969 -4.016 -15.727 1 97.81 399 VAL B C 1
ATOM 6338 O O . VAL B 1 399 ? 18.016 -3.83 -14.508 1 97.81 399 VAL B O 1
ATOM 6341 N N . GLU B 1 400 ? 18.797 -3.471 -16.516 1 97.44 400 GLU B N 1
ATOM 6342 C CA . GLU B 1 400 ? 19.641 -2.355 -16.109 1 97.44 400 GLU B CA 1
ATOM 6343 C C . GLU B 1 400 ? 19.094 -1.028 -16.625 1 97.44 400 GLU B C 1
ATOM 6345 O O . GLU B 1 400 ? 19.047 -0.798 -17.828 1 97.44 400 GLU B O 1
ATOM 6350 N N . VAL B 1 401 ? 18.656 -0.242 -15.727 1 97.88 401 VAL B N 1
ATOM 6351 C CA . VAL B 1 401 ? 18.125 1.08 -16.047 1 97.88 401 VAL B CA 1
ATOM 6352 C C . VAL B 1 401 ? 19.281 2.09 -16.109 1 97.88 401 VAL B C 1
ATOM 6354 O O . VAL B 1 401 ? 19.969 2.33 -15.117 1 97.88 401 VAL B O 1
ATOM 6357 N N . LEU B 1 402 ? 19.391 2.705 -17.25 1 97.31 402 LEU B N 1
ATOM 6358 C CA . LEU B 1 402 ? 20.562 3.527 -17.531 1 97.31 402 LEU B CA 1
ATOM 6359 C C . LEU B 1 402 ? 20.219 5.012 -17.469 1 97.31 402 LEU B C 1
ATOM 6361 O O . LEU B 1 402 ? 19.094 5.402 -17.812 1 97.31 402 LEU B O 1
ATOM 6365 N N . GLY B 1 403 ? 21.141 5.793 -17 1 95.06 403 GLY B N 1
ATOM 6366 C CA . GLY B 1 403 ? 21.016 7.242 -17.047 1 95.06 403 GLY B CA 1
ATOM 6367 C C . GLY B 1 403 ? 21.312 7.828 -18.422 1 95.06 403 GLY B C 1
ATOM 6368 O O . GLY B 1 403 ? 21.359 7.102 -19.406 1 95.06 403 GLY B O 1
ATOM 6369 N N . GLU B 1 404 ? 21.391 9.125 -18.469 1 87.88 404 GLU B N 1
ATOM 6370 C CA . GLU B 1 404 ? 21.766 9.812 -19.688 1 87.88 404 GLU B CA 1
ATOM 6371 C C . GLU B 1 404 ? 23.25 9.586 -20.016 1 87.88 404 GLU B C 1
ATOM 6373 O O . GLU B 1 404 ? 24.062 9.359 -19.125 1 87.88 404 GLU B O 1
ATOM 6378 N N . PRO B 1 405 ? 23.531 9.57 -21.312 1 84.94 405 PRO B N 1
ATOM 6379 C CA . PRO B 1 405 ? 24.938 9.383 -21.688 1 84.94 405 PRO B CA 1
ATOM 6380 C C . PRO B 1 405 ? 25.844 10.5 -21.188 1 84.94 405 PRO B C 1
ATOM 6382 O O . PRO B 1 405 ? 25.484 11.68 -21.266 1 84.94 405 PRO B O 1
ATOM 6385 N N . GLY B 1 406 ? 26.891 10.148 -20.484 1 75.62 406 GLY B N 1
ATOM 6386 C CA . GLY B 1 406 ? 27.906 11.109 -20.078 1 75.62 406 GLY B CA 1
ATOM 6387 C C . GLY B 1 406 ? 28.797 11.562 -21.219 1 75.62 406 GLY B C 1
ATOM 6388 O O . GLY B 1 406 ? 28.453 11.414 -22.391 1 75.62 406 GLY B O 1
ATOM 6389 N N . GLU B 1 407 ? 29.922 12.297 -20.859 1 67.69 407 GLU B N 1
ATOM 6390 C CA . GLU B 1 407 ? 30.859 12.883 -21.812 1 67.69 407 GLU B CA 1
ATOM 6391 C C . GLU B 1 407 ? 31.453 11.812 -22.734 1 67.69 407 GLU B C 1
ATOM 6393 O O . GLU B 1 407 ? 31.625 12.055 -23.922 1 67.69 407 GLU B O 1
ATOM 6398 N N . ARG B 1 408 ? 31.828 10.672 -22.297 1 72.25 408 ARG B N 1
ATOM 6399 C CA . ARG B 1 408 ? 32.438 9.656 -23.141 1 72.25 408 ARG B CA 1
ATOM 6400 C C . ARG B 1 408 ? 31.438 8.617 -23.594 1 72.25 408 ARG B C 1
ATOM 6402 O O . ARG B 1 408 ? 31.797 7.488 -23.922 1 72.25 408 ARG B O 1
ATOM 6409 N N . GLY B 1 409 ? 30.266 8.945 -23.297 1 72.88 409 GLY B N 1
ATOM 6410 C CA . GLY B 1 409 ? 29.203 8.07 -23.797 1 72.88 409 GLY B CA 1
ATOM 6411 C C . GLY B 1 409 ? 28.766 7.02 -22.797 1 72.88 409 GLY B C 1
ATOM 6412 O O . GLY B 1 409 ? 27.781 6.316 -23.031 1 72.88 409 GLY B O 1
ATOM 6413 N N . ALA B 1 410 ? 29.578 6.875 -21.766 1 78.56 410 ALA B N 1
ATOM 6414 C CA . ALA B 1 410 ? 29.25 5.875 -20.766 1 78.56 410 ALA B CA 1
ATOM 6415 C C . ALA B 1 410 ? 28.016 6.297 -19.953 1 78.56 410 ALA B C 1
ATOM 6417 O O . ALA B 1 410 ? 27.828 7.484 -19.703 1 78.56 410 ALA B O 1
ATOM 6418 N N . ARG B 1 411 ? 27.031 5.23 -19.812 1 88.19 411 ARG B N 1
ATOM 6419 C CA . ARG B 1 411 ? 25.844 5.484 -19.031 1 88.19 411 ARG B CA 1
ATOM 6420 C C . ARG B 1 411 ? 25.938 4.82 -17.656 1 88.19 411 ARG B C 1
ATOM 6422 O O . ARG B 1 411 ? 26.328 3.658 -17.547 1 88.19 411 ARG B O 1
ATOM 6429 N N . ASP B 1 412 ? 25.641 5.598 -16.656 1 92.5 412 ASP B N 1
ATOM 6430 C CA . ASP B 1 412 ? 25.562 5.039 -15.312 1 92.5 412 ASP B CA 1
ATOM 6431 C C . ASP B 1 412 ? 24.344 4.156 -15.148 1 92.5 412 ASP B C 1
ATOM 6433 O O . ASP B 1 412 ? 23.297 4.41 -15.75 1 92.5 412 ASP B O 1
ATOM 6437 N N . VAL B 1 413 ? 24.516 3.084 -14.469 1 95.88 413 VAL B N 1
ATOM 6438 C CA . VAL B 1 413 ? 23.375 2.256 -14.086 1 95.88 413 VAL B CA 1
ATOM 6439 C C . VAL B 1 413 ? 22.672 2.875 -12.883 1 95.88 413 VAL B C 1
ATOM 6441 O O . VAL B 1 413 ? 23.266 3.025 -11.82 1 95.88 413 VAL B O 1
ATOM 6444 N N . LEU B 1 414 ? 21.406 3.221 -13.078 1 97.31 414 LEU B N 1
ATOM 6445 C CA . LEU B 1 414 ? 20.641 3.912 -12.047 1 97.31 414 LEU B CA 1
ATOM 6446 C C . LEU B 1 414 ? 19.906 2.918 -11.164 1 97.31 414 LEU B C 1
ATOM 6448 O O . LEU B 1 414 ? 19.609 3.207 -10 1 97.31 414 LEU B O 1
ATOM 6452 N N . ALA B 1 415 ? 19.516 1.865 -11.672 1 97.62 415 ALA B N 1
ATOM 6453 C CA . ALA B 1 415 ? 18.812 0.8 -10.953 1 97.62 415 ALA B CA 1
ATOM 6454 C C . ALA B 1 415 ? 18.969 -0.537 -11.672 1 97.62 415 ALA B C 1
ATOM 6456 O O . ALA B 1 415 ? 19.281 -0.575 -12.867 1 97.62 415 ALA B O 1
ATOM 6457 N N . VAL B 1 416 ? 18.844 -1.549 -10.977 1 97.25 416 VAL B N 1
ATOM 6458 C CA . VAL B 1 416 ? 18.906 -2.896 -11.531 1 97.25 416 VAL B CA 1
ATOM 6459 C C . VAL B 1 416 ? 17.734 -3.719 -11.008 1 97.25 416 VAL B C 1
ATOM 6461 O O . VAL B 1 416 ? 17.5 -3.771 -9.797 1 97.25 416 VAL B O 1
ATOM 6464 N N . LEU B 1 417 ? 16.938 -4.238 -11.859 1 97.56 417 LEU B N 1
ATOM 6465 C CA . LEU B 1 417 ? 15.922 -5.23 -11.516 1 97.56 417 LEU B CA 1
ATOM 6466 C C . LEU B 1 417 ? 16.422 -6.641 -11.828 1 97.56 417 LEU B C 1
ATOM 6468 O O . LEU B 1 417 ? 16.906 -6.898 -12.93 1 97.56 417 LEU B O 1
ATOM 6472 N N . THR B 1 418 ? 16.328 -7.484 -10.898 1 96.38 418 THR B N 1
ATOM 6473 C CA . THR B 1 418 ? 16.781 -8.859 -11.086 1 96.38 418 THR B CA 1
ATOM 6474 C C . THR B 1 418 ? 15.664 -9.844 -10.742 1 96.38 418 THR B C 1
ATOM 6476 O O . THR B 1 418 ? 15.148 -9.836 -9.625 1 96.38 418 THR B O 1
ATOM 6479 N N . CYS B 1 419 ? 15.297 -10.641 -11.734 1 96.31 419 CYS B N 1
ATOM 6480 C CA . CYS B 1 419 ? 14.344 -11.727 -11.531 1 96.31 419 CYS B CA 1
ATOM 6481 C C . CYS B 1 419 ? 14.977 -12.875 -10.758 1 96.31 419 CYS B C 1
ATOM 6483 O O . CYS B 1 419 ? 16.141 -13.203 -10.977 1 96.31 419 CYS B O 1
ATOM 6485 N N . ALA B 1 420 ? 14.258 -13.5 -9.898 1 94.75 420 ALA B N 1
ATOM 6486 C CA . ALA B 1 420 ? 14.773 -14.625 -9.125 1 94.75 420 ALA B CA 1
ATOM 6487 C C . ALA B 1 420 ? 15.352 -15.703 -10.047 1 94.75 420 ALA B C 1
ATOM 6489 O O . ALA B 1 420 ? 16.344 -16.344 -9.703 1 94.75 420 ALA B O 1
ATOM 6490 N N . ARG B 1 421 ? 14.781 -15.859 -11.219 1 95.69 421 ARG B N 1
ATOM 6491 C CA . ARG B 1 421 ? 15.164 -16.891 -12.172 1 95.69 421 ARG B CA 1
ATOM 6492 C C . ARG B 1 421 ? 16.625 -16.734 -12.586 1 95.69 421 ARG B C 1
ATOM 6494 O O . ARG B 1 421 ? 17.297 -17.734 -12.898 1 95.69 421 ARG B O 1
ATOM 6501 N N . ALA B 1 422 ? 17.109 -15.547 -12.547 1 94.88 422 ALA B N 1
ATOM 6502 C CA . ALA B 1 422 ? 18.484 -15.281 -12.938 1 94.88 422 ALA B CA 1
ATOM 6503 C C . ALA B 1 422 ? 19.469 -16 -12.016 1 94.88 422 ALA B C 1
ATOM 6505 O O . ALA B 1 422 ? 20.5 -16.5 -12.469 1 94.88 422 ALA B O 1
ATOM 6506 N N . ARG B 1 423 ? 19.156 -16.094 -10.773 1 92.25 423 ARG B N 1
ATOM 6507 C CA . ARG B 1 423 ? 20.031 -16.719 -9.789 1 92.25 423 ARG B CA 1
ATOM 6508 C C . ARG B 1 423 ? 20.219 -18.203 -10.094 1 92.25 423 ARG B C 1
ATOM 6510 O O . ARG B 1 423 ? 21.344 -18.703 -10.117 1 92.25 423 ARG B O 1
ATOM 6517 N N . TRP B 1 424 ? 19.156 -18.891 -10.344 1 93.25 424 TRP B N 1
ATOM 6518 C CA . TRP B 1 424 ? 19.234 -20.328 -10.57 1 93.25 424 TRP B CA 1
ATOM 6519 C C . TRP B 1 424 ? 19.766 -20.625 -11.969 1 93.25 424 TRP B C 1
ATOM 6521 O O . TRP B 1 424 ? 20.359 -21.688 -12.203 1 93.25 424 TRP B O 1
ATOM 6531 N N . ARG B 1 425 ? 19.438 -19.734 -12.922 1 91.5 425 ARG B N 1
ATOM 6532 C CA . ARG B 1 425 ? 20.062 -19.875 -14.227 1 91.5 425 ARG B CA 1
ATOM 6533 C C . ARG B 1 425 ? 21.594 -19.906 -14.102 1 91.5 425 ARG B C 1
ATOM 6535 O O . ARG B 1 425 ? 22.25 -20.734 -14.711 1 91.5 425 ARG B O 1
ATOM 6542 N N . ARG B 1 426 ? 22.062 -19.062 -13.328 1 89.38 426 ARG B N 1
ATOM 6543 C CA . ARG B 1 426 ? 23.5 -19 -13.117 1 89.38 426 ARG B CA 1
ATOM 6544 C C . ARG B 1 426 ? 24.016 -20.297 -12.477 1 89.38 426 ARG B C 1
ATOM 6546 O O . ARG B 1 426 ? 25.062 -20.812 -12.852 1 89.38 426 ARG B O 1
ATOM 6553 N N . ARG B 1 427 ? 23.297 -20.766 -11.531 1 88.44 427 ARG B N 1
ATOM 6554 C CA . ARG B 1 427 ? 23.672 -22.016 -10.875 1 88.44 427 ARG B CA 1
ATOM 6555 C C . ARG B 1 427 ? 23.797 -23.141 -11.891 1 88.44 427 ARG B C 1
ATOM 6557 O O . ARG B 1 427 ? 24.656 -24.016 -11.742 1 88.44 427 ARG B O 1
ATOM 6564 N N . ARG B 1 428 ? 23.016 -23.125 -12.883 1 88 428 ARG B N 1
ATOM 6565 C CA . ARG B 1 428 ? 23 -24.188 -13.867 1 88 428 ARG B CA 1
ATOM 6566 C C . ARG B 1 428 ? 23.859 -23.844 -15.078 1 88 428 ARG B C 1
ATOM 6568 O O . ARG B 1 428 ? 23.688 -24.422 -16.156 1 88 428 ARG B O 1
ATOM 6575 N N . GLY B 1 429 ? 24.703 -22.812 -14.914 1 87.44 429 GLY B N 1
ATOM 6576 C CA . GLY B 1 429 ? 25.703 -22.484 -15.914 1 87.44 429 GLY B CA 1
ATOM 6577 C C . GLY B 1 429 ? 25.172 -21.578 -17.016 1 87.44 429 GLY B C 1
ATOM 6578 O O . GLY B 1 429 ? 25.844 -21.375 -18.031 1 87.44 429 GLY B O 1
ATOM 6579 N N . GLY B 1 430 ? 23.938 -21.125 -16.781 1 89.44 430 GLY B N 1
ATOM 6580 C CA . GLY B 1 430 ? 23.375 -20.219 -17.766 1 89.44 430 GLY B CA 1
ATOM 6581 C C . GLY B 1 430 ? 23.625 -18.766 -17.469 1 89.44 430 GLY B C 1
ATOM 6582 O O . GLY B 1 430 ? 24.281 -18.438 -16.469 1 89.44 430 GLY B O 1
ATOM 6583 N N . THR B 1 431 ? 23.25 -17.953 -18.438 1 91.31 431 THR B N 1
ATOM 6584 C CA . THR B 1 431 ? 23.359 -16.516 -18.266 1 91.31 431 THR B CA 1
ATOM 6585 C C . THR B 1 431 ? 22 -15.836 -18.391 1 91.31 431 THR B C 1
ATOM 6587 O O . THR B 1 431 ? 21.203 -16.188 -19.266 1 91.31 431 THR B O 1
ATOM 6590 N N . ALA B 1 432 ? 21.781 -14.961 -17.469 1 91.75 432 ALA B N 1
ATOM 6591 C CA . ALA B 1 432 ? 20.516 -14.234 -17.469 1 91.75 432 ALA B CA 1
ATOM 6592 C C . ALA B 1 432 ? 20.438 -13.297 -18.672 1 91.75 432 ALA B C 1
ATOM 6594 O O . ALA B 1 432 ? 21.438 -12.68 -19.062 1 91.75 432 ALA B O 1
ATOM 6595 N N . ARG B 1 433 ? 19.312 -13.227 -19.266 1 94.94 433 ARG B N 1
ATOM 6596 C CA . ARG B 1 433 ? 19.078 -12.234 -20.328 1 94.94 433 ARG B CA 1
ATOM 6597 C C . ARG B 1 433 ? 18.922 -10.844 -19.734 1 94.94 433 ARG B C 1
ATOM 6599 O O . ARG B 1 433 ? 18.047 -10.609 -18.906 1 94.94 433 ARG B O 1
ATOM 6606 N N . VAL B 1 434 ? 19.781 -9.93 -20.172 1 96.12 434 VAL B N 1
ATOM 6607 C CA . VAL B 1 434 ? 19.812 -8.578 -19.641 1 96.12 434 VAL B CA 1
ATOM 6608 C C . VAL B 1 43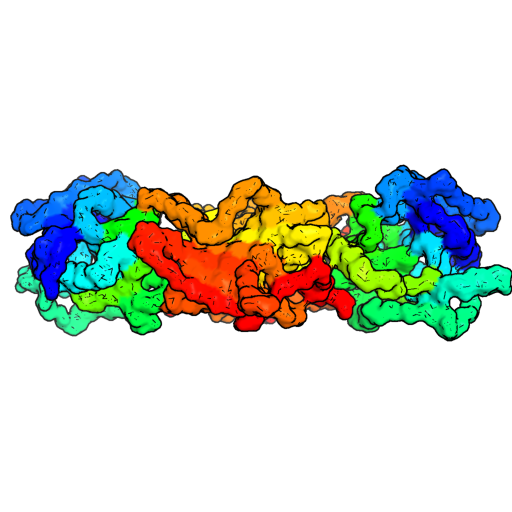4 ? 19.219 -7.598 -20.656 1 96.12 434 VAL B C 1
ATOM 6610 O O . VAL B 1 434 ? 19.562 -7.656 -21.844 1 96.12 434 VAL B O 1
ATOM 6613 N N . TRP B 1 435 ? 18.297 -6.867 -20.266 1 97.81 435 TRP B N 1
ATOM 6614 C CA . TRP B 1 435 ? 17.797 -5.742 -21.047 1 97.81 435 TRP B CA 1
ATOM 6615 C C . TRP B 1 435 ? 18.297 -4.418 -20.484 1 97.81 435 TRP B C 1
ATOM 6617 O O . TRP B 1 435 ? 18.047 -4.102 -19.328 1 97.81 435 TRP B O 1
ATOM 6627 N N . ARG B 1 436 ? 19.109 -3.703 -21.25 1 97.12 436 ARG B N 1
ATOM 6628 C CA . ARG B 1 436 ? 19.578 -2.373 -20.891 1 97.12 436 ARG B CA 1
ATOM 6629 C C . ARG B 1 436 ? 18.703 -1.291 -21.5 1 97.12 436 ARG B C 1
ATOM 6631 O O . ARG B 1 436 ? 18.5 -1.267 -22.719 1 97.12 436 ARG B O 1
ATOM 6638 N N . VAL B 1 437 ? 18.141 -0.45 -20.625 1 97.38 437 VAL B N 1
ATOM 6639 C CA . VAL B 1 437 ? 17.156 0.516 -21.125 1 97.38 437 VAL B CA 1
ATOM 6640 C C . VAL B 1 437 ? 17.391 1.872 -20.469 1 97.38 437 VAL B C 1
ATOM 6642 O O . VAL B 1 437 ? 17.562 1.955 -19.25 1 97.38 437 VAL B O 1
ATOM 6645 N N . PRO B 1 438 ? 17.453 2.998 -21.312 1 96.69 438 PRO B N 1
ATOM 6646 C CA . PRO B 1 438 ? 17.516 4.32 -20.688 1 96.69 438 PRO B CA 1
ATOM 6647 C C . PRO B 1 438 ? 16.297 4.621 -19.828 1 96.69 438 PRO B C 1
ATOM 6649 O O . PRO B 1 438 ? 15.164 4.266 -20.203 1 96.69 438 PRO B O 1
ATOM 6652 N N . VAL B 1 439 ? 16.531 5.273 -18.734 1 96.94 439 VAL B N 1
ATOM 6653 C CA . VAL B 1 439 ? 15.477 5.574 -17.781 1 96.94 439 VAL B CA 1
ATOM 6654 C C . VAL B 1 439 ? 14.375 6.387 -18.453 1 96.94 439 VAL B C 1
ATOM 6656 O O . VAL B 1 439 ? 13.195 6.227 -18.141 1 96.94 439 VAL B O 1
ATOM 6659 N N . SER B 1 440 ? 14.688 7.219 -19.438 1 95.5 440 SER B N 1
ATOM 6660 C CA . SER B 1 440 ? 13.727 8.078 -20.125 1 95.5 440 SER B CA 1
ATOM 6661 C C . SER B 1 440 ? 12.719 7.254 -20.922 1 95.5 440 SER B C 1
ATOM 6663 O O . SER B 1 440 ? 11.562 7.656 -21.078 1 95.5 440 SER B O 1
ATOM 6665 N N . ARG B 1 441 ? 13.102 6.121 -21.359 1 95.94 441 ARG B N 1
ATOM 6666 C CA . ARG B 1 441 ? 12.211 5.254 -22.125 1 95.94 441 ARG B CA 1
ATOM 6667 C C . ARG B 1 441 ? 11.156 4.617 -21.234 1 95.94 441 ARG B C 1
ATOM 6669 O O . ARG B 1 441 ? 10.125 4.148 -21.719 1 95.94 441 ARG B O 1
ATOM 6676 N N . LEU B 1 442 ? 11.445 4.574 -19.953 1 96.31 442 LEU B N 1
ATOM 6677 C CA . LEU B 1 442 ? 10.492 4.027 -18.984 1 96.31 442 LEU B CA 1
ATOM 6678 C C . LEU B 1 442 ? 9.594 5.129 -18.438 1 96.31 442 LEU B C 1
ATOM 6680 O O . LEU B 1 442 ? 8.742 4.863 -17.578 1 96.31 442 LEU B O 1
ATOM 6684 N N . GLY B 1 443 ? 9.875 6.406 -18.859 1 96.19 443 GLY B N 1
ATOM 6685 C CA . GLY B 1 443 ? 9.102 7.531 -18.359 1 96.19 443 GLY B CA 1
ATOM 6686 C C . GLY B 1 443 ? 9.5 7.945 -16.953 1 96.19 443 GLY B C 1
ATOM 6687 O O . GLY B 1 443 ? 8.695 8.516 -16.219 1 96.19 443 GLY B O 1
ATOM 6688 N N . TRP B 1 444 ? 10.633 7.57 -16.516 1 96.75 444 TRP B N 1
ATOM 6689 C CA . TRP B 1 444 ? 11.148 7.906 -15.188 1 96.75 444 TRP B CA 1
ATOM 6690 C C . TRP B 1 444 ? 12.359 8.828 -15.297 1 96.75 444 TRP B C 1
ATOM 6692 O O . TRP B 1 444 ? 12.891 9.031 -16.391 1 96.75 444 TRP B O 1
ATOM 6702 N N . ALA B 1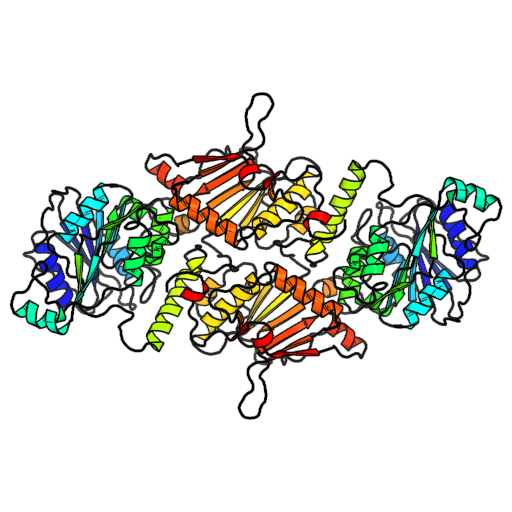 445 ? 12.789 9.453 -14.305 1 96.19 445 ALA B N 1
ATOM 6703 C CA . ALA B 1 445 ? 13.969 10.32 -14.211 1 96.19 445 ALA B CA 1
ATOM 6704 C C . ALA B 1 445 ? 14.531 10.336 -12.797 1 96.19 445 ALA B C 1
ATOM 6706 O O . ALA B 1 445 ? 13.82 10.016 -11.836 1 96.19 445 ALA B O 1
ATOM 6707 N N . PRO B 1 446 ? 15.828 10.586 -12.648 1 95.5 446 PRO B N 1
ATOM 6708 C CA . PRO B 1 446 ? 16.375 10.781 -11.305 1 95.5 446 PRO B CA 1
ATOM 6709 C C . PRO B 1 446 ? 15.656 11.898 -10.539 1 95.5 446 PRO B C 1
ATOM 6711 O O . PRO B 1 446 ? 15.25 12.898 -11.141 1 95.5 446 PRO B O 1
ATOM 6714 N N . VAL B 1 447 ? 15.484 11.711 -9.242 1 93.12 447 VAL B N 1
ATOM 6715 C CA . VAL B 1 447 ? 14.984 12.781 -8.383 1 93.12 447 VAL B CA 1
ATOM 6716 C C . VAL B 1 447 ? 15.992 13.93 -8.352 1 93.12 447 VAL B C 1
ATOM 6718 O O . VAL B 1 447 ? 17.203 13.703 -8.266 1 93.12 447 VAL B O 1
ATOM 6721 N N . ALA B 1 448 ? 15.523 15.086 -8.438 1 86.75 448 ALA B N 1
ATOM 6722 C CA . ALA B 1 448 ? 16.391 16.266 -8.414 1 86.75 448 ALA B CA 1
ATOM 6723 C C . ALA B 1 448 ? 17.203 16.312 -7.125 1 86.75 448 ALA B C 1
ATOM 6725 O O . ALA B 1 448 ? 16.812 15.75 -6.102 1 86.75 448 ALA B O 1
ATOM 6726 N N . ALA B 1 449 ? 18.344 16.969 -7.164 1 82.31 449 ALA B N 1
ATOM 6727 C CA . ALA B 1 449 ? 19.234 17.094 -6.016 1 82.31 449 ALA B CA 1
ATOM 6728 C C . ALA B 1 449 ? 18.5 17.672 -4.812 1 82.31 449 ALA B C 1
ATOM 6730 O O . ALA B 1 449 ? 18.641 17.188 -3.691 1 82.31 449 ALA B O 1
ATOM 6731 N N . VAL B 1 450 ? 17.781 18.703 -5.141 1 83.56 450 VAL B N 1
ATOM 6732 C CA . VAL B 1 450 ? 16.859 19.234 -4.148 1 83.56 450 VAL B CA 1
ATOM 6733 C C . VAL B 1 450 ? 15.414 18.984 -4.594 1 83.56 450 VAL B C 1
ATOM 6735 O O . VAL B 1 450 ? 14.867 19.734 -5.406 1 83.56 450 VAL B O 1
ATOM 6738 N N . PRO B 1 451 ? 14.891 17.906 -4.055 1 86.38 451 PRO B N 1
ATOM 6739 C CA . PRO B 1 451 ? 13.555 17.562 -4.539 1 86.38 451 PRO B CA 1
ATOM 6740 C C . PRO B 1 451 ? 12.484 18.547 -4.074 1 86.38 451 PRO B C 1
ATOM 6742 O O . PRO B 1 451 ? 12.555 19.062 -2.949 1 86.38 451 PRO B O 1
ATOM 6745 N N . ASP B 1 452 ? 11.625 18.844 -4.941 1 84.94 452 ASP B N 1
ATOM 6746 C CA . ASP B 1 452 ? 10.414 19.578 -4.582 1 84.94 452 ASP B CA 1
ATOM 6747 C C . ASP B 1 452 ? 9.352 18.656 -4 1 84.94 452 ASP B C 1
ATOM 6749 O O . ASP B 1 452 ? 8.484 18.172 -4.723 1 84.94 452 ASP B O 1
ATOM 6753 N N . LEU B 1 453 ? 9.422 18.438 -2.691 1 84.75 453 LEU B N 1
ATOM 6754 C CA . LEU B 1 453 ? 8.547 17.5 -2.01 1 84.75 453 LEU B CA 1
ATOM 6755 C C . LEU B 1 453 ? 7.094 17.953 -2.066 1 84.75 453 LEU B C 1
ATOM 6757 O O . LEU B 1 453 ? 6.184 17.141 -2.211 1 84.75 453 LEU B O 1
ATOM 6761 N N . GLU B 1 454 ? 6.883 19.219 -2.021 1 79.56 454 GLU B N 1
ATOM 6762 C CA . GLU B 1 454 ? 5.523 19.75 -2.088 1 79.56 454 GLU B CA 1
ATOM 6763 C C . GLU B 1 454 ? 4.871 19.422 -3.43 1 79.56 454 GLU B C 1
ATOM 6765 O O . GLU B 1 454 ? 3.705 19.016 -3.479 1 79.56 454 GLU B O 1
ATOM 6770 N N . ALA B 1 455 ? 5.633 19.547 -4.422 1 80.81 455 ALA B N 1
ATOM 6771 C CA . ALA B 1 455 ? 5.117 19.219 -5.75 1 80.81 455 ALA B CA 1
ATOM 6772 C C . ALA B 1 455 ? 4.852 17.734 -5.887 1 80.81 455 ALA B C 1
ATOM 6774 O O . ALA B 1 455 ? 3.865 17.328 -6.5 1 80.81 455 ALA B O 1
ATOM 6775 N N . TRP B 1 456 ? 5.703 16.938 -5.285 1 85.12 456 TRP B N 1
ATOM 6776 C CA . TRP B 1 456 ? 5.555 15.492 -5.355 1 85.12 456 TRP B CA 1
ATOM 6777 C C . TRP B 1 456 ? 4.305 15.039 -4.613 1 85.12 456 TRP B C 1
ATOM 6779 O O . TRP B 1 456 ? 3.572 14.164 -5.09 1 85.12 456 TRP B O 1
ATOM 6789 N N . TRP B 1 457 ? 3.963 15.633 -3.598 1 76.94 457 TRP B N 1
ATOM 6790 C CA . TRP B 1 457 ? 2.85 15.195 -2.76 1 76.94 457 TRP B CA 1
ATOM 6791 C C . TRP B 1 457 ? 1.537 15.805 -3.244 1 76.94 457 TRP B C 1
ATOM 6793 O O . TRP B 1 457 ? 0.46 15.414 -2.783 1 76.94 457 TRP B O 1
ATOM 6803 N N . GLY B 1 458 ? 1.34 16.562 -4.578 1 63.94 458 GLY B N 1
ATOM 6804 C CA . GLY B 1 458 ? 0.128 17.047 -5.215 1 63.94 458 GLY B CA 1
ATOM 6805 C C . GLY B 1 458 ? -0.291 18.422 -4.73 1 63.94 458 GLY B C 1
ATOM 6806 O O . GLY B 1 458 ? -1.438 18.828 -4.922 1 63.94 458 GLY B O 1
ATOM 6807 N N . GLY B 1 459 ? 0.448 19.234 -3.893 1 52.53 459 GLY B N 1
ATOM 6808 C CA . GLY B 1 459 ? -0.156 20.438 -3.336 1 52.53 459 GLY B CA 1
ATOM 6809 C C . GLY B 1 459 ? 0.639 21.688 -3.631 1 52.53 459 GLY B C 1
ATOM 6810 O O . GLY B 1 459 ? 1.548 21.672 -4.465 1 52.53 459 GLY B O 1
ATOM 6811 N N . TRP B 1 460 ? 1.611 22.516 -3.186 1 48.41 460 TRP B N 1
ATOM 6812 C CA . TRP B 1 460 ? 1.474 23.922 -2.826 1 48.41 460 TRP B CA 1
ATOM 6813 C C . TRP B 1 460 ? 1.822 24.812 -4.008 1 48.41 460 TRP B C 1
ATOM 6815 O O . TRP B 1 460 ? 1.951 26.031 -3.854 1 48.41 460 TRP B O 1
ATOM 6825 N N . GLY B 1 461 ? 2.281 24.297 -5.266 1 38.19 461 GLY B N 1
ATOM 6826 C CA . GLY B 1 461 ? 2.691 25.375 -6.16 1 38.19 461 GLY B CA 1
ATOM 6827 C C . GLY B 1 461 ? 1.531 26.219 -6.645 1 38.19 461 GLY B C 1
ATOM 6828 O O . GLY B 1 461 ? 0.379 25.781 -6.605 1 38.19 461 GLY B O 1
#

Foldseek 3Di:
DAFQFEEEEEEEDEPCQVLQVQQLVLVLLADRYNNFYEYEYQYAAYPDDHDDDPPRPHHYHYHYDHNPAAQSLLSSVRRLVVDDTQKYWYAYSQKRWANCQVVLQSVQCVVPVQFAKEFEAEWEFAQVVCVVCVVVPDGHVDDDDPVGTDDDDPVLVVLCVVCVQVQLPFLQNLVNFDRNTIMGGSNLCQLLLHFDSPDHDDDQSSSLSSNSSVQQAHRYGYRHPNYMYGYDDDLCPDDDNVVSVVVVVVSLVVQLQQRQQCVRNHQQEAHPAEHQEEEEAEQDDDPQSLVLSLLLVQQVCQQRVRYAYEYEEDHDPVSVVSQPDPSYDDPYHDPPCPPPPPDDDARDDGNPNRRSRRDYQKYKYFQFRKAQPDFQDGHHNVVSSVVVSVCRSVQAFKEFEWEDQDPVRDTDGRMMMGGSNQNSCVVVVHHGHYHYDYPVVVRMDGADSNHPVQRNVPDDD/DAFQFEEEEEEEDEPCQVLLVQQLVLVLLADRYNNFYEYEYQYAAYPDDHDDDPPRPHHYHYHYDHNPAAQSLLSSVVRLVVDDTQKYWYAYSQKRWANCQVVLQSVQCVVPVQQAKEFEAEWEFAQVVCVVCVVVPDGHVDDDDPVGTDDDDPVLVVLCVVCVQVQLPFLQNLVNFDRNTIMGGSNLCQLLLHFDSVDHDDDQSSSLSSNSSVQQAHRYGYRHVNYMYGYDDDLCPDDDNVVSVVVVVVSLVVQLQQRQQCVRNHQQEAHPAEHQEEEEAEQDDDPQSLVLSLLLVQQVCQQRVRYAYEYEEDHDPVSVVSQPDPSYDDPYHDPPCPPPPPDDDARDDGNPNRRSRRDYQKYKYFQFRKAQLDFQDGHHNVVSSVVVSVCRSVQAFKEFEWEDQDPVRDTDGRMMMGGSNQNSCVVVVHHGHYHYDYPVVVRMDGADSNHPVQRNVPDDD

pLDDT: mean 91.19, std 10.15, range [38.19, 98.88]

Solvent-accessible surface area (backbone atoms only — not comparable to full-atom values): 45999 Å² total; per-residue (Å²): 115,81,37,59,68,26,31,15,36,32,25,36,38,63,82,47,62,72,37,42,52,51,27,52,54,28,59,67,53,48,42,50,70,70,34,49,54,33,38,24,41,6,28,39,29,37,94,62,75,84,83,76,72,84,83,53,92,50,53,76,46,79,47,75,49,76,64,79,59,60,32,56,34,31,18,43,33,55,18,55,71,72,45,80,35,57,26,38,32,32,33,41,39,60,36,34,38,24,30,49,15,64,32,39,42,48,54,57,30,60,77,35,61,56,29,16,36,31,19,42,31,76,40,26,26,41,45,74,53,49,60,55,38,45,77,72,67,52,51,65,74,54,89,75,56,76,91,41,50,45,79,66,64,61,62,54,56,51,49,31,62,75,18,62,31,32,69,45,37,39,84,72,42,17,79,70,37,47,50,57,39,24,36,30,15,38,59,33,39,32,54,33,22,45,47,57,54,81,45,68,51,80,68,50,55,40,32,54,37,32,38,36,27,47,43,48,41,34,46,47,32,48,32,76,71,11,33,27,36,28,70,35,71,54,72,92,68,46,81,55,68,67,59,48,46,50,51,49,34,51,28,42,31,50,39,24,52,64,37,46,48,42,50,44,43,30,76,26,48,25,55,74,58,28,27,46,37,36,35,36,40,30,30,47,82,63,89,40,13,28,59,23,31,53,52,21,52,29,36,48,28,31,31,37,59,39,35,38,36,35,34,35,30,70,61,54,71,42,44,50,48,41,50,34,21,86,50,41,43,84,67,37,61,72,61,92,74,60,73,62,91,80,60,72,67,83,70,63,59,69,53,38,41,69,56,48,44,58,50,30,47,28,36,34,43,30,61,45,33,42,36,55,55,51,85,72,54,71,54,51,37,68,60,46,53,53,50,53,45,52,35,38,43,69,57,45,23,27,37,39,29,22,46,69,64,46,96,87,55,56,54,52,70,31,28,38,38,37,30,36,30,27,40,41,30,42,74,73,73,43,76,57,39,70,45,79,41,50,33,66,82,72,47,28,34,71,51,47,70,73,40,61,52,44,47,66,20,71,44,77,120,116,79,36,60,67,26,32,15,38,31,24,37,39,62,83,46,60,71,37,41,53,52,26,52,54,30,59,66,53,48,42,50,70,69,34,48,54,33,40,25,42,6,27,37,30,38,93,63,74,82,84,75,73,84,83,52,92,50,53,76,46,80,46,73,49,75,64,80,58,61,32,55,34,29,17,44,33,55,16,55,71,71,44,83,34,59,25,38,31,31,32,40,38,58,35,35,39,23,30,49,14,64,32,39,42,46,54,58,30,61,77,34,61,55,28,16,36,31,19,42,29,77,39,28,27,41,47,74,55,49,58,54,38,44,77,72,66,55,52,66,74,54,90,72,55,74,92,42,50,44,80,62,64,62,63,53,56,50,48,31,62,75,18,64,31,31,69,46,35,39,84,72,42,19,78,70,38,47,50,56,39,24,35,30,15,38,59,32,39,32,52,33,23,45,47,57,54,82,44,67,50,79,68,49,55,41,32,54,36,32,38,36,28,47,43,48,42,35,46,47,33,48,32,77,70,11,34,28,37,27,66,37,70,53,73,91,68,45,83,55,67,67,59,48,47,49,50,50,33,51,29,42,33,49,40,24,51,65,37,45,49,42,46,44,44,29,74,24,47,24,58,74,58,29,26,47,38,34,34,35,40,30,31,46,82,64,89,39,13,28,58,24,30,52,52,20,52,30,36,48,27,31,32,35,59,39,36,39,37,37,34,36,30,69,60,56,70,43,43,49,48,41,49,34,22,85,49,42,44,83,68,36,62,72,62,92,75,62,72,62,91,79,62,71,67,81,68,64,59,69,51,38,42,69,55,48,43,56,51,30,49,28,36,34,43,30,60,46,32,43,36,56,56,51,85,70,53,72,53,51,36,69,58,46,53,51,50,52,44,52,36,39,44,70,56,44,24,28,36,40,30,22,47,68,64,46,95,86,56,56,55,51,71,32,29,39,39,37,29,38,28,28,39,41,31,42,74,74,74,43,77,58,40,70,44,79,40,49,34,66,80,74,47,29,35,70,50,48,70,72,39,61,52,45,48,67,20,72,45,76,121